Protein AF-0000000076673660 (afdb_homodimer)

Organism: Ananas comosus (NCBI:txid4615)

Nearest PDB structures (foldseek):
  7uli-assembly1_AAA  TM=9.929E-01  e=5.175E-56  Arabidopsis thaliana
  8ecg-assembly1_A  TM=9.946E-01  e=2.760E-53  Arabidopsis thaliana
  6hr7-assembly1_A  TM=9.544E-01  e=1.630E-40  Methanothermococcus thermolithotrophicus DSM 2095
  7n7s-assembly1_B  TM=7.673E-01  e=7.015E-17  Elizabethkingia anophelis NUHP1
  7n7s-assembly2_C  TM=7.618E-01  e=5.994E-16  Elizabethkingia anophelis NUHP1

Secondary structure (DSSP, 8-state):
--HHHHHHHHHHHTTSS-GGGHHHHHS-HHHHHHHHHHHHHHHH----TT---SS--GGGTTTTT-SSEEEEEEEEEEEEEEEEETTEEEEEEEE--STTHHHHHHHHHHHHHHTT-EEEEEEEEEEEE--EEE-SSHHHHHHHHHHHH-HHHHHHHHHHHHTT-SS-EEEEEEEEEETTEEEEEEEEE-TTB--HHHHHHHHHHHHHHHHHH-TT-EEEES--SSS-TTS-BHHHHHH-SEEEEEEEEEEPHHHHHHTS-S-HHHHHHHIIIIIIIIHHHHTBSSEESSSHHHHHHHHHHHTT--GGGHHHHT-EEEEEEEETTTTEEEEEEEEEEE---SBSTGGGSHHHHHHHHHTT--S--SSSTTHHHHHHHHHHHHHHHHHHHHHHHHHHHHHHHHHHHHHHHHHHHHHHHH-/--HHHHHHHHHHHTTSS-GGGHHHHHS-HHHHHHHHHHHHHHHH----TT---SS--GGGTTTTT-SSEEEEEEEEEEEEEEEEETTEEEEEEEE-SSTTHHHHHHHHHHHHHHTT-EEEEEEEEEEEE--EEE-SSHHHHHHHHHHHH-HHHHHHHHHHHHTT-SS-EEEEEEEEEETTEEEEEEEEE-TTB--HHHHHHHHHHHHHHHHHH-TT-EEEES--SSS-TTS-BHHHHHH-SEEEEEEEEEEPHHHHHHTS-S-HHHHHHHIIIIIIIIHHHHTBSSEESSSHHHHHHHHHHHTT--GGGHHHHT-EEEEEEEETTTTEEEEEEEEEEE---SBSTGGGSHHHHHHHHHTT--S--SSSTTHHHHHHHHHHHHHHHHHHHHHHHHHHHHHHHHHHHHHHHHHHHHHHHH-

Radius of gyration: 27.16 Å; Cα contacts (8 Å, |Δi|>4): 2046; chains: 2; bounding box: 66×81×78 Å

InterPro domains:
  IPR002202 Hydroxymethylglutaryl-CoA reductase, class I/II [PF00368] (34-409)
  IPR002202 Hydroxymethylglutaryl-CoA reductase, class I/II [PR00071] (65-86)
  IPR002202 Hydroxymethylglutaryl-CoA reductase, class I/II [PR00071] (92-112)
  IPR002202 Hydroxymethylglutaryl-CoA reductase, class I/II [PR00071] (183-201)
  IPR002202 Hydroxymethylglutaryl-CoA reductase, class I/II [PR00071] (223-248)
  IPR002202 Hydroxymethylglutaryl-CoA reductase, class I/II [PR00071] (274-300)
  IPR002202 Hydroxymethylglutaryl-CoA reductase, class I/II [PR00071] (328-349)
  IPR002202 Hydroxymethylglutaryl-CoA reductase, class I/II [PS50065] (5-409)
  IPR002202 Hydroxymethylglutaryl-CoA reductase, class I/II [PTHR10572] (3-412)
  IPR004554 Hydroxymethylglutaryl-CoA reductase, eukaryotic/archaeal type [TIGR00533] (5-409)
  IPR004554 Hydroxymethylglutaryl-CoA reductase, eukaryotic/archaeal type [cd00643] (6-409)
  IPR009023 Hydroxymethylglutaryl-CoA reductase, class I/II, NAD/NADP-binding domain superfamily [G3DSA:3.30.70.420] (126-242)
  IPR009023 Hydroxymethylglutaryl-CoA reductase, class I/II, NAD/NADP-binding domain superfamily [SSF55035] (126-242)
  IPR009029 Hydroxymethylglutaryl-CoA reductase, class I/II, substrate-binding domain superfamily [SSF56542] (4-398)
  IPR023074 Hydroxymethylglutaryl-CoA reductase, class I/II, catalytic domain superfamily [G3DSA:3.90.770.10] (76-396)
  IPR023076 Hydroxymethylglutaryl-CoA reductase, class I/II, conserved site [PS00066] (185-199)
  IPR023076 Hydroxymethylglutaryl-CoA reductase, class I/II, conserved site [PS00318] (340-347)
  IPR023076 Hydroxymethylglutaryl-CoA reductase, class I/II, conserved site [PS01192] (394-407)
  IPR023282 Hydroxymethylglutaryl-CoA reductase, N-terminal [G3DSA:1.10.3270.10] (2-75)

Sequence (838 aa):
MPEEDEEIVASVVAGKTPSYALEARLGDCFRAAGIRREAVRRVTGRRLEGLPLEGFDYASILGQCCELPVGYVQLPVGVAGPLVLDGRDHYIPMATTEGCLVASTNRGCKAIAESGGAASAVLRDGMTRAPALRLPSAARAAQLKAFVEDPANFDTLAVVFNRSSRFARLQGIQCAMAGRNLYMRLNCSTGDAMGMNMVSKGVQNVLDYLETDFPDIDAISISGNFCSDKKPAAINWIEGRGKSVVCEAIIKEEVVKKVLKTTVPALVELNTIKNLAGSAVAGSLGGFNAHASNIVSAIFIATGQDPAQNVESSHCITMVEAVNERKDLHISVTMPSIEVGTVGGGTQLASQSACLDLLGVKGANMESPGANARLLATIVAGGVLAGELSLLSALAAGQLVKSHMKYNRSSKDITKAVAMPEEDEEIVASVVAGKTPSYALEARLGDCFRAAGIRREAVRRVTGRRLEGLPLEGFDYASILGQCCELPVGYVQLPVGVAGPLVLDGRDHYIPMATTEGCLVASTNRGCKAIAESGGAASAVLRDGMTRAPALRLPSAARAAQLKAFVEDPANFDTLAVVFNRSSRFARLQGIQCAMAGRNLYMRLNCSTGDAMGMNMVSKGVQNVLDYLETDFPDIDAISISGNFCSDKKPAAINWIEGRGKSVVCEAIIKEEVVKKVLKTTVPALVELNTIKNLAGSAVAGSLGGFNAHASNIVSAIFIATGQDPAQNVESSHCITMVEAVNERKDLHISVTMPSIEVGTVGGGTQLASQSACLDLLGVKGANMESPGANARLLATIVAGGVLAGELSLLSALAAGQLVKSHMKYNRSSKDITKAVA

Structure (mmCIF, N/CA/C/O backbone):
data_AF-0000000076673660-model_v1
#
loop_
_entity.id
_entity.type
_entity.pdbx_description
1 polymer '3-hydroxy-3-methylglutaryl coenzyme A reductase'
#
loop_
_atom_site.group_PDB
_atom_site.id
_atom_site.type_symbol
_atom_site.label_atom_id
_atom_site.label_alt_id
_atom_site.label_comp_id
_atom_site.label_asym_id
_atom_site.label_entity_id
_atom_site.label_seq_id
_atom_site.pdbx_PDB_ins_code
_atom_site.Cartn_x
_atom_site.Cartn_y
_atom_site.Cartn_z
_atom_site.occupancy
_atom_site.B_iso_or_equiv
_atom_site.auth_seq_id
_atom_site.auth_comp_id
_atom_site.auth_asym_id
_atom_site.auth_atom_id
_atom_site.pdbx_PDB_model_num
ATOM 1 N N . MET A 1 1 ? -34.438 -19.062 1.461 1 81.81 1 MET A N 1
ATOM 2 C CA . MET A 1 1 ? -33.719 -19.484 0.263 1 81.81 1 MET A CA 1
ATOM 3 C C . MET A 1 1 ? -34.469 -20.594 -0.466 1 81.81 1 MET A C 1
ATOM 5 O O . MET A 1 1 ? -35 -21.484 0.167 1 81.81 1 MET A O 1
ATOM 9 N N . PRO A 1 2 ? -34.562 -20.469 -1.781 1 89 2 PRO A N 1
ATOM 10 C CA . PRO A 1 2 ? -35.219 -21.531 -2.545 1 89 2 PRO A CA 1
ATOM 11 C C . PRO A 1 2 ? -34.625 -22.906 -2.291 1 89 2 PRO A C 1
ATOM 13 O O . PRO A 1 2 ? -33.406 -23.031 -2.029 1 89 2 PRO A O 1
ATOM 16 N N . GLU A 1 3 ? -35.469 -23.922 -2.361 1 90.25 3 GLU A N 1
ATOM 17 C CA . GLU A 1 3 ? -35.062 -25.297 -2.08 1 90.25 3 GLU A CA 1
ATOM 18 C C . GLU A 1 3 ? -33.875 -25.734 -2.975 1 90.25 3 GLU A C 1
ATOM 20 O O . GLU A 1 3 ? -32.969 -26.422 -2.527 1 90.25 3 GLU A O 1
ATOM 25 N N . GLU A 1 4 ? -33.938 -25.375 -4.148 1 91.75 4 GLU A N 1
ATOM 26 C CA . GLU A 1 4 ? -32.875 -25.719 -5.078 1 91.75 4 GLU A CA 1
ATOM 27 C C . GLU A 1 4 ? -31.547 -25.125 -4.617 1 91.75 4 GLU A C 1
ATOM 29 O O . GLU A 1 4 ? -30.5 -25.797 -4.711 1 91.75 4 GLU A O 1
ATOM 34 N N . ASP A 1 5 ? -31.562 -23.922 -4.172 1 95.19 5 ASP A N 1
ATOM 35 C CA . ASP A 1 5 ? -30.344 -23.266 -3.688 1 95.19 5 ASP A CA 1
ATOM 36 C C . ASP A 1 5 ? -29.844 -23.922 -2.414 1 95.19 5 ASP A C 1
ATOM 38 O O . ASP A 1 5 ? -28.625 -24.047 -2.209 1 95.19 5 ASP A O 1
ATOM 42 N N . GLU A 1 6 ? -30.766 -24.391 -1.594 1 95.94 6 GLU A N 1
ATOM 43 C CA . GLU A 1 6 ? -30.391 -25.109 -0.375 1 95.94 6 GLU A CA 1
ATOM 44 C C . GLU A 1 6 ? -29.609 -26.375 -0.692 1 95.94 6 GLU A C 1
ATOM 46 O O . GLU A 1 6 ? -28.656 -26.719 0.017 1 95.94 6 GLU A O 1
ATOM 51 N N . GLU A 1 7 ? -30.016 -27.031 -1.698 1 96 7 GLU A N 1
ATOM 52 C CA . GLU A 1 7 ? -29.328 -28.25 -2.111 1 96 7 GLU A CA 1
ATOM 53 C C . GLU A 1 7 ? -27.922 -27.938 -2.629 1 96 7 GLU A C 1
ATOM 55 O O . GLU A 1 7 ? -26.984 -28.688 -2.361 1 96 7 GLU A O 1
ATOM 60 N N . ILE A 1 8 ? -27.875 -26.922 -3.391 1 96.44 8 ILE A N 1
ATOM 61 C CA . ILE A 1 8 ? -26.562 -26.547 -3.932 1 96.44 8 ILE A CA 1
ATOM 62 C C . ILE A 1 8 ? -25.641 -26.141 -2.795 1 96.44 8 ILE A C 1
ATOM 64 O O . ILE A 1 8 ? -24.453 -26.5 -2.783 1 96.44 8 ILE A O 1
ATOM 68 N N . VAL A 1 9 ? -26.141 -25.344 -1.836 1 97.25 9 VAL A N 1
ATOM 69 C CA . VAL A 1 9 ? -25.359 -24.938 -0.672 1 97.25 9 VAL A CA 1
ATOM 70 C C . VAL A 1 9 ? -24.859 -26.172 0.061 1 97.25 9 VAL A C 1
ATOM 72 O O . VAL A 1 9 ? -23.672 -26.25 0.414 1 97.25 9 VAL A O 1
ATOM 75 N N . ALA A 1 10 ? -25.719 -27.125 0.267 1 96.5 10 ALA A N 1
ATOM 76 C CA . ALA A 1 10 ? -25.344 -28.359 0.957 1 96.5 10 ALA A CA 1
ATOM 77 C C . ALA A 1 10 ? -24.25 -29.109 0.193 1 96.5 10 ALA A C 1
ATOM 79 O O . ALA A 1 10 ? -23.359 -29.688 0.798 1 96.5 10 ALA A O 1
ATOM 80 N N . SER A 1 11 ? -24.391 -29.109 -1.084 1 96.25 11 SER A N 1
ATOM 81 C CA . SER A 1 11 ? -23.406 -29.781 -1.938 1 96.25 11 SER A CA 1
ATOM 82 C C . SER A 1 11 ? -22.047 -29.094 -1.838 1 96.25 11 SER A C 1
ATOM 84 O O . SER A 1 11 ? -21.016 -29.766 -1.822 1 96.25 11 SER A O 1
ATOM 86 N N . VAL A 1 12 ? -22.047 -27.766 -1.806 1 95.38 12 VAL A N 1
ATOM 87 C CA . VAL A 1 12 ? -20.797 -27 -1.674 1 95.38 12 VAL A CA 1
ATOM 88 C C . VAL A 1 12 ? -20.172 -27.266 -0.309 1 95.38 12 VAL A C 1
ATOM 90 O O . VAL A 1 12 ? -18.969 -27.5 -0.212 1 95.38 12 VAL A O 1
ATOM 93 N N . VAL A 1 13 ? -20.984 -27.266 0.709 1 95.75 13 VAL A N 1
ATOM 94 C CA . VAL A 1 13 ? -20.516 -27.484 2.076 1 95.75 13 VAL A CA 1
ATOM 95 C C . VAL A 1 13 ? -19.922 -28.891 2.201 1 95.75 13 VAL A C 1
ATOM 97 O O . VAL A 1 13 ? -18.922 -29.094 2.896 1 95.75 13 VAL A O 1
ATOM 100 N N . ALA A 1 14 ? -20.5 -29.844 1.458 1 94.62 14 ALA A N 1
ATOM 101 C CA . ALA A 1 14 ? -20.078 -31.25 1.516 1 94.62 14 ALA A CA 1
ATOM 102 C C . ALA A 1 14 ? -18.859 -31.484 0.631 1 94.62 14 ALA A C 1
ATOM 104 O O . ALA A 1 14 ? -18.266 -32.562 0.646 1 94.62 14 ALA A O 1
ATOM 105 N N . GLY A 1 15 ? -18.469 -30.516 -0.179 1 91.19 15 GLY A N 1
ATOM 106 C CA . GLY A 1 15 ? -17.297 -30.641 -1.041 1 91.19 15 GLY A CA 1
ATOM 107 C C . GLY A 1 15 ? -17.609 -31.312 -2.361 1 91.19 15 GLY A C 1
ATOM 108 O O . GLY A 1 15 ? -16.703 -31.641 -3.129 1 91.19 15 GLY A O 1
ATOM 109 N N . LYS A 1 16 ? -18.844 -31.5 -2.65 1 93.31 16 LYS A N 1
ATOM 110 C CA . LYS A 1 16 ? -19.25 -32.188 -3.879 1 93.31 16 LYS A CA 1
ATOM 111 C C . LYS A 1 16 ? -19.25 -31.219 -5.062 1 93.31 16 LYS A C 1
ATOM 113 O O . LYS A 1 16 ? -19.016 -31.625 -6.203 1 93.31 16 LYS A O 1
ATOM 118 N N . THR A 1 17 ? -19.594 -30 -4.797 1 92.69 17 THR A N 1
ATOM 119 C CA . THR A 1 17 ? -19.562 -28.922 -5.793 1 92.69 17 THR A CA 1
ATOM 120 C C . THR A 1 17 ? -18.516 -27.875 -5.418 1 92.69 17 THR A C 1
ATOM 122 O O . THR A 1 17 ? -18.625 -27.234 -4.375 1 92.69 17 THR A O 1
ATOM 125 N N . PRO A 1 18 ? -17.578 -27.812 -6.332 1 91.12 18 PRO A N 1
ATOM 126 C CA . PRO A 1 18 ? -16.609 -26.75 -6.031 1 91.12 18 PRO A CA 1
ATOM 127 C C . PRO A 1 18 ? -17.219 -25.359 -6.129 1 91.12 18 PRO A C 1
ATOM 129 O O . PRO A 1 18 ? -17.938 -25.047 -7.078 1 91.12 18 PRO A O 1
ATOM 132 N N . SER A 1 19 ? -16.922 -24.484 -5.195 1 91.88 19 SER A N 1
ATOM 133 C CA . SER A 1 19 ? -17.469 -23.125 -5.129 1 91.88 19 SER A CA 1
ATOM 134 C C . SER A 1 19 ? -17.109 -22.344 -6.387 1 91.88 19 SER A C 1
ATOM 136 O O . SER A 1 19 ? -17.906 -21.516 -6.848 1 91.88 19 SER A O 1
ATOM 138 N N . TYR A 1 20 ? -15.922 -22.547 -6.977 1 88.31 20 TYR A N 1
ATOM 139 C CA . TYR A 1 20 ? -15.445 -21.75 -8.109 1 88.31 20 TYR A CA 1
ATOM 140 C C . TYR A 1 20 ? -16.234 -22.078 -9.367 1 88.31 20 TYR A C 1
ATOM 142 O O . TYR A 1 20 ? -16.172 -21.328 -10.352 1 88.31 20 TYR A O 1
ATOM 150 N N . ALA A 1 21 ? -16.969 -23.141 -9.375 1 91.31 21 ALA A N 1
ATOM 151 C CA . ALA A 1 21 ? -17.719 -23.578 -10.555 1 91.31 21 ALA A CA 1
ATOM 152 C C . ALA A 1 21 ? -19.125 -23 -10.555 1 91.31 21 ALA A C 1
ATOM 154 O O . ALA A 1 21 ? -19.844 -23.125 -11.547 1 91.31 21 ALA A O 1
ATOM 155 N N . LEU A 1 22 ? -19.5 -22.328 -9.5 1 94.94 22 LEU A N 1
ATOM 156 C CA . LEU A 1 22 ? -20.891 -21.938 -9.297 1 94.94 22 LEU A CA 1
ATOM 157 C C . LEU A 1 22 ? -21.344 -20.984 -10.383 1 94.94 22 LEU A C 1
ATOM 159 O O . LEU A 1 22 ? -22.484 -21.078 -10.867 1 94.94 22 LEU A O 1
ATOM 163 N N . GLU A 1 23 ? -20.531 -20.016 -10.797 1 94.25 23 GLU A N 1
ATOM 164 C CA . GLU A 1 23 ? -20.938 -19.047 -11.828 1 94.25 23 GLU A CA 1
ATOM 165 C C . GLU A 1 23 ? -21.25 -19.75 -13.148 1 94.25 23 GLU A C 1
ATOM 167 O O . GLU A 1 23 ? -22.25 -19.438 -13.789 1 94.25 23 GLU A O 1
ATOM 172 N N . ALA A 1 24 ? -20.359 -20.641 -13.492 1 91.75 24 ALA A N 1
ATOM 173 C CA . ALA A 1 24 ? -20.547 -21.375 -14.742 1 91.75 24 ALA A CA 1
ATOM 174 C C . ALA A 1 24 ? -21.766 -22.2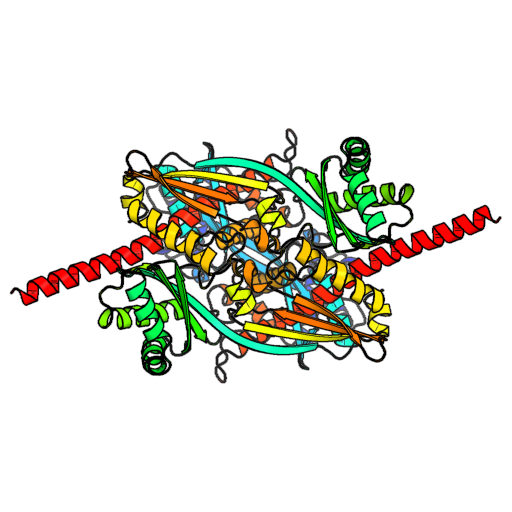97 -14.664 1 91.75 24 ALA A C 1
ATOM 176 O O . ALA A 1 24 ? -22.531 -22.422 -15.625 1 91.75 24 ALA A O 1
ATOM 177 N N . ARG A 1 25 ? -21.984 -22.953 -13.586 1 93 25 ARG A N 1
ATOM 178 C CA . ARG A 1 25 ? -23.047 -23.938 -13.406 1 93 25 ARG A CA 1
ATOM 179 C C . ARG A 1 25 ? -24.406 -23.25 -13.344 1 93 25 ARG A C 1
ATOM 181 O O . ARG A 1 25 ? -25.391 -23.781 -13.867 1 93 25 ARG A O 1
ATOM 188 N N . LEU A 1 26 ? -24.438 -22.109 -12.695 1 95.38 26 LEU A N 1
ATOM 189 C CA . LEU A 1 26 ? -25.719 -21.469 -12.445 1 95.38 26 LEU A CA 1
ATOM 190 C C . LEU A 1 26 ? -26.047 -20.438 -13.531 1 95.38 26 LEU A C 1
ATOM 192 O O . LEU A 1 26 ? -27.203 -20.109 -13.758 1 95.38 26 LEU A O 1
ATOM 196 N N . GLY A 1 27 ? -24.984 -19.922 -14.203 1 94.31 27 GLY A N 1
ATOM 197 C CA . GLY A 1 27 ? -25.172 -18.875 -15.203 1 94.31 27 GLY A CA 1
ATOM 198 C C . GLY A 1 27 ? -25.656 -17.562 -14.609 1 94.31 27 GLY A C 1
ATOM 199 O O . GLY A 1 27 ? -26.219 -16.719 -15.32 1 94.31 27 GLY A O 1
ATOM 200 N N . ASP A 1 28 ? -25.656 -17.438 -13.32 1 96.38 28 ASP A N 1
ATOM 201 C CA . ASP A 1 28 ? -26.062 -16.266 -12.562 1 96.38 28 ASP A CA 1
ATOM 202 C C . ASP A 1 28 ? -25.062 -15.945 -11.453 1 96.38 28 ASP A C 1
ATOM 204 O O . ASP A 1 28 ? -25.094 -16.547 -10.383 1 96.38 28 ASP A O 1
ATOM 208 N N . CYS A 1 29 ? -24.297 -14.898 -11.727 1 96.5 29 CYS A N 1
ATOM 209 C CA . CYS A 1 29 ? -23.188 -14.578 -10.844 1 96.5 29 CYS A CA 1
ATOM 210 C C . CYS A 1 29 ? -23.688 -14.102 -9.484 1 96.5 29 CYS A C 1
ATOM 212 O O . CYS A 1 29 ? -23.047 -14.352 -8.461 1 96.5 29 CYS A O 1
ATOM 214 N N . PHE A 1 30 ? -24.812 -13.375 -9.414 1 97.62 30 PHE A N 1
ATOM 215 C CA . PHE A 1 30 ? -25.406 -12.945 -8.156 1 97.62 30 PHE A CA 1
ATOM 216 C C . PHE A 1 30 ? -25.844 -14.141 -7.32 1 97.62 30 PHE A C 1
ATOM 218 O O . PHE A 1 30 ? -25.578 -14.211 -6.121 1 97.62 30 PHE A O 1
ATOM 225 N N . ARG A 1 31 ? -26.547 -15.039 -7.969 1 97.19 31 ARG A N 1
ATOM 226 C CA . ARG A 1 31 ? -26.984 -16.266 -7.309 1 97.19 31 ARG A CA 1
ATOM 227 C C . ARG A 1 31 ? -25.797 -17.078 -6.809 1 97.19 31 ARG A C 1
ATOM 229 O O . ARG A 1 31 ? -25.844 -17.625 -5.703 1 97.19 31 ARG A O 1
ATOM 236 N N . ALA A 1 32 ? -24.766 -17.156 -7.617 1 97.44 32 ALA A N 1
ATOM 237 C CA . ALA A 1 32 ? -23.547 -17.891 -7.234 1 97.44 32 ALA A CA 1
ATOM 238 C C . ALA A 1 32 ? -22.938 -17.297 -5.969 1 97.44 32 ALA A C 1
ATOM 240 O O . ALA A 1 32 ? -22.562 -18.031 -5.055 1 97.44 32 ALA A O 1
ATOM 241 N N . ALA A 1 33 ? -22.844 -15.977 -5.926 1 97.56 33 ALA A N 1
ATOM 242 C CA . ALA A 1 33 ? -22.281 -15.297 -4.766 1 97.56 33 ALA A CA 1
ATOM 243 C C . ALA A 1 33 ? -23.125 -15.555 -3.516 1 97.56 33 ALA A C 1
ATOM 245 O O . ALA A 1 33 ? -22.578 -15.742 -2.424 1 97.56 33 ALA A O 1
ATOM 246 N N . GLY A 1 34 ? -24.406 -15.516 -3.686 1 97.5 34 GLY A N 1
ATOM 247 C CA . GLY A 1 34 ? -25.297 -15.781 -2.574 1 97.5 34 GLY A CA 1
ATOM 248 C C . GLY A 1 34 ? -25.156 -17.188 -2.016 1 97.5 34 GLY A C 1
ATOM 249 O O . GLY A 1 34 ? -25.141 -17.375 -0.798 1 97.5 34 GLY A O 1
ATOM 250 N N . ILE A 1 35 ? -25.094 -18.156 -2.857 1 97.56 35 ILE A N 1
ATOM 251 C CA . ILE A 1 35 ? -24.953 -19.547 -2.459 1 97.56 35 ILE A CA 1
ATOM 252 C C . ILE A 1 35 ? -23.609 -19.75 -1.754 1 97.56 35 ILE A C 1
ATOM 254 O O . ILE A 1 35 ? -23.547 -20.406 -0.711 1 97.56 35 ILE A O 1
ATOM 258 N N . ARG A 1 36 ? -22.594 -19.188 -2.371 1 97.19 36 ARG A N 1
ATOM 259 C CA . ARG A 1 36 ? -21.266 -19.281 -1.767 1 97.19 36 ARG A CA 1
ATOM 260 C C . ARG A 1 36 ? -21.266 -18.656 -0.372 1 97.19 36 ARG A C 1
ATOM 262 O O . ARG A 1 36 ? -20.688 -19.234 0.56 1 97.19 36 ARG A O 1
ATOM 269 N N . ARG A 1 37 ? -21.844 -17.5 -0.249 1 97.31 37 ARG A N 1
ATOM 270 C CA . ARG A 1 37 ? -21.953 -16.812 1.034 1 97.31 37 ARG A CA 1
ATOM 271 C C . ARG A 1 37 ? -22.641 -17.688 2.07 1 97.31 37 ARG A C 1
ATOM 273 O O . ARG A 1 37 ? -22.203 -17.781 3.213 1 97.31 37 ARG A O 1
ATOM 280 N N . GLU A 1 38 ? -23.734 -18.281 1.686 1 97 38 GLU A N 1
ATOM 281 C CA . GLU A 1 38 ? -24.469 -19.156 2.592 1 97 38 GLU A CA 1
ATOM 282 C C . GLU A 1 38 ? -23.625 -20.375 2.992 1 97 38 GLU A C 1
ATOM 284 O O . GLU A 1 38 ? -23.688 -20.812 4.137 1 97 38 GLU A O 1
ATOM 289 N N . ALA A 1 39 ? -22.891 -20.906 2.064 1 96.88 39 ALA A N 1
ATOM 290 C CA . ALA A 1 39 ? -22.016 -22.031 2.379 1 96.88 39 ALA A CA 1
ATOM 291 C C . ALA A 1 39 ? -20.984 -21.625 3.428 1 96.88 39 ALA A C 1
ATOM 293 O O . ALA A 1 39 ? -20.719 -22.375 4.375 1 96.88 39 ALA A O 1
ATOM 294 N N . VAL A 1 40 ? -20.375 -20.453 3.256 1 96.5 40 VAL A N 1
ATOM 295 C CA . VAL A 1 40 ? -19.391 -19.953 4.203 1 96.5 40 VAL A CA 1
ATOM 296 C C . VAL A 1 40 ? -20.031 -19.781 5.578 1 96.5 40 VAL A C 1
ATOM 298 O O . VAL A 1 40 ? -19.438 -20.125 6.598 1 96.5 40 VAL A O 1
ATOM 301 N N . ARG A 1 41 ? -21.219 -19.219 5.586 1 96.19 41 ARG A N 1
ATOM 302 C CA . ARG A 1 41 ? -21.953 -19.031 6.836 1 96.19 41 ARG A CA 1
ATOM 303 C C . ARG A 1 41 ? -22.156 -20.359 7.562 1 96.19 41 ARG A C 1
ATOM 305 O O . ARG A 1 41 ? -21.938 -20.453 8.773 1 96.19 41 ARG A O 1
ATOM 312 N N . ARG A 1 42 ? -22.531 -21.344 6.859 1 95.94 42 ARG A N 1
ATOM 313 C CA . ARG A 1 42 ? -22.828 -22.641 7.465 1 95.94 42 ARG A CA 1
ATOM 314 C C . ARG A 1 42 ? -21.562 -23.312 7.98 1 95.94 42 ARG A C 1
ATOM 316 O O . ARG A 1 42 ? -21.562 -23.922 9.055 1 95.94 42 ARG A O 1
ATOM 323 N N . VAL A 1 43 ? -20.562 -23.203 7.25 1 95.12 43 VAL A N 1
ATOM 324 C CA . VAL A 1 43 ? -19.312 -23.859 7.617 1 95.12 43 VAL A CA 1
ATOM 325 C C . VAL A 1 43 ? -18.688 -23.156 8.82 1 95.12 43 VAL A C 1
ATOM 327 O O . VAL A 1 43 ? -18.125 -23.812 9.711 1 95.12 43 VAL A O 1
ATOM 330 N N . THR A 1 44 ? -18.781 -21.844 8.898 1 95.12 44 THR A N 1
ATOM 331 C CA . THR A 1 44 ? -18.062 -21.078 9.914 1 95.12 44 THR A CA 1
ATOM 332 C C . THR A 1 44 ? -18.984 -20.75 11.094 1 95.12 44 THR A C 1
ATOM 334 O O . THR A 1 44 ? -18.516 -20.438 12.188 1 95.12 44 THR A O 1
ATOM 337 N N . GLY A 1 45 ? -20.266 -20.703 10.844 1 94.75 45 GLY A N 1
ATOM 338 C CA . GLY A 1 45 ? -21.234 -20.297 11.852 1 94.75 45 GLY A CA 1
ATOM 339 C C . GLY A 1 45 ? -21.328 -18.781 11.992 1 94.75 45 GLY A C 1
ATOM 340 O O . GLY A 1 45 ? -22 -18.281 12.906 1 94.75 45 GLY A O 1
ATOM 341 N N . ARG A 1 46 ? -20.719 -18.047 11.094 1 93.44 46 ARG A N 1
ATOM 342 C CA . ARG A 1 46 ? -20.719 -16.594 11.148 1 93.44 46 ARG A CA 1
ATOM 343 C C . ARG A 1 46 ? -21.703 -16 10.141 1 93.44 46 ARG A C 1
ATOM 345 O O . ARG A 1 46 ? -21.844 -16.5 9.023 1 93.44 46 ARG A O 1
ATOM 352 N N . ARG A 1 47 ? -22.406 -14.961 10.422 1 88.94 47 ARG A N 1
ATOM 353 C CA . ARG A 1 47 ? -23.547 -14.492 9.641 1 88.94 47 ARG A CA 1
ATOM 354 C C . ARG A 1 47 ? -23.109 -13.484 8.578 1 88.94 47 ARG A C 1
ATOM 356 O O . ARG A 1 47 ? -23.859 -13.195 7.645 1 88.94 47 ARG A O 1
ATOM 363 N N . LEU A 1 48 ? -21.906 -12.938 8.609 1 92.94 48 LEU A N 1
ATOM 364 C CA . LEU A 1 48 ? -21.422 -11.914 7.688 1 92.94 48 LEU A CA 1
ATOM 365 C C . LEU A 1 48 ? -22.375 -10.727 7.637 1 92.94 48 LEU A C 1
ATOM 367 O O . LEU A 1 48 ? -22.562 -10.117 6.582 1 92.94 48 LEU A O 1
ATOM 371 N N . GLU A 1 49 ? -23.047 -10.469 8.75 1 92.69 49 GLU A N 1
ATOM 372 C CA . GLU A 1 49 ? -23.969 -9.328 8.828 1 92.69 49 GLU A CA 1
ATOM 373 C C . GLU A 1 49 ? -23.219 -8.016 8.609 1 92.69 49 GLU A C 1
ATOM 375 O O . GLU A 1 49 ? -22.188 -7.773 9.227 1 92.69 49 GLU A O 1
ATOM 380 N N . GLY A 1 50 ? -23.703 -7.207 7.73 1 95.81 50 GLY A N 1
ATOM 381 C CA . GLY A 1 50 ? -23.078 -5.93 7.441 1 95.81 50 GLY A CA 1
ATOM 382 C C . GLY A 1 50 ? -22.359 -5.906 6.109 1 95.81 50 GLY A C 1
ATOM 383 O O . GLY A 1 50 ? -22.078 -4.836 5.562 1 95.81 50 GLY A O 1
ATOM 384 N N . LEU A 1 51 ? -22 -7.098 5.645 1 97.62 51 LEU A N 1
ATOM 385 C CA . LEU A 1 51 ? -21.406 -7.191 4.316 1 97.62 51 LEU A CA 1
ATOM 386 C C . LEU A 1 51 ? -22.484 -7.254 3.242 1 97.62 51 LEU A C 1
ATOM 388 O O . LEU A 1 51 ? -23.156 -8.281 3.09 1 97.62 51 LEU A O 1
ATOM 392 N N . PRO A 1 52 ? -22.641 -6.281 2.457 1 97.75 52 PRO A N 1
ATOM 393 C CA . PRO A 1 52 ? -23.719 -6.289 1.478 1 97.75 52 PRO A CA 1
ATOM 394 C C . PRO A 1 52 ? -23.5 -7.281 0.343 1 97.75 52 PRO A C 1
ATOM 396 O O . PRO A 1 52 ? -22.344 -7.516 -0.053 1 97.75 52 PRO A O 1
ATOM 399 N N . LEU A 1 53 ? -24.562 -7.824 -0.15 1 97.19 53 LEU A N 1
ATOM 400 C CA . LEU A 1 53 ? -24.562 -8.711 -1.306 1 97.19 53 LEU A CA 1
ATOM 401 C C . LEU A 1 53 ? -25.266 -8.07 -2.496 1 97.19 53 LEU A C 1
ATOM 403 O O . LEU A 1 53 ? -24.766 -8.133 -3.623 1 97.19 53 LEU A O 1
ATOM 407 N N . GLU A 1 54 ? -26.406 -7.418 -2.275 1 96.31 54 GLU A N 1
ATOM 408 C CA . GLU A 1 54 ? -27.188 -6.777 -3.324 1 96.31 54 GLU A CA 1
ATOM 409 C C . GLU A 1 54 ? -26.578 -5.438 -3.727 1 96.31 54 GLU A C 1
ATOM 411 O O . GLU A 1 54 ? -25.875 -4.809 -2.939 1 96.31 54 GLU A O 1
ATOM 416 N N . GLY A 1 55 ? -26.828 -5.051 -4.949 1 94.75 55 GLY A N 1
ATOM 417 C CA . GLY A 1 55 ? -26.406 -3.729 -5.387 1 94.75 55 GLY A CA 1
ATOM 418 C C . GLY A 1 55 ? -25.031 -3.725 -6.031 1 94.75 55 GLY A C 1
ATOM 419 O O . GLY A 1 55 ? -24.406 -2.668 -6.176 1 94.75 55 GLY A O 1
ATOM 420 N N . PHE A 1 56 ? -24.594 -4.848 -6.352 1 95.75 56 PHE A N 1
ATOM 421 C CA . PHE A 1 56 ? -23.312 -4.992 -7.012 1 95.75 56 PHE A CA 1
ATOM 422 C C . PHE A 1 56 ? -23.422 -5.883 -8.242 1 95.75 56 PHE A C 1
ATOM 424 O O . PHE A 1 56 ? -24.156 -6.871 -8.234 1 95.75 56 PHE A O 1
ATOM 431 N N . ASP A 1 57 ? -22.719 -5.516 -9.328 1 95.62 57 ASP A N 1
ATOM 432 C CA . ASP A 1 57 ? -22.719 -6.285 -10.57 1 95.62 57 ASP A CA 1
ATOM 433 C C . ASP A 1 57 ? -21.641 -7.363 -10.562 1 95.62 57 ASP A C 1
ATOM 435 O O . ASP A 1 57 ? -20.562 -7.172 -11.109 1 95.62 57 ASP A O 1
ATOM 439 N N . TYR A 1 58 ? -21.984 -8.516 -10.102 1 96.38 58 TYR A N 1
ATOM 440 C CA . TYR A 1 58 ? -21.016 -9.602 -9.953 1 96.38 58 TYR A CA 1
ATOM 441 C C . TYR A 1 58 ? -20.562 -10.109 -11.32 1 96.38 58 TYR A C 1
ATOM 443 O O . TYR A 1 58 ? -19.484 -10.703 -11.438 1 96.38 58 TYR A O 1
ATOM 451 N N . ALA A 1 59 ? -21.281 -9.922 -12.352 1 94.75 59 ALA A N 1
ATOM 452 C CA . ALA A 1 59 ? -20.891 -10.344 -13.695 1 94.75 59 ALA A CA 1
ATOM 453 C C . ALA A 1 59 ? -19.688 -9.555 -14.188 1 94.75 59 ALA A C 1
ATOM 455 O O . ALA A 1 59 ? -18.844 -10.078 -14.922 1 94.75 59 ALA A O 1
ATOM 456 N N . SER A 1 60 ? -19.562 -8.328 -13.711 1 93.12 60 SER A N 1
ATOM 457 C CA . SER A 1 60 ? -18.5 -7.445 -14.172 1 93.12 60 SER A CA 1
ATOM 458 C C . SER A 1 60 ? -17.141 -7.883 -13.641 1 93.12 60 SER A C 1
ATOM 460 O O . SER A 1 60 ? -16.109 -7.48 -14.164 1 93.12 60 SER A O 1
ATOM 462 N N . ILE A 1 61 ? -17.156 -8.711 -12.602 1 92.94 61 ILE A N 1
ATOM 463 C CA . ILE A 1 61 ? -15.867 -9.047 -11.984 1 92.94 61 ILE A CA 1
ATOM 464 C C . ILE A 1 61 ? -15.469 -10.469 -12.367 1 92.94 61 ILE A C 1
ATOM 466 O O . ILE A 1 61 ? -14.328 -10.875 -12.141 1 92.94 61 ILE A O 1
ATOM 470 N N . LEU A 1 62 ? -16.312 -11.227 -12.938 1 88.88 62 LEU A N 1
ATOM 471 C CA . LEU A 1 62 ? -16.016 -12.602 -13.32 1 88.88 62 LEU A CA 1
ATOM 472 C C . LEU A 1 62 ? -14.859 -12.648 -14.312 1 88.88 62 LEU A C 1
ATOM 474 O O . LEU A 1 62 ? -14.922 -12.023 -15.375 1 88.88 62 LEU A O 1
ATOM 478 N N . GLY A 1 63 ? -13.797 -13.312 -13.93 1 83.88 63 GLY A N 1
ATOM 479 C CA . GLY A 1 63 ? -12.656 -13.469 -14.812 1 83.88 63 GLY A CA 1
ATOM 480 C C . GLY A 1 63 ? -11.805 -12.219 -14.922 1 83.88 63 GLY A C 1
ATOM 481 O O . GLY A 1 63 ? -10.852 -12.172 -15.703 1 83.88 63 GLY A O 1
ATOM 482 N N . GLN A 1 64 ? -12.102 -11.211 -14.102 1 83.88 64 GLN A N 1
ATOM 483 C CA . GLN A 1 64 ? -11.414 -9.938 -14.273 1 83.88 64 GLN A CA 1
ATOM 484 C C . GLN A 1 64 ? -10.812 -9.445 -12.961 1 83.88 64 GLN A C 1
ATOM 486 O O . GLN A 1 64 ? -9.656 -9.008 -12.922 1 83.88 64 GLN A O 1
ATOM 491 N N . CYS A 1 65 ? -11.531 -9.5 -11.852 1 86.94 65 CYS A N 1
ATOM 492 C CA . CYS A 1 65 ? -11.109 -8.711 -10.688 1 86.94 65 CYS A CA 1
ATOM 493 C C . CYS A 1 65 ? -11.07 -9.578 -9.438 1 86.94 65 CYS A C 1
ATOM 495 O O . CYS A 1 65 ? -10.219 -9.383 -8.57 1 86.94 65 CYS A O 1
ATOM 497 N N . CYS A 1 66 ? -12.055 -10.461 -9.25 1 91.25 66 CYS A N 1
ATOM 498 C CA . CYS A 1 66 ? -12.195 -11.148 -7.973 1 91.25 66 CYS A CA 1
ATOM 499 C C . CYS A 1 66 ? -12.898 -12.484 -8.141 1 91.25 66 CYS A C 1
ATOM 501 O O . CYS A 1 66 ? -14.047 -12.539 -8.602 1 91.25 66 CYS A O 1
ATOM 503 N N . GLU A 1 67 ? -12.25 -13.43 -7.66 1 91.19 67 GLU A N 1
ATOM 504 C CA . GLU A 1 67 ? -12.852 -14.766 -7.668 1 91.19 67 GLU A CA 1
ATOM 505 C C . GLU A 1 67 ? -13.523 -15.07 -6.332 1 91.19 67 GLU A C 1
ATOM 507 O O . GLU A 1 67 ? -13.242 -14.422 -5.324 1 91.19 67 GLU A O 1
ATOM 512 N N . LEU A 1 68 ? -14.508 -15.984 -6.348 1 95.12 68 LEU A N 1
ATOM 513 C CA . LEU A 1 68 ? -15.156 -16.516 -5.152 1 95.12 68 LEU A CA 1
ATOM 514 C C . LEU A 1 68 ? -15.789 -15.391 -4.34 1 95.12 68 LEU A C 1
ATOM 516 O O . LEU A 1 68 ? -15.578 -15.305 -3.127 1 95.12 68 LEU A O 1
ATOM 520 N N . PRO A 1 69 ? -16.484 -14.5 -5.008 1 97 69 PRO A N 1
ATOM 521 C CA . PRO A 1 69 ? -17.062 -13.375 -4.277 1 97 69 PRO A CA 1
ATOM 522 C C . PRO A 1 69 ? -18.188 -13.805 -3.338 1 97 69 PRO A C 1
ATOM 524 O O . PRO A 1 69 ? -18.969 -14.703 -3.668 1 97 69 PRO A O 1
ATOM 527 N N . VAL A 1 70 ? -18.297 -13.133 -2.193 1 98 70 VAL A N 1
ATOM 528 C CA . VAL A 1 70 ? -19.375 -13.367 -1.23 1 98 70 VAL A CA 1
ATOM 529 C C . VAL A 1 70 ? -20.062 -12.055 -0.886 1 98 70 VAL A C 1
ATOM 531 O O . VAL A 1 70 ? -20.953 -12.016 -0.03 1 98 70 VAL A O 1
ATOM 534 N N . GLY A 1 71 ? -19.656 -11.016 -1.462 1 98.12 71 GLY A N 1
ATOM 535 C CA . GLY A 1 71 ? -20.156 -9.664 -1.229 1 98.12 71 GLY A CA 1
ATOM 536 C C . GLY A 1 71 ? -19.156 -8.594 -1.614 1 98.12 71 GLY A C 1
ATOM 537 O O . GLY A 1 71 ? -18.312 -8.805 -2.492 1 98.12 71 GLY A O 1
ATOM 538 N N . TYR A 1 72 ? -19.344 -7.426 -1.053 1 98.25 72 TYR A N 1
ATOM 539 C CA . TYR A 1 72 ? -18.422 -6.324 -1.31 1 98.25 72 TYR A CA 1
ATOM 540 C C . TYR A 1 72 ? -18.312 -5.41 -0.095 1 98.25 72 TYR A C 1
ATOM 542 O O . TYR A 1 72 ? -19.203 -5.371 0.746 1 98.25 72 TYR A O 1
ATOM 550 N N . VAL A 1 73 ? -17.172 -4.746 0.057 1 98.31 73 VAL A N 1
ATOM 551 C CA . VAL A 1 73 ? -17.016 -3.754 1.116 1 98.31 73 VAL A CA 1
ATOM 552 C C . VAL A 1 73 ? -17.234 -2.354 0.546 1 98.31 73 VAL A C 1
ATOM 554 O O . VAL A 1 73 ? -17.031 -2.121 -0.645 1 98.31 73 VAL A O 1
ATOM 557 N N . GLN A 1 74 ? -17.656 -1.489 1.425 1 97.69 74 GLN A N 1
ATOM 558 C CA . GLN A 1 74 ? -17.891 -0.088 1.087 1 97.69 74 GLN A CA 1
ATOM 559 C C . GLN A 1 74 ? -16.812 0.806 1.7 1 97.69 74 GLN A C 1
ATOM 561 O O . GLN A 1 74 ? -16.547 0.722 2.898 1 97.69 74 GLN A O 1
ATOM 566 N N . LEU A 1 75 ? -16.203 1.605 0.887 1 98.06 75 LEU A N 1
ATOM 567 C CA . LEU A 1 75 ? -15.242 2.6 1.358 1 98.06 75 LEU A CA 1
ATOM 568 C C . LEU A 1 75 ? -15.711 4.012 1.017 1 98.06 75 LEU A C 1
ATOM 570 O O . LEU A 1 75 ? -15.938 4.328 -0.153 1 98.06 75 LEU A O 1
ATOM 574 N N . PRO A 1 76 ? -15.867 4.852 2.023 1 97.69 76 PRO A N 1
ATOM 575 C CA . PRO A 1 76 ? -16.281 6.227 1.729 1 97.69 76 PRO A CA 1
ATOM 576 C C . PRO A 1 76 ? -15.289 6.973 0.851 1 97.69 76 PRO A C 1
ATOM 578 O O . PRO A 1 76 ? -14.078 6.758 0.969 1 97.69 76 PRO A O 1
ATOM 581 N N . VAL A 1 77 ? -15.836 7.812 -0.022 1 98.38 77 VAL A N 1
ATOM 582 C CA . VAL A 1 77 ? -15.023 8.633 -0.915 1 98.38 77 VAL A CA 1
ATOM 583 C C . VAL A 1 77 ? -15.258 10.109 -0.613 1 98.38 77 VAL A C 1
ATOM 585 O O . VAL A 1 77 ? -16.391 10.594 -0.671 1 98.38 77 VAL A O 1
ATOM 588 N N . GLY A 1 78 ? -14.211 10.758 -0.191 1 97.62 78 GLY A N 1
ATOM 589 C CA . GLY A 1 78 ? -14.203 12.211 -0.151 1 97.62 78 GLY A CA 1
ATOM 590 C C . GLY A 1 78 ? -13.516 12.844 -1.346 1 97.62 78 GLY A C 1
ATOM 591 O O . GLY A 1 78 ? -12.836 12.156 -2.113 1 97.62 78 GLY A O 1
ATOM 592 N N . VAL A 1 79 ? -13.75 14.109 -1.511 1 97.81 79 VAL A N 1
ATOM 593 C CA . VAL A 1 79 ? -13.117 14.812 -2.619 1 97.81 79 VAL A CA 1
ATOM 594 C C . VAL A 1 79 ? -12.305 15.992 -2.086 1 97.81 79 VAL A C 1
ATOM 596 O O . VAL A 1 79 ? -12.82 16.812 -1.327 1 97.81 79 VAL A O 1
ATOM 599 N N . ALA A 1 80 ? -11.055 16.062 -2.438 1 97.56 80 ALA A N 1
ATOM 600 C CA . ALA A 1 80 ? -10.188 17.203 -2.146 1 97.56 80 ALA A CA 1
ATOM 601 C C . ALA A 1 80 ? -9.992 18.078 -3.387 1 97.56 80 ALA A C 1
ATOM 603 O O . ALA A 1 80 ? -9.859 17.562 -4.5 1 97.56 80 ALA A O 1
ATOM 604 N N . GLY A 1 81 ? -9.852 19.391 -3.186 1 96.44 81 GLY A N 1
ATOM 605 C CA . GLY A 1 81 ? -9.594 20.25 -4.32 1 96.44 81 GLY A CA 1
ATOM 606 C C . GLY A 1 81 ? -10.336 21.578 -4.246 1 96.44 81 GLY A C 1
ATOM 607 O O . GLY A 1 81 ? -11.031 21.844 -3.268 1 96.44 81 GLY A O 1
ATOM 608 N N . PRO A 1 82 ? -10.211 22.453 -5.25 1 97.12 82 PRO A N 1
ATOM 609 C CA . PRO A 1 82 ? -9.492 22.094 -6.473 1 97.12 82 PRO A CA 1
ATOM 610 C C . PRO A 1 82 ? -7.973 22.141 -6.297 1 97.12 82 PRO A C 1
ATOM 612 O O . PRO A 1 82 ? -7.449 23.047 -5.645 1 97.12 82 PRO A O 1
ATOM 615 N N . LEU A 1 83 ? -7.305 21.141 -6.844 1 98.69 83 LEU A N 1
ATOM 616 C CA . LEU A 1 83 ? -5.871 21.203 -7.102 1 98.69 83 LEU A CA 1
ATOM 617 C C . LEU A 1 83 ? -5.582 21.891 -8.43 1 98.69 83 LEU A C 1
ATOM 619 O O . LEU A 1 83 ? -5.91 21.359 -9.492 1 98.69 83 LEU A O 1
ATOM 623 N N . VAL A 1 84 ? -5.066 23.062 -8.367 1 98.81 84 VAL A N 1
ATOM 624 C CA . VAL A 1 84 ? -4.633 23.734 -9.586 1 98.81 84 VAL A CA 1
ATOM 625 C C . VAL A 1 84 ? -3.291 23.172 -10.047 1 98.81 84 VAL A C 1
ATOM 627 O O . VAL A 1 84 ? -2.252 23.453 -9.438 1 98.81 84 VAL A O 1
ATOM 630 N N . LEU A 1 85 ? -3.33 22.344 -11.102 1 98.81 85 LEU A N 1
ATOM 631 C CA . LEU A 1 85 ? -2.158 21.641 -11.609 1 98.81 85 LEU A CA 1
ATOM 632 C C . LEU A 1 85 ? -1.988 21.875 -13.109 1 98.81 85 LEU A C 1
ATOM 634 O O . LEU A 1 85 ? -2.893 21.594 -13.898 1 98.81 85 LEU A O 1
ATOM 638 N N . ASP A 1 86 ? -0.864 22.469 -13.461 1 98.62 86 ASP A N 1
ATOM 639 C CA . ASP A 1 86 ? -0.567 22.781 -14.859 1 98.62 86 ASP A CA 1
ATOM 640 C C . ASP A 1 86 ? -1.692 23.594 -15.492 1 98.62 86 ASP A C 1
ATOM 642 O O . ASP A 1 86 ? -2.096 23.328 -16.625 1 98.62 86 ASP A O 1
ATOM 646 N N . GLY A 1 87 ? -2.262 24.469 -14.719 1 98.12 87 GLY A N 1
ATOM 647 C CA . GLY A 1 87 ? -3.25 25.406 -15.211 1 98.12 87 GLY A CA 1
ATOM 648 C C . GLY A 1 87 ? -4.656 24.844 -15.242 1 98.12 87 GLY A C 1
ATOM 649 O O . GLY A 1 87 ? -5.594 25.516 -15.688 1 98.12 87 GLY A O 1
ATOM 650 N N . ARG A 1 88 ? -4.836 23.672 -14.734 1 97.88 88 ARG A N 1
ATOM 651 C CA . ARG A 1 88 ? -6.148 23.047 -14.727 1 97.88 88 ARG A CA 1
ATOM 652 C C . ARG A 1 88 ? -6.586 22.688 -13.305 1 97.88 88 ARG A C 1
ATOM 654 O O . ARG A 1 88 ? -5.75 22.359 -12.461 1 97.88 88 ARG A O 1
ATOM 661 N N . ASP A 1 89 ? -7.918 22.719 -13.102 1 98.06 89 ASP A N 1
ATOM 662 C CA . ASP A 1 89 ? -8.484 22.359 -11.805 1 98.06 89 ASP A CA 1
ATOM 663 C C . ASP A 1 89 ? -8.844 20.875 -11.75 1 98.06 89 ASP A C 1
ATOM 665 O O . ASP A 1 89 ? -9.516 20.359 -12.656 1 98.06 89 ASP A O 1
ATOM 669 N N . HIS A 1 90 ? -8.367 20.234 -10.75 1 98.38 90 HIS A N 1
ATOM 670 C CA . HIS A 1 90 ? -8.719 18.828 -10.539 1 98.38 90 HIS A CA 1
ATOM 671 C C . HIS A 1 90 ? -9.312 18.609 -9.156 1 98.38 90 HIS A C 1
ATOM 673 O O . HIS A 1 90 ? -8.766 19.078 -8.156 1 98.38 90 HIS A O 1
ATOM 679 N N . TYR A 1 91 ? -10.469 18 -9.078 1 98.31 91 TYR A N 1
ATOM 680 C CA . TYR A 1 91 ? -11.047 17.516 -7.828 1 98.31 91 TYR A CA 1
ATOM 681 C C . TYR A 1 91 ? -10.727 16.047 -7.605 1 98.31 91 TYR A C 1
ATOM 683 O O . TYR A 1 91 ? -11.172 15.18 -8.367 1 98.31 91 TYR A O 1
ATOM 691 N N . ILE A 1 92 ? -10 15.758 -6.578 1 98.69 92 ILE A N 1
ATOM 692 C CA . ILE A 1 92 ? -9.352 14.461 -6.41 1 98.69 92 ILE A CA 1
ATOM 693 C C . ILE A 1 92 ? -10.227 13.562 -5.539 1 98.69 92 ILE A C 1
ATOM 695 O O . ILE A 1 92 ? -10.398 13.82 -4.348 1 98.69 92 ILE A O 1
ATOM 699 N N . PRO A 1 93 ? -10.766 12.484 -6.07 1 98.69 93 PRO A N 1
ATOM 700 C CA . PRO A 1 93 ? -11.453 11.5 -5.227 1 98.69 93 PRO A CA 1
ATOM 701 C C . PRO A 1 93 ? -10.492 10.672 -4.383 1 98.69 93 PRO A C 1
ATOM 703 O O . PRO A 1 93 ? -9.461 10.219 -4.879 1 98.69 93 PRO A O 1
ATOM 706 N N . MET A 1 94 ? -10.797 10.492 -3.141 1 98.62 94 MET A N 1
ATOM 707 C CA . MET A 1 94 ? -9.977 9.742 -2.189 1 98.62 94 MET A CA 1
ATOM 708 C C . MET A 1 94 ? -10.836 8.773 -1.38 1 98.62 94 MET A C 1
ATOM 710 O O . MET A 1 94 ? -11.711 9.195 -0.629 1 98.62 94 MET A O 1
ATOM 714 N N . ALA A 1 95 ? -10.609 7.473 -1.569 1 98.5 95 ALA A N 1
ATOM 715 C CA . ALA A 1 95 ? -11.266 6.453 -0.749 1 98.5 95 ALA A CA 1
ATOM 716 C C . ALA A 1 95 ? -10.406 6.102 0.468 1 98.5 95 ALA A C 1
ATOM 718 O O . ALA A 1 95 ? -9.266 5.66 0.327 1 98.5 95 ALA A O 1
ATOM 719 N N . THR A 1 96 ? -10.938 6.301 1.641 1 95 96 THR A N 1
ATOM 720 C CA . THR A 1 96 ? -10.117 6.125 2.834 1 95 96 THR A CA 1
ATOM 721 C C . THR A 1 96 ? -10.992 5.898 4.062 1 95 96 THR A C 1
ATOM 723 O O . THR A 1 96 ? -12.172 6.234 4.059 1 95 96 THR A O 1
ATOM 726 N N . THR A 1 97 ? -10.367 5.246 5.031 1 91.44 97 THR A N 1
ATOM 727 C CA . THR A 1 97 ? -10.984 5.121 6.348 1 91.44 97 THR A CA 1
ATOM 728 C C . THR A 1 97 ? -10.164 5.859 7.402 1 91.44 97 THR A C 1
ATOM 730 O O . THR A 1 97 ? -10.352 5.641 8.602 1 91.44 97 THR A O 1
ATOM 733 N N . GLU A 1 98 ? -9.219 6.625 6.914 1 85.81 98 GLU A N 1
ATOM 734 C CA . GLU A 1 98 ? -8.398 7.438 7.809 1 85.81 98 GLU A CA 1
ATOM 735 C C . GLU A 1 98 ? -9.016 8.812 8.031 1 85.81 98 GLU A C 1
ATOM 737 O O . GLU A 1 98 ? -9.359 9.508 7.07 1 85.81 98 GLU A O 1
ATOM 742 N N . GLY A 1 99 ? -9.078 9.133 9.18 1 85.25 99 GLY A N 1
ATOM 743 C CA . GLY A 1 99 ? -9.617 10.445 9.5 1 85.25 99 GLY A CA 1
ATOM 744 C C . GLY A 1 99 ? -8.664 11.578 9.141 1 85.25 99 GLY A C 1
ATOM 745 O O . GLY A 1 99 ? -7.445 11.414 9.203 1 85.25 99 GLY A O 1
ATOM 746 N N . CYS A 1 100 ? -9.188 12.648 8.672 1 89.44 100 CYS A N 1
ATOM 747 C CA . CYS A 1 100 ? -8.539 13.938 8.445 1 89.44 100 CYS A CA 1
ATOM 748 C C . CYS A 1 100 ? -7.711 13.914 7.168 1 89.44 100 CYS A C 1
ATOM 750 O O . CYS A 1 100 ? -7.141 14.938 6.781 1 89.44 100 CYS A O 1
ATOM 752 N N . LEU A 1 101 ? -7.652 12.836 6.488 1 94.69 101 LEU A N 1
ATOM 753 C CA . LEU A 1 101 ? -6.801 12.742 5.305 1 94.69 101 LEU A CA 1
ATOM 754 C C . LEU A 1 101 ? -7.328 13.633 4.188 1 94.69 101 LEU A C 1
ATOM 756 O O . LEU A 1 101 ? -6.566 14.398 3.586 1 94.69 101 LEU A O 1
ATOM 760 N N . VAL A 1 102 ? -8.641 13.555 3.887 1 96.25 102 VAL A N 1
ATOM 761 C CA . VAL A 1 102 ? -9.234 14.32 2.795 1 96.25 102 VAL A CA 1
ATOM 762 C C . VAL A 1 102 ? -9.18 15.812 3.113 1 96.25 102 VAL A C 1
ATOM 764 O O . VAL A 1 102 ? -8.781 16.625 2.268 1 96.25 102 VAL A O 1
ATOM 767 N N . ALA A 1 103 ? -9.555 16.125 4.344 1 94.38 103 ALA A N 1
ATOM 768 C CA . ALA A 1 103 ? -9.531 17.531 4.777 1 94.38 103 ALA A CA 1
ATOM 769 C C . ALA A 1 103 ? -8.117 18.094 4.723 1 94.38 103 ALA A C 1
ATOM 771 O O . ALA A 1 103 ? -7.914 19.25 4.336 1 94.38 103 ALA A O 1
ATOM 772 N N . SER A 1 104 ? -7.16 17.312 5.18 1 95.75 104 SER A N 1
ATOM 773 C CA . SER A 1 104 ? -5.762 17.734 5.145 1 95.75 104 SER A CA 1
ATOM 774 C C . SER A 1 104 ? -5.293 17.984 3.711 1 95.75 104 SER A C 1
ATOM 776 O O . SER A 1 104 ? -4.664 19 3.424 1 95.75 104 SER A O 1
ATOM 778 N N . THR A 1 105 ? -5.582 17.062 2.816 1 97.75 105 THR A N 1
ATOM 779 C CA . THR A 1 105 ? -5.211 17.219 1.414 1 97.75 105 THR A CA 1
ATOM 780 C C . THR A 1 105 ? -5.902 18.438 0.805 1 97.75 105 THR A C 1
ATOM 782 O O . THR A 1 105 ? -5.305 19.156 0.006 1 97.75 105 THR A O 1
ATOM 785 N N . ASN A 1 106 ? -7.133 18.656 1.217 1 96.94 106 ASN A N 1
ATOM 786 C CA . ASN A 1 106 ? -7.898 19.812 0.753 1 96.94 106 ASN A CA 1
ATOM 787 C C . ASN A 1 106 ? -7.238 21.125 1.157 1 96.94 106 ASN A C 1
ATOM 789 O O . ASN A 1 106 ? -7.199 22.078 0.373 1 96.94 106 ASN A O 1
ATOM 793 N N . ARG A 1 107 ? -6.789 21.188 2.365 1 96.69 107 ARG A N 1
ATOM 794 C CA . ARG A 1 107 ? -6.07 22.375 2.832 1 96.69 107 ARG A CA 1
ATOM 795 C C . ARG A 1 107 ? -4.816 22.625 1.994 1 96.69 107 ARG A C 1
ATOM 797 O O . ARG A 1 107 ? -4.504 23.766 1.661 1 96.69 107 ARG A O 1
ATOM 804 N N . GLY A 1 108 ? -4.105 21.547 1.695 1 98.62 108 GLY A N 1
ATOM 805 C CA . GLY A 1 108 ? -2.959 21.672 0.808 1 98.62 108 GLY A CA 1
ATOM 806 C C . GLY A 1 108 ? -3.324 22.172 -0.572 1 98.62 108 GLY A C 1
ATOM 807 O O . GLY A 1 108 ? -2.625 23.031 -1.13 1 98.62 108 GLY A O 1
ATOM 808 N N . CYS A 1 109 ? -4.402 21.672 -1.111 1 98.56 109 CYS A N 1
ATOM 809 C CA . CYS A 1 109 ? -4.883 22.141 -2.408 1 98.56 109 CYS A CA 1
ATOM 810 C C . CYS A 1 109 ? -5.188 23.625 -2.373 1 98.56 109 CYS A C 1
ATOM 812 O O . CYS A 1 109 ? -4.84 24.359 -3.305 1 98.56 109 CYS A O 1
ATOM 814 N N . LYS A 1 110 ? -5.848 24.047 -1.328 1 97.81 110 LYS A N 1
ATOM 815 C CA . LYS A 1 110 ? -6.188 25.453 -1.178 1 97.81 110 LYS A CA 1
ATOM 816 C C . LYS A 1 110 ? -4.934 26.328 -1.173 1 97.81 110 LYS A C 1
ATOM 818 O O . LYS A 1 110 ? -4.879 27.344 -1.857 1 97.81 110 LYS A O 1
ATOM 823 N N . ALA A 1 111 ? -3.945 25.922 -0.401 1 98.81 111 ALA A N 1
ATOM 824 C CA . ALA A 1 111 ? -2.697 26.672 -0.323 1 98.81 111 ALA A CA 1
ATOM 825 C C . ALA A 1 111 ? -2.029 26.781 -1.69 1 98.81 111 ALA A C 1
ATOM 827 O O . ALA A 1 111 ? -1.532 27.844 -2.07 1 98.81 111 ALA A O 1
ATOM 828 N N . ILE A 1 112 ? -2.014 25.703 -2.422 1 98.94 112 ILE A N 1
ATOM 829 C CA . ILE A 1 112 ? -1.405 25.656 -3.748 1 98.94 112 ILE A CA 1
ATOM 830 C C . ILE A 1 112 ? -2.176 26.578 -4.703 1 98.94 112 ILE A C 1
ATOM 832 O O . ILE A 1 112 ? -1.579 27.375 -5.426 1 98.94 112 ILE A O 1
ATOM 836 N N . ALA A 1 113 ? -3.479 26.484 -4.66 1 98.62 113 ALA A N 1
ATOM 837 C CA . ALA A 1 113 ? -4.324 27.266 -5.551 1 98.62 113 ALA A CA 1
ATOM 838 C C . ALA A 1 113 ? -4.164 28.766 -5.281 1 98.62 113 ALA A C 1
ATOM 840 O O . ALA A 1 113 ? -4.031 29.562 -6.211 1 98.62 113 ALA A O 1
ATOM 841 N N . GLU A 1 114 ? -4.172 29.156 -4.02 1 98.5 114 GLU A N 1
ATOM 842 C CA . GLU A 1 114 ? -4.066 30.562 -3.627 1 98.5 114 GLU A CA 1
ATOM 843 C C . GLU A 1 114 ? -2.674 31.109 -3.912 1 98.5 114 GLU A C 1
ATOM 845 O O . GLU A 1 114 ? -2.457 32.312 -3.855 1 98.5 114 GLU A O 1
ATOM 850 N N . SER A 1 115 ? -1.746 30.266 -4.266 1 98.81 115 SER A N 1
ATOM 851 C CA . SER A 1 115 ? -0.375 30.688 -4.527 1 98.81 115 SER A CA 1
ATOM 852 C C . SER A 1 115 ? -0.041 30.594 -6.012 1 98.81 115 SER A C 1
ATOM 854 O O . SER A 1 115 ? 1.118 30.75 -6.402 1 98.81 115 SER A O 1
ATOM 856 N N . GLY A 1 116 ? -1.009 30.266 -6.836 1 98.25 116 GLY A N 1
ATOM 857 C CA . GLY A 1 116 ? -0.792 30.312 -8.273 1 98.25 116 GLY A CA 1
ATOM 858 C C . GLY A 1 116 ? -0.774 28.938 -8.922 1 98.25 116 GLY A C 1
ATOM 859 O O . GLY A 1 116 ? -0.651 28.828 -10.141 1 98.25 116 GLY A O 1
ATOM 860 N N . GLY A 1 117 ? -0.874 27.875 -8.141 1 98.81 117 GLY A N 1
ATOM 861 C CA . GLY A 1 117 ? -0.972 26.547 -8.695 1 98.81 117 GLY A CA 1
ATOM 862 C C . GLY A 1 117 ? 0.344 25.781 -8.68 1 98.81 117 GLY A C 1
ATOM 863 O O . GLY A 1 117 ? 1.377 26.344 -8.297 1 98.81 117 GLY A O 1
ATOM 864 N N . ALA A 1 118 ? 0.297 24.547 -9.008 1 98.88 118 ALA A N 1
ATOM 865 C CA . ALA A 1 118 ? 1.454 23.656 -9.102 1 98.88 118 ALA A CA 1
ATOM 866 C C . ALA A 1 118 ? 1.765 23.312 -10.555 1 98.88 118 ALA A C 1
ATOM 868 O O . ALA A 1 118 ? 0.913 23.469 -11.43 1 98.88 118 ALA A O 1
ATOM 869 N N . ALA A 1 119 ? 2.99 22.891 -10.742 1 98.88 119 ALA A N 1
ATOM 870 C CA . ALA A 1 119 ? 3.451 22.406 -12.047 1 98.88 119 ALA A CA 1
ATOM 871 C C . ALA A 1 119 ? 4.016 21 -11.938 1 98.88 119 ALA A C 1
ATOM 873 O O . ALA A 1 119 ? 4.621 20.641 -10.93 1 98.88 119 ALA A O 1
ATOM 874 N N . SER A 1 120 ? 3.783 20.219 -12.992 1 98.75 120 SER A N 1
ATOM 875 C CA . SER A 1 120 ? 4.273 18.844 -12.969 1 98.75 120 SER A CA 1
ATOM 876 C C . SER A 1 120 ? 4.961 18.469 -14.281 1 98.75 120 SER A C 1
ATOM 878 O O . SER A 1 120 ? 4.801 19.172 -15.289 1 98.75 120 SER A O 1
ATOM 880 N N . ALA A 1 121 ? 5.793 17.453 -14.242 1 98.81 121 ALA A N 1
ATOM 881 C CA . ALA A 1 121 ? 6.43 16.875 -15.422 1 98.81 121 ALA A CA 1
ATOM 882 C C . ALA A 1 121 ? 6.586 15.367 -15.281 1 98.81 121 ALA A C 1
ATOM 884 O O . ALA A 1 121 ? 6.922 14.867 -14.203 1 98.81 121 ALA A O 1
ATOM 885 N N . VAL A 1 122 ? 6.242 14.695 -16.328 1 98.5 122 VAL A N 1
ATOM 886 C CA . VAL A 1 122 ? 6.543 13.266 -16.406 1 98.5 122 VAL A CA 1
ATOM 887 C C . VAL A 1 122 ? 7.973 13.07 -16.906 1 98.5 122 VAL A C 1
ATOM 889 O O . VAL A 1 122 ? 8.32 13.508 -18 1 98.5 122 VAL A O 1
ATOM 892 N N . LEU A 1 123 ? 8.773 12.398 -16.125 1 98.25 123 LEU A N 1
ATOM 893 C CA . LEU A 1 123 ? 10.188 12.25 -16.422 1 98.25 123 LEU A CA 1
ATOM 894 C C . LEU A 1 123 ? 10.453 10.945 -17.156 1 98.25 123 LEU A C 1
ATOM 896 O O . LEU A 1 123 ? 11.414 10.852 -17.938 1 98.25 123 LEU A O 1
ATOM 900 N N . ARG A 1 124 ? 9.703 9.93 -16.844 1 97.56 124 ARG A N 1
ATOM 901 C CA . ARG A 1 124 ? 9.812 8.609 -17.453 1 97.56 124 ARG A CA 1
ATOM 902 C C . ARG A 1 124 ? 8.461 7.914 -17.516 1 97.56 124 ARG A C 1
ATOM 904 O O . ARG A 1 124 ? 7.59 8.172 -16.672 1 97.56 124 ARG A O 1
ATOM 911 N N . ASP A 1 125 ? 8.25 7.129 -18.469 1 97.44 125 ASP A N 1
ATOM 912 C CA . ASP A 1 125 ? 7.055 6.312 -18.672 1 97.44 125 ASP A CA 1
ATOM 913 C C . ASP A 1 125 ? 7.418 4.918 -19.172 1 97.44 125 ASP A C 1
ATOM 915 O O . ASP A 1 125 ? 7.602 4.723 -20.375 1 97.44 125 ASP A O 1
ATOM 919 N N . GLY A 1 126 ? 7.555 4.004 -18.297 1 97.19 126 GLY A N 1
ATOM 920 C CA . GLY A 1 126 ? 7.941 2.646 -18.641 1 97.19 126 GLY A CA 1
ATOM 921 C C . GLY A 1 126 ? 7.633 1.634 -17.562 1 97.19 126 GLY A C 1
ATOM 922 O O . GLY A 1 126 ? 7.906 1.876 -16.391 1 97.19 126 GLY A O 1
ATOM 923 N N . MET A 1 127 ? 7 0.619 -17.922 1 97.38 127 MET A N 1
ATOM 924 C CA . MET A 1 127 ? 6.762 -0.521 -17.031 1 97.38 127 MET A CA 1
ATOM 925 C C . MET A 1 127 ? 7.781 -1.628 -17.297 1 97.38 127 MET A C 1
ATOM 927 O O . MET A 1 127 ? 8.312 -1.745 -18.391 1 97.38 127 MET A O 1
ATOM 931 N N . THR A 1 128 ? 8.07 -2.416 -16.25 1 97.75 128 THR A N 1
ATOM 932 C CA . THR A 1 128 ? 9.18 -3.354 -16.422 1 97.75 128 THR A CA 1
ATOM 933 C C . THR A 1 128 ? 8.758 -4.762 -16.016 1 97.75 128 THR A C 1
ATOM 935 O O . THR A 1 128 ? 7.844 -4.934 -15.211 1 97.75 128 THR A O 1
ATOM 938 N N . ARG A 1 129 ? 9.266 -5.684 -16.547 1 97.44 129 ARG A N 1
ATOM 939 C CA . ARG A 1 129 ? 9.297 -7.098 -16.203 1 97.44 129 ARG A CA 1
ATOM 940 C C . ARG A 1 129 ? 10.695 -7.672 -16.359 1 97.44 129 ARG A C 1
ATOM 942 O O . ARG A 1 129 ? 11.422 -7.312 -17.281 1 97.44 129 ARG A O 1
ATOM 949 N N . ALA A 1 130 ? 11.148 -8.516 -15.445 1 98.12 130 ALA A N 1
ATOM 950 C CA . ALA A 1 130 ? 12.516 -9.047 -15.469 1 98.12 130 ALA A CA 1
ATOM 951 C C . ALA A 1 130 ? 12.523 -10.555 -15.25 1 98.12 130 ALA A C 1
ATOM 953 O O . ALA A 1 130 ? 12.523 -11.023 -14.109 1 98.12 130 ALA A O 1
ATOM 954 N N . PRO A 1 131 ? 12.555 -11.305 -16.297 1 97.19 131 PRO A N 1
ATOM 955 C CA . PRO A 1 131 ? 12.711 -12.75 -16.125 1 97.19 131 PRO A CA 1
ATOM 956 C C . PRO A 1 131 ? 14.07 -13.133 -15.555 1 97.19 131 PRO A C 1
ATOM 958 O O . PRO A 1 131 ? 15.023 -12.359 -15.648 1 97.19 131 PRO A O 1
ATOM 961 N N . ALA A 1 132 ? 14.102 -14.273 -14.922 1 97.81 132 ALA A N 1
ATOM 962 C CA . ALA A 1 132 ? 15.336 -14.867 -14.422 1 97.81 132 ALA A CA 1
ATOM 963 C C . ALA A 1 132 ? 15.742 -16.078 -15.266 1 97.81 132 ALA A C 1
ATOM 965 O O . ALA A 1 132 ? 14.977 -17.031 -15.414 1 97.81 132 ALA A O 1
ATOM 966 N N . LEU A 1 133 ? 16.984 -15.984 -15.781 1 97.25 133 LEU A N 1
ATOM 967 C CA . LEU A 1 133 ? 17.5 -17.031 -16.656 1 97.25 133 LEU A CA 1
ATOM 968 C C . LEU A 1 133 ? 18.75 -17.656 -16.062 1 97.25 133 LEU A C 1
ATOM 970 O O . LEU A 1 133 ? 19.578 -16.969 -15.453 1 97.25 133 LEU A O 1
ATOM 974 N N . ARG A 1 134 ? 18.812 -18.922 -16.219 1 96.94 134 ARG A N 1
ATOM 975 C CA . ARG A 1 134 ? 20.016 -19.641 -15.82 1 96.94 134 ARG A CA 1
ATOM 976 C C . ARG A 1 134 ? 20.766 -20.172 -17.047 1 96.94 134 ARG A C 1
ATOM 978 O O . ARG A 1 134 ? 20.141 -20.656 -18 1 96.94 134 ARG A O 1
ATOM 985 N N . LEU A 1 135 ? 22.031 -20.031 -17.062 1 97.12 135 LEU A N 1
ATOM 986 C CA . LEU A 1 135 ? 22.906 -20.547 -18.109 1 97.12 135 LEU A CA 1
ATOM 987 C C . LEU A 1 135 ? 23.906 -21.547 -17.547 1 97.12 135 LEU A C 1
ATOM 989 O O . LEU A 1 135 ? 24.031 -21.672 -16.312 1 97.12 135 LEU A O 1
ATOM 993 N N . PRO A 1 136 ? 24.547 -22.25 -18.359 1 97.44 136 PRO A N 1
ATOM 994 C CA . PRO A 1 136 ? 25.453 -23.297 -17.875 1 97.44 136 PRO A CA 1
ATOM 995 C C . PRO A 1 136 ? 26.625 -22.734 -17.078 1 97.44 136 PRO A C 1
ATOM 997 O O . PRO A 1 136 ? 27.172 -23.422 -16.219 1 97.44 136 PRO A O 1
ATOM 1000 N N . SER A 1 137 ? 27.031 -21.469 -17.359 1 97.88 137 SER A N 1
ATOM 1001 C CA . SER A 1 137 ? 28.141 -20.828 -16.656 1 97.88 137 SER A CA 1
ATOM 1002 C C . SER A 1 137 ? 27.938 -19.312 -16.578 1 97.88 137 SER A C 1
ATOM 1004 O O . SER A 1 137 ? 27.125 -18.75 -17.312 1 97.88 137 SER A O 1
ATOM 1006 N N . ALA A 1 138 ? 28.719 -18.703 -15.633 1 98.12 138 ALA A N 1
ATOM 1007 C CA . ALA A 1 138 ? 28.688 -17.25 -15.516 1 98.12 138 ALA A CA 1
ATOM 1008 C C . ALA A 1 138 ? 29.172 -16.594 -16.797 1 98.12 138 ALA A C 1
ATOM 1010 O O . ALA A 1 138 ? 28.672 -15.531 -17.188 1 98.12 138 ALA A O 1
ATOM 1011 N N . ALA A 1 139 ? 30.109 -17.203 -17.438 1 97.94 139 ALA A N 1
ATOM 1012 C CA . ALA A 1 139 ? 30.641 -16.672 -18.703 1 97.94 139 ALA A CA 1
ATOM 1013 C C . ALA A 1 139 ? 29.562 -16.672 -19.781 1 97.94 139 ALA A C 1
ATOM 1015 O O . ALA A 1 139 ? 29.469 -15.727 -20.562 1 97.94 139 ALA A O 1
ATOM 1016 N N . ARG A 1 140 ? 28.828 -17.703 -19.859 1 97.62 140 ARG A N 1
ATOM 1017 C CA . ARG A 1 140 ? 27.75 -17.797 -20.844 1 97.62 140 ARG A CA 1
ATOM 1018 C C . ARG A 1 140 ? 26.656 -16.781 -20.562 1 97.62 140 ARG A C 1
ATOM 1020 O O . ARG A 1 140 ? 26.062 -16.219 -21.5 1 97.62 140 ARG A O 1
ATOM 1027 N N . ALA A 1 141 ? 26.344 -16.656 -19.297 1 98.19 141 ALA A N 1
ATOM 1028 C CA . ALA A 1 141 ? 25.375 -15.625 -18.906 1 98.19 141 ALA A CA 1
ATOM 1029 C C . ALA A 1 141 ? 25.859 -14.234 -19.312 1 98.19 141 ALA A C 1
ATOM 1031 O O . ALA A 1 141 ? 25.062 -13.422 -19.781 1 98.19 141 ALA A O 1
ATOM 1032 N N . ALA A 1 142 ? 27.141 -13.969 -19.172 1 98.31 142 ALA A N 1
ATOM 1033 C CA . ALA A 1 142 ? 27.734 -12.688 -19.562 1 98.31 142 ALA A CA 1
ATOM 1034 C C . ALA A 1 142 ? 27.641 -12.469 -21.062 1 98.31 142 ALA A C 1
ATOM 1036 O O . ALA A 1 142 ? 27.469 -11.336 -21.531 1 98.31 142 ALA A O 1
ATOM 1037 N N . GLN A 1 143 ? 27.766 -13.523 -21.797 1 97.88 143 GLN A N 1
ATOM 1038 C CA . GLN A 1 143 ? 27.625 -13.422 -23.25 1 97.88 143 GLN A CA 1
ATOM 1039 C C . GLN A 1 143 ? 26.203 -13.016 -23.641 1 97.88 143 GLN A C 1
ATOM 1041 O O . GLN A 1 143 ? 26.016 -12.188 -24.531 1 97.88 143 GLN A O 1
ATOM 1046 N N . LEU A 1 144 ? 25.281 -13.664 -23.016 1 98.25 144 LEU A N 1
ATOM 1047 C CA . LEU A 1 144 ? 23.891 -13.297 -23.281 1 98.25 144 LEU A CA 1
ATOM 1048 C C . LEU A 1 144 ? 23.641 -11.844 -22.906 1 98.25 144 LEU A C 1
ATOM 1050 O O . LEU A 1 144 ? 22.953 -11.109 -23.625 1 98.25 144 LEU A O 1
ATOM 1054 N N . LYS A 1 145 ? 24.125 -11.406 -21.766 1 98.56 145 LYS A N 1
ATOM 1055 C CA . LYS A 1 145 ? 24.016 -10.016 -21.328 1 98.56 145 LYS A CA 1
ATOM 1056 C C . LYS A 1 145 ? 24.562 -9.062 -22.391 1 98.56 145 LYS A C 1
ATOM 1058 O O . LYS A 1 145 ? 23.922 -8.078 -22.75 1 98.56 145 LYS A O 1
ATOM 1063 N N . ALA A 1 146 ? 25.734 -9.344 -22.844 1 98 146 ALA A N 1
ATOM 1064 C CA . ALA A 1 146 ? 26.375 -8.516 -23.859 1 98 146 ALA A CA 1
ATOM 1065 C C . ALA A 1 146 ? 25.516 -8.453 -25.125 1 98 146 ALA A C 1
ATOM 1067 O O . ALA A 1 146 ? 25.406 -7.402 -25.766 1 98 146 ALA A O 1
ATOM 1068 N N . PHE A 1 147 ? 24.984 -9.602 -25.484 1 97.75 147 PHE A N 1
ATOM 1069 C CA . PHE A 1 147 ? 24.172 -9.68 -26.688 1 97.75 147 PHE A CA 1
ATOM 1070 C C . PHE A 1 147 ? 22.938 -8.797 -26.562 1 97.75 147 PHE A C 1
ATOM 1072 O O . PHE A 1 147 ? 22.641 -7.996 -27.453 1 97.75 147 PHE A O 1
ATOM 1079 N N . VAL A 1 148 ? 22.219 -8.875 -25.391 1 98.06 148 VAL A N 1
ATOM 1080 C CA . VAL A 1 148 ? 20.922 -8.234 -25.266 1 98.06 148 VAL A CA 1
ATOM 1081 C C . VAL A 1 148 ? 21.094 -6.738 -25.016 1 98.06 148 VAL A C 1
ATOM 1083 O O . VAL A 1 148 ? 20.219 -5.934 -25.328 1 98.06 148 VAL A O 1
ATOM 1086 N N . GLU A 1 149 ? 22.219 -6.336 -24.422 1 97.94 149 GLU A N 1
ATOM 1087 C CA . GLU A 1 149 ? 22.453 -4.93 -24.125 1 97.94 149 GLU A CA 1
ATOM 1088 C C . GLU A 1 149 ? 23.188 -4.238 -25.281 1 97.94 149 GLU A C 1
ATOM 1090 O O . GLU A 1 149 ? 23.422 -3.029 -25.234 1 97.94 149 GLU A O 1
ATOM 1095 N N . ASP A 1 150 ? 23.547 -5 -26.297 1 97.12 150 ASP A N 1
ATOM 1096 C CA . ASP A 1 150 ? 24.172 -4.43 -27.484 1 97.12 150 ASP A CA 1
ATOM 1097 C C . ASP A 1 150 ? 23.172 -3.623 -28.312 1 97.12 150 ASP A C 1
ATOM 1099 O O . ASP A 1 150 ? 22.188 -4.172 -28.812 1 97.12 150 ASP A O 1
ATOM 1103 N N . PRO A 1 151 ? 23.484 -2.385 -28.562 1 96.62 151 PRO A N 1
ATOM 1104 C CA . PRO A 1 151 ? 22.578 -1.551 -29.344 1 96.62 151 PRO A CA 1
ATOM 1105 C C . PRO A 1 151 ? 22.312 -2.117 -30.75 1 96.62 151 PRO A C 1
ATOM 1107 O O . PRO A 1 151 ? 21.234 -1.901 -31.312 1 96.62 151 PRO A O 1
ATOM 1110 N N . ALA A 1 152 ? 23.156 -2.879 -31.25 1 97.31 152 ALA A N 1
ATOM 1111 C CA . ALA A 1 152 ? 23.016 -3.441 -32.594 1 97.31 152 ALA A CA 1
ATOM 1112 C C . ALA A 1 152 ? 21.906 -4.477 -32.625 1 97.31 152 ALA A C 1
ATOM 1114 O O . ALA A 1 152 ? 21.328 -4.727 -33.688 1 97.31 152 ALA A O 1
ATOM 1115 N N . ASN A 1 153 ? 21.672 -5.074 -31.5 1 97.25 153 ASN A N 1
ATOM 1116 C CA . ASN A 1 153 ? 20.672 -6.133 -31.453 1 97.25 153 ASN A CA 1
ATOM 1117 C C . ASN A 1 153 ? 19.312 -5.605 -30.984 1 97.25 153 ASN A C 1
ATOM 1119 O O . ASN A 1 153 ? 18.312 -6.328 -31.031 1 97.25 153 ASN A O 1
ATOM 1123 N N . PHE A 1 154 ? 19.188 -4.371 -30.609 1 97.31 154 PHE A N 1
ATOM 1124 C CA . PHE A 1 154 ? 18.016 -3.832 -29.953 1 97.31 154 PHE A CA 1
ATOM 1125 C C . PHE A 1 154 ? 16.812 -3.836 -30.906 1 97.31 154 PHE A C 1
ATOM 1127 O O . PHE A 1 154 ? 15.703 -4.18 -30.5 1 97.31 154 PHE A O 1
ATOM 1134 N N . ASP A 1 155 ? 17.047 -3.465 -32.125 1 96.94 155 ASP A N 1
ATOM 1135 C CA . ASP A 1 155 ? 15.938 -3.348 -33.062 1 96.94 155 ASP A CA 1
ATOM 1136 C C . ASP A 1 155 ? 15.242 -4.691 -33.25 1 96.94 155 ASP A C 1
ATOM 1138 O O . ASP A 1 155 ? 14.016 -4.758 -33.312 1 96.94 155 ASP A O 1
ATOM 1142 N N . THR A 1 156 ? 16.016 -5.645 -33.375 1 97.19 156 THR A N 1
ATOM 1143 C CA . THR A 1 156 ? 15.461 -6.977 -33.562 1 97.19 156 THR A CA 1
ATOM 1144 C C . THR A 1 156 ? 14.648 -7.387 -32.312 1 97.19 156 THR A C 1
ATOM 1146 O O . THR A 1 156 ? 13.539 -7.898 -32.438 1 97.19 156 THR A O 1
ATOM 1149 N N . LEU A 1 157 ? 15.25 -7.219 -31.172 1 97.69 157 LEU A N 1
ATOM 1150 C CA . LEU A 1 157 ? 14.562 -7.562 -29.938 1 97.69 157 LEU A CA 1
ATOM 1151 C C . LEU A 1 157 ? 13.281 -6.75 -29.781 1 97.69 157 LEU A C 1
ATOM 1153 O O . LEU A 1 157 ? 12.273 -7.266 -29.297 1 97.69 157 LEU A O 1
ATOM 1157 N N . ALA A 1 158 ? 13.273 -5.504 -30.156 1 97.75 158 ALA A N 1
ATOM 1158 C CA . ALA A 1 158 ? 12.109 -4.625 -30.078 1 97.75 158 ALA A CA 1
ATOM 1159 C C . ALA A 1 158 ? 10.992 -5.109 -31 1 97.75 158 ALA A C 1
ATOM 1161 O O . ALA A 1 158 ? 9.82 -5.082 -30.609 1 97.75 158 ALA A O 1
ATOM 1162 N N . VAL A 1 159 ? 11.344 -5.52 -32.156 1 97.31 159 VAL A N 1
ATOM 1163 C CA . VAL A 1 159 ? 10.359 -6.027 -33.125 1 97.31 159 VAL A CA 1
ATOM 1164 C C . VAL A 1 159 ? 9.68 -7.266 -32.531 1 97.31 159 VAL A C 1
ATOM 1166 O O . VAL A 1 159 ? 8.453 -7.402 -32.625 1 97.31 159 VAL A O 1
ATOM 1169 N N . VAL A 1 160 ? 10.492 -8.117 -31.984 1 96.88 160 VAL A N 1
ATOM 1170 C CA . VAL A 1 160 ? 9.992 -9.367 -31.406 1 96.88 160 VAL A CA 1
ATOM 1171 C C . VAL A 1 160 ? 9.047 -9.055 -30.25 1 96.88 160 VAL A C 1
ATOM 1173 O O . VAL A 1 160 ? 7.953 -9.609 -30.156 1 96.88 160 VAL A O 1
ATOM 1176 N N . PHE A 1 161 ? 9.445 -8.18 -29.406 1 96.88 161 PHE A N 1
ATOM 1177 C CA . PHE A 1 161 ? 8.641 -7.789 -28.25 1 96.88 161 PHE A CA 1
ATOM 1178 C C . PHE A 1 161 ? 7.324 -7.168 -28.703 1 96.88 161 PHE A C 1
ATOM 1180 O O . PHE A 1 161 ? 6.262 -7.504 -28.172 1 96.88 161 PHE A O 1
ATOM 1187 N N . ASN A 1 162 ? 7.367 -6.328 -29.656 1 95.62 162 ASN A N 1
ATOM 1188 C CA . ASN A 1 162 ? 6.266 -5.453 -30.047 1 95.62 162 ASN A CA 1
ATOM 1189 C C . ASN A 1 162 ? 5.164 -6.227 -30.766 1 95.62 162 ASN A C 1
ATOM 1191 O O . ASN A 1 162 ? 4.055 -5.715 -30.938 1 95.62 162 ASN A O 1
ATOM 1195 N N . ARG A 1 163 ? 5.363 -7.461 -31.047 1 92.5 163 ARG A N 1
ATOM 1196 C CA . ARG A 1 163 ? 4.383 -8.297 -31.734 1 92.5 163 ARG A CA 1
ATOM 1197 C C . ARG A 1 163 ? 3.197 -8.602 -30.828 1 92.5 163 ARG A C 1
ATOM 1199 O O . ARG A 1 163 ? 2.107 -8.93 -31.312 1 92.5 163 ARG A O 1
ATOM 1206 N N . SER A 1 164 ? 3.398 -8.461 -29.625 1 86.25 164 SER A N 1
ATOM 1207 C CA . SER A 1 164 ? 2.42 -8.93 -28.641 1 86.25 164 SER A CA 1
ATOM 1208 C C . SER A 1 164 ? 1.273 -7.934 -28.5 1 86.25 164 SER A C 1
ATOM 1210 O O . SER A 1 164 ? 0.178 -8.305 -28.062 1 86.25 164 SER A O 1
ATOM 1212 N N . SER A 1 165 ? 1.512 -6.645 -28.828 1 87.06 165 SER A N 1
ATOM 1213 C CA . SER A 1 165 ? 0.527 -5.598 -28.562 1 87.06 165 SER A CA 1
ATOM 1214 C C . SER A 1 165 ? 0.749 -4.391 -29.469 1 87.06 165 SER A C 1
ATOM 1216 O O . SER A 1 165 ? 1.885 -4.086 -29.844 1 87.06 165 SER A O 1
ATOM 1218 N N . ARG A 1 166 ? -0.332 -3.725 -29.75 1 87.12 166 ARG A N 1
ATOM 1219 C CA . ARG A 1 166 ? -0.213 -2.488 -30.516 1 87.12 166 ARG A CA 1
ATOM 1220 C C . ARG A 1 166 ? 0.188 -1.323 -29.609 1 87.12 166 ARG A C 1
ATOM 1222 O O . ARG A 1 166 ? 0.613 -0.274 -30.094 1 87.12 166 ARG A O 1
ATOM 1229 N N . PHE A 1 167 ? 0.139 -1.516 -28.312 1 88.12 167 PHE A N 1
ATOM 1230 C CA . PHE A 1 167 ? 0.388 -0.411 -27.391 1 88.12 167 PHE A CA 1
ATOM 1231 C C . PHE A 1 167 ? 1.741 -0.569 -26.719 1 88.12 167 PHE A C 1
ATOM 1233 O O . PHE A 1 167 ? 2.408 0.422 -26.406 1 88.12 167 PHE A O 1
ATOM 1240 N N . ALA A 1 168 ? 2.141 -1.827 -26.484 1 91.56 168 ALA A N 1
ATOM 1241 C CA . ALA A 1 168 ? 3.4 -2.059 -25.781 1 91.56 168 ALA A CA 1
ATOM 1242 C C . ALA A 1 168 ? 4.594 -1.879 -26.719 1 91.56 168 ALA A C 1
ATOM 1244 O O . ALA A 1 168 ? 4.602 -2.408 -27.828 1 91.56 168 ALA A O 1
ATOM 1245 N N . ARG A 1 169 ? 5.555 -1.087 -26.312 1 95.38 169 ARG A N 1
ATOM 1246 C CA . ARG A 1 169 ? 6.781 -0.858 -27.062 1 95.38 169 ARG A CA 1
ATOM 1247 C C . ARG A 1 169 ? 8.008 -1.011 -26.172 1 95.38 169 ARG A C 1
ATOM 1249 O O . ARG A 1 169 ? 8.125 -0.347 -25.141 1 95.38 169 ARG A O 1
ATOM 1256 N N . LEU A 1 170 ? 8.906 -1.85 -26.594 1 97.81 170 LEU A N 1
ATOM 1257 C CA . LEU A 1 170 ? 10.156 -2.029 -25.859 1 97.81 170 LEU A CA 1
ATOM 1258 C C . LEU A 1 170 ? 11.016 -0.772 -25.922 1 97.81 170 LEU A C 1
ATOM 1260 O O . LEU A 1 170 ? 11.211 -0.21 -27 1 97.81 170 LEU A O 1
ATOM 1264 N N . GLN A 1 171 ? 11.523 -0.344 -24.766 1 97.38 171 GLN A N 1
ATOM 1265 C CA . GLN A 1 171 ? 12.312 0.883 -24.719 1 97.38 171 GLN A CA 1
ATOM 1266 C C . GLN A 1 171 ? 13.766 0.591 -24.359 1 97.38 171 GLN A C 1
ATOM 1268 O O . GLN A 1 171 ? 14.664 1.377 -24.672 1 97.38 171 GLN A O 1
ATOM 1273 N N . GLY A 1 172 ? 13.977 -0.544 -23.656 1 97.5 172 GLY A N 1
ATOM 1274 C CA . GLY A 1 172 ? 15.336 -0.886 -23.25 1 97.5 172 GLY A CA 1
ATOM 1275 C C . GLY A 1 172 ? 15.414 -2.172 -22.438 1 97.5 172 GLY A C 1
ATOM 1276 O O . GLY A 1 172 ? 14.391 -2.689 -21.984 1 97.5 172 GLY A O 1
ATOM 1277 N N . ILE A 1 173 ? 16.625 -2.67 -22.406 1 98.19 173 ILE A N 1
ATOM 1278 C CA . ILE A 1 173 ? 16.906 -3.869 -21.625 1 98.19 173 ILE A CA 1
ATOM 1279 C C . ILE A 1 173 ? 18.125 -3.635 -20.75 1 98.19 173 ILE A C 1
ATOM 1281 O O . ILE A 1 173 ? 19.156 -3.156 -21.234 1 98.19 173 ILE A O 1
ATOM 1285 N N . GLN A 1 174 ? 17.969 -3.85 -19.516 1 97.69 174 GLN A N 1
ATOM 1286 C CA . GLN A 1 174 ? 19.047 -3.77 -18.531 1 97.69 174 GLN A CA 1
ATOM 1287 C C . GLN A 1 174 ? 19.203 -5.086 -17.766 1 97.69 174 GLN A C 1
ATOM 1289 O O . GLN A 1 174 ? 18.219 -5.656 -17.312 1 97.69 174 GLN A O 1
ATOM 1294 N N . CYS A 1 175 ? 20.438 -5.555 -17.672 1 98.25 175 CYS A N 1
ATOM 1295 C CA . CYS A 1 175 ? 20.641 -6.859 -17.062 1 98.25 175 CYS A CA 1
ATOM 1296 C C . CYS A 1 175 ? 21.484 -6.738 -15.797 1 98.25 175 CYS A C 1
ATOM 1298 O O . CYS A 1 175 ? 22.25 -5.781 -15.648 1 98.25 175 CYS A O 1
ATOM 1300 N N . ALA A 1 176 ? 21.281 -7.633 -14.922 1 98.38 176 ALA A N 1
ATOM 1301 C CA . ALA A 1 176 ? 22.141 -7.906 -13.773 1 98.38 176 ALA A CA 1
ATOM 1302 C C . ALA A 1 176 ? 22.406 -9.398 -13.641 1 98.38 176 ALA A C 1
ATOM 1304 O O . ALA A 1 176 ? 21.672 -10.227 -14.188 1 98.38 176 ALA A O 1
ATOM 1305 N N . MET A 1 177 ? 23.5 -9.719 -12.945 1 98.06 177 MET A N 1
ATOM 1306 C CA . MET A 1 177 ? 23.844 -11.125 -12.781 1 98.06 177 MET A CA 1
ATOM 1307 C C . MET A 1 177 ? 24.094 -11.461 -11.312 1 98.06 177 MET A C 1
ATOM 1309 O O . MET A 1 177 ? 24.516 -10.594 -10.539 1 98.06 177 MET A O 1
ATOM 1313 N N . ALA A 1 178 ? 23.781 -12.586 -10.953 1 98.56 178 ALA A N 1
ATOM 1314 C CA . ALA A 1 178 ? 24.234 -13.266 -9.742 1 98.56 178 ALA A CA 1
ATOM 1315 C C . ALA A 1 178 ? 24.766 -14.664 -10.062 1 98.56 178 ALA A C 1
ATOM 1317 O O . ALA A 1 178 ? 24 -15.625 -10.141 1 98.56 178 ALA A O 1
ATOM 1318 N N . GLY A 1 179 ? 26.078 -14.773 -10.188 1 97.94 179 GLY A N 1
ATOM 1319 C CA . GLY A 1 179 ? 26.672 -15.992 -10.711 1 97.94 179 GLY A CA 1
ATOM 1320 C C . GLY A 1 179 ? 26.281 -16.281 -12.148 1 97.94 179 GLY A C 1
ATOM 1321 O O . GLY A 1 179 ? 26.469 -15.422 -13.023 1 97.94 179 GLY A O 1
ATOM 1322 N N . ARG A 1 180 ? 25.672 -17.547 -12.383 1 98.19 180 ARG A N 1
ATOM 1323 C CA . ARG A 1 180 ? 25.328 -17.922 -13.742 1 98.19 180 ARG A CA 1
ATOM 1324 C C . ARG A 1 180 ? 23.875 -17.578 -14.055 1 98.19 180 ARG A C 1
ATOM 1326 O O . ARG A 1 180 ? 23.328 -18.016 -15.07 1 98.19 180 ARG A O 1
ATOM 1333 N N . ASN A 1 181 ? 23.234 -16.844 -13.086 1 98.5 181 ASN A N 1
ATOM 1334 C CA . ASN A 1 181 ? 21.859 -16.391 -13.281 1 98.5 181 ASN A CA 1
ATOM 1335 C C . ASN A 1 181 ? 21.797 -14.977 -13.836 1 98.5 181 ASN A C 1
ATOM 1337 O O . ASN A 1 181 ? 22.484 -14.086 -13.328 1 98.5 181 ASN A O 1
ATOM 1341 N N . LEU A 1 182 ? 21.047 -14.805 -14.914 1 98.62 182 LEU A N 1
ATOM 1342 C CA . LEU A 1 182 ? 20.875 -13.508 -15.547 1 98.62 182 LEU A CA 1
ATOM 1343 C C . LEU A 1 182 ? 19.469 -12.961 -15.305 1 98.62 182 LEU A C 1
ATOM 1345 O O . LEU A 1 182 ? 18.484 -13.656 -15.547 1 98.62 182 LEU A O 1
ATOM 1349 N N . TYR A 1 183 ? 19.422 -11.812 -14.758 1 98.69 183 TYR A N 1
ATOM 1350 C CA . TYR A 1 183 ? 18.172 -11.078 -14.594 1 98.69 183 TYR A CA 1
ATOM 1351 C C . TYR A 1 183 ? 18.031 -9.992 -15.656 1 98.69 183 TYR A C 1
ATOM 1353 O O . TYR A 1 183 ? 18.797 -9.023 -15.656 1 98.69 183 TYR A O 1
ATOM 1361 N N . MET A 1 184 ? 17.094 -10.133 -16.547 1 98.38 184 MET A N 1
ATOM 1362 C CA . MET A 1 184 ? 16.922 -9.258 -17.703 1 98.38 184 MET A CA 1
ATOM 1363 C C . MET A 1 184 ? 15.695 -8.367 -17.547 1 98.38 184 MET A C 1
ATOM 1365 O O . MET A 1 184 ? 14.578 -8.805 -17.812 1 98.38 184 MET A O 1
ATOM 1369 N N . ARG A 1 185 ? 15.906 -7.141 -17.188 1 98.44 185 ARG A N 1
ATOM 1370 C CA . ARG A 1 185 ? 14.844 -6.168 -16.953 1 98.44 185 ARG A CA 1
ATOM 1371 C C . ARG A 1 185 ? 14.477 -5.422 -18.234 1 98.44 185 ARG A C 1
ATOM 1373 O O . ARG A 1 185 ? 15.273 -4.629 -18.734 1 98.44 185 ARG A O 1
ATOM 1380 N N . LEU A 1 186 ? 13.312 -5.746 -18.766 1 98.12 186 LEU A N 1
ATOM 1381 C CA . LEU A 1 186 ? 12.812 -5.086 -19.969 1 98.12 186 LEU A CA 1
ATOM 1382 C C . LEU A 1 186 ? 11.883 -3.934 -19.609 1 98.12 186 LEU A C 1
ATOM 1384 O O . LEU A 1 186 ? 10.93 -4.113 -18.844 1 98.12 186 LEU A O 1
ATOM 1388 N N . ASN A 1 187 ? 12.18 -2.801 -20.125 1 97.75 187 ASN A N 1
ATOM 1389 C CA . ASN A 1 187 ? 11.391 -1.591 -19.953 1 97.75 187 ASN A CA 1
ATOM 1390 C C . ASN A 1 187 ? 10.555 -1.273 -21.188 1 97.75 187 ASN A C 1
ATOM 1392 O O . ASN A 1 187 ? 11.078 -1.259 -22.297 1 97.75 187 ASN A O 1
ATOM 1396 N N . CYS A 1 188 ? 9.234 -0.994 -21 1 96.88 188 CYS A N 1
ATOM 1397 C CA . CYS A 1 188 ? 8.391 -0.785 -22.172 1 96.88 188 CYS A CA 1
ATOM 1398 C C . CYS A 1 188 ? 7.258 0.188 -21.859 1 96.88 188 CYS A C 1
ATOM 1400 O O . CYS A 1 188 ? 6.844 0.314 -20.703 1 96.88 188 CYS A O 1
ATOM 1402 N N . SER A 1 189 ? 6.785 0.857 -22.844 1 95.88 189 SER A N 1
ATOM 1403 C CA . SER A 1 189 ? 5.562 1.643 -22.719 1 95.88 189 SER A CA 1
ATOM 1404 C C . SER A 1 189 ? 4.324 0.752 -22.781 1 95.88 189 SER A C 1
ATOM 1406 O O . SER A 1 189 ? 4.344 -0.303 -23.422 1 95.88 189 SER A O 1
ATOM 1408 N N . THR A 1 190 ? 3.252 1.197 -22.141 1 95.94 190 THR A N 1
ATOM 1409 C CA . THR A 1 190 ? 2.084 0.327 -22.047 1 95.94 190 THR A CA 1
ATOM 1410 C C . THR A 1 190 ? 0.805 1.104 -22.344 1 95.94 190 THR A C 1
ATOM 1412 O O . THR A 1 190 ? -0.292 0.66 -22 1 95.94 190 THR A O 1
ATOM 1415 N N . GLY A 1 191 ? 0.908 2.33 -22.953 1 95.75 191 GLY A N 1
ATOM 1416 C CA . GLY A 1 191 ? -0.271 3.135 -23.234 1 95.75 191 GLY A CA 1
ATOM 1417 C C . GLY A 1 191 ? -1.004 3.572 -21.969 1 95.75 191 GLY A C 1
ATOM 1418 O O . GLY A 1 191 ? -0.384 4.055 -21.016 1 95.75 191 GLY A O 1
ATOM 1419 N N . ASP A 1 192 ? -2.385 3.408 -21.984 1 97.69 192 ASP A N 1
ATOM 1420 C CA . ASP A 1 192 ? -3.191 3.896 -20.875 1 97.69 192 ASP A CA 1
ATOM 1421 C C . ASP A 1 192 ? -3.461 2.783 -19.859 1 97.69 192 ASP A C 1
ATOM 1423 O O . ASP A 1 192 ? -4.191 2.984 -18.891 1 97.69 192 ASP A O 1
ATOM 1427 N N . ALA A 1 193 ? -2.885 1.57 -20.062 1 95.38 193 ALA A N 1
ATOM 1428 C CA . ALA A 1 193 ? -2.934 0.488 -19.094 1 95.38 193 ALA A CA 1
ATOM 1429 C C . ALA A 1 193 ? -1.723 0.532 -18.156 1 95.38 193 ALA A C 1
ATOM 1431 O O . ALA A 1 193 ? -0.687 1.105 -18.516 1 95.38 193 ALA A O 1
ATOM 1432 N N . MET A 1 194 ? -1.942 -0 -16.953 1 94.5 194 MET A N 1
ATOM 1433 C CA . MET A 1 194 ? -0.74 -0.268 -16.156 1 94.5 194 MET A CA 1
ATOM 1434 C C . MET A 1 194 ? 0.193 -1.218 -16.906 1 94.5 194 MET A C 1
ATOM 1436 O O . MET A 1 194 ? 1.399 -0.977 -16.984 1 94.5 194 MET A O 1
ATOM 1440 N N . GLY A 1 195 ? -0.379 -2.361 -17.391 1 89.19 195 GLY A N 1
ATOM 1441 C CA . GLY A 1 195 ? 0.163 -3.045 -18.562 1 89.19 195 GLY A CA 1
ATOM 1442 C C . GLY A 1 195 ? 0.975 -4.273 -18.203 1 89.19 195 GLY A C 1
ATOM 1443 O O . GLY A 1 195 ? 1.779 -4.75 -19.016 1 89.19 195 GLY A O 1
ATOM 1444 N N . MET A 1 196 ? 0.862 -4.879 -17.016 1 89.5 196 MET A N 1
ATOM 1445 C CA . MET A 1 196 ? 1.721 -5.98 -16.594 1 89.5 196 MET A CA 1
ATOM 1446 C C . MET A 1 196 ? 1.478 -7.215 -17.453 1 89.5 196 MET A C 1
ATOM 1448 O O . MET A 1 196 ? 2.414 -7.949 -17.781 1 89.5 196 MET A O 1
ATOM 1452 N N . ASN A 1 197 ? 0.236 -7.465 -17.859 1 85.62 197 ASN A N 1
ATOM 1453 C CA . ASN A 1 197 ? -0.041 -8.594 -18.75 1 85.62 197 ASN A CA 1
ATOM 1454 C C . ASN A 1 197 ? 0.581 -8.398 -20.125 1 85.62 197 ASN A C 1
ATOM 1456 O O . ASN A 1 197 ? 1.153 -9.328 -20.688 1 85.62 197 ASN A O 1
ATOM 1460 N N . MET A 1 198 ? 0.437 -7.25 -20.609 1 88.25 198 MET A N 1
ATOM 1461 C CA . MET A 1 198 ? 1.001 -6.891 -21.922 1 88.25 198 MET A CA 1
ATOM 1462 C C . MET A 1 198 ? 2.518 -7.043 -21.906 1 88.25 198 MET A C 1
ATOM 1464 O O . MET A 1 198 ? 3.094 -7.602 -22.844 1 88.25 198 MET A O 1
ATOM 1468 N N . VAL A 1 199 ? 3.158 -6.559 -20.891 1 93.44 199 VAL A N 1
ATOM 1469 C CA . VAL A 1 199 ? 4.613 -6.598 -20.797 1 93.44 199 VAL A CA 1
ATOM 1470 C C . VAL A 1 199 ? 5.082 -8.047 -20.672 1 93.44 199 VAL A C 1
ATOM 1472 O O . VAL A 1 199 ? 6.062 -8.438 -21.312 1 93.44 199 VAL A O 1
ATOM 1475 N N . SER A 1 200 ? 4.371 -8.836 -19.875 1 93.44 200 SER A N 1
ATOM 1476 C CA . SER A 1 200 ? 4.738 -10.234 -19.688 1 93.44 200 SER A CA 1
ATOM 1477 C C . SER A 1 200 ? 4.668 -11 -21 1 93.44 200 SER A C 1
ATOM 1479 O O . SER A 1 200 ? 5.535 -11.828 -21.297 1 93.44 200 SER A O 1
ATOM 1481 N N . LYS A 1 201 ? 3.678 -10.742 -21.797 1 92.56 201 LYS A N 1
ATOM 1482 C CA . LYS A 1 201 ? 3.541 -11.391 -23.094 1 92.56 201 LYS A CA 1
ATOM 1483 C C . LYS A 1 201 ? 4.691 -11.016 -24.016 1 92.56 201 LYS A C 1
ATOM 1485 O O . LYS A 1 201 ? 5.234 -11.867 -24.734 1 92.56 201 LYS A O 1
ATOM 1490 N N . GLY A 1 202 ? 5.02 -9.766 -24.047 1 94.94 202 GLY A N 1
ATOM 1491 C CA . GLY A 1 202 ? 6.156 -9.32 -24.828 1 94.94 202 GLY A CA 1
ATOM 1492 C C . GLY A 1 202 ? 7.469 -9.945 -24.391 1 94.94 202 GLY A C 1
ATOM 1493 O O . GLY A 1 202 ? 8.289 -10.32 -25.234 1 94.94 202 GLY A O 1
ATOM 1494 N N . VAL A 1 203 ? 7.652 -10.031 -23.125 1 95.88 203 VAL A N 1
ATOM 1495 C CA . VAL A 1 203 ? 8.867 -10.625 -22.562 1 95.88 203 VAL A CA 1
ATOM 1496 C C . VAL A 1 203 ? 8.945 -12.102 -22.969 1 95.88 203 VAL A C 1
ATOM 1498 O O . VAL A 1 203 ? 10.023 -12.594 -23.312 1 95.88 203 VAL A O 1
ATOM 1501 N N . GLN A 1 204 ? 7.812 -12.758 -22.938 1 94 204 GLN A N 1
ATOM 1502 C CA . GLN A 1 204 ? 7.789 -14.156 -23.359 1 94 204 GLN A CA 1
ATOM 1503 C C . GLN A 1 204 ? 8.211 -14.297 -24.828 1 94 204 GLN A C 1
ATOM 1505 O O . GLN A 1 204 ? 8.938 -15.227 -25.172 1 94 204 GLN A O 1
ATOM 1510 N N . ASN A 1 205 ? 7.785 -13.406 -25.688 1 94.94 205 ASN A N 1
ATOM 1511 C CA . ASN A 1 205 ? 8.219 -13.414 -27.094 1 94.94 205 ASN A CA 1
ATOM 1512 C C . ASN A 1 205 ? 9.734 -13.273 -27.203 1 94.94 205 ASN A C 1
ATOM 1514 O O . ASN A 1 205 ? 10.359 -13.969 -28 1 94.94 205 ASN A O 1
ATOM 1518 N N . VAL A 1 206 ? 10.289 -12.398 -26.469 1 96.81 206 VAL A N 1
ATOM 1519 C CA . VAL A 1 206 ? 11.727 -12.164 -26.5 1 96.81 206 VAL A CA 1
ATOM 1520 C C . VAL A 1 206 ? 12.461 -13.406 -26.016 1 96.81 206 VAL A C 1
ATOM 1522 O O . VAL A 1 206 ? 13.477 -13.805 -26.594 1 96.81 206 VAL A O 1
ATOM 1525 N N . LEU A 1 207 ? 11.969 -14.039 -24.953 1 95.5 207 LEU A N 1
ATOM 1526 C CA . LEU A 1 207 ? 12.586 -15.25 -24.438 1 95.5 207 LEU A CA 1
ATOM 1527 C C . LEU A 1 207 ? 12.57 -16.359 -25.484 1 95.5 207 LEU A C 1
ATOM 1529 O O . LEU A 1 207 ? 13.578 -17.047 -25.672 1 95.5 207 LEU A O 1
ATOM 1533 N N . ASP A 1 208 ? 11.469 -16.453 -26.172 1 93.88 208 ASP A N 1
ATOM 1534 C CA . ASP A 1 208 ? 11.344 -17.469 -27.219 1 93.88 208 ASP A CA 1
ATOM 1535 C C . ASP A 1 208 ? 12.352 -17.219 -28.344 1 93.88 208 ASP A C 1
ATOM 1537 O O . ASP A 1 208 ? 12.969 -18.156 -28.844 1 93.88 208 ASP A O 1
ATOM 1541 N N . TYR A 1 209 ? 12.5 -16.031 -28.734 1 95.88 209 TYR A N 1
ATOM 1542 C CA . TYR A 1 209 ? 13.453 -15.664 -29.766 1 95.88 209 TYR A CA 1
ATOM 1543 C C . TYR A 1 209 ? 14.883 -15.961 -29.328 1 95.88 209 TYR A C 1
ATOM 1545 O O . TYR A 1 209 ? 15.664 -16.531 -30.078 1 95.88 209 TYR A O 1
ATOM 1553 N N . LEU A 1 210 ? 15.227 -15.555 -28.078 1 96.75 210 LEU A N 1
ATOM 1554 C CA . LEU A 1 210 ? 16.594 -15.711 -27.562 1 96.75 210 LEU A CA 1
ATOM 1555 C C . LEU A 1 210 ? 16.953 -17.188 -27.469 1 96.75 210 LEU A C 1
ATOM 1557 O O . LEU A 1 210 ? 18.125 -17.547 -27.625 1 96.75 210 LEU A O 1
ATOM 1561 N N . GLU A 1 211 ? 16 -18 -27.172 1 93.19 211 GLU A N 1
ATOM 1562 C CA . GLU A 1 211 ? 16.266 -19.422 -27.016 1 93.19 211 GLU A CA 1
ATOM 1563 C C . GLU A 1 211 ? 16.688 -20.062 -28.344 1 93.19 211 GLU A C 1
ATOM 1565 O O . GLU A 1 211 ? 17.328 -21.109 -28.359 1 93.19 211 GLU A O 1
ATOM 1570 N N . THR A 1 212 ? 16.359 -19.438 -29.453 1 92.38 212 THR A N 1
ATOM 1571 C CA . THR A 1 212 ? 16.812 -19.922 -30.75 1 92.38 212 THR A CA 1
ATOM 1572 C C . THR A 1 212 ? 18.328 -19.734 -30.891 1 92.38 212 THR A C 1
ATOM 1574 O O . THR A 1 212 ? 19.016 -20.641 -31.359 1 92.38 212 THR A O 1
ATOM 1577 N N . ASP A 1 213 ? 18.797 -18.625 -30.5 1 91.12 213 ASP A N 1
ATOM 1578 C CA . ASP A 1 213 ? 20.219 -18.312 -30.609 1 91.12 213 ASP A CA 1
ATOM 1579 C C . ASP A 1 213 ? 21 -18.781 -29.391 1 91.12 213 ASP A C 1
ATOM 1581 O O . ASP A 1 213 ? 22.203 -19.031 -29.469 1 91.12 213 ASP A O 1
ATOM 1585 N N . PHE A 1 214 ? 20.312 -18.875 -28.281 1 94.44 214 PHE A N 1
ATOM 1586 C CA . PHE A 1 214 ? 20.891 -19.344 -27.031 1 94.44 214 PHE A CA 1
ATOM 1587 C C . PHE A 1 214 ? 20.109 -20.531 -26.484 1 94.44 214 PHE A C 1
ATOM 1589 O O . PHE A 1 214 ? 19.391 -20.406 -25.484 1 94.44 214 PHE A O 1
ATOM 1596 N N . PRO A 1 215 ? 20.297 -21.672 -27.094 1 93.44 215 PRO A N 1
ATOM 1597 C CA . PRO A 1 215 ? 19.484 -22.844 -26.719 1 93.44 215 PRO A CA 1
ATOM 1598 C C . PRO A 1 215 ? 19.797 -23.344 -25.312 1 93.44 215 PRO A C 1
ATOM 1600 O O . PRO A 1 215 ? 19.031 -24.156 -24.766 1 93.44 215 PRO A O 1
ATOM 1603 N N . ASP A 1 216 ? 20.859 -22.875 -24.734 1 94.75 216 ASP A N 1
ATOM 1604 C CA . ASP A 1 216 ? 21.266 -23.344 -23.422 1 94.75 216 ASP A CA 1
ATOM 1605 C C . ASP A 1 216 ? 20.609 -22.516 -22.312 1 94.75 216 ASP A C 1
ATOM 1607 O O . ASP A 1 216 ? 20.875 -22.734 -21.125 1 94.75 216 ASP A O 1
ATOM 1611 N N . ILE A 1 217 ? 19.719 -21.625 -22.688 1 95.12 217 ILE A N 1
ATOM 1612 C CA . ILE A 1 217 ? 18.953 -20.859 -21.703 1 95.12 217 ILE A CA 1
ATOM 1613 C C . ILE A 1 217 ? 17.969 -21.766 -20.969 1 95.12 217 ILE A C 1
ATOM 1615 O O . ILE A 1 217 ? 17.25 -22.547 -21.594 1 95.12 217 ILE A O 1
ATOM 1619 N N . ASP A 1 218 ? 18.047 -21.719 -19.688 1 94.5 218 ASP A N 1
ATOM 1620 C CA . ASP A 1 218 ? 16.984 -22.25 -18.828 1 94.5 218 ASP A CA 1
ATOM 1621 C C . ASP A 1 218 ? 16.172 -21.109 -18.188 1 94.5 218 ASP A C 1
ATOM 1623 O O . ASP A 1 218 ? 16.609 -20.5 -17.219 1 94.5 218 ASP A O 1
ATOM 1627 N N . ALA A 1 219 ? 14.992 -20.844 -18.734 1 94.06 219 ALA A N 1
ATOM 1628 C CA . ALA A 1 219 ? 14.148 -19.781 -18.188 1 94.06 219 ALA A CA 1
ATOM 1629 C C . ALA A 1 219 ? 13.5 -20.219 -16.875 1 94.06 219 ALA A C 1
ATOM 1631 O O . ALA A 1 219 ? 12.523 -20.984 -16.875 1 94.06 219 ALA A O 1
ATOM 1632 N N . ILE A 1 220 ? 13.961 -19.703 -15.812 1 94.44 220 ILE A N 1
ATOM 1633 C CA . ILE A 1 220 ? 13.547 -20.141 -14.477 1 94.44 220 ILE A CA 1
ATOM 1634 C C . ILE A 1 220 ? 12.188 -19.547 -14.141 1 94.44 220 ILE A C 1
ATOM 1636 O O . ILE A 1 220 ? 11.336 -20.203 -13.547 1 94.44 220 ILE A O 1
ATOM 1640 N N . SER A 1 221 ? 12.023 -18.266 -14.453 1 95.5 221 SER A N 1
ATOM 1641 C CA . SER A 1 221 ? 10.766 -17.578 -14.164 1 95.5 221 SER A CA 1
ATOM 1642 C C . SER A 1 221 ? 10.617 -16.328 -15.016 1 95.5 221 SER A C 1
ATOM 1644 O O . SER A 1 221 ? 11.602 -15.633 -15.289 1 95.5 221 SER A O 1
ATOM 1646 N N . ILE A 1 222 ? 9.398 -16 -15.359 1 94.19 222 ILE A N 1
ATOM 1647 C CA . ILE A 1 222 ? 9.086 -14.812 -16.141 1 94.19 222 ILE A CA 1
ATOM 1648 C C . ILE A 1 222 ? 9.281 -13.57 -15.281 1 94.19 222 ILE A C 1
ATOM 1650 O O . ILE A 1 222 ? 9.383 -12.453 -15.805 1 94.19 222 ILE A O 1
ATOM 1654 N N . SER A 1 223 ? 9.328 -13.734 -13.992 1 94.69 223 SER A N 1
ATOM 1655 C CA . SER A 1 223 ? 9.562 -12.672 -13.023 1 94.69 223 SER A CA 1
ATOM 1656 C C . SER A 1 223 ? 10.633 -13.07 -12.008 1 94.69 223 SER A C 1
ATOM 1658 O O . SER A 1 223 ? 10.438 -14.008 -11.227 1 94.69 223 SER A O 1
ATOM 1660 N N . GLY A 1 224 ? 11.75 -12.383 -12.016 1 97.12 224 GLY A N 1
ATOM 1661 C CA . GLY A 1 224 ? 12.883 -12.766 -11.18 1 97.12 224 GLY A CA 1
ATOM 1662 C C . GLY A 1 224 ? 13.172 -11.766 -10.07 1 97.12 224 GLY A C 1
ATOM 1663 O O . GLY A 1 224 ? 14.25 -11.781 -9.484 1 97.12 224 GLY A O 1
ATOM 1664 N N . ASN A 1 225 ? 12.219 -10.781 -9.781 1 98.12 225 ASN A N 1
ATOM 1665 C CA . ASN A 1 225 ? 12.227 -9.781 -8.711 1 98.12 225 ASN A CA 1
ATOM 1666 C C . ASN A 1 225 ? 13.164 -8.625 -9.039 1 98.12 225 ASN A C 1
ATOM 1668 O O . ASN A 1 225 ? 13.258 -7.656 -8.281 1 98.12 225 ASN A O 1
ATOM 1672 N N . PHE A 1 226 ? 13.766 -8.68 -10.203 1 98.19 226 PHE A N 1
ATOM 1673 C CA . PHE A 1 226 ? 14.633 -7.57 -10.555 1 98.19 226 PHE A CA 1
ATOM 1674 C C . PHE A 1 226 ? 13.828 -6.402 -11.109 1 98.19 226 PHE A C 1
ATOM 1676 O O . PHE A 1 226 ? 14.312 -5.27 -11.148 1 98.19 226 PHE A O 1
ATOM 1683 N N . CYS A 1 227 ? 12.656 -6.66 -11.57 1 94.62 227 CYS A N 1
ATOM 1684 C CA . CYS A 1 227 ? 11.758 -5.547 -11.859 1 94.62 227 CYS A CA 1
ATOM 1685 C C . CYS A 1 227 ? 11.07 -5.055 -10.586 1 94.62 227 CYS A C 1
ATOM 1687 O O . CYS A 1 227 ? 10.523 -3.953 -10.562 1 94.62 227 CYS A O 1
ATOM 1689 N N . SER A 1 228 ? 11.062 -5.855 -9.531 1 94.5 228 SER A N 1
ATOM 1690 C CA . SER A 1 228 ? 10.602 -5.559 -8.18 1 94.5 228 SER A CA 1
ATOM 1691 C C . SER A 1 228 ? 9.141 -5.129 -8.18 1 94.5 228 SER A C 1
ATOM 1693 O O . SER A 1 228 ? 8.797 -4.074 -7.637 1 94.5 228 SER A O 1
ATOM 1695 N N . ASP A 1 229 ? 8.32 -6 -8.703 1 93.62 229 ASP A N 1
ATOM 1696 C CA . ASP A 1 229 ? 6.875 -5.789 -8.688 1 93.62 229 ASP A CA 1
ATOM 1697 C C . ASP A 1 229 ? 6.32 -5.91 -7.266 1 93.62 229 ASP A C 1
ATOM 1699 O O . ASP A 1 229 ? 6.406 -6.977 -6.648 1 93.62 229 ASP A O 1
ATOM 1703 N N . LYS A 1 230 ? 5.777 -4.812 -6.723 1 96.25 230 LYS A N 1
ATOM 1704 C CA . LYS A 1 230 ? 5.09 -4.777 -5.434 1 96.25 230 LYS A CA 1
ATOM 1705 C C . LYS A 1 230 ? 6.059 -5.051 -4.289 1 96.25 230 LYS A C 1
ATOM 1707 O O . LYS A 1 230 ? 5.734 -5.793 -3.357 1 96.25 230 LYS A O 1
ATOM 1712 N N . LYS A 1 231 ? 7.293 -4.539 -4.32 1 96.38 231 LYS A N 1
ATOM 1713 C CA . LYS A 1 231 ? 8.352 -4.562 -3.314 1 96.38 231 LYS A CA 1
ATOM 1714 C C . LYS A 1 231 ? 9.18 -3.283 -3.359 1 96.38 231 LYS A C 1
ATOM 1716 O O . LYS A 1 231 ? 9.477 -2.77 -4.438 1 96.38 231 LYS A O 1
ATOM 1721 N N . PRO A 1 232 ? 9.516 -2.777 -2.16 1 97.31 232 PRO A N 1
ATOM 1722 C CA . PRO A 1 232 ? 10.469 -1.662 -2.219 1 97.31 232 PRO A CA 1
ATOM 1723 C C . PRO A 1 232 ? 11.852 -2.09 -2.693 1 97.31 232 PRO A C 1
ATOM 1725 O O . PRO A 1 232 ? 12.398 -3.076 -2.197 1 97.31 232 PRO A O 1
ATOM 1728 N N . ALA A 1 233 ? 12.398 -1.418 -3.648 1 98.25 233 ALA A N 1
ATOM 1729 C CA . ALA A 1 233 ? 13.711 -1.775 -4.168 1 98.25 233 ALA A CA 1
ATOM 1730 C C . ALA A 1 233 ? 14.445 -0.546 -4.695 1 98.25 233 ALA A C 1
ATOM 1732 O O . ALA A 1 233 ? 13.828 0.38 -5.223 1 98.25 233 ALA A O 1
ATOM 1733 N N . ALA A 1 234 ? 15.766 -0.592 -4.59 1 98.19 234 ALA A N 1
ATOM 1734 C CA . ALA A 1 234 ? 16.625 0.495 -5.047 1 98.19 234 ALA A CA 1
ATOM 1735 C C . ALA A 1 234 ? 16.531 0.672 -6.562 1 98.19 234 ALA A C 1
ATOM 1737 O O . ALA A 1 234 ? 16.578 1.797 -7.066 1 98.19 234 ALA A O 1
ATOM 1738 N N . ILE A 1 235 ? 16.375 -0.394 -7.289 1 98 235 ILE A N 1
ATOM 1739 C CA . ILE A 1 235 ? 16.359 -0.321 -8.75 1 98 235 ILE A CA 1
ATOM 1740 C C . ILE A 1 235 ? 15.195 0.559 -9.203 1 98 235 ILE A C 1
ATOM 1742 O O . ILE A 1 235 ? 15.352 1.378 -10.117 1 98 235 ILE A O 1
ATOM 1746 N N . ASN A 1 236 ? 14.023 0.435 -8.578 1 98 236 ASN A N 1
ATOM 1747 C CA . ASN A 1 236 ? 12.875 1.242 -8.969 1 98 236 ASN A CA 1
ATOM 1748 C C . ASN A 1 236 ? 12.969 2.66 -8.414 1 98 236 ASN A C 1
ATOM 1750 O O . ASN A 1 236 ? 12.461 3.605 -9.016 1 98 236 ASN A O 1
ATOM 1754 N N . TRP A 1 237 ? 13.648 2.834 -7.254 1 97.81 237 TRP 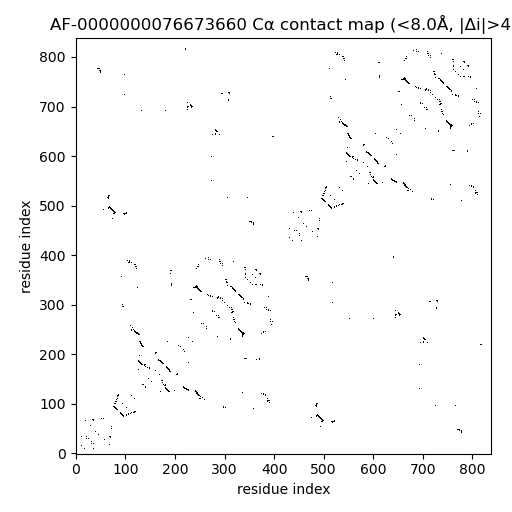A N 1
ATOM 1755 C CA . TRP A 1 237 ? 13.914 4.152 -6.688 1 97.81 237 TRP A CA 1
ATOM 1756 C C . TRP A 1 237 ? 14.812 4.973 -7.609 1 97.81 237 TRP A C 1
ATOM 1758 O O . TRP A 1 237 ? 14.641 6.184 -7.742 1 97.81 237 TRP A O 1
ATOM 1768 N N . ILE A 1 238 ? 15.695 4.285 -8.297 1 97.44 238 ILE A N 1
ATOM 1769 C CA . ILE A 1 238 ? 16.703 4.957 -9.102 1 97.44 238 ILE A CA 1
ATOM 1770 C C . ILE A 1 238 ? 16.25 5.027 -10.555 1 97.44 238 ILE A C 1
ATOM 1772 O O . ILE A 1 238 ? 16.281 6.094 -11.172 1 97.44 238 ILE A O 1
ATOM 1776 N N . GLU A 1 239 ? 15.734 3.852 -11.086 1 97.12 239 GLU A N 1
ATOM 1777 C CA . GLU A 1 239 ? 15.469 3.756 -12.516 1 97.12 239 GLU 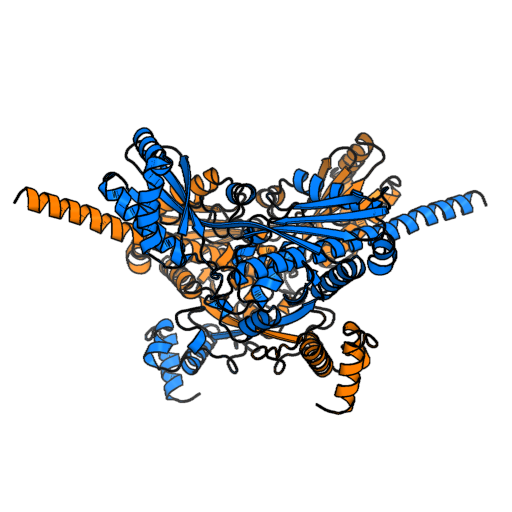A CA 1
ATOM 1778 C C . GLU A 1 239 ? 14 4.043 -12.82 1 97.12 239 GLU A C 1
ATOM 1780 O O . GLU A 1 239 ? 13.641 4.305 -13.969 1 97.12 239 GLU A O 1
ATOM 1785 N N . GLY A 1 240 ? 13.203 4.016 -11.805 1 97.44 240 GLY A N 1
ATOM 1786 C CA . GLY A 1 240 ? 11.773 4.219 -12.016 1 97.44 240 GLY A CA 1
ATOM 1787 C C . GLY A 1 240 ? 11.062 2.979 -12.516 1 97.44 240 GLY A C 1
ATOM 1788 O O . GLY A 1 240 ? 11.703 2.023 -12.961 1 97.44 240 GLY A O 1
ATOM 1789 N N . ARG A 1 241 ? 9.773 2.914 -12.422 1 98.25 241 ARG A N 1
ATOM 1790 C CA . ARG A 1 241 ? 8.836 1.913 -12.922 1 98.25 241 ARG A CA 1
ATOM 1791 C C . ARG A 1 241 ? 7.422 2.475 -12.992 1 98.25 241 ARG A C 1
ATOM 1793 O O . ARG A 1 241 ? 6.906 2.99 -12 1 98.25 241 ARG A O 1
ATOM 1800 N N . GLY A 1 242 ? 6.793 2.373 -14.055 1 97.88 242 GLY A N 1
ATOM 1801 C CA . GLY A 1 242 ? 5.586 3.15 -14.305 1 97.88 242 GLY A CA 1
ATOM 1802 C C . GLY A 1 242 ? 5.875 4.594 -14.672 1 97.88 242 GLY A C 1
ATOM 1803 O O . GLY A 1 242 ? 6.73 4.867 -15.516 1 97.88 242 GLY A O 1
ATOM 1804 N N . LYS A 1 243 ? 5.117 5.535 -14.148 1 98.75 243 LYS A N 1
ATOM 1805 C CA . LYS A 1 243 ? 5.34 6.949 -14.43 1 98.75 243 LYS A CA 1
ATOM 1806 C C . LYS A 1 243 ? 6.223 7.594 -13.367 1 98.75 243 LYS A C 1
ATOM 1808 O O . LYS A 1 243 ? 5.957 7.461 -12.164 1 98.75 243 LYS A O 1
ATOM 1813 N N . SER A 1 244 ? 7.316 8.164 -13.766 1 98.75 244 SER A N 1
ATOM 1814 C CA . SER A 1 244 ? 8.109 9.023 -12.891 1 98.75 244 SER A CA 1
ATOM 1815 C C . SER A 1 244 ? 7.68 10.484 -13.008 1 98.75 244 SER A C 1
ATOM 1817 O O . SER A 1 244 ? 7.641 11.039 -14.109 1 98.75 244 SER A O 1
ATOM 1819 N N . VAL A 1 245 ? 7.34 11.047 -11.867 1 98.88 245 VAL A N 1
ATOM 1820 C CA . VAL A 1 245 ? 6.742 12.375 -11.93 1 98.88 245 VAL A CA 1
ATOM 1821 C C . VAL A 1 245 ? 7.406 13.289 -10.898 1 98.88 245 VAL A C 1
ATOM 1823 O O . VAL A 1 245 ? 7.754 12.852 -9.805 1 98.88 245 VAL A O 1
ATOM 1826 N N . VAL A 1 246 ? 7.664 14.477 -11.289 1 98.88 246 VAL A N 1
ATOM 1827 C CA . VAL A 1 246 ? 7.988 15.539 -10.344 1 98.88 246 VAL A CA 1
ATOM 1828 C C . VAL A 1 246 ? 6.883 16.594 -10.352 1 98.88 246 VAL A C 1
ATOM 1830 O O . VAL A 1 246 ? 6.316 16.906 -11.398 1 98.88 246 VAL A O 1
ATOM 1833 N N . CYS A 1 247 ? 6.477 17.047 -9.234 1 98.81 247 CYS A N 1
ATOM 1834 C CA . CYS A 1 247 ? 5.504 18.109 -9.039 1 98.81 247 CYS A CA 1
ATOM 1835 C C . CYS A 1 247 ? 6.031 19.172 -8.078 1 98.81 247 CYS A C 1
ATOM 1837 O O . CYS A 1 247 ? 6.664 18.844 -7.074 1 98.81 247 CYS A O 1
ATOM 1839 N N . GLU A 1 248 ? 5.785 20.484 -8.375 1 98.88 248 GLU A N 1
ATOM 1840 C CA . GLU A 1 248 ? 6.305 21.547 -7.52 1 98.88 248 GLU A CA 1
ATOM 1841 C C . GLU A 1 248 ? 5.324 22.719 -7.434 1 98.88 248 GLU A C 1
ATOM 1843 O O . GLU A 1 248 ? 4.422 22.844 -8.266 1 98.88 248 GLU A O 1
ATOM 1848 N N . ALA A 1 249 ? 5.484 23.531 -6.465 1 98.94 249 ALA A N 1
ATOM 1849 C CA . ALA A 1 249 ? 4.727 24.766 -6.281 1 98.94 249 ALA A CA 1
ATOM 1850 C C . ALA A 1 249 ? 5.523 25.781 -5.465 1 98.94 249 ALA A C 1
ATOM 1852 O O . ALA A 1 249 ? 6.426 25.406 -4.707 1 98.94 249 ALA A O 1
ATOM 1853 N N . ILE A 1 250 ? 5.301 27.016 -5.676 1 98.94 250 ILE A N 1
ATOM 1854 C CA . ILE A 1 250 ? 5.738 28.094 -4.805 1 98.94 250 ILE A CA 1
ATOM 1855 C C . ILE A 1 250 ? 4.562 28.594 -3.969 1 98.94 250 ILE A C 1
ATOM 1857 O O . ILE A 1 250 ? 3.535 29 -4.516 1 98.94 250 ILE A O 1
ATOM 1861 N N . ILE A 1 251 ? 4.684 28.531 -2.723 1 98.94 251 ILE A N 1
ATOM 1862 C CA . ILE A 1 251 ? 3.633 28.984 -1.812 1 98.94 251 ILE A CA 1
ATOM 1863 C C . ILE A 1 251 ? 4.004 30.328 -1.217 1 98.94 251 ILE A C 1
ATOM 1865 O O . ILE A 1 251 ? 5.059 30.484 -0.596 1 98.94 251 ILE A O 1
ATOM 1869 N N . LYS A 1 252 ? 3.164 31.297 -1.314 1 98.81 252 LYS A N 1
ATOM 1870 C CA . LYS A 1 252 ? 3.418 32.656 -0.833 1 98.81 252 LYS A CA 1
ATOM 1871 C C . LYS A 1 252 ? 3.48 32.688 0.691 1 98.81 252 LYS A C 1
ATOM 1873 O O . LYS A 1 252 ? 2.729 31.984 1.366 1 98.81 252 LYS A O 1
ATOM 1878 N N . GLU A 1 253 ? 4.254 33.562 1.183 1 98.56 253 GLU A N 1
ATOM 1879 C CA . GLU A 1 253 ? 4.426 33.75 2.623 1 98.56 253 GLU A CA 1
ATOM 1880 C C . GLU A 1 253 ? 3.082 33.969 3.312 1 98.56 253 GLU A C 1
ATOM 1882 O O . GLU A 1 253 ? 2.826 33.406 4.383 1 98.56 253 GLU A O 1
ATOM 1887 N N . GLU A 1 254 ? 2.244 34.812 2.75 1 98.5 254 GLU A N 1
ATOM 1888 C CA . GLU A 1 254 ? 0.949 35.125 3.342 1 98.5 254 GLU A CA 1
ATOM 1889 C C . GLU A 1 254 ? 0.068 33.906 3.459 1 98.5 254 GLU A C 1
ATOM 1891 O O . GLU A 1 254 ? -0.681 33.75 4.426 1 98.5 254 GLU A O 1
ATOM 1896 N N . VAL A 1 255 ? 0.17 33.031 2.465 1 98.69 255 VAL A N 1
ATOM 1897 C CA . VAL A 1 255 ? -0.62 31.812 2.461 1 98.69 255 VAL A CA 1
ATOM 1898 C C . VAL A 1 255 ? -0.078 30.844 3.508 1 98.69 255 VAL A C 1
ATOM 1900 O O . VAL A 1 255 ? -0.847 30.156 4.195 1 98.69 255 VAL A O 1
ATOM 1903 N N . VAL A 1 256 ? 1.258 30.703 3.654 1 98.62 256 VAL A N 1
ATOM 1904 C CA . VAL A 1 256 ? 1.871 29.875 4.68 1 98.62 256 VAL A CA 1
ATOM 1905 C C . VAL A 1 256 ? 1.368 30.297 6.059 1 98.62 256 VAL A C 1
ATOM 1907 O O . VAL A 1 256 ? 1.037 29.453 6.891 1 98.62 256 VAL A O 1
ATOM 1910 N N . LYS A 1 257 ? 1.229 31.578 6.281 1 97.44 257 LYS A N 1
ATOM 1911 C CA . LYS A 1 257 ? 0.818 32.125 7.578 1 97.44 257 LYS A CA 1
ATOM 1912 C C . LYS A 1 257 ? -0.689 31.984 7.773 1 97.44 257 LYS A C 1
ATOM 1914 O O . LYS A 1 257 ? -1.146 31.5 8.812 1 97.44 257 LYS A O 1
ATOM 1919 N N . LYS A 1 258 ? -1.48 32.344 6.793 1 96.81 258 LYS A N 1
ATOM 1920 C CA . LYS A 1 258 ? -2.924 32.5 6.949 1 96.81 258 LYS A CA 1
ATOM 1921 C C . LYS A 1 258 ? -3.635 31.156 6.793 1 96.81 258 LYS A C 1
ATOM 1923 O O . LYS A 1 258 ? -4.594 30.859 7.516 1 96.81 258 LYS A O 1
ATOM 1928 N N . VAL A 1 259 ? -3.164 30.344 5.832 1 96.62 259 VAL A N 1
ATOM 1929 C CA . VAL A 1 259 ? -3.842 29.094 5.508 1 96.62 259 VAL A CA 1
ATOM 1930 C C . VAL A 1 259 ? -3.182 27.938 6.262 1 96.62 259 VAL A C 1
ATOM 1932 O O . VAL A 1 259 ? -3.867 27.125 6.879 1 96.62 259 VAL A O 1
ATOM 1935 N N . LEU A 1 260 ? -1.886 27.906 6.27 1 97.5 260 LEU A N 1
ATOM 1936 C CA . LEU A 1 260 ? -1.17 26.766 6.816 1 97.5 260 LEU A CA 1
ATOM 1937 C C . LEU A 1 260 ? -0.786 27 8.273 1 97.5 260 LEU A C 1
ATOM 1939 O O . LEU A 1 260 ? -0.384 26.062 8.977 1 97.5 260 LEU A O 1
ATOM 1943 N N . LYS A 1 261 ? -0.885 28.25 8.758 1 95.94 261 LYS A N 1
ATOM 1944 C CA . LYS A 1 261 ? -0.747 28.641 10.156 1 95.94 261 LYS A CA 1
ATOM 1945 C C . LYS A 1 261 ? 0.646 28.297 10.688 1 95.94 261 LYS A C 1
ATOM 1947 O O . LYS A 1 261 ? 0.786 27.781 11.797 1 95.94 261 LYS A O 1
ATOM 1952 N N . THR A 1 262 ? 1.674 28.547 9.883 1 97.12 262 THR A N 1
ATOM 1953 C CA . THR A 1 262 ? 3.07 28.344 10.25 1 97.12 262 THR A CA 1
ATOM 1954 C C . THR A 1 262 ? 3.977 29.312 9.484 1 97.12 262 THR A C 1
ATOM 1956 O O . THR A 1 262 ? 3.527 30.359 9.016 1 97.12 262 THR A O 1
ATOM 1959 N N . THR A 1 263 ? 5.309 29.078 9.5 1 97.31 263 THR A N 1
ATOM 1960 C CA . THR A 1 263 ? 6.258 29.953 8.828 1 97.31 263 THR A CA 1
ATOM 1961 C C . THR A 1 263 ? 7.137 29.172 7.859 1 97.31 263 THR A C 1
ATOM 1963 O O . THR A 1 263 ? 7.297 27.953 8.008 1 97.31 263 THR A O 1
ATOM 1966 N N . VAL A 1 264 ? 7.684 29.891 6.934 1 98.12 264 VAL A N 1
ATOM 1967 C CA . VAL A 1 264 ? 8.539 29.281 5.914 1 98.12 264 VAL A CA 1
ATOM 1968 C C . VAL A 1 264 ? 9.766 28.656 6.574 1 98.12 264 VAL A C 1
ATOM 1970 O O . VAL A 1 264 ? 10.094 27.5 6.312 1 98.12 264 VAL A O 1
ATOM 1973 N N . PRO A 1 265 ? 10.484 29.375 7.52 1 97.44 265 PRO A N 1
ATOM 1974 C CA . PRO A 1 265 ? 11.656 28.766 8.141 1 97.44 265 PRO A CA 1
ATOM 1975 C C . PRO A 1 265 ? 11.312 27.484 8.914 1 97.44 265 PRO A C 1
ATOM 1977 O O . PRO A 1 265 ? 12.086 26.516 8.891 1 97.44 265 PRO A O 1
ATOM 1980 N N . ALA A 1 266 ? 10.195 27.453 9.539 1 96.88 266 ALA A N 1
ATOM 1981 C CA . ALA A 1 266 ? 9.797 26.281 10.312 1 96.88 266 ALA A CA 1
ATOM 1982 C C . ALA A 1 266 ? 9.594 25.062 9.406 1 96.88 266 ALA A C 1
ATOM 1984 O O . ALA A 1 266 ? 9.969 23.953 9.758 1 96.88 266 ALA A O 1
ATOM 1985 N N . LEU A 1 267 ? 9.031 25.266 8.242 1 98.31 267 LEU A N 1
ATOM 1986 C CA . LEU A 1 267 ? 8.773 24.188 7.305 1 98.31 267 LEU A CA 1
ATOM 1987 C C . LEU A 1 267 ? 10.07 23.656 6.711 1 98.31 267 LEU A C 1
ATOM 1989 O O . LEU A 1 267 ? 10.234 22.438 6.539 1 98.31 267 LEU A O 1
ATOM 1993 N N . VAL A 1 268 ? 10.953 24.562 6.379 1 98.38 268 VAL A N 1
ATOM 1994 C CA . VAL A 1 268 ? 12.242 24.172 5.816 1 98.38 268 VAL A CA 1
ATOM 1995 C C . VAL A 1 268 ? 13.008 23.328 6.828 1 98.38 268 VAL A C 1
ATOM 1997 O O . VAL A 1 268 ? 13.555 22.281 6.477 1 98.38 268 VAL A O 1
ATOM 2000 N N . GLU A 1 269 ? 13.023 23.797 8.031 1 97.25 269 GLU A N 1
ATOM 2001 C CA . GLU A 1 269 ? 13.727 23.078 9.094 1 97.25 269 GLU A CA 1
ATOM 2002 C C . GLU A 1 269 ? 13.094 21.719 9.344 1 97.25 269 GLU A C 1
ATOM 2004 O O . GLU A 1 269 ? 13.805 20.703 9.445 1 97.25 269 GLU A O 1
ATOM 2009 N N . LEU A 1 270 ? 11.82 21.688 9.438 1 98 270 LEU A N 1
ATOM 2010 C CA . LEU A 1 270 ? 11.117 20.453 9.719 1 98 270 LEU A CA 1
ATOM 2011 C C . LEU A 1 270 ? 11.383 19.422 8.625 1 98 270 LEU A C 1
ATOM 2013 O O . LEU A 1 270 ? 11.656 18.25 8.922 1 98 270 LEU A O 1
ATOM 2017 N N . ASN A 1 271 ? 11.289 19.797 7.391 1 98.56 271 ASN A N 1
ATOM 2018 C CA . ASN A 1 271 ? 11.539 18.875 6.289 1 98.56 271 ASN A CA 1
ATOM 2019 C C . ASN A 1 271 ? 12.945 18.281 6.359 1 98.56 271 ASN A C 1
ATOM 2021 O O . ASN A 1 271 ? 13.133 17.094 6.121 1 98.56 271 ASN A O 1
ATOM 2025 N N . THR A 1 272 ? 13.906 19.156 6.648 1 98.5 272 THR A N 1
ATOM 2026 C CA . THR A 1 272 ? 15.289 18.703 6.734 1 98.5 272 THR A CA 1
ATOM 2027 C C . THR A 1 272 ? 15.461 17.672 7.852 1 98.5 272 THR A C 1
ATOM 2029 O O . THR A 1 272 ? 16.047 16.609 7.637 1 98.5 272 THR A O 1
ATOM 2032 N N . ILE A 1 273 ? 14.938 18.016 8.992 1 98.12 273 ILE A N 1
ATOM 2033 C CA . ILE A 1 273 ? 15.188 17.234 10.188 1 98.12 273 ILE A CA 1
ATOM 2034 C C . ILE A 1 273 ? 14.359 15.945 10.141 1 98.12 273 ILE A C 1
ATOM 2036 O O . ILE A 1 273 ? 14.844 14.875 10.5 1 98.12 273 ILE A O 1
ATOM 2040 N N . LYS A 1 274 ? 13.148 16.031 9.664 1 98.12 274 LYS A N 1
ATOM 2041 C CA . LYS A 1 274 ? 12.227 14.891 9.664 1 98.12 274 LYS A CA 1
ATOM 2042 C C . LYS A 1 274 ? 12.359 14.078 8.375 1 98.12 274 LYS A C 1
ATOM 2044 O O . LYS A 1 274 ? 12.797 12.93 8.398 1 98.12 274 LYS A O 1
ATOM 2049 N N . ASN A 1 275 ? 11.992 14.648 7.203 1 98.62 275 ASN A N 1
ATOM 2050 C CA . ASN A 1 275 ? 11.852 13.898 5.961 1 98.62 275 ASN A CA 1
ATOM 2051 C C . ASN A 1 275 ? 13.203 13.43 5.434 1 98.62 275 ASN A C 1
ATOM 2053 O O . ASN A 1 275 ? 13.32 12.312 4.926 1 98.62 275 ASN A O 1
ATOM 2057 N N . LEU A 1 276 ? 14.242 14.344 5.535 1 98.5 276 LEU A N 1
ATOM 2058 C CA . LEU A 1 276 ? 15.531 13.977 4.957 1 98.5 276 LEU A CA 1
ATOM 2059 C C . LEU A 1 276 ? 16.391 13.242 5.977 1 98.5 276 LEU A C 1
ATOM 2061 O O . LEU A 1 276 ? 16.625 12.047 5.848 1 98.5 276 LEU A O 1
ATOM 2065 N N . ALA A 1 277 ? 16.781 13.906 7.125 1 98.56 277 ALA A N 1
ATOM 2066 C CA . ALA A 1 277 ? 17.703 13.305 8.094 1 98.56 277 ALA A CA 1
ATOM 2067 C C . ALA A 1 277 ? 17.031 12.164 8.844 1 98.56 277 ALA A C 1
ATOM 2069 O O . ALA A 1 277 ? 17.656 11.133 9.117 1 98.56 277 ALA A O 1
ATOM 2070 N N . GLY A 1 278 ? 15.773 12.391 9.25 1 98.56 278 GLY A N 1
ATOM 2071 C CA . GLY A 1 278 ? 15.07 11.336 9.953 1 98.56 278 GLY A CA 1
ATOM 2072 C C . GLY A 1 278 ? 14.961 10.055 9.141 1 98.56 278 GLY A C 1
ATOM 2073 O O . GLY A 1 278 ? 15.141 8.961 9.68 1 98.56 278 GLY A O 1
ATOM 2074 N N . SER A 1 279 ? 14.664 10.148 7.859 1 98.62 279 SER A N 1
ATOM 2075 C CA . SER A 1 279 ? 14.586 8.992 6.969 1 98.62 279 SER A CA 1
ATOM 2076 C C . SER A 1 279 ? 15.953 8.352 6.777 1 98.62 279 SER A C 1
ATOM 2078 O O . SER A 1 279 ? 16.062 7.121 6.695 1 98.62 279 SER A O 1
ATOM 2080 N N . ALA A 1 280 ? 16.953 9.219 6.676 1 98.19 280 ALA A N 1
ATOM 2081 C CA . ALA A 1 280 ? 18.312 8.695 6.531 1 98.19 280 ALA A CA 1
ATOM 2082 C C . ALA A 1 280 ? 18.719 7.855 7.738 1 98.19 280 ALA A C 1
ATOM 2084 O O . ALA A 1 280 ? 19.25 6.754 7.59 1 98.19 280 ALA A O 1
ATOM 2085 N N . VAL A 1 281 ? 18.422 8.383 8.891 1 98 281 VAL A N 1
ATOM 2086 C CA . VAL A 1 281 ? 18.797 7.711 10.133 1 98 281 VAL A CA 1
ATOM 2087 C C . VAL A 1 281 ? 18 6.422 10.289 1 98 281 VAL A C 1
ATOM 2089 O O . VAL A 1 281 ? 18.5 5.43 10.828 1 98 281 VAL A O 1
ATOM 2092 N N . ALA A 1 282 ? 16.828 6.363 9.727 1 98.44 282 ALA A N 1
ATOM 2093 C CA . ALA A 1 282 ? 15.969 5.188 9.805 1 98.44 282 ALA A CA 1
ATOM 2094 C C . ALA A 1 282 ? 16.375 4.148 8.758 1 98.44 282 ALA A C 1
ATOM 2096 O O . ALA A 1 282 ? 15.938 2.994 8.828 1 98.44 282 ALA A O 1
ATOM 2097 N N . GLY A 1 283 ? 17.266 4.488 7.844 1 98.31 283 GLY A N 1
ATOM 2098 C CA . GLY A 1 283 ? 17.594 3.607 6.734 1 98.31 283 GLY A CA 1
ATOM 2099 C C . GLY A 1 283 ? 16.438 3.414 5.77 1 98.31 283 GLY A C 1
ATOM 2100 O O . GLY A 1 283 ? 16.141 2.285 5.375 1 98.31 283 GLY A O 1
ATOM 2101 N N . SER A 1 284 ? 15.789 4.516 5.387 1 97.94 284 SER A N 1
ATOM 2102 C CA . SER A 1 284 ? 14.641 4.445 4.492 1 97.94 284 SER A CA 1
ATOM 2103 C C . SER A 1 284 ? 15.078 4.281 3.039 1 97.94 284 SER A C 1
ATOM 2105 O O . SER A 1 284 ? 16.156 4.734 2.658 1 97.94 284 SER A O 1
ATOM 2107 N N . LEU A 1 285 ? 14.305 3.58 2.279 1 97.5 285 LEU A N 1
ATOM 2108 C CA . LEU A 1 285 ? 14.43 3.469 0.831 1 97.5 285 LEU A CA 1
ATOM 2109 C C . LEU A 1 285 ? 13.211 4.066 0.132 1 97.5 285 LEU A C 1
ATOM 2111 O O . LEU A 1 285 ? 12.18 3.402 0.003 1 97.5 285 LEU A O 1
ATOM 2115 N N . GLY A 1 286 ? 13.398 5.301 -0.338 1 95.88 286 GLY A N 1
ATOM 2116 C CA . GLY A 1 286 ? 12.328 5.961 -1.071 1 95.88 286 GLY A CA 1
ATOM 2117 C C . GLY A 1 286 ? 11.289 6.605 -0.167 1 95.88 286 GLY A C 1
ATOM 2118 O O . GLY A 1 286 ? 10.227 7.02 -0.631 1 95.88 286 GLY A O 1
ATOM 2119 N N . GLY A 1 287 ? 11.5 6.68 1.084 1 97.69 287 GLY A N 1
ATOM 2120 C CA . GLY A 1 287 ? 10.547 7.223 2.033 1 97.69 287 GLY A CA 1
ATOM 2121 C C . GLY A 1 287 ? 10.984 8.539 2.635 1 97.69 287 GLY A C 1
ATOM 2122 O O . GLY A 1 287 ? 10.945 8.719 3.855 1 97.69 287 GLY A O 1
ATOM 2123 N N . PHE A 1 288 ? 11.492 9.469 1.83 1 98.56 288 PHE A N 1
ATOM 2124 C CA . PHE A 1 288 ? 11.914 10.789 2.285 1 98.56 288 PHE A CA 1
ATOM 2125 C C . PHE A 1 288 ? 10.766 11.789 2.178 1 98.56 288 PHE A C 1
ATOM 2127 O O . PHE A 1 288 ? 10.883 12.805 1.488 1 98.56 288 PHE A O 1
ATOM 2134 N N . ASN A 1 289 ? 9.672 11.453 2.826 1 98.62 289 ASN A N 1
ATOM 2135 C CA . ASN A 1 289 ? 8.398 12.172 2.793 1 98.62 289 ASN A CA 1
ATOM 2136 C C . ASN A 1 289 ? 7.656 12.055 4.125 1 98.62 289 ASN A C 1
ATOM 2138 O O . ASN A 1 289 ? 8.148 11.43 5.062 1 98.62 289 ASN A O 1
ATOM 2142 N N . ALA A 1 290 ? 6.547 12.734 4.238 1 98 290 ALA A N 1
ATOM 2143 C CA . ALA A 1 290 ? 5.766 12.711 5.473 1 98 290 ALA A CA 1
ATOM 2144 C C . ALA A 1 290 ? 4.758 11.57 5.465 1 98 290 ALA A C 1
ATOM 2146 O O . ALA A 1 290 ? 4.668 10.805 6.43 1 98 290 ALA A O 1
ATOM 2147 N N . HIS A 1 291 ? 3.984 11.414 4.379 1 97.69 291 HIS A N 1
ATOM 2148 C CA . HIS A 1 291 ? 2.945 10.391 4.371 1 97.69 291 HIS A CA 1
ATOM 2149 C C . HIS A 1 291 ? 2.402 10.164 2.965 1 97.69 291 HIS A C 1
ATOM 2151 O O . HIS A 1 291 ? 1.188 10.062 2.771 1 97.69 291 HIS A O 1
ATOM 2157 N N . ALA A 1 292 ? 3.236 10.188 1.963 1 98.75 292 ALA A N 1
ATOM 2158 C CA . ALA A 1 292 ? 2.863 9.984 0.566 1 98.75 292 ALA A CA 1
ATOM 2159 C C . ALA A 1 292 ? 1.971 8.75 0.414 1 98.75 292 ALA A C 1
ATOM 2161 O O . ALA A 1 292 ? 1.014 8.766 -0.363 1 98.75 292 ALA A O 1
ATOM 2162 N N . SER A 1 293 ? 2.199 7.723 1.168 1 98.56 293 SER A N 1
ATOM 2163 C CA . SER A 1 293 ? 1.511 6.441 1.067 1 98.56 293 SER A CA 1
ATOM 2164 C C . SER A 1 293 ? 0.012 6.598 1.302 1 98.56 293 SER A C 1
ATOM 2166 O O . SER A 1 293 ? -0.795 5.91 0.67 1 98.56 293 SER A O 1
ATOM 2168 N N . ASN A 1 294 ? -0.365 7.48 2.195 1 98.12 294 ASN A N 1
ATOM 2169 C CA . ASN A 1 294 ? -1.776 7.715 2.482 1 98.12 294 ASN A CA 1
ATOM 2170 C C . ASN A 1 294 ? -2.521 8.227 1.255 1 98.12 294 ASN A C 1
ATOM 2172 O O . ASN A 1 294 ? -3.613 7.75 0.939 1 98.12 294 ASN A O 1
ATOM 2176 N N . ILE A 1 295 ? -1.93 9.219 0.603 1 98.69 295 ILE A N 1
ATOM 2177 C CA . ILE A 1 295 ? -2.57 9.867 -0.538 1 98.69 295 ILE A CA 1
ATOM 2178 C C . ILE A 1 295 ? -2.633 8.891 -1.713 1 98.69 295 ILE A C 1
ATOM 2180 O O . ILE A 1 295 ? -3.68 8.742 -2.35 1 98.69 295 ILE A O 1
ATOM 2184 N N . VAL A 1 296 ? -1.522 8.195 -1.952 1 98.81 296 VAL A N 1
ATOM 2185 C CA . VAL A 1 296 ? -1.458 7.25 -3.061 1 98.81 296 VAL A CA 1
ATOM 2186 C C . VAL A 1 296 ? -2.496 6.148 -2.861 1 98.81 296 VAL A C 1
ATOM 2188 O O . VAL A 1 296 ? -3.266 5.836 -3.773 1 98.81 296 VAL A O 1
ATOM 2191 N N . SER A 1 297 ? -2.57 5.555 -1.656 1 98.56 297 SER A N 1
ATOM 2192 C CA . SER A 1 297 ? -3.52 4.48 -1.382 1 98.56 297 SER A CA 1
ATOM 2193 C C . SER A 1 297 ? -4.957 4.941 -1.594 1 98.56 297 SER A C 1
ATOM 2195 O O . SER A 1 297 ? -5.762 4.23 -2.201 1 98.56 297 SER A O 1
ATOM 2197 N N . ALA A 1 298 ? -5.266 6.148 -1.115 1 98.69 298 ALA A N 1
ATOM 2198 C CA . ALA A 1 298 ? -6.629 6.66 -1.197 1 98.69 298 ALA A CA 1
ATOM 2199 C C . ALA A 1 298 ? -7.051 6.871 -2.648 1 98.69 298 ALA A C 1
ATOM 2201 O O . ALA A 1 298 ? -8.172 6.516 -3.035 1 98.69 298 ALA A O 1
ATOM 2202 N N . ILE A 1 299 ? -6.168 7.453 -3.451 1 98.88 299 ILE A N 1
ATOM 2203 C CA . ILE A 1 299 ? -6.477 7.707 -4.855 1 98.88 299 ILE A CA 1
ATOM 2204 C C . ILE A 1 299 ? -6.527 6.387 -5.621 1 98.88 299 ILE A C 1
ATOM 2206 O O . ILE A 1 299 ? -7.387 6.195 -6.484 1 98.88 299 ILE A O 1
ATOM 2210 N N . PHE A 1 300 ? -5.605 5.441 -5.32 1 98.81 300 PHE A N 1
ATOM 2211 C CA . PHE A 1 300 ? -5.562 4.148 -5.996 1 98.81 300 PHE A CA 1
ATOM 2212 C C . PHE A 1 300 ? -6.867 3.387 -5.789 1 98.81 300 PHE A C 1
ATOM 2214 O O . PHE A 1 300 ? -7.453 2.883 -6.746 1 98.81 300 PHE A O 1
ATOM 2221 N N . ILE A 1 301 ? -7.32 3.336 -4.547 1 98.69 301 ILE A N 1
ATOM 2222 C CA . ILE A 1 301 ? -8.539 2.596 -4.238 1 98.69 301 ILE A CA 1
ATOM 2223 C C . ILE A 1 301 ? -9.734 3.285 -4.891 1 98.69 301 ILE A C 1
ATOM 2225 O O . ILE A 1 301 ? -10.586 2.625 -5.496 1 98.69 301 ILE A O 1
ATOM 2229 N N . ALA A 1 302 ? -9.781 4.598 -4.891 1 98.75 302 ALA A N 1
ATOM 2230 C CA . ALA A 1 302 ? -10.898 5.344 -5.461 1 98.75 302 ALA A CA 1
ATOM 2231 C C . ALA A 1 302 ? -10.984 5.137 -6.973 1 98.75 302 ALA A C 1
ATOM 2233 O O . ALA A 1 302 ? -12.07 5.113 -7.543 1 98.75 302 ALA A O 1
ATOM 2234 N N . THR A 1 303 ? -9.828 4.949 -7.613 1 98.69 303 THR A N 1
ATOM 2235 C CA . THR A 1 303 ? -9.805 4.98 -9.07 1 98.69 303 THR A CA 1
ATOM 2236 C C . THR A 1 303 ? -9.57 3.582 -9.641 1 98.69 303 THR A C 1
ATOM 2238 O O . THR A 1 303 ? -9.305 3.426 -10.828 1 98.69 303 THR A O 1
ATOM 2241 N N . GLY A 1 304 ? -9.578 2.596 -8.789 1 97.81 304 GLY A N 1
ATOM 2242 C CA . GLY A 1 304 ? -9.5 1.216 -9.242 1 97.81 304 GLY A CA 1
ATOM 2243 C C . GLY A 1 304 ? -8.094 0.793 -9.633 1 97.81 304 GLY A C 1
ATOM 2244 O O . GLY A 1 304 ? -7.922 -0.087 -10.477 1 97.81 304 GLY A O 1
ATOM 2245 N N . GLN A 1 305 ? -7.059 1.503 -9.156 1 98.12 305 GLN A N 1
ATOM 2246 C CA . GLN A 1 305 ? -5.684 1.037 -9.32 1 98.12 305 GLN A CA 1
ATOM 2247 C C . GLN A 1 305 ? -5.387 -0.145 -8.406 1 98.12 305 GLN A C 1
ATOM 2249 O O . GLN A 1 305 ? -6.23 -0.541 -7.602 1 98.12 305 GLN A O 1
ATOM 2254 N N . ASP A 1 306 ? -4.266 -0.772 -8.547 1 96.31 306 ASP A N 1
ATOM 2255 C CA . ASP A 1 306 ? -3.809 -1.854 -7.684 1 96.31 306 ASP A CA 1
ATOM 2256 C C . ASP A 1 306 ? -3.182 -1.306 -6.402 1 96.31 306 ASP A C 1
ATOM 2258 O O . ASP A 1 306 ? -2.047 -0.824 -6.414 1 96.31 306 ASP A O 1
ATOM 2262 N N . PRO A 1 307 ? -3.885 -1.39 -5.258 1 97.38 307 PRO A N 1
ATOM 2263 C CA . PRO A 1 307 ? -3.359 -0.79 -4.031 1 97.38 307 PRO A CA 1
ATOM 2264 C C . PRO A 1 307 ? -2.076 -1.463 -3.547 1 97.38 307 PRO A C 1
ATOM 2266 O O . PRO A 1 307 ? -1.315 -0.87 -2.779 1 97.38 307 PRO A O 1
ATOM 2269 N N . ALA A 1 308 ? -1.828 -2.691 -3.977 1 97.88 308 ALA A N 1
ATOM 2270 C CA . ALA A 1 308 ? -0.598 -3.383 -3.598 1 97.88 308 ALA A CA 1
ATOM 2271 C C . ALA A 1 308 ? 0.628 -2.666 -4.156 1 97.88 308 ALA A C 1
ATOM 2273 O O . ALA A 1 308 ? 1.729 -2.795 -3.617 1 97.88 308 ALA A O 1
ATOM 2274 N N . GLN A 1 309 ? 0.48 -1.852 -5.227 1 97.88 309 GLN A N 1
ATOM 2275 C CA . GLN A 1 309 ? 1.574 -1.123 -5.859 1 97.88 309 GLN A CA 1
ATOM 2276 C C . GLN A 1 309 ? 2.002 0.071 -5.012 1 97.88 309 GLN A C 1
ATOM 2278 O O . GLN A 1 309 ? 3.061 0.659 -5.246 1 97.88 309 GLN A O 1
ATOM 2283 N N . ASN A 1 310 ? 1.229 0.394 -3.953 1 97.81 310 ASN A N 1
ATOM 2284 C CA . ASN A 1 310 ? 1.576 1.501 -3.068 1 97.81 310 ASN A CA 1
ATOM 2285 C C . ASN A 1 310 ? 2.998 1.365 -2.531 1 97.81 310 ASN A C 1
ATOM 2287 O O . ASN A 1 310 ? 3.678 2.367 -2.303 1 97.81 310 ASN A O 1
ATOM 2291 N N . VAL A 1 311 ? 3.471 0.127 -2.396 1 97.56 311 VAL A N 1
ATOM 2292 C CA . VAL A 1 311 ? 4.781 -0.151 -1.821 1 97.56 311 VAL A CA 1
ATOM 2293 C C . VAL A 1 311 ? 5.867 0.529 -2.654 1 97.56 311 VAL A C 1
ATOM 2295 O O . VAL A 1 311 ? 6.895 0.954 -2.121 1 97.56 311 VAL A O 1
ATOM 2298 N N . GLU A 1 312 ? 5.609 0.743 -3.957 1 97.5 312 GLU A N 1
ATOM 2299 C CA . GLU A 1 312 ? 6.543 1.413 -4.855 1 97.5 312 GLU A CA 1
ATOM 2300 C C . GLU A 1 312 ? 6.043 2.803 -5.238 1 97.5 312 GLU A C 1
ATOM 2302 O O . GLU A 1 312 ? 6.812 3.766 -5.254 1 97.5 312 GLU A O 1
ATOM 2307 N N . SER A 1 313 ? 4.738 2.881 -5.426 1 98.56 313 SER A N 1
ATOM 2308 C CA . SER A 1 313 ? 4.148 4.094 -5.984 1 98.56 313 SER A CA 1
ATOM 2309 C C . SER A 1 313 ? 4.25 5.258 -5.008 1 98.56 313 SER A C 1
ATOM 2311 O O . SER A 1 313 ? 4.129 6.418 -5.402 1 98.56 313 SER A O 1
ATOM 2313 N N . SER A 1 314 ? 4.488 4.957 -3.738 1 98.56 314 SER A N 1
ATOM 2314 C CA . SER A 1 314 ? 4.57 6.027 -2.748 1 98.56 314 SER A CA 1
ATOM 2315 C C . SER A 1 314 ? 6.02 6.414 -2.475 1 98.56 314 SER A C 1
ATOM 2317 O O . SER A 1 314 ? 6.297 7.219 -1.581 1 98.56 314 SER A O 1
ATOM 2319 N N . HIS A 1 315 ? 7.016 5.762 -3.225 1 98.44 315 HIS A N 1
ATOM 2320 C CA . HIS A 1 315 ? 8.367 6.312 -3.18 1 98.44 315 HIS A CA 1
ATOM 2321 C C . HIS A 1 315 ? 8.367 7.805 -3.502 1 98.44 315 HIS A C 1
ATOM 2323 O O . HIS A 1 315 ? 7.828 8.219 -4.531 1 98.44 315 HIS A O 1
ATOM 2329 N N . CYS A 1 316 ? 8.953 8.531 -2.607 1 98.81 316 CYS A N 1
ATOM 2330 C CA . CYS A 1 316 ? 8.836 9.984 -2.736 1 98.81 316 CYS A CA 1
ATOM 2331 C C . CYS A 1 316 ? 9.938 10.688 -1.953 1 98.81 316 CYS A C 1
ATOM 2333 O O . CYS A 1 316 ? 10.297 10.258 -0.856 1 98.81 316 CYS A O 1
ATOM 2335 N N . ILE A 1 317 ? 10.5 11.656 -2.508 1 98.88 317 ILE A N 1
ATOM 2336 C CA . ILE A 1 317 ? 11.312 12.609 -1.761 1 98.88 317 ILE A CA 1
ATOM 2337 C C . ILE A 1 317 ? 10.703 14 -1.858 1 98.88 317 ILE A C 1
ATOM 2339 O O . ILE A 1 317 ? 10.461 14.508 -2.959 1 98.88 317 ILE A O 1
ATOM 2343 N N . THR A 1 318 ? 10.375 14.57 -0.758 1 98.88 318 THR A N 1
ATOM 2344 C CA . THR A 1 318 ? 9.852 15.922 -0.646 1 98.88 318 THR A CA 1
ATOM 2345 C C . THR A 1 318 ? 10.977 16.906 -0.344 1 98.88 318 THR A C 1
ATOM 2347 O O . THR A 1 318 ? 11.711 16.75 0.636 1 98.88 318 THR A O 1
ATOM 2350 N N . MET A 1 319 ? 11.117 17.906 -1.141 1 98.88 319 MET A N 1
ATOM 2351 C CA . MET A 1 319 ? 12.086 18.984 -0.928 1 98.88 319 MET A CA 1
ATOM 2352 C C . MET A 1 319 ? 11.383 20.297 -0.611 1 98.88 319 MET A C 1
ATOM 2354 O O . MET A 1 319 ? 10.367 20.625 -1.224 1 98.88 319 MET A O 1
ATOM 2358 N N . VAL A 1 320 ? 11.828 20.984 0.362 1 98.81 320 VAL A N 1
ATOM 2359 C CA . VAL A 1 320 ? 11.289 22.266 0.797 1 98.81 320 VAL A CA 1
ATOM 2360 C C . VAL A 1 320 ? 12.414 23.281 0.922 1 98.81 320 VAL A C 1
ATOM 2362 O O . VAL A 1 320 ? 13.406 23.047 1.606 1 98.81 320 VAL A O 1
ATOM 2365 N N . GLU A 1 321 ? 12.25 24.422 0.255 1 98.69 321 GLU A N 1
ATOM 2366 C CA . GLU A 1 321 ? 13.258 25.484 0.248 1 98.69 321 GLU A CA 1
ATOM 2367 C C . GLU A 1 321 ? 12.625 26.859 0.372 1 98.69 321 GLU A C 1
ATOM 2369 O O . GLU A 1 321 ? 11.539 27.109 -0.169 1 98.69 321 GLU A O 1
ATOM 2374 N N . ALA A 1 322 ? 13.328 27.734 1.086 1 98.69 322 ALA A N 1
ATOM 2375 C CA . ALA A 1 322 ? 12.922 29.141 1.083 1 98.69 322 ALA A CA 1
ATOM 2376 C C . ALA A 1 322 ? 13.383 29.844 -0.193 1 98.69 322 ALA A C 1
ATOM 2378 O O . ALA A 1 322 ? 14.531 29.688 -0.612 1 98.69 322 ALA A O 1
ATOM 2379 N N . VAL A 1 323 ? 12.508 30.578 -0.8 1 98.5 323 VAL A N 1
ATOM 2380 C CA . VAL A 1 323 ? 12.852 31.266 -2.037 1 98.5 323 VAL A CA 1
ATOM 2381 C C . VAL A 1 323 ? 12.336 32.688 -1.982 1 98.5 323 VAL A C 1
ATOM 2383 O O . VAL A 1 323 ? 11.703 33.094 -1.003 1 98.5 323 VAL A O 1
ATOM 2386 N N . ASN A 1 324 ? 12.625 33.5 -3.045 1 97.81 324 ASN A N 1
ATOM 2387 C CA . ASN A 1 324 ? 12.2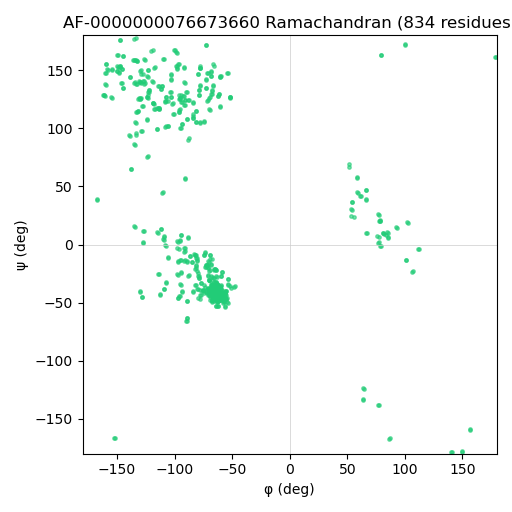11 34.906 -3.121 1 97.81 324 ASN A CA 1
ATOM 2388 C C . ASN A 1 324 ? 12.609 35.656 -1.866 1 97.81 324 ASN A C 1
ATOM 2390 O O . ASN A 1 324 ? 11.75 36.156 -1.136 1 97.81 324 ASN A O 1
ATOM 2394 N N . GLU A 1 325 ? 13.945 35.906 -1.622 1 97.44 325 GLU A N 1
ATOM 2395 C CA . GLU A 1 325 ? 14.531 36.531 -0.448 1 97.44 325 GLU A CA 1
ATOM 2396 C C . GLU A 1 325 ? 14.086 35.844 0.837 1 97.44 325 GLU A C 1
ATOM 2398 O O . GLU A 1 325 ? 13.836 36.5 1.85 1 97.44 325 GLU A O 1
ATOM 2403 N N . ARG A 1 326 ? 13.672 34.5 0.763 1 96 326 ARG A N 1
ATOM 2404 C CA . ARG A 1 326 ? 13.352 33.625 1.87 1 96 326 ARG A CA 1
ATOM 2405 C C . ARG A 1 326 ? 11.961 33.906 2.426 1 96 326 ARG A C 1
ATOM 2407 O O . ARG A 1 326 ? 11.648 33.562 3.566 1 96 326 ARG A O 1
ATOM 2414 N N . LYS A 1 327 ? 11.195 34.5 1.637 1 98 327 LYS A N 1
ATOM 2415 C CA . LYS A 1 327 ? 9.844 34.844 2.08 1 98 327 LYS A CA 1
ATOM 2416 C C . LYS A 1 327 ? 8.852 33.75 1.68 1 98 327 LYS A C 1
ATOM 2418 O O . LYS A 1 327 ? 7.969 33.406 2.461 1 98 327 LYS A O 1
ATOM 2423 N N . ASP A 1 328 ? 9.055 33.25 0.444 1 98.75 328 ASP A N 1
ATOM 2424 C CA . ASP A 1 328 ? 8.133 32.219 -0.061 1 98.75 328 ASP A CA 1
ATOM 2425 C C . ASP A 1 328 ? 8.734 30.812 0.088 1 98.75 328 ASP A C 1
ATOM 2427 O O . ASP A 1 328 ? 9.914 30.672 0.402 1 98.75 328 ASP A O 1
ATOM 2431 N N . LEU A 1 329 ? 7.859 29.812 -0.094 1 98.88 329 LEU A N 1
ATOM 2432 C CA . LEU A 1 329 ? 8.234 28.406 0.074 1 98.88 329 LEU A CA 1
ATOM 2433 C C . LEU A 1 329 ? 8.164 27.672 -1.255 1 98.88 329 LEU A C 1
ATOM 2435 O O . LEU A 1 329 ? 7.109 27.625 -1.894 1 98.88 329 LEU A O 1
ATOM 2439 N N . HIS A 1 330 ? 9.297 27.203 -1.692 1 98.88 330 HIS A N 1
ATOM 2440 C CA . HIS A 1 330 ? 9.281 26.219 -2.775 1 98.88 330 HIS A CA 1
ATOM 2441 C C . HIS A 1 330 ? 9.156 24.797 -2.234 1 98.88 330 HIS A C 1
ATOM 2443 O O . HIS A 1 330 ? 9.922 24.391 -1.35 1 98.88 330 HIS A O 1
ATOM 2449 N N . ILE A 1 331 ? 8.18 24.078 -2.678 1 98.94 331 ILE A N 1
ATOM 2450 C CA . ILE A 1 331 ? 8.008 22.688 -2.289 1 98.94 331 ILE A CA 1
ATOM 2451 C C . ILE A 1 331 ? 7.883 21.812 -3.535 1 98.94 331 ILE A C 1
ATOM 2453 O O . ILE A 1 331 ? 7.262 22.219 -4.523 1 98.94 331 ILE A O 1
ATOM 2457 N N . SER A 1 332 ? 8.5 20.609 -3.496 1 98.94 332 SER A N 1
ATOM 2458 C CA . SER A 1 332 ? 8.398 19.672 -4.605 1 98.94 332 SER A CA 1
ATOM 2459 C C . SER A 1 332 ? 8.375 18.219 -4.105 1 98.94 332 SER A C 1
ATOM 2461 O O . SER A 1 332 ? 8.883 17.938 -3.021 1 98.94 332 SER A O 1
ATOM 2463 N N . VAL A 1 333 ? 7.719 17.375 -4.879 1 98.94 333 VAL A N 1
ATOM 2464 C CA . VAL A 1 333 ? 7.785 15.938 -4.68 1 98.94 333 VAL A CA 1
ATOM 2465 C C . VAL A 1 333 ? 8.289 15.266 -5.953 1 98.94 333 VAL A C 1
ATOM 2467 O O . VAL A 1 333 ? 7.93 15.664 -7.062 1 98.94 333 VAL A O 1
ATOM 2470 N N . THR A 1 334 ? 9.227 14.383 -5.797 1 98.94 334 THR A N 1
ATOM 2471 C CA . THR A 1 334 ? 9.711 13.523 -6.871 1 98.94 334 THR A CA 1
ATOM 2472 C C . THR A 1 334 ? 9.359 12.062 -6.598 1 98.94 334 THR A C 1
ATOM 2474 O O . THR A 1 334 ? 9.766 11.508 -5.578 1 98.94 334 THR A O 1
ATOM 2477 N N . MET A 1 335 ? 8.578 11.523 -7.465 1 98.88 335 MET A N 1
ATOM 2478 C CA . MET A 1 335 ? 8.047 10.172 -7.324 1 98.88 335 MET A CA 1
ATOM 2479 C C . MET A 1 335 ? 8.398 9.32 -8.539 1 98.88 335 MET A C 1
ATOM 2481 O O . MET A 1 335 ? 7.734 9.422 -9.578 1 98.88 335 MET A O 1
ATOM 2485 N N . PRO A 1 336 ? 9.297 8.391 -8.445 1 98.69 336 PRO A N 1
ATOM 2486 C CA . PRO A 1 336 ? 9.859 7.723 -9.625 1 98.69 336 PRO A CA 1
ATOM 2487 C C . PRO A 1 336 ? 9 6.559 -10.109 1 98.69 336 PRO A C 1
ATOM 2489 O O . PRO A 1 336 ? 9.195 6.062 -11.227 1 98.69 336 PRO A O 1
ATOM 2492 N N . SER A 1 337 ? 8.055 6.082 -9.281 1 98.38 337 SER A N 1
ATOM 2493 C CA . SER A 1 337 ? 7.426 4.805 -9.617 1 98.38 337 SER A CA 1
ATOM 2494 C C . SER A 1 337 ? 5.922 4.848 -9.367 1 98.38 337 SER A C 1
ATOM 2496 O O . SER A 1 337 ? 5.391 4.043 -8.602 1 98.38 337 SER A O 1
ATOM 2498 N N . ILE A 1 338 ? 5.18 5.637 -10.062 1 98.75 338 ILE A N 1
ATOM 2499 C CA . ILE A 1 338 ? 3.725 5.656 -9.953 1 98.75 338 ILE A CA 1
ATOM 2500 C C . ILE A 1 338 ? 3.119 4.727 -11.008 1 98.75 338 ILE A C 1
ATOM 2502 O O . ILE A 1 338 ? 3.045 5.078 -12.188 1 98.75 338 ILE A O 1
ATOM 2506 N N . GLU A 1 339 ? 2.668 3.576 -10.609 1 98.19 339 GLU A N 1
ATOM 2507 C CA . GLU A 1 339 ? 2.117 2.57 -11.508 1 98.19 339 GLU A CA 1
ATOM 2508 C C . GLU A 1 339 ? 0.598 2.682 -11.594 1 98.19 339 GLU A C 1
ATOM 2510 O O . GLU A 1 339 ? -0.118 2.18 -10.727 1 98.19 339 GLU A O 1
ATOM 2515 N N . VAL A 1 340 ? 0.117 3.314 -12.656 1 98.38 340 VAL A N 1
ATOM 2516 C CA . VAL A 1 340 ? -1.312 3.574 -12.805 1 98.38 340 VAL A CA 1
ATOM 2517 C C . VAL A 1 340 ? -1.755 3.25 -14.227 1 98.38 340 VAL A C 1
ATOM 2519 O O . VAL A 1 340 ? -0.925 3.141 -15.133 1 98.38 340 VAL A O 1
ATOM 2522 N N . GLY A 1 341 ? -3 3.018 -14.398 1 97.94 341 GLY A N 1
ATOM 2523 C CA . GLY A 1 341 ? -3.686 2.883 -15.68 1 97.94 341 GLY A CA 1
ATOM 2524 C C . GLY A 1 341 ? -5.113 3.389 -15.641 1 97.94 341 GLY A C 1
ATOM 2525 O O . GLY A 1 341 ? -5.758 3.381 -14.594 1 97.94 341 GLY A O 1
ATOM 2526 N N . THR A 1 342 ? -5.605 3.807 -16.781 1 98.38 342 THR A N 1
ATOM 2527 C CA . THR A 1 342 ? -6.984 4.266 -16.875 1 98.38 342 THR A CA 1
ATOM 2528 C C . THR A 1 342 ? -7.84 3.252 -17.641 1 98.38 342 THR A C 1
ATOM 2530 O O . THR A 1 342 ? -9.039 3.461 -17.828 1 98.38 342 THR A O 1
ATOM 2533 N N . VAL A 1 343 ? -7.176 2.205 -18.062 1 95.56 343 VAL A N 1
ATOM 2534 C CA . VAL A 1 343 ? -7.828 1.021 -18.625 1 95.56 343 VAL A CA 1
ATOM 2535 C C . VAL A 1 343 ? -7.352 -0.224 -17.875 1 95.56 343 VAL A C 1
ATOM 2537 O O . VAL A 1 343 ? -6.176 -0.338 -17.531 1 95.56 343 VAL A O 1
ATOM 2540 N N . GLY A 1 344 ? -8.281 -1.149 -17.578 1 90.75 344 GLY A N 1
ATOM 2541 C CA . GLY A 1 344 ? -7.969 -2.369 -16.859 1 90.75 344 GLY A CA 1
ATOM 2542 C C . GLY A 1 344 ? -9.125 -2.883 -16.016 1 90.75 344 GLY A C 1
ATOM 2543 O O . GLY A 1 344 ? -10.188 -2.262 -15.977 1 90.75 344 GLY A O 1
ATOM 2544 N N . GLY A 1 345 ? -8.906 -3.941 -15.32 1 85.94 345 GLY A N 1
ATOM 2545 C CA . GLY A 1 345 ? -9.961 -4.613 -14.586 1 85.94 345 GLY A CA 1
ATOM 2546 C C . GLY A 1 345 ? -10.586 -3.752 -13.5 1 85.94 345 GLY A C 1
ATOM 2547 O O . GLY A 1 345 ? -11.789 -3.518 -13.5 1 85.94 345 GLY A O 1
ATOM 2548 N N . GLY A 1 346 ? -9.773 -3.174 -12.594 1 93.44 346 GLY A N 1
ATOM 2549 C CA . GLY A 1 346 ? -10.289 -2.363 -11.5 1 93.44 346 GLY A CA 1
ATOM 2550 C C . GLY A 1 346 ? -10.867 -1.039 -11.953 1 93.44 346 GLY A C 1
ATOM 2551 O O . GLY A 1 346 ? -11.844 -0.552 -11.383 1 93.44 346 GLY A O 1
ATOM 2552 N N . THR A 1 347 ? -10.344 -0.498 -13.023 1 95.88 347 THR A N 1
ATOM 2553 C CA . THR A 1 347 ? -10.734 0.82 -13.508 1 95.88 347 THR A CA 1
ATOM 2554 C C . THR A 1 347 ? -12.125 0.773 -14.141 1 95.88 347 THR A C 1
ATOM 2556 O O . THR A 1 347 ? -12.781 1.806 -14.289 1 95.88 347 THR A O 1
ATOM 2559 N N . GLN A 1 348 ? -12.57 -0.412 -14.516 1 94.56 348 GLN A N 1
ATOM 2560 C CA . GLN A 1 348 ? -13.836 -0.531 -15.234 1 94.56 348 GLN A CA 1
ATOM 2561 C C . GLN A 1 348 ? -15.008 -0.681 -14.273 1 94.56 348 GLN A C 1
ATOM 2563 O O . GLN A 1 348 ? -16.172 -0.553 -14.672 1 94.56 348 GLN A O 1
ATOM 2568 N N . LEU A 1 349 ? -14.727 -0.984 -13.008 1 96.06 349 LEU A N 1
ATOM 2569 C CA . LEU A 1 349 ? -15.82 -1.071 -12.055 1 96.06 349 LEU A CA 1
ATOM 2570 C C . LEU A 1 349 ? -16.562 0.255 -11.953 1 96.06 349 LEU A C 1
ATOM 2572 O O . LEU A 1 349 ? -15.961 1.323 -12.039 1 96.06 349 LEU A O 1
ATOM 2576 N N . ALA A 1 350 ? -17.797 0.199 -11.758 1 96.62 350 ALA A N 1
ATOM 2577 C CA . ALA A 1 350 ? -18.688 1.353 -11.906 1 96.62 350 ALA A CA 1
ATOM 2578 C C . ALA A 1 350 ? -18.234 2.51 -11.023 1 96.62 350 ALA A C 1
ATOM 2580 O O . ALA A 1 350 ? -18.125 3.648 -11.484 1 96.62 350 ALA A O 1
ATOM 2581 N N . SER A 1 351 ? -18.062 2.254 -9.773 1 97.62 351 SER A N 1
ATOM 2582 C CA . SER A 1 351 ? -17.719 3.328 -8.844 1 97.62 351 SER A CA 1
ATOM 2583 C C . SER A 1 351 ? -16.344 3.9 -9.125 1 97.62 351 SER A C 1
ATOM 2585 O O . SER A 1 351 ? -16.141 5.117 -9.078 1 97.62 351 SER A O 1
ATOM 2587 N N . GLN A 1 352 ? -15.375 3.025 -9.438 1 98 352 GLN A N 1
ATOM 2588 C CA . GLN A 1 352 ? -14.023 3.469 -9.758 1 98 352 GLN A CA 1
ATOM 2589 C C . GLN A 1 352 ? -13.984 4.227 -11.078 1 98 352 GLN A C 1
ATOM 2591 O O . GLN A 1 352 ? -13.273 5.223 -11.219 1 98 352 GLN A O 1
ATOM 2596 N N . SER A 1 353 ? -14.742 3.744 -12 1 97.75 353 SER A N 1
ATOM 2597 C CA . SER A 1 353 ? -14.852 4.418 -13.289 1 97.75 353 SER A CA 1
ATOM 2598 C C . SER A 1 353 ? -15.422 5.824 -13.133 1 97.75 353 SER A C 1
ATOM 2600 O O . SER A 1 353 ? -15 6.75 -13.828 1 97.75 353 SER A O 1
ATOM 2602 N N . ALA A 1 354 ? -16.359 5.996 -12.273 1 98.31 354 ALA A N 1
ATOM 2603 C CA . ALA A 1 354 ? -16.938 7.309 -11.977 1 98.31 354 ALA A CA 1
ATOM 2604 C C . ALA A 1 354 ? -15.875 8.266 -11.453 1 98.31 354 ALA A C 1
ATOM 2606 O O . ALA A 1 354 ? -15.867 9.453 -11.797 1 98.31 354 ALA A O 1
ATOM 2607 N N . CYS A 1 355 ? -15.016 7.758 -10.617 1 98.62 355 CYS A N 1
ATOM 2608 C CA . CYS A 1 355 ? -13.945 8.578 -10.055 1 98.62 355 CYS A CA 1
ATOM 2609 C C . CYS A 1 355 ? -12.938 8.969 -11.125 1 98.62 355 CYS A C 1
ATOM 2611 O O . CYS A 1 355 ? -12.438 10.102 -11.133 1 98.62 355 CYS A O 1
ATOM 2613 N N . LEU A 1 356 ? -12.633 8.047 -12.031 1 98.62 356 LEU A N 1
ATOM 2614 C CA . LEU A 1 356 ? -11.758 8.367 -13.156 1 98.62 356 LEU A CA 1
ATOM 2615 C C . LEU A 1 356 ? -12.391 9.43 -14.047 1 98.62 356 LEU A C 1
ATOM 2617 O O . LEU A 1 356 ? -11.695 10.297 -14.57 1 98.62 356 LEU A O 1
ATOM 2621 N N . ASP A 1 357 ? -13.664 9.328 -14.195 1 98.19 357 ASP A N 1
ATOM 2622 C CA . ASP A 1 357 ? -14.391 10.305 -15 1 98.19 357 ASP A CA 1
ATOM 2623 C C . ASP A 1 357 ? -14.312 11.695 -14.359 1 98.19 357 ASP A C 1
ATOM 2625 O O . ASP A 1 357 ? -14.18 12.703 -15.062 1 98.19 357 ASP A O 1
ATOM 2629 N N . LEU A 1 358 ? -14.477 11.75 -13.086 1 98.12 358 LEU A N 1
ATOM 2630 C CA . LEU A 1 358 ? -14.359 13.008 -12.352 1 98.12 358 LEU A CA 1
ATOM 2631 C C . LEU A 1 358 ? -13.016 13.68 -12.648 1 98.12 358 LEU A C 1
ATOM 2633 O O . LEU A 1 358 ? -12.953 14.906 -12.766 1 98.12 358 LEU A O 1
ATOM 2637 N N . LEU A 1 359 ? -11.984 12.875 -12.836 1 98.25 359 LEU A N 1
ATOM 2638 C CA . LEU A 1 359 ? -10.641 13.383 -13.062 1 98.25 359 LEU A CA 1
ATOM 2639 C C . LEU A 1 359 ? -10.414 13.672 -14.547 1 98.25 359 LEU A C 1
ATOM 2641 O O . LEU A 1 359 ? -9.391 14.242 -14.922 1 98.25 359 LEU A O 1
ATOM 2645 N N . GLY A 1 360 ? -11.344 13.242 -15.383 1 96.81 360 GLY A N 1
ATOM 2646 C CA . GLY A 1 360 ? -11.234 13.477 -16.812 1 96.81 360 GLY A CA 1
ATOM 2647 C C . GLY A 1 360 ? -10.25 12.547 -17.5 1 96.81 360 GLY A C 1
ATOM 2648 O O . GLY A 1 360 ? -9.68 12.891 -18.531 1 96.81 360 GLY A O 1
ATOM 2649 N N . VAL A 1 361 ? -10.031 11.352 -16.906 1 98.06 361 VAL A N 1
ATOM 2650 C CA . VAL A 1 361 ? -8.992 10.5 -17.469 1 98.06 361 VAL A CA 1
ATOM 2651 C C . VAL A 1 361 ? -9.562 9.109 -17.766 1 98.06 361 VAL A C 1
ATOM 2653 O O . VAL A 1 361 ? -8.812 8.172 -18.047 1 98.06 361 VAL A O 1
ATOM 2656 N N . LYS A 1 362 ? -10.883 8.93 -17.719 1 97.69 362 LYS A N 1
ATOM 2657 C CA . LYS A 1 362 ? -11.523 7.629 -17.906 1 97.69 362 LYS A CA 1
ATOM 2658 C C . LYS A 1 362 ? -11.242 7.07 -19.297 1 97.69 362 LYS A C 1
ATOM 2660 O O . LYS A 1 362 ? -11.438 7.762 -20.297 1 97.69 362 LYS A O 1
ATOM 2665 N N . GLY A 1 363 ? -10.758 5.824 -19.328 1 97.19 363 GLY A N 1
ATOM 2666 C CA . GLY A 1 363 ? -10.609 5.113 -20.578 1 97.19 363 GLY A CA 1
ATOM 2667 C C . GLY A 1 363 ? -9.289 5.391 -21.281 1 97.19 363 GLY A C 1
ATOM 2668 O O . GLY A 1 363 ? -8.352 5.902 -20.656 1 97.19 363 GLY A O 1
ATOM 2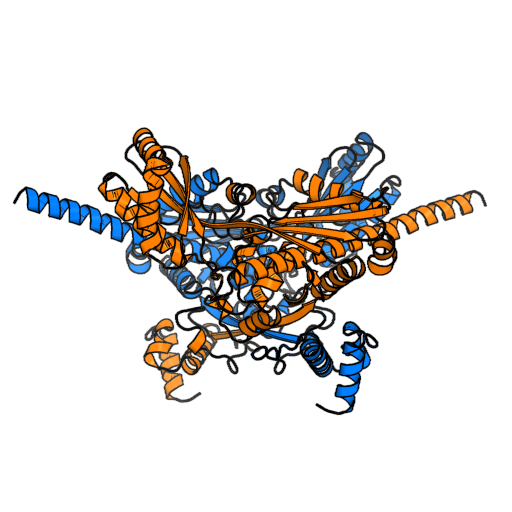669 N N . ALA A 1 364 ? -9.203 4.996 -22.516 1 96.25 364 ALA A N 1
ATOM 2670 C CA . ALA A 1 364 ? -8.008 5.16 -23.344 1 96.25 364 ALA A CA 1
ATOM 2671 C C . ALA A 1 364 ? -8.047 6.477 -24.109 1 96.25 364 ALA A C 1
ATOM 2673 O O . ALA A 1 364 ? -9.109 6.898 -24.578 1 96.25 364 ALA A O 1
ATOM 2674 N N . ASN A 1 365 ? -6.949 7.109 -24.172 1 96.25 365 ASN A N 1
ATOM 2675 C CA . ASN A 1 365 ? -6.824 8.242 -25.078 1 96.25 365 ASN A CA 1
ATOM 2676 C C . ASN A 1 365 ? -6.539 7.789 -26.516 1 96.25 365 ASN A C 1
ATOM 2678 O O . ASN A 1 365 ? -5.449 7.289 -26.797 1 96.25 365 ASN A O 1
ATOM 2682 N N . MET A 1 366 ? -7.402 8.016 -27.391 1 91.5 366 MET A N 1
ATOM 2683 C CA . MET A 1 366 ? -7.316 7.48 -28.75 1 91.5 366 MET A CA 1
ATOM 2684 C C . MET A 1 366 ? -6.309 8.266 -29.578 1 91.5 366 MET A C 1
ATOM 2686 O O . MET A 1 366 ? -5.645 7.707 -30.453 1 91.5 366 MET A O 1
ATOM 2690 N N . GLU A 1 367 ? -6.207 9.5 -29.328 1 94.38 367 GLU A N 1
ATOM 2691 C CA . GLU A 1 367 ? -5.32 10.367 -30.094 1 94.38 367 GLU A CA 1
ATOM 2692 C C . GLU A 1 367 ? -3.875 10.227 -29.641 1 94.38 367 GLU A C 1
ATOM 2694 O O . GLU A 1 367 ? -2.951 10.25 -30.453 1 94.38 367 GLU A O 1
ATOM 2699 N N . SER A 1 368 ? -3.723 10.094 -28.391 1 95.62 368 SER A N 1
ATOM 2700 C CA . SER A 1 368 ? -2.396 9.992 -27.797 1 95.62 368 SER A CA 1
ATOM 2701 C C . SER A 1 368 ? -2.352 8.875 -26.75 1 95.62 368 SER A C 1
ATOM 2703 O O . SER A 1 368 ? -2.443 9.141 -25.547 1 95.62 368 SER A O 1
ATOM 2705 N N . PRO A 1 369 ? -2.098 7.664 -27.203 1 94.88 369 PRO A N 1
ATOM 2706 C CA . PRO A 1 369 ? -2.066 6.543 -26.266 1 94.88 369 PRO A CA 1
ATOM 2707 C C . PRO A 1 369 ? -1.145 6.797 -25.062 1 94.88 369 PRO A C 1
ATOM 2709 O O . PRO A 1 369 ? 0.015 7.18 -25.25 1 94.88 369 PRO A O 1
ATOM 2712 N N . GLY A 1 370 ? -1.688 6.633 -23.906 1 97.06 370 GLY A N 1
ATOM 2713 C CA . GLY A 1 370 ? -0.906 6.809 -22.688 1 97.06 370 GLY A CA 1
ATOM 2714 C C . GLY A 1 370 ? -1.141 8.148 -22.016 1 97.06 370 GLY A C 1
ATOM 2715 O O . GLY A 1 370 ? -0.791 8.336 -20.859 1 97.06 370 GLY A O 1
ATOM 2716 N N . ALA A 1 371 ? -1.765 9.078 -22.688 1 98.12 371 ALA A N 1
ATOM 2717 C CA . ALA A 1 371 ? -1.907 10.438 -22.172 1 98.12 371 ALA A CA 1
ATOM 2718 C C . ALA A 1 371 ? -2.773 10.469 -20.922 1 98.12 371 ALA A C 1
ATOM 2720 O O . ALA A 1 371 ? -2.504 11.227 -19.984 1 98.12 371 ALA A O 1
ATOM 2721 N N . ASN A 1 372 ? -3.859 9.695 -20.906 1 98.56 372 ASN A N 1
ATOM 2722 C CA . ASN A 1 372 ? -4.723 9.656 -19.719 1 98.56 372 ASN A CA 1
ATOM 2723 C C . ASN A 1 372 ? -3.988 9.102 -18.5 1 98.56 372 ASN A C 1
ATOM 2725 O O . ASN A 1 372 ? -4.129 9.625 -17.406 1 98.56 372 ASN A O 1
ATOM 2729 N N . ALA A 1 373 ? -3.234 8.039 -18.688 1 98.56 373 ALA A N 1
ATOM 2730 C CA . ALA A 1 373 ? -2.475 7.449 -17.594 1 98.56 373 ALA A CA 1
ATOM 2731 C C . ALA A 1 373 ? -1.406 8.414 -17.078 1 98.56 373 ALA A C 1
ATOM 2733 O O . ALA A 1 373 ? -1.17 8.516 -15.875 1 98.56 373 ALA A O 1
ATOM 2734 N N . ARG A 1 374 ? -0.711 9.102 -17.969 1 98.69 374 ARG A N 1
ATOM 2735 C CA . ARG A 1 374 ? 0.283 10.094 -17.578 1 98.69 374 ARG A CA 1
ATOM 2736 C C . ARG A 1 374 ? -0.359 11.227 -16.781 1 98.69 374 ARG A C 1
ATOM 2738 O O . ARG A 1 374 ? 0.187 11.656 -15.758 1 98.69 374 ARG A O 1
ATOM 2745 N N . LEU A 1 375 ? -1.525 11.664 -17.234 1 98.75 375 LEU A N 1
ATOM 2746 C CA . LEU A 1 375 ? -2.232 12.711 -16.516 1 98.75 375 LEU A CA 1
ATOM 2747 C C . LEU A 1 375 ? -2.639 12.227 -15.125 1 98.75 375 LEU A C 1
ATOM 2749 O O . LEU A 1 375 ? -2.496 12.953 -14.141 1 98.75 375 LEU A O 1
ATOM 2753 N N . LEU A 1 376 ? -3.154 11.016 -15.047 1 98.88 376 LEU A N 1
ATOM 2754 C CA . LEU A 1 376 ? -3.512 10.453 -13.742 1 98.88 376 LEU A CA 1
ATOM 2755 C C . LEU A 1 376 ? -2.309 10.445 -12.805 1 98.88 376 LEU A C 1
ATOM 2757 O O . LEU A 1 376 ? -2.436 10.773 -11.625 1 98.88 376 LEU A O 1
ATOM 2761 N N . ALA A 1 377 ? -1.142 10.062 -13.312 1 98.94 377 ALA A N 1
ATOM 2762 C CA . ALA A 1 377 ? 0.072 10.023 -12.5 1 98.94 377 ALA A CA 1
ATOM 2763 C C . ALA A 1 377 ? 0.425 11.406 -11.977 1 98.94 377 ALA A C 1
ATOM 2765 O O . ALA A 1 377 ? 0.835 11.555 -10.82 1 98.94 377 ALA A O 1
ATOM 2766 N N . THR A 1 378 ? 0.294 12.406 -12.805 1 98.94 378 THR A N 1
ATOM 2767 C CA . THR A 1 378 ? 0.607 13.766 -12.367 1 98.94 378 THR A CA 1
ATOM 2768 C C . THR A 1 378 ? -0.395 14.234 -11.312 1 98.94 378 THR A C 1
ATOM 2770 O O . THR A 1 378 ? -0.034 14.969 -10.391 1 98.94 378 THR A O 1
ATOM 2773 N N . ILE A 1 379 ? -1.642 13.852 -11.438 1 98.94 379 ILE A N 1
ATOM 2774 C CA . ILE A 1 379 ? -2.664 14.203 -10.461 1 98.94 379 ILE A CA 1
ATOM 2775 C C . ILE A 1 379 ? -2.354 13.523 -9.125 1 98.94 379 ILE A C 1
ATOM 2777 O O . ILE A 1 379 ? -2.502 14.125 -8.062 1 98.94 379 ILE A O 1
ATOM 2781 N N . VAL A 1 380 ? -1.916 12.234 -9.188 1 98.94 380 VAL A N 1
ATOM 2782 C CA . VAL A 1 380 ? -1.502 11.531 -7.977 1 98.94 380 VAL A CA 1
ATOM 2783 C C . VAL A 1 380 ? -0.361 12.297 -7.305 1 98.94 380 VAL A C 1
ATOM 2785 O O . VAL A 1 380 ? -0.408 12.555 -6.102 1 98.94 380 VAL A O 1
ATOM 2788 N N . ALA A 1 381 ? 0.634 12.695 -8.086 1 98.94 381 ALA A N 1
ATOM 2789 C CA . ALA A 1 381 ? 1.779 13.43 -7.551 1 98.94 381 ALA A CA 1
ATOM 2790 C C . ALA A 1 381 ? 1.349 14.773 -6.969 1 98.94 381 ALA A C 1
ATOM 2792 O O . ALA A 1 381 ? 1.851 15.195 -5.926 1 98.94 381 ALA A O 1
ATOM 2793 N N . GLY A 1 382 ? 0.461 15.43 -7.684 1 98.94 382 GLY A N 1
ATOM 2794 C CA . GLY A 1 382 ? -0.079 16.672 -7.168 1 98.94 382 GLY A CA 1
ATOM 2795 C C . GLY A 1 382 ? -0.827 16.5 -5.859 1 98.94 382 GLY A C 1
ATOM 2796 O O . GLY A 1 382 ? -0.73 17.359 -4.969 1 98.94 382 GLY A O 1
ATOM 2797 N N . GLY A 1 383 ? -1.646 15.445 -5.773 1 98.94 383 GLY A N 1
ATOM 2798 C CA . GLY A 1 383 ? -2.291 15.125 -4.512 1 98.94 383 GLY A CA 1
ATOM 2799 C C . GLY A 1 383 ? -1.307 14.898 -3.379 1 98.94 383 GLY A C 1
ATOM 2800 O O . GLY A 1 383 ? -1.521 15.367 -2.258 1 98.94 383 GLY A O 1
ATOM 2801 N N . VAL A 1 384 ? -0.208 14.156 -3.68 1 98.94 384 VAL A N 1
ATOM 2802 C CA . VAL A 1 384 ? 0.831 13.906 -2.688 1 98.94 384 VAL A CA 1
ATOM 2803 C C . VAL A 1 384 ? 1.465 15.234 -2.262 1 98.94 384 VAL A C 1
ATOM 2805 O O . VAL A 1 384 ? 1.688 15.469 -1.072 1 98.94 384 VAL A O 1
ATOM 2808 N N . LEU A 1 385 ? 1.741 16.094 -3.246 1 98.94 385 LEU A N 1
ATOM 2809 C CA . LEU A 1 385 ? 2.305 17.406 -2.947 1 98.94 385 LEU A CA 1
ATOM 2810 C C . LEU A 1 385 ? 1.423 18.172 -1.961 1 98.94 385 LEU A C 1
ATOM 2812 O O . LEU A 1 385 ? 1.919 18.719 -0.981 1 98.94 385 LEU A O 1
ATOM 2816 N N . ALA A 1 386 ? 0.132 18.172 -2.227 1 98.94 386 ALA A N 1
ATOM 2817 C CA . ALA A 1 386 ? -0.827 18.859 -1.366 1 98.94 386 ALA A CA 1
ATOM 2818 C C . ALA A 1 386 ? -0.853 18.25 0.029 1 98.94 386 ALA A C 1
ATOM 2820 O O . ALA A 1 386 ? -0.865 18.969 1.032 1 98.94 386 ALA A O 1
ATOM 2821 N N . GLY A 1 387 ? -0.9 16.922 0.075 1 98.62 387 GLY A N 1
ATOM 2822 C CA . GLY A 1 387 ? -0.9 16.234 1.354 1 98.62 387 GLY A CA 1
ATOM 2823 C C . GLY A 1 387 ? 0.358 16.469 2.164 1 98.62 387 GLY A C 1
ATOM 2824 O O . GLY A 1 387 ? 0.289 16.703 3.375 1 98.62 387 GLY A O 1
ATOM 2825 N N . GLU A 1 388 ? 1.542 16.391 1.534 1 98.81 388 GLU A N 1
ATOM 2826 C CA . GLU A 1 388 ? 2.82 16.656 2.188 1 98.81 388 GLU A CA 1
ATOM 2827 C C . GLU A 1 388 ? 2.854 18.062 2.779 1 98.81 388 GLU A C 1
ATOM 2829 O O . GLU A 1 388 ? 3.238 18.25 3.936 1 98.81 388 GLU A O 1
ATOM 2834 N N . LEU A 1 389 ? 2.443 19.031 1.935 1 98.88 389 LEU A N 1
ATOM 2835 C CA . LEU A 1 389 ? 2.443 20.422 2.363 1 98.88 389 LEU A CA 1
ATOM 2836 C C . LEU A 1 389 ? 1.585 20.609 3.611 1 98.88 389 LEU A C 1
ATOM 2838 O O . LEU A 1 389 ? 2.014 21.234 4.578 1 98.88 389 LEU A O 1
ATOM 2842 N N . SER A 1 390 ? 0.433 20.031 3.584 1 98.25 390 SER A N 1
ATOM 2843 C CA . SER A 1 390 ? -0.521 20.219 4.676 1 98.25 390 SER A CA 1
ATOM 2844 C C . SER A 1 390 ? -0.03 19.531 5.949 1 98.25 390 SER A C 1
ATOM 2846 O O . SER A 1 390 ? -0.07 20.141 7.027 1 98.25 390 SER A O 1
ATOM 2848 N N . LEU A 1 391 ? 0.401 18.297 5.879 1 97.25 391 LEU A N 1
ATOM 2849 C CA . LEU A 1 391 ? 0.815 17.578 7.078 1 97.25 391 LEU A CA 1
ATOM 2850 C C . LEU A 1 391 ? 2.059 18.203 7.691 1 97.25 391 LEU A C 1
ATOM 2852 O O . LEU A 1 391 ? 2.15 18.344 8.914 1 97.25 391 LEU A O 1
ATOM 2856 N N . LEU A 1 392 ? 3.045 18.531 6.887 1 98.31 392 LEU A N 1
ATOM 2857 C CA . LEU A 1 392 ? 4.238 19.188 7.402 1 98.31 392 LEU A CA 1
ATOM 2858 C C . LEU A 1 392 ? 3.867 20.484 8.133 1 98.31 392 LEU A C 1
ATOM 2860 O O . LEU A 1 392 ? 4.438 20.797 9.18 1 98.31 392 LEU A O 1
ATOM 2864 N N . SER A 1 393 ? 2.926 21.203 7.57 1 98.12 393 SER A N 1
ATOM 2865 C CA . SER A 1 393 ? 2.492 22.453 8.188 1 98.12 393 SER A CA 1
ATOM 2866 C C . SER A 1 393 ? 1.837 22.203 9.547 1 98.12 393 SER A C 1
ATOM 2868 O O . SER A 1 393 ? 2.062 22.953 10.5 1 98.12 393 SER A O 1
ATOM 2870 N N . ALA A 1 394 ? 1.021 21.172 9.578 1 95.19 394 ALA A N 1
ATOM 2871 C CA . ALA A 1 394 ? 0.368 20.828 10.844 1 95.19 394 ALA A CA 1
ATOM 2872 C C . ALA A 1 394 ? 1.395 20.469 11.906 1 95.19 394 ALA A C 1
ATOM 2874 O O . ALA A 1 394 ? 1.267 20.875 13.062 1 95.19 394 ALA A O 1
ATOM 2875 N N . LEU A 1 395 ? 2.371 19.703 11.555 1 94.62 395 LEU A N 1
ATOM 2876 C CA . LEU A 1 395 ? 3.426 19.297 12.484 1 94.62 395 LEU A CA 1
ATOM 2877 C C . LEU A 1 395 ? 4.227 20.516 12.945 1 94.62 395 LEU A C 1
ATOM 2879 O O . LEU A 1 395 ? 4.531 20.641 14.133 1 94.62 395 LEU A O 1
ATOM 2883 N N . ALA A 1 396 ? 4.523 21.359 12.008 1 94.88 396 ALA A N 1
ATOM 2884 C CA . ALA A 1 396 ? 5.305 22.547 12.32 1 94.88 396 ALA A CA 1
ATOM 2885 C C . ALA A 1 396 ? 4.516 23.5 13.219 1 94.88 396 ALA A C 1
ATOM 2887 O O . ALA A 1 396 ? 5.074 24.125 14.117 1 94.88 396 ALA A O 1
ATOM 2888 N N . ALA A 1 397 ? 3.236 23.625 12.945 1 89.25 397 ALA A N 1
ATOM 2889 C CA . ALA A 1 397 ? 2.373 24.5 13.734 1 89.25 397 ALA A CA 1
ATOM 2890 C C . ALA A 1 397 ? 2.227 24 15.164 1 89.25 397 ALA A C 1
ATOM 2892 O O . ALA A 1 397 ? 2.18 24.797 16.109 1 89.25 397 ALA A O 1
ATOM 2893 N N . GLY A 1 398 ? 1.936 22.703 15.281 1 76.81 398 GLY A N 1
ATOM 2894 C CA . GLY A 1 398 ? 1.833 22.141 16.609 1 76.81 398 GLY A CA 1
ATOM 2895 C C . GLY A 1 398 ? 3.035 22.438 17.484 1 76.81 398 GLY A C 1
ATOM 2896 O O . GLY A 1 398 ? 2.885 22.797 18.656 1 76.81 398 GLY A O 1
ATOM 2897 N N . GLN A 1 399 ? 3.986 22.453 16.938 1 65.81 399 GLN A N 1
ATOM 2898 C CA . GLN A 1 399 ? 5.223 22.719 17.672 1 65.81 399 GLN A CA 1
ATOM 2899 C C . GLN A 1 399 ? 5.367 24.219 17.969 1 65.81 399 GLN A C 1
ATOM 2901 O O . GLN A 1 399 ? 5.84 24.594 19.047 1 65.81 399 GLN A O 1
ATOM 2906 N N . LEU A 1 400 ? 4.977 24.828 17 1 49.94 400 LEU A N 1
ATOM 2907 C CA . LEU A 1 400 ? 5.039 26.266 17.203 1 49.94 400 LEU A CA 1
ATOM 2908 C C . LEU A 1 400 ? 4.18 26.703 18.375 1 49.94 400 LEU A C 1
ATOM 2910 O O . LEU A 1 400 ? 4.59 27.547 19.188 1 49.94 400 LEU A O 1
ATOM 2914 N N . VAL A 1 401 ? 3.055 26.031 18.328 1 50.28 401 VAL A N 1
ATOM 2915 C CA . VAL A 1 401 ? 2.16 26.359 19.438 1 50.28 401 VAL A CA 1
ATOM 2916 C C . VAL A 1 401 ? 2.801 25.922 20.766 1 50.28 401 VAL A C 1
ATOM 2918 O O . VAL A 1 401 ? 2.785 26.688 21.734 1 50.28 401 VAL A O 1
ATOM 2921 N N . LYS A 1 402 ? 3.418 24.906 20.703 1 57.34 402 LYS A N 1
ATOM 2922 C CA . LYS A 1 402 ? 4.059 24.422 21.922 1 57.34 402 LYS A CA 1
ATOM 2923 C C . LYS A 1 402 ? 5.293 25.25 22.266 1 57.34 402 LYS A C 1
ATOM 2925 O O . LYS A 1 402 ? 5.516 25.578 23.438 1 57.34 402 LYS A O 1
ATOM 2930 N N . SER A 1 403 ? 6.066 25.594 21.312 1 45.53 403 SER A N 1
ATOM 2931 C CA . SER A 1 403 ? 7.254 26.422 21.531 1 45.53 403 SER A CA 1
ATOM 2932 C C . SER A 1 403 ? 6.879 27.797 22.062 1 45.53 403 SER A C 1
ATOM 2934 O O . SER A 1 403 ? 7.559 28.344 22.938 1 45.53 403 SER A O 1
ATOM 2936 N N . HIS A 1 404 ? 5.863 28.359 21.438 1 40.22 404 HIS A N 1
ATOM 2937 C CA . HIS A 1 404 ? 5.395 29.656 21.891 1 40.22 404 HIS A CA 1
ATOM 2938 C C . HIS A 1 404 ? 4.926 29.609 23.344 1 40.22 404 HIS A C 1
ATOM 2940 O O . HIS A 1 404 ? 5.191 30.516 24.109 1 40.22 404 HIS A O 1
ATOM 2946 N N . MET A 1 405 ? 4.262 28.531 23.516 1 42.91 405 MET A N 1
ATOM 2947 C CA . MET A 1 405 ? 3.793 28.375 24.891 1 42.91 405 MET A CA 1
ATOM 2948 C C . MET A 1 405 ? 4.965 28.219 25.859 1 42.91 405 MET A C 1
ATOM 2950 O O . MET A 1 405 ? 4.926 28.734 26.969 1 42.91 405 MET A O 1
ATOM 2954 N N . LYS A 1 406 ? 6 27.578 25.594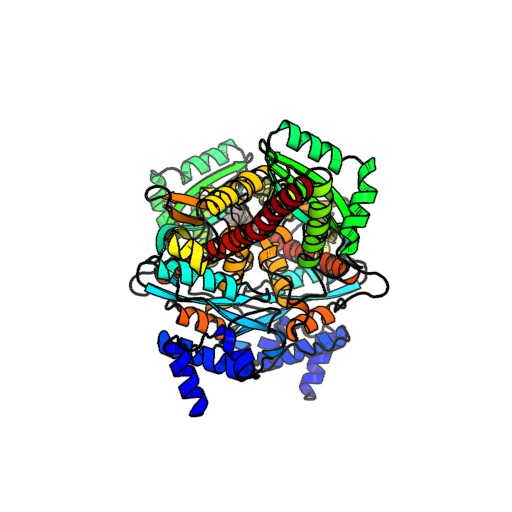 1 48 406 LYS A N 1
ATOM 2955 C CA . LYS A 1 406 ? 7.203 27.391 26.391 1 48 406 LYS A CA 1
ATOM 2956 C C . LYS A 1 406 ? 7.922 28.719 26.609 1 48 406 LYS A C 1
ATOM 2958 O O . LYS A 1 406 ? 8.297 29.062 27.75 1 48 406 LYS A O 1
ATOM 2963 N N . TYR A 1 407 ? 8.203 29.422 25.516 1 43.72 407 TYR A N 1
ATOM 2964 C CA . TYR A 1 407 ? 8.898 30.703 25.609 1 43.72 407 TYR A CA 1
ATOM 2965 C C . TYR A 1 407 ? 8.055 31.719 26.375 1 43.72 407 TYR A C 1
ATOM 2967 O O . TYR A 1 407 ? 8.586 32.531 27.141 1 43.72 407 TYR A O 1
ATOM 2975 N N . ASN A 1 408 ? 6.848 31.703 26.141 1 42.88 408 ASN A N 1
ATOM 2976 C CA . ASN A 1 408 ? 5.977 32.625 26.875 1 42.88 408 ASN A CA 1
ATOM 2977 C C . ASN A 1 408 ? 5.914 32.25 28.359 1 42.88 408 ASN A C 1
ATOM 2979 O O . ASN A 1 408 ? 5.836 33.125 29.219 1 42.88 408 ASN A O 1
ATOM 2983 N N . ARG A 1 409 ? 5.91 31 28.578 1 45.03 409 ARG A N 1
ATOM 2984 C CA . ARG A 1 409 ? 5.984 30.594 29.969 1 45.03 409 ARG A CA 1
ATOM 2985 C C . ARG A 1 409 ? 7.328 30.984 30.594 1 45.03 409 ARG A C 1
ATOM 2987 O O . ARG A 1 409 ? 7.387 31.391 31.75 1 45.03 409 ARG A O 1
ATOM 2994 N N . SER A 1 410 ? 8.344 30.672 29.828 1 44.5 410 SER A N 1
ATOM 2995 C CA . SER A 1 410 ? 9.648 31.094 30.312 1 44.5 410 SER A CA 1
ATOM 2996 C C . SER A 1 410 ? 9.703 32.625 30.516 1 44.5 410 SER A C 1
ATOM 2998 O O . SER A 1 410 ? 10.297 33.094 31.484 1 44.5 410 SER A O 1
ATOM 3000 N N . SER A 1 411 ? 9.141 33.281 29.547 1 40.88 411 SER A N 1
ATOM 3001 C CA . SER A 1 411 ? 9.102 34.719 29.688 1 40.88 411 SER A CA 1
ATOM 3002 C C . SER A 1 411 ? 8.195 35.156 30.844 1 40.88 411 SER A C 1
ATOM 3004 O O . SER A 1 411 ? 8.484 36.125 31.547 1 40.88 411 SER A O 1
ATOM 3006 N N . LYS A 1 412 ? 7.098 34.438 30.984 1 44.94 412 LYS A N 1
ATOM 3007 C CA . LYS A 1 412 ? 6.242 34.75 32.125 1 44.94 412 LYS A CA 1
ATOM 3008 C C . LYS A 1 412 ? 6.906 34.375 33.438 1 44.94 412 LYS A C 1
ATOM 3010 O O . LYS A 1 412 ? 6.746 35.031 34.469 1 44.94 412 LYS A O 1
ATOM 3015 N N . ASP A 1 413 ? 7.562 33.219 33.312 1 45.06 413 ASP A N 1
ATOM 3016 C CA . ASP A 1 413 ? 8.266 32.844 34.531 1 45.06 413 ASP A CA 1
ATOM 3017 C C . ASP A 1 413 ? 9.438 33.781 34.812 1 45.06 413 ASP A C 1
ATOM 3019 O O . ASP A 1 413 ? 9.836 33.938 35.969 1 45.06 413 ASP A O 1
ATOM 3023 N N . ILE A 1 414 ? 10.109 34.188 33.781 1 40.38 414 ILE A N 1
ATOM 3024 C CA . ILE A 1 414 ? 11.156 35.188 33.969 1 40.38 414 ILE A CA 1
ATOM 3025 C C . ILE A 1 414 ? 10.555 36.5 34.469 1 40.38 414 ILE A C 1
ATOM 3027 O O . ILE A 1 414 ? 11.102 37.125 35.375 1 40.38 414 ILE A O 1
ATOM 3031 N N . THR A 1 415 ? 9.438 36.781 33.906 1 39.16 415 THR A N 1
ATOM 3032 C CA . THR A 1 415 ? 8.797 38 34.375 1 39.16 415 THR A CA 1
ATOM 3033 C C . THR A 1 415 ? 8.281 37.844 35.781 1 39.16 415 THR A C 1
ATOM 3035 O O . THR A 1 415 ? 8.188 38.844 36.531 1 39.16 415 THR A O 1
ATOM 3038 N N . LYS A 1 416 ? 7.883 36.656 36.188 1 47.94 416 LYS A N 1
ATOM 3039 C CA . LYS A 1 416 ? 7.469 36.469 37.594 1 47.94 416 LYS A CA 1
ATOM 3040 C C . LYS A 1 416 ? 8.672 36.469 38.531 1 47.94 416 LYS A C 1
ATOM 3042 O O . LYS A 1 416 ? 8.547 36.781 39.719 1 47.94 416 LYS A O 1
ATOM 3047 N N . ALA A 1 417 ? 9.727 35.938 38.125 1 46.84 417 ALA A N 1
ATOM 3048 C CA . ALA A 1 417 ? 10.922 35.938 38.938 1 46.84 417 ALA A CA 1
ATOM 3049 C C . ALA A 1 417 ? 11.492 37.344 39.125 1 46.84 417 ALA A C 1
ATOM 3051 O O . ALA A 1 417 ? 12.273 37.594 40.031 1 46.84 417 ALA A O 1
ATOM 3052 N N . VAL A 1 418 ? 11.383 38.188 38.094 1 43.28 418 VAL A N 1
ATOM 3053 C CA . VAL A 1 418 ? 11.891 39.562 38.188 1 43.28 418 VAL A CA 1
ATOM 3054 C C . VAL A 1 418 ? 10.883 40.438 38.938 1 43.28 418 VAL A C 1
ATOM 3056 O O . VAL A 1 418 ? 11.242 41.5 39.469 1 43.28 418 VAL A O 1
ATOM 3059 N N . ALA A 1 419 ? 9.672 39.781 39.031 1 38.22 419 ALA A N 1
ATOM 3060 C CA . ALA A 1 419 ? 8.734 40.594 39.781 1 38.22 419 ALA A CA 1
ATOM 3061 C C . ALA A 1 419 ? 8.75 40.188 41.281 1 38.22 419 ALA A C 1
ATOM 3063 O O . ALA A 1 419 ? 8.836 39.031 41.594 1 38.22 419 ALA A O 1
ATOM 3064 N N . MET B 1 1 ? -34.188 17.766 -6.773 1 81.75 1 MET B N 1
ATOM 3065 C CA . MET B 1 1 ? -33.656 18.203 -5.484 1 81.75 1 MET B CA 1
ATOM 3066 C C . MET B 1 1 ? -34.5 19.312 -4.883 1 81.75 1 MET B C 1
ATOM 3068 O O . MET B 1 1 ? -35 20.188 -5.598 1 81.75 1 MET B O 1
ATOM 3072 N N . PRO B 1 2 ? -34.812 19.188 -3.604 1 89 2 PRO B N 1
ATOM 3073 C CA . PRO B 1 2 ? -35.594 20.234 -2.959 1 89 2 PRO B CA 1
ATOM 3074 C C . PRO B 1 2 ? -35 21.625 -3.125 1 89 2 PRO B C 1
ATOM 3076 O O . PRO B 1 2 ? -33.781 21.766 -3.199 1 89 2 PRO B O 1
ATOM 3079 N N . GLU B 1 3 ? -35.875 22.625 -3.191 1 90.12 3 GLU B N 1
ATOM 3080 C CA . GLU B 1 3 ? -35.438 24 -3.412 1 90.12 3 GLU B CA 1
ATOM 3081 C C . GLU B 1 3 ? -34.438 24.453 -2.35 1 90.12 3 GLU B C 1
ATOM 3083 O O . GLU B 1 3 ? -33.5 25.172 -2.654 1 90.12 3 GLU B O 1
ATOM 3088 N N . GLU B 1 4 ? -34.688 24.109 -1.199 1 91.69 4 GLU B N 1
ATOM 3089 C CA . GLU B 1 4 ? -33.781 24.469 -0.115 1 91.69 4 GLU B CA 1
ATOM 3090 C C . GLU B 1 4 ? -32.375 23.922 -0.36 1 91.69 4 GLU B C 1
ATOM 3092 O O . GLU B 1 4 ? -31.391 24.594 -0.107 1 91.69 4 GLU B O 1
ATOM 3097 N N . ASP B 1 5 ? -32.312 22.703 -0.811 1 95.25 5 ASP B N 1
ATOM 3098 C CA . ASP B 1 5 ? -31.031 22.078 -1.096 1 95.25 5 ASP B CA 1
ATOM 3099 C C . ASP B 1 5 ? -30.328 22.75 -2.275 1 95.25 5 ASP B C 1
ATOM 3101 O O . ASP B 1 5 ? -29.109 22.891 -2.289 1 95.25 5 ASP B O 1
ATOM 3105 N N . GLU B 1 6 ? -31.125 23.188 -3.227 1 96 6 GLU B N 1
ATOM 3106 C CA . GLU B 1 6 ? -30.594 23.906 -4.375 1 96 6 GLU B CA 1
ATOM 3107 C C . GLU B 1 6 ? -29.891 25.203 -3.943 1 96 6 GLU B C 1
ATOM 3109 O O . GLU B 1 6 ? -28.844 25.562 -4.5 1 96 6 GLU B O 1
ATOM 3114 N N . GLU B 1 7 ? -30.453 25.844 -3.014 1 96 7 GLU B N 1
ATOM 3115 C CA . GLU B 1 7 ? -29.875 27.078 -2.502 1 96 7 GLU B CA 1
ATOM 3116 C C . GLU B 1 7 ? -28.562 26.812 -1.772 1 96 7 GLU B C 1
ATOM 3118 O O . GLU B 1 7 ? -27.609 27.578 -1.892 1 96 7 GLU B O 1
ATOM 3123 N N . ILE B 1 8 ? -28.594 25.781 -1.004 1 96.5 8 ILE B N 1
ATOM 3124 C CA . ILE B 1 8 ? -27.391 25.438 -0.267 1 96.5 8 ILE B CA 1
ATOM 3125 C C . ILE B 1 8 ? -26.281 25.047 -1.246 1 96.5 8 ILE B C 1
ATOM 3127 O O . ILE B 1 8 ? -25.125 25.438 -1.077 1 96.5 8 ILE B O 1
ATOM 3131 N N . VAL B 1 9 ? -26.625 24.25 -2.27 1 97.31 9 VAL B N 1
ATOM 3132 C CA . VAL B 1 9 ? -25.672 23.859 -3.297 1 97.31 9 VAL B CA 1
ATOM 3133 C C . VAL B 1 9 ? -25.078 25.109 -3.943 1 97.31 9 VAL B C 1
ATOM 3135 O O . VAL B 1 9 ? -23.859 25.219 -4.113 1 97.31 9 VAL B O 1
ATOM 3138 N N . ALA B 1 10 ? -25.906 26.031 -4.281 1 96.56 10 ALA B N 1
ATOM 3139 C CA . ALA B 1 10 ? -25.469 27.281 -4.906 1 96.56 10 ALA B CA 1
ATOM 3140 C C . ALA B 1 10 ? -24.531 28.047 -3.982 1 96.56 10 ALA B C 1
ATOM 3142 O O . ALA B 1 10 ? -23.547 28.656 -4.441 1 96.56 10 ALA B O 1
ATOM 3143 N N . SER B 1 11 ? -24.859 28.047 -2.74 1 96.31 11 SER B N 1
ATOM 3144 C CA . SER B 1 11 ? -24.031 28.734 -1.744 1 96.31 11 SER B CA 1
ATOM 3145 C C . SER B 1 11 ? -22.656 28.078 -1.629 1 96.31 11 SER B C 1
ATOM 3147 O O . SER B 1 11 ? -21.641 28.781 -1.483 1 96.31 11 SER B O 1
ATOM 3149 N N . VAL B 1 12 ? -22.625 26.75 -1.667 1 95.5 12 VAL B N 1
ATOM 3150 C CA . VAL B 1 12 ? -21.359 26 -1.603 1 95.5 12 VAL B CA 1
ATOM 3151 C C . VAL B 1 12 ? -20.531 26.297 -2.852 1 95.5 12 VAL B C 1
ATOM 3153 O O . VAL B 1 12 ? -19.328 26.562 -2.758 1 95.5 12 VAL B O 1
ATOM 3156 N N . VAL B 1 13 ? -21.172 26.281 -3.986 1 95.81 13 VAL B N 1
ATOM 3157 C CA . VAL B 1 13 ? -20.516 26.516 -5.266 1 95.81 13 VAL B CA 1
ATOM 3158 C C . VAL B 1 13 ? -19.938 27.938 -5.297 1 95.81 13 VAL B C 1
ATOM 3160 O O . VAL B 1 13 ? -18.844 28.156 -5.828 1 95.81 13 VAL B O 1
ATOM 3163 N N . ALA B 1 14 ? -20.641 28.875 -4.652 1 94.75 14 ALA B N 1
ATOM 3164 C CA . ALA B 1 14 ? -20.234 30.281 -4.645 1 94.75 14 ALA B CA 1
ATOM 3165 C C . ALA B 1 14 ? -19.172 30.547 -3.58 1 94.75 14 ALA B C 1
ATOM 3167 O O . ALA B 1 14 ? -18.609 31.641 -3.512 1 94.75 14 ALA B O 1
ATOM 3168 N N . GLY B 1 15 ? -18.891 29.578 -2.721 1 91.25 15 GLY B N 1
ATOM 3169 C CA . GLY B 1 15 ? -17.891 29.719 -1.688 1 91.25 15 GLY B CA 1
ATOM 3170 C C . GLY B 1 15 ? -18.406 30.391 -0.431 1 91.25 15 GLY B C 1
ATOM 3171 O O . GLY B 1 15 ? -17.641 30.719 0.471 1 91.25 15 GLY B O 1
ATOM 3172 N N . LYS B 1 16 ? -19.672 30.562 -0.325 1 93.44 16 LYS B N 1
ATOM 3173 C CA . LYS B 1 16 ? -20.281 31.219 0.822 1 93.44 16 LYS B CA 1
ATOM 3174 C C . LYS B 1 16 ? -20.438 30.25 1.992 1 93.44 16 LYS B C 1
ATOM 3176 O O . LYS B 1 16 ? -20.406 30.656 3.154 1 93.44 16 LYS B O 1
ATOM 3181 N N . THR B 1 17 ? -20.703 29.031 1.665 1 92.81 17 THR B N 1
ATOM 3182 C CA . THR B 1 17 ? -20.812 27.953 2.66 1 92.81 17 THR B CA 1
ATOM 3183 C C . THR B 1 17 ? -19.703 26.922 2.455 1 92.81 17 THR B C 1
ATOM 3185 O O . THR B 1 17 ? -19.625 26.281 1.406 1 92.81 17 THR B O 1
ATOM 3188 N N . PRO B 1 18 ? -18.922 26.875 3.498 1 91.25 18 PRO B N 1
ATOM 3189 C CA . PRO B 1 18 ? -17.891 25.844 3.357 1 91.25 18 PRO B CA 1
ATOM 3190 C C . PRO B 1 18 ? -18.469 24.438 3.361 1 91.25 18 PRO B C 1
ATOM 3192 O O . PRO B 1 18 ? -19.328 24.125 4.188 1 91.25 18 PRO B O 1
ATOM 3195 N N . SER B 1 19 ? -18.016 23.578 2.49 1 91.88 19 SER B N 1
ATOM 3196 C CA . SER B 1 19 ? -18.516 22.219 2.344 1 91.88 19 SER B CA 1
ATOM 3197 C C . SER B 1 19 ? -18.344 21.422 3.637 1 91.88 19 SER B C 1
ATOM 3199 O O . SER B 1 19 ? -19.172 20.578 3.975 1 91.88 19 SER B O 1
ATOM 3201 N N . TYR B 1 20 ? -17.25 21.656 4.402 1 88.44 20 TYR B N 1
ATOM 3202 C CA . TYR B 1 20 ? -16.938 20.875 5.594 1 88.44 20 TYR B CA 1
ATOM 3203 C C . TYR B 1 20 ? -17.922 21.172 6.719 1 88.44 20 TYR B C 1
ATOM 3205 O O . TYR B 1 20 ? -18 20.438 7.699 1 88.44 20 TYR B O 1
ATOM 3213 N N . ALA B 1 21 ? -18.672 22.219 6.609 1 91.44 21 ALA B N 1
ATOM 3214 C CA . ALA B 1 21 ? -19.594 22.641 7.66 1 91.44 21 ALA B CA 1
ATOM 3215 C C . ALA B 1 21 ? -20.984 22.031 7.445 1 91.44 21 ALA B C 1
ATOM 3217 O O . ALA B 1 21 ? -21.844 22.125 8.32 1 91.44 21 ALA B O 1
ATOM 3218 N N . LEU B 1 22 ? -21.172 21.375 6.34 1 95 22 LEU B N 1
ATOM 3219 C CA . LEU B 1 22 ? -22.516 20.953 5.922 1 95 22 LEU B CA 1
ATOM 3220 C C . LEU B 1 22 ? -23.109 19.984 6.93 1 95 22 LEU B C 1
ATOM 3222 O O . LEU B 1 22 ? -24.312 20.047 7.234 1 95 22 LEU B O 1
ATOM 3226 N N . GLU B 1 23 ? -22.359 19.016 7.465 1 94.19 23 GLU B N 1
ATOM 3227 C CA . GLU B 1 23 ? -22.875 18.047 8.414 1 94.19 23 GLU B CA 1
ATOM 3228 C C . GLU B 1 23 ? -23.406 18.734 9.672 1 94.19 23 GLU B C 1
ATOM 3230 O O . GLU B 1 23 ? -24.5 18.391 10.156 1 94.19 23 GLU B O 1
ATOM 3235 N N . ALA B 1 24 ? -22.625 19.641 10.148 1 91.81 24 ALA B N 1
ATOM 3236 C CA . ALA B 1 24 ? -23.016 20.359 11.359 1 91.81 24 ALA B CA 1
ATOM 3237 C C . ALA B 1 24 ? -24.219 21.266 11.094 1 91.81 24 ALA B C 1
ATOM 3239 O O . ALA B 1 24 ? -25.125 21.359 11.93 1 91.81 24 ALA B O 1
ATOM 3240 N N . ARG B 1 25 ? -24.281 21.922 9.992 1 93.06 25 ARG B N 1
ATOM 3241 C CA . ARG B 1 25 ? -25.312 22.891 9.648 1 93.06 25 ARG B CA 1
ATOM 3242 C C . ARG B 1 25 ? -26.641 22.172 9.375 1 93.06 25 ARG B C 1
ATOM 3244 O O . ARG B 1 25 ? -27.703 22.688 9.742 1 93.06 25 ARG B O 1
ATOM 3251 N N . LEU B 1 26 ? -26.547 21.031 8.734 1 95.38 26 LEU B N 1
ATOM 3252 C CA . LEU B 1 26 ? -27.766 20.359 8.289 1 95.38 26 LEU B CA 1
ATOM 3253 C C . LEU B 1 26 ? -28.234 19.328 9.32 1 95.38 26 LEU B C 1
ATOM 3255 O O . LEU B 1 26 ? -29.406 18.969 9.359 1 95.38 26 LEU B O 1
ATOM 3259 N N . GLY B 1 27 ? -27.281 18.828 10.148 1 94.38 27 GLY B N 1
ATOM 3260 C CA . GLY B 1 27 ? -27.594 17.781 11.109 1 94.38 27 GLY B CA 1
ATOM 3261 C C . GLY B 1 27 ? -27.953 16.453 10.445 1 94.38 27 GLY B C 1
ATOM 3262 O O . GLY B 1 27 ? -28.594 15.609 11.062 1 94.38 27 GLY B O 1
ATOM 3263 N N . ASP B 1 28 ? -27.75 16.359 9.172 1 96.44 28 ASP B N 1
ATOM 3264 C CA . ASP B 1 28 ? -28.016 15.18 8.352 1 96.44 28 ASP B CA 1
ATOM 3265 C C . ASP B 1 28 ? -26.844 14.875 7.418 1 96.44 28 ASP B C 1
ATOM 3267 O O . ASP B 1 28 ? -26.719 15.484 6.352 1 96.44 28 ASP B O 1
ATOM 3271 N N . CYS B 1 29 ? -26.109 13.852 7.805 1 96.56 29 CYS B N 1
ATOM 3272 C CA . CYS B 1 29 ? -24.859 13.555 7.102 1 96.56 29 CYS B CA 1
ATOM 3273 C C . CYS B 1 29 ? -25.141 13.07 5.684 1 96.56 29 CYS B C 1
ATOM 3275 O O . CYS B 1 29 ? -24.359 13.336 4.766 1 96.56 29 CYS B O 1
ATOM 3277 N N . PHE B 1 30 ? -26.234 12.312 5.449 1 97.69 30 PHE B N 1
ATOM 3278 C CA . PHE B 1 30 ? -26.625 11.867 4.113 1 97.69 30 PHE B CA 1
ATOM 3279 C C . PHE B 1 30 ? -26.953 13.062 3.223 1 97.69 30 PHE B C 1
ATOM 3281 O O . PHE B 1 30 ? -26.5 13.133 2.08 1 97.69 30 PHE B O 1
ATOM 3288 N N . ARG B 1 31 ? -27.75 13.945 3.752 1 97.19 31 ARG B N 1
ATOM 3289 C CA . ARG B 1 31 ? -28.125 15.164 3.027 1 97.19 31 ARG B CA 1
ATOM 3290 C C . ARG B 1 31 ? -26.891 16 2.713 1 97.19 31 ARG B C 1
ATOM 3292 O O . ARG B 1 31 ? -26.766 16.547 1.613 1 97.19 31 ARG B O 1
ATOM 3299 N N . ALA B 1 32 ? -25.984 16.109 3.67 1 97.5 32 ALA B N 1
ATOM 3300 C CA . ALA B 1 32 ? -24.734 16.859 3.475 1 97.5 32 ALA B CA 1
ATOM 3301 C C . ALA B 1 32 ? -23.922 16.281 2.32 1 97.5 32 ALA B C 1
ATOM 3303 O O . ALA B 1 32 ? -23.422 17.016 1.471 1 97.5 32 ALA B O 1
ATOM 3304 N N . ALA B 1 33 ? -23.812 14.953 2.287 1 97.56 33 ALA B N 1
ATOM 3305 C CA . ALA B 1 33 ? -23.047 14.281 1.229 1 97.56 33 ALA B CA 1
ATOM 3306 C C . ALA B 1 33 ? -23.703 14.523 -0.135 1 97.56 33 ALA B C 1
ATOM 3308 O O . ALA B 1 33 ? -23 14.727 -1.13 1 97.56 33 ALA B O 1
ATOM 3309 N N . GLY B 1 34 ? -24.984 14.461 -0.166 1 97.5 34 GLY B N 1
ATOM 3310 C CA . GLY B 1 34 ? -25.703 14.711 -1.403 1 97.5 34 GLY B CA 1
ATOM 3311 C C . GLY B 1 34 ? -25.516 16.125 -1.936 1 97.5 34 GLY B C 1
ATOM 3312 O O . GLY B 1 34 ? -25.312 16.312 -3.137 1 97.5 34 GLY B O 1
ATOM 3313 N N . ILE B 1 35 ? -25.594 17.078 -1.084 1 97.56 35 ILE B N 1
ATOM 3314 C CA . ILE B 1 35 ? -25.422 18.484 -1.455 1 97.56 35 ILE B CA 1
ATOM 3315 C C . ILE B 1 35 ? -24 18.703 -1.947 1 97.56 35 ILE B C 1
ATOM 3317 O O . ILE B 1 35 ? -23.781 19.375 -2.969 1 97.56 35 ILE B O 1
ATOM 3321 N N . ARG B 1 36 ? -23.078 18.172 -1.188 1 97.19 36 ARG B N 1
ATOM 3322 C CA . ARG B 1 36 ? -21.672 18.281 -1.581 1 97.19 36 ARG B CA 1
ATOM 3323 C C . ARG B 1 36 ? -21.438 17.672 -2.957 1 97.19 36 ARG B C 1
ATOM 3325 O O . ARG B 1 36 ? -20.734 18.25 -3.789 1 97.19 36 ARG B O 1
ATOM 3332 N N . ARG B 1 37 ? -21.969 16.5 -3.162 1 97.38 37 ARG B N 1
ATOM 3333 C CA . ARG B 1 37 ? -21.859 15.805 -4.441 1 97.38 37 ARG B CA 1
ATOM 3334 C C . ARG B 1 37 ? -22.406 16.672 -5.578 1 97.38 37 ARG B C 1
ATOM 3336 O O . ARG B 1 37 ? -21.781 16.766 -6.637 1 97.38 37 ARG B O 1
ATOM 3343 N N . GLU B 1 38 ? -23.531 17.234 -5.363 1 97 38 GLU B N 1
ATOM 3344 C CA . GLU B 1 38 ? -24.141 18.094 -6.375 1 97 38 GLU B CA 1
ATOM 3345 C C . GLU B 1 38 ? -23.281 19.328 -6.645 1 97 38 GLU B C 1
ATOM 3347 O O . GLU B 1 38 ? -23.172 19.781 -7.785 1 97 38 GLU B O 1
ATOM 3352 N N . ALA B 1 39 ? -22.719 19.891 -5.613 1 96.94 39 ALA B N 1
ATOM 3353 C CA . ALA B 1 39 ? -21.812 21.031 -5.789 1 96.94 39 ALA B CA 1
ATOM 3354 C C . ALA B 1 39 ? -20.625 20.656 -6.664 1 96.94 39 ALA B C 1
ATOM 3356 O O . ALA B 1 39 ? -20.23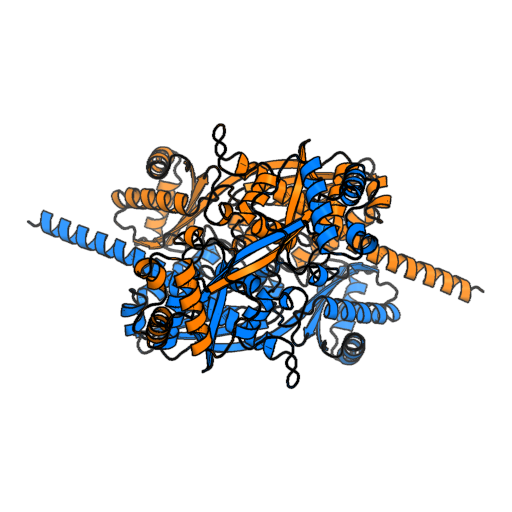4 21.406 -7.562 1 96.94 39 ALA B O 1
ATOM 3357 N N . VAL B 1 40 ? -20.031 19.484 -6.402 1 96.56 40 VAL B N 1
ATOM 3358 C CA . VAL B 1 40 ? -18.891 19.016 -7.184 1 96.56 40 VAL B CA 1
ATOM 3359 C C . VAL B 1 40 ? -19.312 18.812 -8.641 1 96.56 40 VAL B C 1
ATOM 3361 O O . VAL B 1 40 ? -18.578 19.188 -9.555 1 96.56 40 VAL B O 1
ATOM 3364 N N . ARG B 1 41 ? -20.484 18.234 -8.836 1 96.31 41 ARG B N 1
ATOM 3365 C CA . ARG B 1 41 ? -21 18.031 -10.18 1 96.31 41 ARG B CA 1
ATOM 3366 C C . ARG B 1 41 ? -21.109 19.359 -10.93 1 96.31 41 ARG B C 1
ATOM 3368 O O . ARG B 1 41 ? -20.719 19.453 -12.094 1 96.31 41 ARG B O 1
ATOM 3375 N N . ARG B 1 42 ? -21.625 20.328 -10.305 1 95.94 42 ARG B N 1
ATOM 3376 C CA . ARG B 1 42 ? -21.844 21.625 -10.945 1 95.94 42 ARG B CA 1
ATOM 3377 C C . ARG B 1 42 ? -20.531 22.312 -11.266 1 95.94 42 ARG B C 1
ATOM 3379 O O . ARG B 1 42 ? -20.375 22.922 -12.328 1 95.94 42 ARG B O 1
ATOM 3386 N N . VAL B 1 43 ? -19.656 22.234 -10.383 1 95.25 43 VAL B N 1
ATOM 3387 C CA . VAL B 1 43 ? -18.375 22.922 -10.555 1 95.25 43 VAL B CA 1
ATOM 3388 C C . VAL B 1 43 ? -17.562 22.234 -11.641 1 95.25 43 VAL B C 1
ATOM 3390 O O . VAL B 1 43 ? -16.891 22.906 -12.438 1 95.25 43 VAL B O 1
ATOM 3393 N N . THR B 1 44 ? -17.609 20.906 -11.727 1 95.25 44 THR B N 1
ATOM 3394 C CA . THR B 1 44 ? -16.734 20.156 -12.617 1 95.25 44 THR B CA 1
ATOM 3395 C C . THR B 1 44 ? -17.453 19.828 -13.93 1 95.25 44 THR B C 1
ATOM 3397 O O . THR B 1 44 ? -16.797 19.516 -14.93 1 95.25 44 THR B O 1
ATOM 3400 N N . GLY B 1 45 ? -18.75 19.75 -13.883 1 94.81 45 GLY B N 1
ATOM 3401 C CA . GLY B 1 45 ? -19.531 19.312 -15.023 1 94.81 45 GLY B CA 1
ATOM 3402 C C . GLY B 1 45 ? -19.578 17.812 -15.18 1 94.81 45 GLY B C 1
ATOM 3403 O O . GLY B 1 45 ? -20.078 17.297 -16.188 1 94.81 45 GLY B O 1
ATOM 3404 N N . ARG B 1 46 ? -19.094 17.078 -14.195 1 93.5 46 ARG B N 1
ATOM 3405 C CA . ARG B 1 46 ? -19.062 15.625 -14.25 1 93.5 46 ARG B CA 1
ATOM 3406 C C . ARG B 1 46 ? -20.172 15.016 -13.406 1 93.5 46 ARG B C 1
ATOM 3408 O O . ARG B 1 46 ? -20.5 15.516 -12.328 1 93.5 46 ARG B O 1
ATOM 3415 N N . ARG B 1 47 ? -20.797 13.969 -13.781 1 88.88 47 ARG B N 1
ATOM 3416 C CA . ARG B 1 47 ? -22.031 13.469 -13.188 1 88.88 47 ARG B CA 1
ATOM 3417 C C . ARG B 1 47 ? -21.75 12.469 -12.07 1 88.88 47 ARG B C 1
ATOM 3419 O O . ARG B 1 47 ? -22.641 12.156 -11.266 1 88.88 47 ARG B O 1
ATOM 3426 N N . LEU B 1 48 ? -20.547 11.953 -11.93 1 93.12 48 LEU B N 1
ATOM 3427 C CA . LEU B 1 48 ? -20.188 10.938 -10.938 1 93.12 48 LEU B CA 1
ATOM 3428 C C . LEU B 1 48 ? -21.109 9.727 -11.039 1 93.12 48 LEU B C 1
ATOM 3430 O O . LEU B 1 48 ? -21.438 9.117 -10.023 1 93.12 48 LEU B O 1
ATOM 3434 N N . GLU B 1 49 ? -21.594 9.469 -12.234 1 92.69 49 GLU B N 1
ATOM 3435 C CA . GLU B 1 49 ? -22.469 8.312 -12.453 1 92.69 49 GLU B CA 1
ATOM 3436 C C . GLU B 1 49 ? -21.734 7.012 -12.117 1 92.69 49 GLU B C 1
ATOM 3438 O O . GLU B 1 49 ? -20.609 6.785 -12.57 1 92.69 49 GLU B O 1
ATOM 3443 N N . GLY B 1 50 ? -22.344 6.188 -11.328 1 95.88 50 GLY B N 1
ATOM 3444 C CA . GLY B 1 50 ? -21.734 4.922 -10.945 1 95.88 50 GLY B CA 1
ATOM 3445 C C . GLY B 1 50 ? -21.234 4.91 -9.516 1 95.88 50 GLY B C 1
ATOM 3446 O O . GLY B 1 50 ? -21.047 3.842 -8.93 1 95.88 50 GLY B O 1
ATOM 3447 N N . LEU B 1 51 ? -20.969 6.102 -9 1 97.69 51 LEU B N 1
ATOM 3448 C CA . LEU B 1 51 ? -20.594 6.207 -7.59 1 97.69 51 LEU B CA 1
ATOM 3449 C C . LEU B 1 51 ? -21.844 6.242 -6.699 1 97.69 51 LEU B C 1
ATOM 3451 O O . LEU B 1 51 ? -22.547 7.246 -6.664 1 97.69 51 LEU B O 1
ATOM 3455 N N . PRO B 1 52 ? -22.094 5.277 -5.938 1 97.75 52 PRO B N 1
ATOM 3456 C CA . PRO B 1 52 ? -23.312 5.258 -5.141 1 97.75 52 PRO B CA 1
ATOM 3457 C C . PRO B 1 52 ? -23.297 6.258 -3.984 1 97.75 52 PRO B C 1
ATOM 3459 O O . PRO B 1 52 ? -22.219 6.523 -3.422 1 97.75 52 PRO B O 1
ATOM 3462 N N . LEU B 1 53 ? -24.438 6.766 -3.658 1 97.19 53 LEU B N 1
ATOM 3463 C CA . LEU B 1 53 ? -24.641 7.652 -2.516 1 97.19 53 LEU B CA 1
ATOM 3464 C C . LEU B 1 53 ? -25.5 6.988 -1.449 1 97.19 53 LEU B C 1
ATOM 3466 O O . LEU B 1 53 ? -25.188 7.055 -0.259 1 97.19 53 LEU B O 1
ATOM 3470 N N . GLU B 1 54 ? -26.578 6.32 -1.855 1 96.38 54 GLU B N 1
ATOM 3471 C CA . GLU B 1 54 ? -27.516 5.66 -0.944 1 96.38 54 GLU B CA 1
ATOM 3472 C C . GLU B 1 54 ? -26.953 4.328 -0.449 1 96.38 54 GLU B C 1
ATOM 3474 O O . GLU B 1 54 ? -26.125 3.711 -1.122 1 96.38 54 GLU B O 1
ATOM 3479 N N . GLY B 1 55 ? -27.359 3.926 0.723 1 94.88 55 GLY B N 1
ATOM 3480 C CA . GLY B 1 55 ? -26.984 2.617 1.231 1 94.88 55 GLY B CA 1
ATOM 3481 C C . GLY B 1 55 ? -25.734 2.645 2.086 1 94.88 55 GLY B C 1
ATOM 3482 O O . GLY B 1 55 ? -25.125 1.603 2.35 1 94.88 55 GLY B O 1
ATOM 3483 N N . PHE B 1 56 ? -25.344 3.779 2.473 1 95.62 56 PHE B N 1
ATOM 3484 C CA . PHE B 1 56 ? -24.172 3.957 3.322 1 95.62 56 PHE B CA 1
ATOM 3485 C C . PHE B 1 56 ? -24.5 4.848 4.516 1 95.62 56 PHE B C 1
ATOM 3487 O O . PHE B 1 56 ? -25.234 5.828 4.383 1 95.62 56 PHE B O 1
ATOM 3494 N N . ASP B 1 57 ? -23.984 4.496 5.688 1 95.75 57 ASP B N 1
ATOM 3495 C CA . ASP B 1 57 ? -24.203 5.266 6.91 1 95.75 57 ASP B CA 1
ATOM 3496 C C . ASP B 1 57 ? -23.156 6.367 7.059 1 95.75 57 ASP B C 1
ATOM 3498 O O . ASP B 1 57 ? -22.172 6.203 7.789 1 95.75 57 ASP B O 1
ATOM 3502 N N . TYR B 1 58 ? -23.438 7.508 6.57 1 96.5 58 TYR B N 1
ATOM 3503 C CA . TYR B 1 58 ? -22.484 8.609 6.578 1 96.5 58 TYR B CA 1
ATOM 3504 C C . TYR B 1 58 ? -22.266 9.125 7.992 1 96.5 58 TYR B C 1
ATOM 3506 O O . TYR B 1 58 ? -21.234 9.75 8.273 1 96.5 58 TYR B O 1
ATOM 3514 N N . ALA B 1 59 ? -23.141 8.938 8.906 1 94.75 59 ALA B N 1
ATOM 3515 C CA . ALA B 1 59 ? -22.969 9.367 10.289 1 94.75 59 ALA B CA 1
ATOM 3516 C C . ALA B 1 59 ? -21.844 8.602 10.969 1 94.75 59 ALA B C 1
ATOM 3518 O O . ALA B 1 59 ? -21.125 9.148 11.82 1 94.75 59 ALA B O 1
ATOM 3519 N N . SER B 1 60 ? -21.609 7.375 10.523 1 93.19 60 SER B N 1
ATOM 3520 C CA . SER B 1 60 ? -20.625 6.516 11.148 1 93.19 60 SER B CA 1
ATOM 3521 C C . SER B 1 60 ? -19.203 6.98 10.828 1 93.19 60 SER B C 1
ATOM 3523 O O . SER B 1 60 ? -18.25 6.605 11.508 1 93.19 60 SER B O 1
ATOM 3525 N N . ILE B 1 61 ? -19.062 7.809 9.797 1 93 61 ILE B N 1
ATOM 3526 C CA . ILE B 1 61 ? -17.703 8.164 9.383 1 93 61 ILE B CA 1
ATOM 3527 C C . ILE B 1 61 ? -17.391 9.594 9.82 1 93 61 ILE B C 1
ATOM 3529 O O . ILE B 1 61 ? -16.234 10.016 9.773 1 93 61 ILE B O 1
ATOM 3533 N N . LEU B 1 62 ? -18.328 10.344 10.25 1 89 62 LEU B N 1
ATOM 3534 C CA . LEU B 1 62 ? -18.125 11.719 10.672 1 89 62 LEU B CA 1
ATOM 3535 C C . LEU B 1 62 ? -17.141 11.789 11.844 1 89 62 LEU B C 1
ATOM 3537 O O . LEU B 1 62 ? -17.359 11.156 12.875 1 89 62 LEU B O 1
ATOM 3541 N N . GLY B 1 63 ? -16.031 12.469 11.625 1 83.81 63 GLY B N 1
ATOM 3542 C CA . GLY B 1 63 ? -15.047 12.641 12.68 1 83.81 63 GLY B CA 1
ATOM 3543 C C . GLY B 1 63 ? -14.195 11.406 12.914 1 83.81 63 GLY B C 1
ATOM 3544 O O . GLY B 1 63 ? -13.383 11.375 13.836 1 83.81 63 GLY B O 1
ATOM 3545 N N . GLN B 1 64 ? -14.352 10.398 12.055 1 84.06 64 GLN B N 1
ATOM 3546 C CA . GLN B 1 64 ? -13.672 9.141 12.336 1 84.06 64 GLN B CA 1
ATOM 3547 C C . GLN B 1 64 ? -12.867 8.664 11.125 1 84.06 64 GLN B C 1
ATOM 3549 O O . GLN B 1 64 ? -11.719 8.25 11.266 1 84.06 64 GLN B O 1
ATOM 3554 N N . CYS B 1 65 ? -13.406 8.703 9.914 1 87.25 65 CYS B N 1
ATOM 3555 C CA . CYS B 1 65 ? -12.805 7.922 8.836 1 87.25 65 CYS B CA 1
ATOM 3556 C C . CYS B 1 65 ? -12.594 8.781 7.598 1 87.25 65 CYS B C 1
ATOM 3558 O O . CYS B 1 65 ? -11.625 8.586 6.855 1 87.25 65 CYS B O 1
ATOM 3560 N N . CYS B 1 66 ? -13.555 9.664 7.281 1 91.5 66 CYS B N 1
ATOM 3561 C CA . CYS B 1 66 ? -13.508 10.344 5.992 1 91.5 66 CYS B CA 1
ATOM 3562 C C . CYS B 1 66 ? -14.258 11.672 6.055 1 91.5 66 CYS B C 1
ATOM 3564 O O . CYS B 1 66 ? -15.453 11.703 6.352 1 91.5 66 CYS B O 1
ATOM 3566 N N . GLU B 1 67 ? -13.562 12.633 5.664 1 91.25 67 GLU B N 1
ATOM 3567 C CA . GLU B 1 67 ? -14.188 13.953 5.574 1 91.25 67 GLU B CA 1
ATOM 3568 C C . GLU B 1 67 ? -14.641 14.25 4.148 1 91.25 67 GLU B C 1
ATOM 3570 O O . GLU B 1 67 ? -14.195 13.602 3.199 1 91.25 67 GLU B O 1
ATOM 3575 N N . LEU B 1 68 ? -15.641 15.141 4.008 1 95.19 68 LEU B N 1
ATOM 3576 C CA . LEU B 1 68 ? -16.094 15.656 2.723 1 95.19 68 LEU B CA 1
ATOM 3577 C C . LEU B 1 68 ? -16.578 14.523 1.821 1 95.19 68 LEU B C 1
ATOM 3579 O O . LEU B 1 68 ? -16.172 14.438 0.658 1 95.19 68 LEU B O 1
ATOM 3583 N N . PRO B 1 69 ? -17.344 13.609 2.375 1 97.06 69 PRO B N 1
ATOM 3584 C CA . PRO B 1 69 ? -17.781 12.477 1.562 1 97.06 69 PRO B CA 1
ATOM 3585 C C . PRO B 1 69 ? -18.766 12.883 0.459 1 97.06 69 PRO B C 1
ATOM 3587 O O . PRO B 1 69 ? -19.594 13.766 0.664 1 97.06 69 PRO B O 1
ATOM 3590 N N . VAL B 1 70 ? -18.672 12.219 -0.687 1 98.06 70 VAL B N 1
ATOM 3591 C CA . VAL B 1 70 ? -19.594 12.438 -1.805 1 98.06 70 VAL B CA 1
ATOM 3592 C C . VAL B 1 70 ? -20.188 11.102 -2.248 1 98.06 70 VAL B C 1
ATOM 3594 O O . VAL B 1 70 ? -20.938 11.047 -3.227 1 98.06 70 VAL B O 1
ATOM 3597 N N . GLY B 1 71 ? -19.859 10.07 -1.612 1 98.19 71 GLY B N 1
ATOM 3598 C CA . GLY B 1 71 ? -20.281 8.711 -1.915 1 98.19 71 GLY B CA 1
ATOM 3599 C C . GLY B 1 71 ? -19.328 7.66 -1.377 1 98.19 71 GLY B C 1
ATOM 3600 O O . GLY B 1 71 ? -18.656 7.887 -0.378 1 98.19 71 GLY B O 1
ATOM 3601 N N . TYR B 1 72 ? -19.406 6.48 -1.959 1 98.25 72 TYR B N 1
ATOM 3602 C CA . TYR B 1 72 ? -18.516 5.402 -1.56 1 98.25 72 TYR B CA 1
ATOM 3603 C C . TYR B 1 72 ? -18.188 4.492 -2.74 1 98.25 72 TYR B C 1
ATOM 3605 O O . TYR B 1 72 ? -18.953 4.434 -3.711 1 98.25 72 TYR B O 1
ATOM 3613 N N . VAL B 1 73 ? -17.031 3.854 -2.711 1 98.31 73 VAL B N 1
ATOM 3614 C CA . VAL B 1 73 ? -16.703 2.863 -3.73 1 98.31 73 VAL B CA 1
ATOM 3615 C C . VAL B 1 73 ? -16.984 1.46 -3.199 1 98.31 73 VAL B C 1
ATOM 3617 O O . VAL B 1 73 ? -16.953 1.229 -1.988 1 98.31 73 VAL B O 1
ATOM 3620 N N . GLN B 1 74 ? -17.25 0.595 -4.133 1 97.69 74 GLN B N 1
ATOM 3621 C CA . GLN B 1 74 ? -17.5 -0.811 -3.834 1 97.69 74 GLN B CA 1
ATOM 3622 C C . GLN B 1 74 ? -16.328 -1.682 -4.273 1 97.69 74 GLN B C 1
ATOM 3624 O O . GLN B 1 74 ? -15.875 -1.589 -5.414 1 97.69 74 GLN B O 1
ATOM 3629 N N . LEU B 1 75 ? -15.828 -2.475 -3.373 1 98.06 75 LEU B N 1
ATOM 3630 C CA . LEU B 1 75 ? -14.789 -3.447 -3.691 1 98.06 75 LEU B CA 1
ATOM 3631 C C . LEU B 1 75 ? -15.273 -4.867 -3.424 1 98.06 75 LEU B C 1
ATOM 3633 O O . LEU B 1 75 ? -15.672 -5.191 -2.303 1 98.06 75 LEU B O 1
ATOM 3637 N N . PRO B 1 76 ? -15.266 -5.707 -4.441 1 97.69 76 PRO B N 1
ATOM 3638 C CA . PRO B 1 76 ? -15.695 -7.086 -4.215 1 97.69 76 PRO B CA 1
ATOM 3639 C C . PRO B 1 76 ? -14.828 -7.816 -3.188 1 97.69 76 PRO B C 1
ATOM 3641 O O . PRO B 1 76 ? -13.617 -7.574 -3.115 1 97.69 76 PRO B O 1
ATOM 3644 N N . VAL B 1 77 ? -15.484 -8.672 -2.41 1 98.38 77 VAL B N 1
ATOM 3645 C CA . VAL B 1 77 ? -14.805 -9.477 -1.401 1 98.38 77 VAL B CA 1
ATOM 3646 C C . VAL B 1 77 ? -14.961 -10.961 -1.733 1 98.38 77 VAL B C 1
ATOM 3648 O O . VAL B 1 77 ? -16.078 -11.461 -1.848 1 98.38 77 VAL B O 1
ATOM 3651 N N . GLY B 1 78 ? -13.844 -11.586 -1.989 1 97.62 78 GLY B N 1
ATOM 3652 C CA . GLY B 1 78 ? -13.805 -13.039 -2.029 1 97.62 78 GLY B CA 1
ATOM 3653 C C . GLY B 1 78 ? -13.297 -13.656 -0.743 1 97.62 78 GLY B C 1
ATOM 3654 O O . GLY B 1 78 ? -12.758 -12.961 0.119 1 97.62 78 GLY B O 1
ATOM 3655 N N . VAL B 1 79 ? -13.516 -14.938 -0.617 1 97.75 79 VAL B N 1
ATOM 3656 C CA . VAL B 1 79 ? -13.047 -15.633 0.578 1 97.75 79 VAL B CA 1
ATOM 3657 C C . VAL B 1 79 ? -12.141 -16.797 0.179 1 97.75 79 VAL B C 1
ATOM 3659 O O . VAL B 1 79 ? -12.516 -17.625 -0.654 1 97.75 79 VAL B O 1
ATOM 3662 N N . ALA B 1 80 ? -10.961 -16.844 0.727 1 97.62 80 ALA B N 1
ATOM 3663 C CA . ALA B 1 80 ? -10.039 -17.953 0.577 1 97.62 80 ALA B CA 1
ATOM 3664 C C . ALA B 1 80 ? -10.016 -18.828 1.835 1 97.62 80 ALA B C 1
ATOM 3666 O O . ALA B 1 80 ? -10.062 -18.297 2.953 1 97.62 80 ALA B O 1
ATOM 3667 N N . GLY B 1 81 ? -9.828 -20.125 1.664 1 96.38 81 GLY B N 1
ATOM 3668 C CA . GLY B 1 81 ? -9.727 -21 2.828 1 96.38 81 GLY B CA 1
ATOM 3669 C C . GLY B 1 81 ? -10.43 -22.328 2.639 1 96.38 81 GLY B C 1
ATOM 3670 O O . GLY B 1 81 ? -10.953 -22.609 1.562 1 96.38 81 GLY B O 1
ATOM 3671 N N . PRO B 1 82 ? -10.43 -23.203 3.652 1 97.06 82 PRO B N 1
ATOM 3672 C CA . PRO B 1 82 ? -9.922 -22.844 4.977 1 97.06 82 PRO B CA 1
ATOM 3673 C C . PRO B 1 82 ? -8.391 -22.859 5.039 1 97.06 82 PRO B C 1
ATOM 3675 O O . PRO B 1 82 ? -7.754 -23.75 4.48 1 97.06 82 PRO B O 1
ATOM 3678 N N . LEU B 1 83 ? -7.84 -21.844 5.676 1 98.69 83 LEU B N 1
ATOM 3679 C CA . LEU B 1 83 ? -6.461 -21.875 6.152 1 98.69 83 LEU B CA 1
ATOM 3680 C C . LEU B 1 83 ? -6.367 -22.562 7.508 1 98.69 83 LEU B C 1
ATOM 3682 O O . LEU B 1 83 ? -6.871 -22.047 8.508 1 98.69 83 LEU B O 1
ATOM 3686 N N . VAL B 1 84 ? -5.828 -23.719 7.543 1 98.81 84 VAL B N 1
ATOM 3687 C CA . VAL B 1 84 ? -5.57 -24.375 8.812 1 98.81 84 VAL B CA 1
ATOM 3688 C C . VAL B 1 84 ? -4.328 -23.781 9.469 1 98.81 84 VAL B C 1
ATOM 3690 O O . VAL B 1 84 ? -3.205 -24.047 9.039 1 98.81 84 VAL B O 1
ATOM 3693 N N . LEU B 1 85 ? -4.547 -22.969 10.508 1 98.81 85 LEU B N 1
ATOM 3694 C CA . LEU B 1 85 ? -3.484 -22.25 11.195 1 98.81 85 LEU B CA 1
ATOM 3695 C C . LEU B 1 85 ? -3.545 -22.484 12.695 1 98.81 85 LEU B C 1
ATOM 3697 O O . LEU B 1 85 ? -4.57 -22.219 13.328 1 98.81 85 LEU B O 1
ATOM 3701 N N . ASP B 1 86 ? -2.48 -23.047 13.227 1 98.62 86 ASP B N 1
ATOM 3702 C CA . ASP B 1 86 ? -2.4 -23.344 14.656 1 98.62 86 ASP B CA 1
ATOM 3703 C C . ASP B 1 86 ? -3.594 -24.188 15.109 1 98.62 86 ASP B C 1
ATOM 3705 O O . ASP B 1 86 ? -4.176 -23.922 16.172 1 98.62 86 ASP B O 1
ATOM 3709 N N . GLY B 1 87 ? -4.023 -25.078 14.25 1 98.06 87 GLY B N 1
ATOM 3710 C CA . GLY B 1 87 ? -5.059 -26.047 14.586 1 98.06 87 GLY B CA 1
ATOM 3711 C C . GLY B 1 87 ? -6.461 -25.5 14.398 1 98.06 87 GLY B C 1
ATOM 3712 O O . GLY B 1 87 ? -7.441 -26.188 14.695 1 98.06 87 GLY B O 1
ATOM 3713 N N . ARG B 1 88 ? -6.586 -24.328 13.859 1 97.88 88 ARG B N 1
ATOM 3714 C CA . ARG B 1 88 ? -7.895 -23.719 13.648 1 97.88 88 ARG B CA 1
ATOM 3715 C C . ARG B 1 88 ? -8.109 -23.375 12.18 1 97.88 88 ARG B C 1
ATOM 3717 O O . ARG B 1 88 ? -7.16 -23.031 11.469 1 97.88 88 ARG B O 1
ATOM 3724 N N . ASP B 1 89 ? -9.391 -23.422 11.766 1 98 89 ASP B N 1
ATOM 3725 C CA . ASP B 1 89 ? -9.758 -23.078 10.391 1 98 89 ASP B CA 1
ATOM 3726 C C . ASP B 1 89 ? -10.141 -21.609 10.281 1 98 89 ASP B C 1
ATOM 3728 O O . ASP B 1 89 ? -10.953 -21.109 11.062 1 98 89 ASP B O 1
ATOM 3732 N N . HIS B 1 90 ? -9.523 -20.953 9.375 1 98.31 90 HIS B N 1
ATOM 3733 C CA . HIS B 1 90 ? -9.867 -19.562 9.109 1 98.31 90 HIS B CA 1
ATOM 3734 C C . HIS B 1 90 ? -10.25 -19.359 7.645 1 98.31 90 HIS B C 1
ATOM 3736 O O . HIS B 1 90 ? -9.539 -19.812 6.746 1 98.31 90 HIS B O 1
ATOM 3742 N N . TYR B 1 91 ? -11.383 -18.75 7.383 1 98.31 91 TYR B N 1
ATOM 3743 C CA . TYR B 1 91 ? -11.773 -18.281 6.059 1 98.31 91 TYR B CA 1
ATOM 3744 C C . TYR B 1 91 ? -11.445 -16.812 5.883 1 98.31 91 TYR B C 1
ATOM 3746 O O . TYR B 1 91 ? -12.016 -15.953 6.566 1 98.31 91 TYR B O 1
ATOM 3754 N N . ILE B 1 92 ? -10.578 -16.516 4.988 1 98.69 92 ILE B N 1
ATOM 3755 C CA . ILE B 1 92 ? -9.938 -15.203 4.918 1 98.69 92 ILE B CA 1
ATOM 3756 C C . ILE B 1 92 ? -10.68 -14.32 3.92 1 98.69 92 ILE B C 1
ATOM 3758 O O . ILE B 1 92 ? -10.664 -14.578 2.715 1 98.69 92 ILE B O 1
ATOM 3762 N N . PRO B 1 93 ? -11.32 -13.25 4.359 1 98.69 93 PRO B N 1
ATOM 3763 C CA . PRO B 1 93 ? -11.891 -12.281 3.42 1 98.69 93 PRO B CA 1
ATOM 3764 C C . PRO B 1 93 ? -10.828 -11.43 2.73 1 98.69 93 PRO B C 1
ATOM 3766 O O . PRO B 1 93 ? -9.891 -10.961 3.383 1 98.69 93 PRO B O 1
ATOM 3769 N N . MET B 1 94 ? -10.93 -11.258 1.457 1 98.62 94 MET B N 1
ATOM 3770 C CA . MET B 1 94 ? -9.992 -10.5 0.641 1 98.62 94 MET B CA 1
ATOM 3771 C C . MET B 1 94 ? -10.734 -9.547 -0.293 1 98.62 94 MET B C 1
ATOM 3773 O O . MET B 1 94 ? -11.477 -9.984 -1.171 1 98.62 94 MET B O 1
ATOM 3777 N N . ALA B 1 95 ? -10.57 -8.227 -0.075 1 98.5 95 ALA B N 1
ATOM 3778 C CA . ALA B 1 95 ? -11.109 -7.223 -0.989 1 98.5 95 ALA B CA 1
ATOM 3779 C C . ALA B 1 95 ? -10.086 -6.855 -2.061 1 98.5 95 ALA B C 1
ATOM 3781 O O . ALA B 1 95 ? -8.984 -6.395 -1.745 1 98.5 95 ALA B O 1
ATOM 3782 N N . THR B 1 96 ? -10.422 -7.062 -3.303 1 95.06 96 THR B N 1
ATOM 3783 C CA . THR B 1 96 ? -9.43 -6.867 -4.352 1 95.06 96 THR B CA 1
ATOM 3784 C C . THR B 1 96 ? -10.102 -6.656 -5.703 1 95.06 96 THR B C 1
ATOM 3786 O O . THR B 1 96 ? -11.266 -7.027 -5.887 1 95.06 96 THR B O 1
ATOM 3789 N N . THR B 1 97 ? -9.359 -5.98 -6.562 1 91.44 97 THR B N 1
ATOM 3790 C CA . THR B 1 97 ? -9.766 -5.871 -7.957 1 91.44 97 THR B CA 1
ATOM 3791 C C . THR B 1 97 ? -8.781 -6.594 -8.867 1 91.44 97 THR B C 1
ATOM 3793 O O . THR B 1 97 ? -8.789 -6.383 -10.086 1 91.44 97 THR B O 1
ATOM 3796 N N . GLU B 1 98 ? -7.895 -7.34 -8.242 1 85.75 98 GLU B N 1
ATOM 3797 C CA . GLU B 1 98 ? -6.93 -8.133 -8.992 1 85.75 98 GLU B CA 1
ATOM 3798 C C . GLU B 1 98 ? -7.477 -9.523 -9.305 1 85.75 98 GLU B C 1
ATOM 3800 O O . GLU B 1 98 ? -7.957 -10.219 -8.406 1 85.75 98 GLU B O 1
ATOM 3805 N N . GLY B 1 99 ? -7.344 -9.836 -10.453 1 85.19 99 GLY B N 1
ATOM 3806 C CA . GLY B 1 99 ? -7.797 -11.164 -10.844 1 85.19 99 GLY B CA 1
ATOM 3807 C C . GLY B 1 99 ? -6.898 -12.273 -10.344 1 85.19 99 GLY B C 1
ATOM 3808 O O . GLY B 1 99 ? -5.688 -12.086 -10.211 1 85.19 99 GLY B O 1
ATOM 3809 N N . CYS B 1 100 ? -7.461 -13.352 -9.945 1 89.31 100 CYS B N 1
ATOM 3810 C CA . CYS B 1 100 ? -6.84 -14.633 -9.625 1 89.31 100 CYS B CA 1
ATOM 3811 C C . CYS B 1 100 ? -6.219 -14.602 -8.234 1 89.31 100 CYS B C 1
ATOM 3813 O O . CYS B 1 100 ? -5.703 -15.617 -7.754 1 89.31 100 CYS B O 1
ATOM 3815 N N . LEU B 1 101 ? -6.281 -13.523 -7.551 1 94.69 101 LEU B N 1
ATOM 3816 C CA . LEU B 1 101 ? -5.625 -13.414 -6.254 1 94.69 101 LEU B CA 1
ATOM 3817 C C . LEU B 1 101 ? -6.301 -14.32 -5.227 1 94.69 101 LEU B C 1
ATOM 3819 O O . LEU B 1 101 ? -5.629 -15.062 -4.512 1 94.69 101 LEU B O 1
ATOM 3823 N N . VAL B 1 102 ? -7.645 -14.273 -5.141 1 96.31 102 VAL B N 1
ATOM 3824 C CA . VAL B 1 102 ? -8.383 -15.047 -4.152 1 96.31 102 VAL B CA 1
ATOM 3825 C C . VAL B 1 102 ? -8.25 -16.531 -4.457 1 96.31 102 VAL B C 1
ATOM 3827 O O . VAL B 1 102 ? -7.977 -17.344 -3.557 1 96.31 102 VAL B O 1
ATOM 3830 N N . ALA B 1 103 ? -8.43 -16.859 -5.727 1 94.44 103 ALA B N 1
ATOM 3831 C CA . ALA B 1 103 ? -8.312 -18.25 -6.148 1 94.44 103 ALA B CA 1
ATOM 3832 C C . ALA B 1 103 ? -6.906 -18.797 -5.879 1 94.44 103 ALA B C 1
ATOM 3834 O O . ALA B 1 103 ? -6.746 -19.938 -5.461 1 94.44 103 ALA B O 1
ATOM 3835 N N . SER B 1 104 ? -5.906 -18 -6.18 1 95.75 104 SER B N 1
ATOM 3836 C CA . SER B 1 104 ? -4.523 -18.391 -5.926 1 95.75 104 SER B CA 1
ATOM 3837 C C . SER B 1 104 ? -4.281 -18.625 -4.438 1 95.75 104 SER B C 1
ATOM 3839 O O . SER B 1 104 ? -3.689 -19.641 -4.055 1 95.75 104 SER B O 1
ATOM 3841 N N . THR B 1 105 ? -4.723 -17.719 -3.6 1 97.75 105 THR B N 1
ATOM 3842 C CA . THR B 1 105 ? -4.57 -17.859 -2.156 1 97.75 105 THR B CA 1
ATOM 3843 C C . THR B 1 105 ? -5.324 -19.094 -1.66 1 97.75 105 THR B C 1
ATOM 3845 O O . THR B 1 105 ? -4.844 -19.812 -0.777 1 97.75 105 THR B O 1
ATOM 3848 N N . ASN B 1 106 ? -6.473 -19.344 -2.256 1 96.94 106 ASN B N 1
ATOM 3849 C CA . ASN B 1 106 ? -7.277 -20.516 -1.916 1 96.94 106 ASN B CA 1
ATOM 3850 C C . ASN B 1 106 ? -6.535 -21.812 -2.211 1 96.94 106 ASN B C 1
ATOM 3852 O O . ASN B 1 106 ? -6.598 -22.766 -1.428 1 96.94 106 ASN B O 1
ATOM 3856 N N . ARG B 1 107 ? -5.906 -21.859 -3.34 1 96.69 107 ARG B N 1
ATOM 3857 C CA . ARG B 1 107 ? -5.102 -23.031 -3.686 1 96.69 107 ARG B CA 1
ATOM 3858 C C . ARG B 1 107 ? -3.992 -23.25 -2.664 1 96.69 107 ARG B C 1
ATOM 3860 O O . ARG B 1 107 ? -3.711 -24.391 -2.281 1 96.69 107 ARG B O 1
ATOM 3867 N N . GLY B 1 108 ? -3.344 -22.172 -2.258 1 98.62 108 GLY B N 1
ATOM 3868 C CA . GLY B 1 108 ? -2.348 -22.266 -1.203 1 98.62 108 GLY B CA 1
ATOM 3869 C C . GLY B 1 108 ? -2.912 -22.797 0.104 1 98.62 108 GLY B C 1
ATOM 3870 O O . GLY B 1 108 ? -2.291 -23.625 0.762 1 98.62 108 GLY B O 1
ATOM 3871 N N . CYS B 1 109 ? -4.078 -22.312 0.47 1 98.56 109 CYS B N 1
ATOM 3872 C CA . CYS B 1 109 ? -4.742 -22.781 1.677 1 98.56 109 CYS B CA 1
ATOM 3873 C C . CYS B 1 109 ? -5.008 -24.281 1.599 1 98.56 109 CYS B C 1
ATOM 3875 O O . CYS B 1 109 ? -4.797 -25 2.572 1 98.56 109 CYS B O 1
ATOM 3877 N N . LYS B 1 110 ? -5.492 -24.719 0.464 1 97.81 110 LYS B N 1
ATOM 3878 C CA . LYS B 1 110 ? -5.777 -26.125 0.265 1 97.81 110 LYS B CA 1
ATOM 3879 C C . LYS B 1 110 ? -4.52 -26.969 0.455 1 97.81 110 LYS B C 1
ATOM 3881 O O . LYS B 1 110 ? -4.551 -28 1.142 1 97.81 110 LYS B O 1
ATOM 3886 N N . ALA B 1 111 ? -3.436 -26.547 -0.156 1 98.81 111 ALA B N 1
ATOM 3887 C CA . ALA B 1 111 ? -2.176 -27.281 -0.038 1 98.81 111 ALA B CA 1
ATOM 3888 C C . ALA B 1 111 ? -1.727 -27.375 1.418 1 98.81 111 ALA B C 1
ATOM 3890 O O . ALA B 1 111 ? -1.274 -28.422 1.872 1 98.81 111 ALA B O 1
ATOM 3891 N N . ILE B 1 112 ? -1.837 -26.297 2.143 1 98.94 112 ILE B N 1
ATOM 3892 C CA . ILE B 1 112 ? -1.442 -26.234 3.547 1 98.94 112 ILE B CA 1
ATOM 3893 C C . ILE B 1 112 ? -2.334 -27.156 4.371 1 98.94 112 ILE B C 1
ATOM 3895 O O . ILE B 1 112 ? -1.84 -27.953 5.18 1 98.94 112 ILE B O 1
ATOM 3899 N N . ALA B 1 113 ? -3.619 -27.109 4.133 1 98.62 113 ALA B N 1
ATOM 3900 C CA . ALA B 1 113 ? -4.578 -27.906 4.883 1 98.62 113 ALA B CA 1
ATOM 3901 C C . ALA B 1 113 ? -4.344 -29.406 4.641 1 98.62 113 ALA B C 1
ATOM 3903 O O . ALA B 1 113 ? -4.336 -30.188 5.582 1 98.62 113 ALA B O 1
ATOM 3904 N N . GLU B 1 114 ? -4.148 -29.797 3.383 1 98.5 114 GLU B N 1
ATOM 3905 C CA . GLU B 1 114 ? -3.957 -31.188 3.016 1 98.5 114 GLU B CA 1
ATOM 3906 C C . GLU B 1 114 ? -2.615 -31.719 3.516 1 98.5 114 GLU B C 1
ATOM 3908 O O . GLU B 1 114 ? -2.371 -32.938 3.5 1 98.5 114 GLU B O 1
ATOM 3913 N N . SER B 1 115 ? -1.765 -30.844 4.012 1 98.81 115 SER B N 1
ATOM 3914 C CA . SER B 1 115 ? -0.443 -31.25 4.48 1 98.81 115 SER B CA 1
ATOM 3915 C C . SER B 1 115 ? -0.347 -31.172 6 1 98.81 115 SER B C 1
ATOM 3917 O O . SER B 1 115 ? 0.737 -31.312 6.57 1 98.81 115 SER B O 1
ATOM 3919 N N . GLY B 1 116 ? -1.438 -30.844 6.668 1 98.25 116 GLY B N 1
ATOM 3920 C CA . GLY B 1 116 ? -1.448 -30.891 8.117 1 98.25 116 GLY B CA 1
ATOM 3921 C C . GLY B 1 116 ? -1.556 -29.516 8.758 1 98.25 116 GLY B C 1
ATOM 3922 O O . GLY B 1 116 ? -1.616 -29.406 9.984 1 98.25 116 GLY B O 1
ATOM 3923 N N . GLY B 1 117 ? -1.555 -28.453 7.973 1 98.81 117 GLY B N 1
ATOM 3924 C CA . GLY B 1 117 ? -1.766 -27.125 8.508 1 98.81 117 GLY B CA 1
ATOM 3925 C C . GLY B 1 117 ? -0.477 -26.344 8.688 1 98.81 117 GLY B C 1
ATOM 3926 O O . GLY B 1 117 ? 0.613 -26.875 8.461 1 98.81 117 GLY B O 1
ATOM 3927 N N . ALA B 1 118 ? -0.595 -25.094 9.016 1 98.94 118 ALA B N 1
ATOM 3928 C CA . ALA B 1 118 ? 0.516 -24.188 9.281 1 98.94 118 ALA B CA 1
ATOM 3929 C C . ALA B 1 118 ? 0.587 -23.828 10.758 1 98.94 118 ALA B C 1
ATOM 3931 O O . ALA B 1 118 ? -0.387 -24 11.492 1 98.94 118 ALA B O 1
ATOM 3932 N N . ALA B 1 119 ? 1.754 -23.391 11.148 1 98.88 119 ALA B N 1
ATOM 3933 C CA . ALA B 1 119 ? 1.995 -22.891 12.5 1 98.88 119 ALA B CA 1
ATOM 3934 C C . ALA B 1 119 ? 2.543 -21.469 12.484 1 98.88 119 ALA B C 1
ATOM 3936 O O . ALA B 1 119 ? 3.291 -21.094 11.578 1 98.88 119 ALA B O 1
ATOM 3937 N N . SER B 1 120 ? 2.131 -20.688 13.477 1 98.75 120 SER B N 1
ATOM 3938 C CA . SER B 1 120 ? 2.59 -19.297 13.523 1 98.75 120 SER B CA 1
ATOM 3939 C C . SER B 1 120 ? 3.057 -18.922 14.93 1 98.75 120 SER B C 1
ATOM 3941 O O . SER B 1 120 ? 2.756 -19.625 15.898 1 98.75 120 SER B O 1
ATOM 3943 N N . ALA B 1 121 ? 3.863 -17.891 15.031 1 98.81 121 ALA B N 1
ATOM 3944 C CA . ALA B 1 121 ? 4.297 -17.297 16.297 1 98.81 121 ALA B CA 1
ATOM 3945 C C . ALA B 1 121 ? 4.441 -15.781 16.172 1 98.81 121 ALA B C 1
ATOM 3947 O O . ALA B 1 121 ? 4.93 -15.281 15.156 1 98.81 121 ALA B O 1
ATOM 3948 N N . VAL B 1 122 ? 3.922 -15.117 17.156 1 98.5 122 VAL B N 1
ATOM 3949 C CA . VAL B 1 122 ? 4.18 -13.688 17.266 1 98.5 122 VAL B CA 1
ATOM 3950 C C . VAL B 1 122 ? 5.508 -13.461 17.984 1 98.5 122 VAL B C 1
ATOM 3952 O O . VAL B 1 122 ? 5.688 -13.891 19.125 1 98.5 122 VAL B O 1
ATOM 3955 N N . LEU B 1 123 ? 6.406 -12.781 17.344 1 98.25 123 LEU B N 1
ATOM 3956 C CA . LEU B 1 123 ? 7.758 -12.602 17.859 1 98.25 123 LEU B CA 1
ATOM 3957 C C . LEU B 1 123 ? 7.875 -11.297 18.641 1 98.25 123 LEU B C 1
ATOM 3959 O O . LEU B 1 123 ? 8.695 -11.18 19.547 1 98.25 123 LEU B O 1
ATOM 3963 N N . ARG B 1 124 ? 7.16 -10.297 18.203 1 97.56 124 ARG B N 1
ATOM 3964 C CA . ARG B 1 124 ? 7.148 -8.969 18.812 1 97.56 124 ARG B CA 1
ATOM 3965 C C . ARG B 1 124 ? 5.785 -8.305 18.656 1 97.56 124 ARG B C 1
ATOM 3967 O O . ARG B 1 124 ? 5.062 -8.578 17.688 1 97.56 124 ARG B O 1
ATOM 3974 N N . ASP B 1 125 ? 5.41 -7.527 19.578 1 97.44 125 ASP B N 1
ATOM 3975 C CA . ASP B 1 125 ? 4.184 -6.734 19.578 1 97.44 125 ASP B CA 1
ATOM 3976 C C . ASP B 1 125 ? 4.438 -5.336 20.141 1 97.44 125 ASP B C 1
ATOM 3978 O O . ASP B 1 125 ? 4.422 -5.137 21.344 1 97.44 125 ASP B O 1
ATOM 3982 N N . GLY B 1 126 ? 4.703 -4.41 19.281 1 97.19 126 GLY B N 1
ATOM 3983 C CA . GLY B 1 126 ? 5.004 -3.049 19.688 1 97.19 126 GLY B CA 1
ATOM 3984 C C . GLY B 1 126 ? 4.844 -2.039 18.562 1 97.19 126 GLY B C 1
ATOM 3985 O O . GLY B 1 126 ? 5.301 -2.273 17.453 1 97.19 126 GLY B O 1
ATOM 3986 N N . MET B 1 127 ? 4.148 -1.043 18.812 1 97.38 127 MET B N 1
ATOM 3987 C CA . MET B 1 127 ? 4.023 0.094 17.906 1 97.38 127 MET B CA 1
ATOM 3988 C C . MET B 1 127 ? 4.965 1.224 18.312 1 97.38 127 MET B C 1
ATOM 3990 O O . MET B 1 127 ? 5.293 1.363 19.5 1 97.38 127 MET B O 1
ATOM 3994 N N . THR B 1 128 ? 5.41 2.014 17.344 1 97.75 128 THR B N 1
ATOM 3995 C CA . THR B 1 128 ? 6.453 2.977 17.688 1 97.75 128 THR B CA 1
ATOM 3996 C C . THR B 1 128 ? 6.074 4.375 17.203 1 97.75 128 THR B C 1
ATOM 3998 O O . THR B 1 128 ? 5.297 4.527 16.266 1 97.75 128 THR B O 1
ATOM 4001 N N . ARG B 1 129 ? 6.461 5.301 17.812 1 97.5 129 ARG B N 1
ATOM 4002 C CA . ARG B 1 129 ? 6.516 6.715 17.469 1 97.5 129 ARG B CA 1
ATOM 4003 C C . ARG B 1 129 ? 7.867 7.32 17.828 1 97.5 129 ARG B C 1
ATOM 4005 O O . ARG B 1 129 ? 8.445 6.977 18.859 1 97.5 129 ARG B O 1
ATOM 4012 N N . ALA B 1 130 ? 8.445 8.18 17.016 1 98.12 130 ALA B N 1
ATOM 4013 C CA . ALA B 1 130 ? 9.773 8.734 17.234 1 98.12 130 ALA B CA 1
ATOM 4014 C C . ALA B 1 130 ? 9.789 10.242 17.016 1 98.12 130 ALA B C 1
ATOM 4016 O O . ALA B 1 130 ? 9.953 10.711 15.891 1 98.12 130 ALA B O 1
ATOM 4017 N N . PRO B 1 131 ? 9.633 10.992 18.062 1 97.19 131 PRO B N 1
ATOM 4018 C CA . PRO B 1 131 ? 9.781 12.438 17.922 1 97.19 131 PRO B CA 1
ATOM 4019 C C . PRO B 1 131 ? 11.211 12.852 17.562 1 97.19 131 PRO B C 1
ATOM 4021 O O . PRO B 1 131 ? 12.156 12.102 17.812 1 97.19 131 PRO B O 1
ATOM 4024 N N . ALA B 1 132 ? 11.32 13.984 16.922 1 97.88 132 ALA B N 1
ATOM 4025 C CA . ALA B 1 132 ? 12.602 14.609 16.625 1 97.88 132 ALA B CA 1
ATOM 4026 C C . ALA B 1 132 ? 12.852 15.82 17.516 1 97.88 132 ALA B C 1
ATOM 4028 O O . ALA B 1 132 ? 12.047 16.75 17.547 1 97.88 132 ALA B O 1
ATOM 4029 N N . LEU B 1 133 ? 13.977 15.766 18.219 1 97.31 133 LEU B N 1
ATOM 4030 C CA . LEU B 1 133 ? 14.344 16.812 19.172 1 97.31 133 LEU B CA 1
ATOM 4031 C C . LEU B 1 133 ? 15.656 17.469 18.766 1 97.31 133 LEU B C 1
ATOM 4033 O O . LEU B 1 133 ? 16.578 16.812 18.297 1 97.31 133 LEU B O 1
ATOM 4037 N N . ARG B 1 134 ? 15.672 18.734 18.938 1 97 134 ARG B N 1
ATOM 4038 C CA . ARG B 1 134 ? 16.906 19.484 18.734 1 97 134 ARG B CA 1
ATOM 4039 C C . ARG B 1 134 ? 17.438 20.016 20.062 1 97 134 ARG B C 1
ATOM 4041 O O . ARG B 1 134 ? 16.672 20.5 20.891 1 97 134 ARG B O 1
ATOM 4048 N N . LEU B 1 135 ? 18.688 19.906 20.281 1 97.12 135 LEU B N 1
ATOM 4049 C CA . LEU B 1 135 ? 19.375 20.453 21.453 1 97.12 135 LEU B CA 1
ATOM 4050 C C . LEU B 1 135 ? 20.453 21.453 21.031 1 97.12 135 LEU B C 1
ATOM 4052 O O . LEU B 1 135 ? 20.766 21.594 19.859 1 97.12 135 LEU B O 1
ATOM 4056 N N . PRO B 1 136 ? 20.938 22.188 21.953 1 97.5 136 PRO B N 1
ATOM 4057 C CA . PRO B 1 136 ? 21.891 23.25 21.609 1 97.5 136 PRO B CA 1
ATOM 4058 C C . PRO B 1 136 ? 23.188 22.703 21 1 97.5 136 PRO B C 1
ATOM 4060 O O . PRO B 1 136 ? 23.859 23.406 20.234 1 97.5 136 PRO B O 1
ATOM 4063 N N . SER B 1 137 ? 23.562 21.453 21.359 1 97.94 137 SER B N 1
ATOM 4064 C CA . SER B 1 137 ? 24.781 20.828 20.828 1 97.94 137 SER B CA 1
ATOM 4065 C C . SER B 1 137 ? 24.625 19.312 20.719 1 97.94 137 SER B C 1
ATOM 4067 O O . SER B 1 137 ? 23.719 18.734 21.328 1 97.94 137 SER B O 1
ATOM 4069 N N . ALA B 1 138 ? 25.547 18.719 19.906 1 98.19 138 ALA B N 1
ATOM 4070 C CA . ALA B 1 138 ? 25.562 17.266 19.797 1 98.19 138 ALA B CA 1
ATOM 4071 C C . ALA B 1 138 ? 25.859 16.609 21.141 1 98.19 138 ALA B C 1
ATOM 4073 O O . ALA B 1 138 ? 25.312 15.539 21.453 1 98.19 138 ALA B O 1
ATOM 4074 N N . ALA B 1 139 ? 26.672 17.234 21.922 1 98 139 ALA B N 1
ATOM 4075 C CA . ALA B 1 139 ? 27 16.719 23.234 1 98 139 ALA B CA 1
ATOM 4076 C C . ALA B 1 139 ? 25.781 16.688 24.141 1 98 139 ALA B C 1
ATOM 4078 O O . ALA B 1 139 ? 25.578 15.742 24.906 1 98 139 ALA B O 1
ATOM 4079 N N . ARG B 1 140 ? 25.016 17.719 24.109 1 97.62 140 ARG B N 1
ATOM 4080 C CA . ARG B 1 140 ? 23.797 17.797 24.922 1 97.62 140 ARG B CA 1
ATOM 4081 C C . ARG B 1 140 ? 22.781 16.75 24.469 1 97.62 140 ARG B C 1
ATOM 4083 O O . ARG B 1 140 ? 22.062 16.172 25.297 1 97.62 140 ARG B O 1
ATOM 4090 N N . ALA B 1 141 ? 22.672 16.609 23.156 1 98.19 141 ALA B N 1
ATOM 4091 C CA . ALA B 1 141 ? 21.797 15.57 22.625 1 98.19 141 ALA B CA 1
ATOM 4092 C C . ALA B 1 141 ? 22.234 14.195 23.109 1 98.19 141 ALA B C 1
ATOM 4094 O O . ALA B 1 141 ? 21.391 13.359 23.453 1 98.19 141 ALA B O 1
ATOM 4095 N N . ALA B 1 142 ? 23.531 13.945 23.172 1 98.31 142 ALA B N 1
ATOM 4096 C CA . ALA B 1 142 ? 24.094 12.672 23.641 1 98.31 142 ALA B CA 1
ATOM 4097 C C . ALA B 1 142 ? 23.766 12.453 25.125 1 98.31 142 ALA B C 1
ATOM 4099 O O . ALA B 1 142 ? 23.547 11.32 25.547 1 98.31 142 ALA B O 1
ATOM 4100 N N . GLN B 1 143 ? 23.75 13.516 25.859 1 97.88 143 GLN B N 1
ATOM 4101 C CA . GLN B 1 143 ? 23.391 13.406 27.266 1 97.88 143 GLN B CA 1
ATOM 4102 C C . GLN B 1 143 ? 21.938 12.977 27.438 1 97.88 143 GLN B C 1
ATOM 4104 O O . GLN B 1 143 ? 21.625 12.141 28.281 1 97.88 143 GLN B O 1
ATOM 4109 N N . LEU B 1 144 ? 21.109 13.602 26.688 1 98.25 144 LEU B N 1
ATOM 4110 C CA . LEU B 1 144 ? 19.703 13.203 26.734 1 98.25 144 LEU B CA 1
ATOM 4111 C C . LEU B 1 144 ? 19.531 11.75 26.312 1 98.25 144 LEU B C 1
ATOM 4113 O O . LEU B 1 144 ? 18.766 11.008 26.938 1 98.25 144 LEU B O 1
ATOM 4117 N N . LYS B 1 145 ? 20.203 11.32 25.266 1 98.56 145 LYS B N 1
ATOM 4118 C CA . LYS B 1 145 ? 20.188 9.93 24.828 1 98.56 145 LYS B CA 1
ATOM 4119 C C . LYS B 1 145 ? 20.594 8.984 25.953 1 98.56 145 LYS B C 1
ATOM 4121 O O . LYS B 1 145 ? 19.906 7.988 26.203 1 98.56 145 LYS B O 1
ATOM 4126 N N . ALA B 1 146 ? 21.656 9.297 26.578 1 98 146 ALA B N 1
ATOM 4127 C CA . ALA B 1 146 ? 22.156 8.477 27.688 1 98 146 ALA B CA 1
ATOM 4128 C C . ALA B 1 146 ? 21.109 8.398 28.797 1 98 146 ALA B C 1
ATOM 4130 O O . ALA B 1 146 ? 20.922 7.34 29.406 1 98 146 ALA B O 1
ATOM 4131 N N . PHE B 1 147 ? 20.516 9.523 29.078 1 97.81 147 PHE B N 1
ATOM 4132 C CA . PHE B 1 147 ? 19.516 9.594 30.141 1 97.81 147 PHE B CA 1
ATOM 4133 C C . PHE B 1 147 ? 18.328 8.688 29.828 1 97.81 147 PHE B C 1
ATOM 4135 O O . PHE B 1 147 ? 17.922 7.875 30.656 1 97.81 147 PHE B O 1
ATOM 4142 N N . VAL B 1 148 ? 17.812 8.75 28.562 1 98.06 148 VAL B N 1
ATOM 4143 C CA . VAL B 1 148 ? 16.547 8.078 28.234 1 98.06 148 VAL B CA 1
ATOM 4144 C C . VAL B 1 148 ? 16.812 6.59 28.016 1 98.06 148 VAL B C 1
ATOM 4146 O O . VAL B 1 148 ? 15.906 5.77 28.188 1 98.06 148 VAL B O 1
ATOM 4149 N N . GLU B 1 149 ? 18.016 6.219 27.609 1 97.94 149 GLU B N 1
ATOM 4150 C CA . GLU B 1 149 ? 18.328 4.812 27.359 1 97.94 149 GLU B CA 1
ATOM 4151 C C . GLU B 1 149 ? 18.891 4.141 28.609 1 97.94 149 GLU B C 1
ATOM 4153 O O . GLU B 1 149 ? 19.156 2.936 28.609 1 97.94 149 GLU B O 1
ATOM 4158 N N . ASP B 1 150 ? 19.062 4.922 29.672 1 97.12 150 ASP B N 1
ATOM 4159 C CA . ASP B 1 150 ? 19.516 4.371 30.953 1 97.12 150 ASP B CA 1
ATOM 4160 C C . ASP B 1 150 ? 18.406 3.539 31.609 1 97.12 150 ASP B C 1
ATOM 4162 O O . ASP B 1 150 ? 17.344 4.066 31.953 1 97.12 150 ASP B O 1
ATOM 4166 N N . PRO B 1 151 ? 18.703 2.295 31.906 1 96.69 151 PRO B N 1
ATOM 4167 C CA . PRO B 1 151 ? 17.703 1.44 32.531 1 96.69 151 PRO B CA 1
ATOM 4168 C C . PRO B 1 151 ? 17.203 2 33.875 1 96.69 151 PRO B C 1
ATOM 4170 O O . PRO B 1 151 ? 16.062 1.762 34.25 1 96.69 151 PRO B O 1
ATOM 4173 N N . ALA B 1 152 ? 17.953 2.789 34.5 1 97.31 152 ALA B N 1
ATOM 4174 C CA . ALA B 1 152 ? 17.594 3.348 35.812 1 97.31 152 ALA B CA 1
ATOM 4175 C C . ALA B 1 152 ? 16.469 4.359 35.688 1 97.31 152 ALA B C 1
ATOM 4177 O O . ALA B 1 152 ? 15.719 4.594 36.625 1 97.31 152 ALA B O 1
ATOM 4178 N N . ASN B 1 153 ? 16.391 4.957 34.5 1 97.31 153 ASN B N 1
ATOM 4179 C CA . ASN B 1 153 ? 15.391 5.996 34.312 1 97.31 153 ASN B CA 1
ATOM 4180 C C . ASN B 1 153 ? 14.141 5.438 33.625 1 97.31 153 ASN B C 1
ATOM 4182 O O . ASN B 1 153 ? 13.133 6.141 33.531 1 97.31 153 ASN B O 1
ATOM 4186 N N . PHE B 1 154 ? 14.109 4.191 33.25 1 97.31 154 PHE B N 1
ATOM 4187 C CA . PHE B 1 154 ? 13.055 3.623 32.406 1 97.31 154 PHE B CA 1
ATOM 4188 C C . PHE B 1 154 ? 11.727 3.602 33.156 1 97.31 154 PHE B C 1
ATOM 4190 O O . PHE B 1 154 ? 10.68 3.92 32.594 1 97.31 154 PHE B O 1
ATOM 4197 N N . ASP B 1 155 ? 11.773 3.234 34.406 1 96.94 155 ASP B N 1
ATOM 4198 C CA . ASP B 1 155 ? 10.531 3.092 35.156 1 96.94 155 ASP B CA 1
ATOM 4199 C C . ASP B 1 155 ? 9.789 4.422 35.25 1 96.94 155 ASP B C 1
ATOM 4201 O O . ASP B 1 155 ? 8.562 4.461 35.094 1 96.94 155 ASP B O 1
ATOM 4205 N N . THR B 1 156 ? 10.516 5.395 35.5 1 97.19 156 THR B N 1
ATOM 4206 C CA . THR B 1 156 ? 9.898 6.715 35.562 1 97.19 156 THR B CA 1
ATOM 4207 C C . THR B 1 156 ? 9.289 7.109 34.219 1 97.19 156 THR B C 1
ATOM 4209 O O . THR B 1 156 ? 8.156 7.598 34.188 1 97.19 156 THR B O 1
ATOM 4212 N N . LEU B 1 157 ? 10.062 6.949 33.188 1 97.75 157 LEU B N 1
ATOM 4213 C CA . LEU B 1 157 ? 9.57 7.281 31.844 1 97.75 157 LEU B CA 1
ATOM 4214 C C . LEU B 1 157 ? 8.352 6.441 31.484 1 97.75 157 LEU B C 1
ATOM 4216 O O . LEU B 1 157 ? 7.41 6.941 30.859 1 97.75 157 LEU B O 1
ATOM 4220 N N . ALA B 1 158 ? 8.312 5.191 31.875 1 97.75 158 ALA B N 1
ATOM 4221 C CA . ALA B 1 158 ? 7.195 4.289 31.609 1 97.75 158 ALA B CA 1
ATOM 4222 C C . ALA B 1 158 ? 5.938 4.75 32.344 1 97.75 158 ALA B C 1
ATOM 4224 O O . ALA B 1 158 ? 4.836 4.699 31.797 1 97.75 158 ALA B O 1
ATOM 4225 N N . VAL B 1 159 ? 6.09 5.168 33.562 1 97.25 159 VAL B N 1
ATOM 4226 C CA . VAL B 1 159 ? 4.957 5.652 34.344 1 97.25 159 VAL B CA 1
ATOM 4227 C C . VAL B 1 159 ? 4.352 6.879 33.688 1 97.25 159 VAL B C 1
ATOM 4229 O O . VAL B 1 159 ? 3.129 6.992 33.562 1 97.25 159 VAL B O 1
ATOM 4232 N N . VAL B 1 160 ? 5.227 7.758 33.25 1 96.94 160 VAL B N 1
ATOM 4233 C CA . VAL B 1 160 ? 4.789 8.992 32.594 1 96.94 160 VAL B CA 1
ATOM 4234 C C . VAL B 1 160 ? 4.051 8.664 31.297 1 96.94 160 VAL B C 1
ATOM 4236 O O . VAL B 1 160 ? 2.969 9.195 31.047 1 96.94 160 VAL B O 1
ATOM 4239 N N . PHE B 1 161 ? 4.59 7.789 30.516 1 96.81 161 PHE B N 1
ATOM 4240 C CA . PHE B 1 161 ? 3.98 7.383 29.266 1 96.81 161 PHE B CA 1
ATOM 4241 C C . PHE B 1 161 ? 2.623 6.73 29.5 1 96.81 161 PHE B C 1
ATOM 4243 O O . PHE B 1 161 ? 1.648 7.047 28.812 1 96.81 161 PHE B O 1
ATOM 4250 N N . ASN B 1 162 ? 2.537 5.887 30.453 1 95.62 162 ASN B N 1
ATOM 4251 C CA . ASN B 1 162 ? 1.409 4.988 30.672 1 95.62 162 ASN B CA 1
ATOM 4252 C C . ASN B 1 162 ? 0.192 5.734 31.203 1 95.62 162 ASN B C 1
ATOM 4254 O O . ASN B 1 162 ? -0.918 5.199 31.219 1 95.62 162 ASN B O 1
ATOM 4258 N N . ARG B 1 163 ? 0.312 6.973 31.531 1 92.38 163 ARG B N 1
ATOM 4259 C CA . ARG B 1 163 ? -0.785 7.781 32.062 1 92.38 163 ARG B CA 1
ATOM 4260 C C . ARG B 1 163 ? -1.819 8.07 30.969 1 92.38 163 ARG B C 1
ATOM 4262 O O . ARG B 1 163 ? -2.977 8.367 31.266 1 92.38 163 ARG B O 1
ATOM 4269 N N . SER B 1 164 ? -1.423 7.934 29.797 1 85.88 164 SER B N 1
ATOM 4270 C CA . SER B 1 164 ? -2.244 8.383 28.688 1 85.88 164 SER B CA 1
ATOM 4271 C C . SER B 1 164 ? -3.33 7.363 28.344 1 85.88 164 SER B C 1
ATOM 4273 O O . SER B 1 164 ? -4.352 7.711 27.75 1 85.88 164 SER B O 1
ATOM 4275 N N . SER B 1 165 ? -3.123 6.066 28.719 1 87 165 SER B N 1
ATOM 4276 C CA . SER B 1 165 ? -4.035 5.004 28.312 1 87 165 SER B CA 1
ATOM 4277 C C . SER B 1 165 ? -3.928 3.793 29.234 1 87 165 SER B C 1
ATOM 4279 O O . SER B 1 165 ? -2.855 3.51 29.766 1 87 165 SER B O 1
ATOM 4281 N N . ARG B 1 166 ? -5.02 3.096 29.344 1 87.19 166 ARG B N 1
ATOM 4282 C CA . ARG B 1 166 ? -4.996 1.86 30.109 1 87.19 166 ARG B CA 1
ATOM 4283 C C . ARG B 1 166 ? -4.434 0.706 29.297 1 87.19 166 ARG B C 1
ATOM 4285 O O . ARG B 1 166 ? -4.07 -0.336 29.844 1 87.19 166 ARG B O 1
ATOM 4292 N N . PHE B 1 167 ? -4.293 0.915 28.016 1 88.31 167 PHE B N 1
ATOM 4293 C CA . PHE B 1 167 ? -3.883 -0.183 27.141 1 88.31 167 PHE B CA 1
ATOM 4294 C C . PHE B 1 167 ? -2.443 0.007 26.672 1 88.31 167 PHE B C 1
ATOM 4296 O O . PHE B 1 167 ? -1.719 -0.968 26.469 1 88.31 167 PHE B O 1
ATOM 4303 N N . ALA B 1 168 ? -2.031 1.278 26.516 1 91.5 168 ALA B N 1
ATOM 4304 C CA . ALA B 1 168 ? -0.683 1.542 26.016 1 91.5 168 ALA B CA 1
ATOM 4305 C C . ALA B 1 168 ? 0.349 1.382 27.125 1 91.5 168 ALA B C 1
ATOM 4307 O O . ALA B 1 168 ? 0.169 1.904 28.234 1 91.5 168 ALA B O 1
ATOM 4308 N N . ARG B 1 169 ? 1.38 0.615 26.875 1 95.31 169 ARG B N 1
ATOM 4309 C CA . ARG B 1 169 ? 2.477 0.41 27.812 1 95.31 169 ARG B CA 1
ATOM 4310 C C . ARG B 1 169 ? 3.828 0.587 27.125 1 95.31 169 ARG B C 1
ATOM 4312 O O . ARG B 1 169 ? 4.113 -0.075 26.125 1 95.31 169 ARG B O 1
ATOM 4319 N N . LEU B 1 170 ? 4.633 1.444 27.672 1 97.81 170 LEU B N 1
ATOM 4320 C CA . LEU B 1 170 ? 5.973 1.65 27.141 1 97.81 170 LEU B CA 1
ATOM 4321 C C . LEU B 1 170 ? 6.84 0.411 27.344 1 97.81 170 LEU B C 1
ATOM 4323 O O . LEU B 1 170 ? 6.879 -0.146 28.453 1 97.81 170 LEU B O 1
ATOM 4327 N N . GLN B 1 171 ? 7.527 0.002 26.297 1 97.38 171 GLN B N 1
ATOM 4328 C CA . GLN B 1 171 ? 8.336 -1.209 26.375 1 97.38 171 GLN B CA 1
ATOM 4329 C C . GLN B 1 171 ? 9.82 -0.886 26.234 1 97.38 171 GLN B C 1
ATOM 4331 O O . GLN B 1 171 ? 10.672 -1.652 26.688 1 97.38 171 GLN B O 1
ATOM 4336 N N . GLY B 1 172 ? 10.117 0.254 25.562 1 97.5 172 GLY B N 1
ATOM 4337 C CA . GLY B 1 172 ? 11.516 0.624 25.375 1 97.5 172 GLY B CA 1
ATOM 4338 C C . GLY B 1 172 ? 11.688 1.911 24.594 1 97.5 172 GLY B C 1
ATOM 4339 O O . GLY B 1 172 ? 10.742 2.41 23.984 1 97.5 172 GLY B O 1
ATOM 4340 N N . ILE B 1 173 ? 12.875 2.438 24.75 1 98.19 173 ILE B N 1
ATOM 4341 C CA . ILE B 1 173 ? 13.258 3.643 24.016 1 98.19 173 ILE B CA 1
ATOM 4342 C C . ILE B 1 173 ? 14.609 3.434 23.344 1 98.19 173 ILE B C 1
ATOM 4344 O O . ILE B 1 173 ? 15.562 2.979 23.984 1 98.19 173 ILE B O 1
ATOM 4348 N N . GLN B 1 174 ? 14.641 3.645 22.094 1 97.69 174 GLN B N 1
ATOM 4349 C CA . GLN B 1 174 ? 15.859 3.588 21.281 1 97.69 174 GLN B CA 1
ATOM 4350 C C . GLN B 1 174 ? 16.109 4.906 20.562 1 97.69 174 GLN B C 1
ATOM 4352 O O . GLN B 1 174 ? 15.188 5.457 19.938 1 97.69 174 GLN B O 1
ATOM 4357 N N . CYS B 1 175 ? 17.328 5.402 20.656 1 98.25 175 CYS B N 1
ATOM 4358 C CA . CYS B 1 175 ? 17.594 6.715 20.078 1 98.25 175 CYS B CA 1
ATOM 4359 C C . CYS B 1 175 ? 18.625 6.613 18.969 1 98.25 175 CYS B C 1
ATOM 4361 O O . CYS B 1 175 ? 19.422 5.672 18.938 1 98.25 175 CYS B O 1
ATOM 4363 N N . ALA B 1 176 ? 18.531 7.496 18.078 1 98.38 176 ALA B N 1
ATOM 4364 C CA . ALA B 1 176 ? 19.562 7.789 17.078 1 98.38 176 ALA B CA 1
ATOM 4365 C C . ALA B 1 176 ? 19.812 9.289 16.969 1 98.38 176 ALA B C 1
ATOM 4367 O O . ALA B 1 176 ? 18.984 10.094 17.391 1 98.38 176 ALA B O 1
ATOM 4368 N N . MET B 1 177 ? 21 9.625 16.469 1 98.06 177 MET B N 1
ATOM 4369 C CA . MET B 1 177 ? 21.344 11.039 16.359 1 98.06 177 MET B CA 1
ATOM 4370 C C . MET B 1 177 ? 21.797 11.383 14.945 1 98.06 177 MET B C 1
ATOM 4372 O O . MET B 1 177 ? 22.359 10.523 14.242 1 98.06 177 MET B O 1
ATOM 4376 N N . ALA B 1 178 ? 21.531 12.492 14.531 1 98.56 178 ALA B N 1
ATOM 4377 C CA . ALA B 1 178 ? 22.156 13.188 13.406 1 98.56 178 ALA B CA 1
ATOM 4378 C C . ALA B 1 178 ? 22.609 14.586 13.812 1 98.56 178 ALA B C 1
ATOM 4380 O O . ALA B 1 178 ? 21.828 15.539 13.766 1 98.56 178 ALA B O 1
ATOM 4381 N N . GLY B 1 179 ? 23.891 14.734 14.141 1 97.94 179 GLY B N 1
ATOM 4382 C CA . GLY B 1 179 ? 24.359 15.969 14.742 1 97.94 179 GLY B CA 1
ATOM 4383 C C . GLY B 1 179 ? 23.75 16.25 16.109 1 97.94 179 GLY B C 1
ATOM 4384 O O . GLY B 1 179 ? 23.812 15.398 17 1 97.94 179 GLY B O 1
ATOM 4385 N N . ARG B 1 180 ? 23.094 17.5 16.234 1 98.19 180 ARG B N 1
ATOM 4386 C CA . ARG B 1 180 ? 22.516 17.875 17.516 1 98.19 180 ARG B CA 1
ATOM 4387 C C . ARG B 1 180 ? 21.031 17.5 17.594 1 98.19 180 ARG B C 1
ATOM 4389 O O . ARG B 1 180 ? 20.328 17.906 18.516 1 98.19 180 ARG B O 1
ATOM 4396 N N . ASN B 1 181 ? 20.578 16.75 16.547 1 98.56 181 ASN B N 1
ATOM 4397 C CA . ASN B 1 181 ? 19.188 16.266 16.531 1 98.56 181 ASN B CA 1
ATOM 4398 C C . ASN B 1 181 ? 19.078 14.844 17.062 1 98.56 181 ASN B C 1
ATOM 4400 O O . ASN B 1 181 ? 19.859 13.969 16.688 1 98.56 181 ASN B O 1
ATOM 4404 N N . LEU B 1 182 ? 18.172 14.664 18 1 98.62 182 LEU B N 1
ATOM 4405 C CA . LEU B 1 182 ? 17.922 13.359 18.609 1 98.62 182 LEU B CA 1
ATOM 4406 C C . LEU B 1 182 ? 16.594 12.789 18.156 1 98.62 182 LEU B C 1
ATOM 4408 O O . LEU B 1 182 ? 15.562 13.461 18.234 1 98.62 182 LEU B O 1
ATOM 4412 N N . TYR B 1 183 ? 16.656 11.641 17.594 1 98.69 183 TYR B N 1
ATOM 4413 C CA . TYR B 1 183 ? 15.453 10.883 17.25 1 98.69 183 TYR B CA 1
ATOM 4414 C C . TYR B 1 183 ? 15.172 9.789 18.281 1 98.69 183 TYR B C 1
ATOM 4416 O O . TYR B 1 183 ? 15.945 8.836 18.391 1 98.69 183 TYR B O 1
ATOM 4424 N N . MET B 1 184 ? 14.102 9.922 19.031 1 98.38 184 MET B N 1
ATOM 4425 C CA . MET B 1 184 ? 13.781 9.039 20.141 1 98.38 184 MET B CA 1
ATOM 4426 C C . MET B 1 184 ? 12.609 8.125 19.797 1 98.38 184 MET B C 1
ATOM 4428 O O . MET B 1 184 ? 11.453 8.531 19.875 1 98.38 184 MET B O 1
ATOM 4432 N N . ARG B 1 185 ? 12.891 6.891 19.469 1 98.44 185 ARG B N 1
ATOM 4433 C CA . ARG B 1 185 ? 11.898 5.898 19.062 1 98.44 185 ARG B CA 1
ATOM 4434 C C . ARG B 1 185 ? 11.359 5.141 20.281 1 98.44 185 ARG B C 1
ATOM 4436 O O . ARG B 1 185 ? 12.078 4.363 20.906 1 98.44 185 ARG B O 1
ATOM 4443 N N . LEU B 1 186 ? 10.117 5.449 20.625 1 98.12 186 LEU B N 1
ATOM 4444 C CA . LEU B 1 186 ? 9.453 4.781 21.734 1 98.12 186 LEU B CA 1
ATOM 4445 C C . LEU B 1 186 ? 8.609 3.611 21.25 1 98.12 186 LEU B C 1
ATOM 4447 O O . LEU B 1 186 ? 7.785 3.773 20.344 1 98.12 186 LEU B O 1
ATOM 4451 N N . ASN B 1 187 ? 8.844 2.475 21.812 1 97.75 187 ASN B N 1
ATOM 4452 C CA . ASN B 1 187 ? 8.109 1.247 21.5 1 97.75 187 ASN B CA 1
ATOM 4453 C C . ASN B 1 187 ? 7.102 0.908 22.594 1 97.75 187 ASN B C 1
ATOM 4455 O O . ASN B 1 187 ? 7.445 0.894 23.781 1 97.75 187 ASN B O 1
ATOM 4459 N N . CYS B 1 188 ? 5.836 0.613 22.203 1 96.88 188 CYS B N 1
ATOM 4460 C CA . CYS B 1 188 ? 4.82 0.382 23.219 1 96.88 188 CYS B CA 1
ATOM 4461 C C . CYS B 1 188 ? 3.773 -0.615 22.734 1 96.88 188 CYS B C 1
ATOM 4463 O O . CYS B 1 188 ? 3.547 -0.745 21.531 1 96.88 188 CYS B O 1
ATOM 4465 N N . SER B 1 189 ? 3.162 -1.301 23.656 1 95.88 189 SER B N 1
ATOM 4466 C CA . SER B 1 189 ? 1.989 -2.111 23.344 1 95.88 189 SER B CA 1
ATOM 4467 C C . SER B 1 189 ? 0.741 -1.246 23.203 1 95.88 189 SER B C 1
ATOM 4469 O O . SER B 1 189 ? 0.636 -0.191 23.828 1 95.88 189 SER B O 1
ATOM 4471 N N . THR B 1 190 ? -0.208 -1.715 22.391 1 95.94 190 THR B N 1
ATOM 4472 C CA . THR B 1 190 ? -1.364 -0.869 22.109 1 95.94 190 THR B CA 1
ATOM 4473 C C . THR B 1 190 ? -2.658 -1.673 22.219 1 95.94 190 THR B C 1
ATOM 4475 O O . THR B 1 190 ? -3.697 -1.25 21.703 1 95.94 190 THR B O 1
ATOM 4478 N N . GLY B 1 191 ? -2.623 -2.895 22.844 1 95.75 191 GLY B N 1
ATOM 4479 C CA . GLY B 1 191 ? -3.814 -3.723 22.938 1 95.75 191 GLY B CA 1
ATOM 4480 C C . GLY B 1 191 ? -4.336 -4.172 21.578 1 95.75 191 GLY B C 1
ATOM 4481 O O . GLY B 1 191 ? -3.566 -4.641 20.734 1 95.75 191 GLY B O 1
ATOM 4482 N N . ASP B 1 192 ? -5.699 -4.031 21.375 1 97.69 192 ASP B N 1
ATOM 4483 C CA . ASP B 1 192 ? -6.312 -4.531 20.156 1 97.69 192 ASP B CA 1
ATOM 4484 C C . ASP B 1 192 ? -6.441 -3.426 19.109 1 97.69 192 ASP B C 1
ATOM 4486 O O . ASP B 1 192 ? -7.008 -3.641 18.031 1 97.69 192 ASP B O 1
ATOM 4490 N N . ALA B 1 193 ? -5.93 -2.197 19.406 1 95.38 193 ALA B N 1
ATOM 4491 C CA . ALA B 1 193 ? -5.844 -1.116 18.422 1 95.38 193 ALA B CA 1
ATOM 4492 C C . ALA B 1 193 ? -4.504 -1.139 17.703 1 95.38 193 ALA B C 1
ATOM 4494 O O . ALA B 1 193 ? -3.523 -1.694 18.203 1 95.38 193 ALA B O 1
ATOM 4495 N N . MET B 1 194 ? -4.543 -0.623 16.453 1 94.56 194 MET B N 1
ATOM 4496 C CA . MET B 1 194 ? -3.236 -0.335 15.875 1 94.56 194 MET B CA 1
ATOM 4497 C C . MET B 1 194 ? -2.445 0.629 16.75 1 94.56 194 MET B C 1
ATOM 4499 O O . MET B 1 194 ? -1.263 0.407 17.016 1 94.56 194 MET B O 1
ATOM 4503 N N . GLY B 1 195 ? -3.113 1.771 17.141 1 89.25 195 GLY B N 1
ATOM 4504 C CA . GLY B 1 195 ? -2.768 2.463 18.375 1 89.25 195 GLY B CA 1
ATOM 4505 C C . GLY B 1 195 ? -1.936 3.711 18.156 1 89.25 195 GLY B C 1
ATOM 4506 O O . GLY B 1 195 ? -1.278 4.203 19.078 1 89.25 195 GLY B O 1
ATOM 4507 N N . MET B 1 196 ? -1.879 4.312 16.953 1 89.5 196 MET B N 1
ATOM 4508 C CA . MET B 1 196 ? -0.99 5.438 16.672 1 89.5 196 MET B CA 1
ATOM 4509 C C . MET B 1 196 ? -1.392 6.664 17.484 1 89.5 196 MET B C 1
ATOM 4511 O O . MET B 1 196 ? -0.531 7.414 17.953 1 89.5 196 MET B O 1
ATOM 4515 N N . ASN B 1 197 ? -2.688 6.895 17.688 1 85.56 197 ASN B N 1
ATOM 4516 C CA . ASN B 1 197 ? -3.125 8.016 18.5 1 85.56 197 ASN B CA 1
ATOM 4517 C C . ASN B 1 197 ? -2.729 7.832 19.969 1 85.56 197 ASN B C 1
ATOM 4519 O O . ASN B 1 197 ? -2.277 8.781 20.609 1 85.56 197 ASN B O 1
ATOM 4523 N N . MET B 1 198 ? -2.916 6.676 20.422 1 88.19 198 MET B N 1
ATOM 4524 C CA . MET B 1 198 ? -2.559 6.328 21.797 1 88.19 198 MET B CA 1
ATOM 4525 C C . MET B 1 198 ? -1.063 6.512 22.031 1 88.19 198 MET B C 1
ATOM 4527 O O . MET B 1 198 ? -0.656 7.078 23.047 1 88.19 198 MET B O 1
ATOM 4531 N N . VAL B 1 199 ? -0.26 6.043 21.141 1 93.38 199 VAL B N 1
ATOM 4532 C CA . VAL B 1 199 ? 1.192 6.113 21.266 1 93.38 199 VAL B CA 1
ATOM 4533 C C . VAL B 1 199 ? 1.645 7.57 21.234 1 93.38 199 VAL B C 1
ATOM 4535 O O . VAL B 1 199 ? 2.504 7.984 22.016 1 93.38 199 VAL B O 1
ATOM 4538 N N . SER B 1 200 ? 1.048 8.344 20.328 1 93.44 200 SER B N 1
ATOM 4539 C CA . SER B 1 200 ? 1.407 9.75 20.203 1 93.44 200 SER B CA 1
ATOM 4540 C C . SER B 1 200 ? 1.118 10.516 21.484 1 93.44 200 SER B C 1
ATOM 4542 O O . SER B 1 200 ? 1.91 11.359 21.906 1 93.44 200 SER B O 1
ATOM 4544 N N . LYS B 1 201 ? 0.027 10.234 22.109 1 92.56 201 LYS B N 1
ATOM 4545 C CA . LYS B 1 201 ? -0.325 10.875 23.375 1 92.56 201 LYS B CA 1
ATOM 4546 C C . LYS B 1 201 ? 0.676 10.523 24.469 1 92.56 201 LYS B C 1
ATOM 4548 O O . LYS B 1 201 ? 1.08 11.391 25.25 1 92.56 201 LYS B O 1
ATOM 4553 N N . GLY B 1 202 ? 1.021 9.281 24.547 1 94.88 202 GLY B N 1
ATOM 4554 C CA . GLY B 1 202 ? 2.027 8.859 25.516 1 94.88 202 GLY B CA 1
ATOM 4555 C C . GLY B 1 202 ? 3.379 9.508 25.281 1 94.88 202 GLY B C 1
ATOM 4556 O O . GLY B 1 202 ? 4.051 9.906 26.234 1 94.88 202 GLY B O 1
ATOM 4557 N N . VAL B 1 203 ? 3.758 9.602 24.047 1 95.88 203 VAL B N 1
ATOM 4558 C CA . VAL B 1 203 ? 5.027 10.227 23.688 1 95.88 203 VAL B CA 1
ATOM 4559 C C . VAL B 1 203 ? 5.012 11.703 24.094 1 95.88 203 VAL B C 1
ATOM 4561 O O . VAL B 1 203 ? 6.012 12.219 24.594 1 95.88 203 VAL B O 1
ATOM 4564 N N . GLN B 1 204 ? 3.881 12.344 23.891 1 94 204 GLN B N 1
ATOM 4565 C CA . GLN B 1 204 ? 3.764 13.734 24.297 1 94 204 GLN B CA 1
ATOM 4566 C C . GLN B 1 204 ? 3.951 13.883 25.797 1 94 204 GLN B C 1
ATOM 4568 O O . GLN B 1 204 ? 4.594 14.828 26.266 1 94 204 GLN B O 1
ATOM 4573 N N . ASN B 1 205 ? 3.416 12.984 26.594 1 94.88 205 ASN B N 1
ATOM 4574 C CA . ASN B 1 205 ? 3.625 12.992 28.047 1 94.88 205 ASN B CA 1
ATOM 4575 C C . ASN B 1 205 ? 5.105 12.891 28.391 1 94.88 205 ASN B C 1
ATOM 4577 O O . ASN B 1 205 ? 5.586 13.602 29.281 1 94.88 205 ASN B O 1
ATOM 4581 N N . VAL B 1 206 ? 5.785 12.023 27.75 1 96.75 206 VAL B N 1
ATOM 4582 C CA . VAL B 1 206 ? 7.207 11.82 28 1 96.75 206 VAL B CA 1
ATOM 4583 C C . VAL B 1 206 ? 7.98 13.086 27.641 1 96.75 206 VAL B C 1
ATOM 4585 O O . VAL B 1 206 ? 8.883 13.5 28.375 1 96.75 206 VAL B O 1
ATOM 4588 N N . LEU B 1 207 ? 7.645 13.703 26.516 1 95.5 207 LEU B N 1
ATOM 4589 C CA . LEU B 1 207 ? 8.312 14.93 26.094 1 95.5 207 LEU B CA 1
ATOM 4590 C C . LEU B 1 207 ? 8.109 16.047 27.125 1 95.5 207 LEU B C 1
ATOM 4592 O O . LEU B 1 207 ? 9.062 16.734 27.469 1 95.5 207 LEU B O 1
ATOM 4596 N N . ASP B 1 208 ? 6.906 16.109 27.625 1 93.88 208 ASP B N 1
ATOM 4597 C CA . ASP B 1 208 ? 6.605 17.125 28.641 1 93.88 208 ASP B CA 1
ATOM 4598 C C . ASP B 1 208 ? 7.426 16.891 29.906 1 93.88 208 ASP B C 1
ATOM 4600 O O . ASP B 1 208 ? 7.934 17.844 30.5 1 93.88 208 ASP B O 1
ATOM 4604 N N . TYR B 1 209 ? 7.539 15.703 30.312 1 95.81 209 TYR B N 1
ATOM 4605 C CA . TYR B 1 209 ? 8.328 15.352 31.484 1 95.81 209 TYR B CA 1
ATOM 4606 C C . TYR B 1 209 ? 9.797 15.672 31.266 1 95.81 209 TYR B C 1
ATOM 4608 O O . TYR B 1 209 ? 10.445 16.266 32.156 1 95.81 209 TYR B O 1
ATOM 4616 N N . LEU B 1 210 ? 10.352 15.289 30.094 1 96.75 210 LEU B N 1
ATOM 4617 C CA . LEU B 1 210 ? 11.773 15.477 29.812 1 96.75 210 LEU B CA 1
ATOM 4618 C C . LEU B 1 210 ? 12.125 16.953 29.766 1 96.75 210 LEU B C 1
ATOM 4620 O O . LEU B 1 210 ? 13.242 17.344 30.109 1 96.75 210 LEU B O 1
ATOM 4624 N N . GLU B 1 211 ? 11.211 17.75 29.328 1 93.19 211 GLU B N 1
ATOM 4625 C CA . GLU B 1 211 ? 11.453 19.188 29.203 1 93.19 211 GLU B CA 1
ATOM 4626 C C . GLU B 1 211 ? 11.664 19.828 30.578 1 93.19 211 GLU B C 1
ATOM 4628 O O . GLU B 1 211 ? 12.266 20.891 30.688 1 93.19 211 GLU B O 1
ATOM 4633 N N . THR B 1 212 ? 11.18 19.188 31.609 1 92.38 212 THR B N 1
ATOM 4634 C CA . THR B 1 212 ? 11.414 19.688 32.969 1 92.38 212 THR B CA 1
ATOM 4635 C C . THR B 1 212 ? 12.883 19.531 33.344 1 92.38 212 THR B C 1
ATOM 4637 O O . THR B 1 212 ? 13.484 20.453 33.906 1 92.38 212 THR B O 1
ATOM 4640 N N . ASP B 1 213 ? 13.43 18.438 33.031 1 91.06 213 ASP B N 1
ATOM 4641 C CA . ASP B 1 213 ? 14.82 18.141 33.375 1 91.06 213 ASP B CA 1
ATOM 4642 C C . ASP B 1 213 ? 15.773 18.641 32.281 1 91.06 213 ASP B C 1
ATOM 4644 O O . ASP B 1 213 ? 16.953 18.906 32.562 1 91.06 213 ASP B O 1
ATOM 4648 N N . PHE B 1 214 ? 15.266 18.703 31.094 1 94.5 214 PHE B N 1
ATOM 4649 C CA . PHE B 1 214 ? 16.016 19.188 29.953 1 94.5 214 PHE B CA 1
ATOM 4650 C C . PHE B 1 214 ? 15.305 20.359 29.281 1 94.5 214 PHE B C 1
ATOM 4652 O O . PHE B 1 214 ? 14.766 20.219 28.188 1 94.5 214 PHE B O 1
ATOM 4659 N N . PRO B 1 215 ? 15.383 21.516 29.891 1 93.38 215 PRO B N 1
ATOM 4660 C CA . PRO B 1 215 ? 14.625 22.656 29.406 1 93.38 215 PRO B CA 1
ATOM 4661 C C . PRO B 1 215 ? 15.133 23.172 28.062 1 93.38 215 PRO B C 1
ATOM 4663 O O . PRO B 1 215 ? 14.453 23.969 27.406 1 93.38 215 PRO B O 1
ATOM 4666 N N . ASP B 1 216 ? 16.281 22.734 27.656 1 94.75 216 ASP B N 1
ATOM 4667 C CA . ASP B 1 216 ? 16.891 23.203 26.422 1 94.75 216 ASP B CA 1
ATOM 4668 C C . ASP B 1 216 ? 16.438 22.359 25.234 1 94.75 216 ASP B C 1
ATOM 4670 O O . ASP B 1 216 ? 16.859 22.578 24.094 1 94.75 216 ASP B O 1
ATOM 4674 N N . ILE B 1 217 ? 15.5 21.453 25.453 1 95.12 217 ILE B N 1
ATOM 4675 C CA . ILE B 1 217 ? 14.914 20.656 24.375 1 95.12 217 ILE B CA 1
ATOM 4676 C C . ILE B 1 217 ? 14.047 21.547 23.484 1 95.12 217 ILE B C 1
ATOM 4678 O O . ILE B 1 217 ? 13.219 22.312 24 1 95.12 217 ILE B O 1
ATOM 4682 N N . ASP B 1 218 ? 14.32 21.516 22.234 1 94.56 218 ASP B N 1
ATOM 4683 C CA . ASP B 1 218 ? 13.406 22.031 21.219 1 94.56 218 ASP B CA 1
ATOM 4684 C C . ASP B 1 218 ? 12.727 20.875 20.469 1 94.56 218 ASP B C 1
ATOM 4686 O O . ASP B 1 218 ? 13.328 20.281 19.578 1 94.56 218 ASP B O 1
ATOM 4690 N N . ALA B 1 219 ? 11.477 20.578 20.812 1 94.06 219 ALA B N 1
ATOM 4691 C CA . ALA B 1 219 ? 10.742 19.516 20.141 1 94.06 219 ALA B CA 1
ATOM 4692 C C . ALA B 1 219 ? 10.297 19.938 18.75 1 94.06 219 ALA B C 1
ATOM 4694 O O . ALA B 1 219 ? 9.328 20.688 18.594 1 94.06 219 ALA B O 1
ATOM 4695 N N . ILE B 1 220 ? 10.938 19.438 17.781 1 94.5 220 ILE B N 1
ATOM 4696 C CA . ILE B 1 220 ? 10.727 19.859 16.391 1 94.5 220 ILE B CA 1
ATOM 4697 C C . ILE B 1 220 ? 9.445 19.234 15.852 1 94.5 220 ILE B C 1
ATOM 4699 O O . ILE B 1 220 ? 8.688 19.875 15.125 1 94.5 220 ILE B O 1
ATOM 4703 N N . SER B 1 221 ? 9.258 17.953 16.141 1 95.56 221 SER B N 1
ATOM 4704 C CA . SER B 1 221 ? 8.078 17.25 15.656 1 95.56 221 SER B CA 1
ATOM 4705 C C . SER B 1 221 ? 7.828 15.984 16.484 1 95.56 221 SER B C 1
ATOM 4707 O O . SER B 1 221 ? 8.773 15.312 16.891 1 95.56 221 SER B O 1
ATOM 4709 N N . ILE B 1 222 ? 6.57 15.641 16.625 1 94.19 222 ILE B N 1
ATOM 4710 C CA . ILE B 1 222 ? 6.168 14.438 17.359 1 94.19 222 ILE B CA 1
ATOM 4711 C C . ILE B 1 222 ? 6.52 13.195 16.531 1 94.19 222 ILE B C 1
ATOM 4713 O O . ILE B 1 222 ? 6.562 12.086 17.062 1 94.19 222 ILE B O 1
ATOM 4717 N N . SER B 1 223 ? 6.758 13.359 15.273 1 94.69 223 SER B N 1
ATOM 4718 C CA . SER B 1 223 ? 7.16 12.305 14.352 1 94.69 223 SER B CA 1
ATOM 4719 C C . SER B 1 223 ? 8.367 12.727 13.516 1 94.69 223 SER B C 1
ATOM 4721 O O . SER B 1 223 ? 8.281 13.656 12.711 1 94.69 223 SER B O 1
ATOM 4723 N N . GLY B 1 224 ? 9.484 12.062 13.703 1 97.12 224 GLY B N 1
ATOM 4724 C CA . GLY B 1 224 ? 10.727 12.461 13.062 1 97.12 224 GLY B CA 1
ATOM 4725 C C . GLY B 1 224 ? 11.203 11.469 12.016 1 97.12 224 GLY B C 1
ATOM 4726 O O . GLY B 1 224 ? 12.359 11.508 11.602 1 97.12 224 GLY B O 1
ATOM 4727 N N . ASN B 1 225 ? 10.328 10.469 11.57 1 98.12 225 ASN B N 1
ATOM 4728 C CA . ASN B 1 225 ? 10.523 9.469 10.523 1 98.12 225 ASN B CA 1
ATOM 4729 C C . ASN B 1 225 ? 11.422 8.328 11 1 98.12 225 ASN B C 1
ATOM 4731 O O . ASN B 1 225 ? 11.641 7.359 10.273 1 98.12 225 ASN B O 1
ATOM 4735 N N . PHE B 1 226 ? 11.836 8.406 12.234 1 98.25 226 PHE B N 1
ATOM 4736 C CA . PHE B 1 226 ? 12.664 7.309 12.719 1 98.25 226 PHE B CA 1
ATOM 4737 C C . PHE B 1 226 ? 11.805 6.125 13.148 1 98.25 226 PHE B C 1
ATOM 4739 O O . PHE B 1 226 ? 12.297 5.004 13.266 1 98.25 226 PHE B O 1
ATOM 4746 N N . CYS B 1 227 ? 10.57 6.367 13.414 1 94.69 227 CYS B N 1
ATOM 4747 C CA . CYS B 1 227 ? 9.664 5.23 13.562 1 94.69 227 CYS B CA 1
ATOM 4748 C C . CYS B 1 227 ? 9.203 4.723 12.203 1 94.69 227 CYS B C 1
ATOM 4750 O O . CYS B 1 227 ? 8.688 3.607 12.094 1 94.69 227 CYS B O 1
ATOM 4752 N N . SER B 1 228 ? 9.336 5.52 11.156 1 94.62 228 SER B N 1
ATOM 4753 C CA . SER B 1 228 ? 9.094 5.215 9.75 1 94.62 228 SER B CA 1
ATOM 4754 C C . SER B 1 228 ? 7.66 4.75 9.523 1 94.62 228 SER B C 1
ATOM 4756 O O . SER B 1 228 ? 7.434 3.688 8.938 1 94.62 228 SER B O 1
ATOM 4758 N N . ASP B 1 229 ? 6.746 5.605 9.898 1 93.75 229 ASP B N 1
ATOM 4759 C CA . ASP B 1 229 ? 5.328 5.363 9.648 1 93.75 229 ASP B CA 1
ATOM 4760 C C . ASP B 1 229 ? 5.004 5.473 8.164 1 93.75 229 ASP B C 1
ATOM 4762 O O . ASP B 1 229 ? 5.176 6.539 7.562 1 93.75 229 ASP B O 1
ATOM 4766 N N . LYS B 1 230 ? 4.555 4.363 7.547 1 96.31 230 LYS B N 1
ATOM 4767 C CA . LYS B 1 230 ? 4.078 4.324 6.168 1 96.31 230 LYS B CA 1
ATOM 4768 C C . LYS B 1 230 ? 5.211 4.613 5.188 1 96.31 230 LYS B C 1
ATOM 4770 O O . LYS B 1 230 ? 5.023 5.355 4.219 1 96.31 230 LYS B O 1
ATOM 4775 N N . LYS B 1 231 ? 6.434 4.125 5.426 1 96.44 231 LYS B N 1
ATOM 4776 C CA . LYS B 1 231 ? 7.633 4.176 4.594 1 96.44 231 LYS B CA 1
ATOM 4777 C C . LYS B 1 231 ? 8.477 2.914 4.77 1 96.44 231 LYS B C 1
ATOM 4779 O O . LYS B 1 231 ? 8.609 2.402 5.883 1 96.44 231 LYS B O 1
ATOM 4784 N N . PRO B 1 232 ? 9.016 2.42 3.637 1 97.38 232 PRO B N 1
ATOM 4785 C CA . PRO B 1 232 ? 9.961 1.326 3.844 1 97.38 232 PRO B CA 1
ATOM 4786 C C . PRO B 1 232 ? 11.25 1.783 4.527 1 97.38 232 PRO B C 1
ATOM 4788 O O . PRO B 1 232 ? 11.844 2.785 4.125 1 97.38 232 PRO B O 1
ATOM 4791 N N . ALA B 1 233 ? 11.656 1.127 5.555 1 98.25 233 ALA B N 1
ATOM 4792 C CA . ALA B 1 233 ? 12.867 1.511 6.273 1 98.25 233 ALA B CA 1
ATOM 4793 C C . ALA B 1 233 ? 13.531 0.296 6.91 1 98.25 233 ALA B C 1
ATOM 4795 O O . ALA B 1 233 ? 12.852 -0.643 7.332 1 98.25 233 ALA B O 1
ATOM 4796 N N . ALA B 1 234 ? 14.844 0.366 7.012 1 98.19 234 ALA B N 1
ATOM 4797 C CA . ALA B 1 234 ? 15.648 -0.703 7.602 1 98.19 234 ALA B CA 1
ATOM 4798 C C . ALA B 1 234 ? 15.32 -0.884 9.078 1 98.19 234 ALA B C 1
ATOM 4800 O O . ALA B 1 234 ? 15.305 -2.008 9.586 1 98.19 234 ALA B O 1
ATOM 4801 N N . ILE B 1 235 ? 15.031 0.187 9.781 1 98 235 ILE B N 1
ATOM 4802 C CA . ILE B 1 235 ? 14.789 0.112 11.219 1 98 235 ILE B CA 1
ATOM 4803 C C . ILE B 1 235 ? 13.594 -0.796 11.484 1 98 235 ILE B C 1
ATOM 4805 O O . ILE B 1 235 ? 13.625 -1.615 12.406 1 98 235 ILE B O 1
ATOM 4809 N N . ASN B 1 236 ? 12.531 -0.704 10.688 1 98 236 ASN B N 1
ATOM 4810 C CA . ASN B 1 236 ? 11.352 -1.538 10.898 1 98 236 ASN B CA 1
ATOM 4811 C C . ASN B 1 236 ? 11.562 -2.953 10.367 1 98 236 ASN B C 1
ATOM 4813 O O . ASN B 1 236 ? 10.992 -3.91 10.891 1 98 236 ASN B O 1
ATOM 4817 N N . TRP B 1 237 ? 12.414 -3.107 9.328 1 97.81 237 TRP B N 1
ATOM 4818 C CA . TRP B 1 237 ? 12.789 -4.418 8.812 1 97.81 237 TRP B CA 1
ATOM 4819 C C . TRP B 1 237 ? 13.555 -5.219 9.859 1 97.81 237 TRP B C 1
ATOM 4821 O O . TRP B 1 237 ? 13.383 -6.438 9.969 1 97.81 237 TRP B O 1
ATOM 4831 N N . ILE B 1 238 ? 14.312 -4.516 10.68 1 97.44 238 ILE B N 1
ATOM 4832 C CA . ILE B 1 238 ? 15.203 -5.168 11.641 1 97.44 238 ILE B CA 1
ATOM 4833 C C . ILE B 1 238 ? 14.523 -5.25 13 1 97.44 238 ILE B C 1
ATOM 4835 O O . ILE B 1 238 ? 14.484 -6.316 13.617 1 97.44 238 ILE B O 1
ATOM 4839 N N . GLU B 1 239 ? 13.898 -4.086 13.438 1 97.19 239 GLU B N 1
ATOM 4840 C CA . GLU B 1 239 ? 13.414 -4 14.805 1 97.19 239 GLU B CA 1
ATOM 4841 C C . GLU B 1 239 ? 11.922 -4.316 14.883 1 97.19 239 GLU B C 1
ATOM 4843 O O . GLU B 1 239 ? 11.391 -4.586 15.961 1 97.19 239 GLU B O 1
ATOM 4848 N N . GLY B 1 240 ? 11.289 -4.32 13.758 1 97.5 240 GLY B N 1
ATOM 4849 C CA . GLY B 1 240 ? 9.859 -4.551 13.742 1 97.5 240 GLY B CA 1
ATOM 4850 C C . GLY B 1 240 ? 9.047 -3.324 14.117 1 97.5 240 GLY B C 1
ATOM 4851 O O . GLY B 1 240 ? 9.594 -2.355 14.648 1 97.5 240 GLY B O 1
ATOM 4852 N N . ARG B 1 241 ? 7.797 -3.285 13.836 1 98.25 241 ARG B N 1
ATOM 4853 C CA . ARG B 1 241 ? 6.77 -2.305 14.18 1 98.25 241 ARG B CA 1
ATOM 4854 C C . ARG B 1 241 ? 5.375 -2.895 14.023 1 98.25 241 ARG B C 1
ATOM 4856 O O . ARG B 1 241 ? 5.035 -3.43 12.961 1 98.25 241 ARG B O 1
ATOM 4863 N N . GLY B 1 242 ? 4.574 -2.797 14.969 1 97.88 242 GLY B N 1
ATOM 4864 C CA . GLY B 1 242 ? 3.363 -3.6 15.023 1 97.88 242 GLY B CA 1
ATOM 4865 C C . GLY B 1 242 ? 3.619 -5.039 15.438 1 97.88 242 GLY B C 1
ATOM 4866 O O . GLY B 1 242 ? 4.344 -5.293 16.406 1 97.88 242 GLY B O 1
ATOM 4867 N N . LYS B 1 243 ? 2.977 -5.988 14.805 1 98.75 243 LYS B N 1
ATOM 4868 C CA . LYS B 1 243 ? 3.176 -7.398 15.125 1 98.75 243 LYS B CA 1
ATOM 4869 C C . LYS B 1 243 ? 4.227 -8.023 14.211 1 98.75 243 LYS B C 1
ATOM 4871 O O . LYS B 1 243 ? 4.148 -7.895 12.984 1 98.75 243 LYS B O 1
ATOM 4876 N N . SER B 1 244 ? 5.258 -8.578 14.773 1 98.75 244 SER B N 1
ATOM 4877 C CA . SER B 1 244 ? 6.199 -9.422 14.039 1 98.75 244 SER B CA 1
ATOM 4878 C C . SER B 1 244 ? 5.781 -10.891 14.086 1 98.75 244 SER B C 1
ATOM 4880 O O . SER B 1 244 ? 5.582 -11.445 15.172 1 98.75 244 SER B O 1
ATOM 4882 N N . VAL B 1 245 ? 5.637 -11.453 12.906 1 98.88 245 VAL B N 1
ATOM 4883 C CA . VAL B 1 245 ? 5.062 -12.789 12.875 1 98.88 245 VAL B CA 1
ATOM 4884 C C . VAL B 1 245 ? 5.898 -13.688 11.969 1 98.88 245 VAL B C 1
ATOM 4886 O O . VAL B 1 245 ? 6.406 -13.242 10.938 1 98.88 245 VAL B O 1
ATOM 4889 N N . VAL B 1 246 ? 6.113 -14.883 12.391 1 98.88 246 VAL B N 1
ATOM 4890 C CA . VAL B 1 246 ? 6.602 -15.938 11.508 1 98.88 246 VAL B CA 1
ATOM 4891 C C . VAL B 1 246 ? 5.531 -17.016 11.352 1 98.88 246 VAL B C 1
ATOM 4893 O O . VAL B 1 246 ? 4.816 -17.344 12.305 1 98.88 246 VAL B O 1
ATOM 4896 N N . CYS B 1 247 ? 5.32 -17.469 10.18 1 98.81 247 CYS B N 1
ATOM 4897 C CA . CYS B 1 247 ? 4.41 -18.562 9.844 1 98.81 247 CYS B CA 1
ATOM 4898 C C . CYS B 1 247 ? 5.105 -19.594 8.977 1 98.81 247 CYS B C 1
ATOM 4900 O O . CYS B 1 247 ? 5.879 -19.25 8.078 1 98.81 247 CYS B O 1
ATOM 4902 N N . GLU B 1 248 ? 4.832 -20.922 9.234 1 98.88 248 GLU B N 1
ATOM 4903 C CA . GLU B 1 248 ? 5.5 -21.969 8.469 1 98.88 248 GLU B CA 1
ATOM 4904 C C . GLU B 1 248 ? 4.574 -23.156 8.234 1 98.88 248 GLU B C 1
ATOM 4906 O O . GLU B 1 248 ? 3.553 -23.297 8.914 1 98.88 248 GLU B O 1
ATOM 4911 N N . ALA B 1 249 ? 4.891 -23.969 7.301 1 98.94 249 ALA B N 1
ATOM 4912 C CA . ALA B 1 249 ? 4.199 -25.219 7 1 98.94 249 ALA B CA 1
ATOM 4913 C C . ALA B 1 249 ? 5.133 -26.219 6.32 1 98.94 249 ALA B C 1
ATOM 4915 O O . ALA B 1 249 ? 6.129 -25.812 5.707 1 98.94 249 ALA B O 1
ATOM 4916 N N . ILE B 1 250 ? 4.914 -27.469 6.504 1 98.94 250 ILE B N 1
ATOM 4917 C CA . ILE B 1 250 ? 5.504 -28.531 5.711 1 98.94 250 ILE B CA 1
ATOM 4918 C C . ILE B 1 250 ? 4.48 -29.047 4.703 1 98.94 250 ILE B C 1
ATOM 4920 O O . ILE B 1 250 ? 3.389 -29.484 5.082 1 98.94 250 ILE B O 1
ATOM 4924 N N . ILE B 1 251 ? 4.789 -28.984 3.484 1 98.94 251 ILE B N 1
ATOM 4925 C CA . ILE B 1 251 ? 3.902 -29.453 2.422 1 98.94 251 ILE B CA 1
ATOM 4926 C C . ILE B 1 251 ? 4.387 -30.797 1.893 1 98.94 251 ILE B C 1
ATOM 4928 O O . ILE B 1 251 ? 5.531 -30.922 1.44 1 98.94 251 ILE B O 1
ATOM 4932 N N . LYS B 1 252 ? 3.564 -31.766 1.86 1 98.81 252 LYS B N 1
ATOM 4933 C CA . LYS B 1 252 ? 3.918 -33.125 1.428 1 98.81 252 LYS B CA 1
ATOM 4934 C C . LYS B 1 252 ? 4.215 -33.156 -0.069 1 98.81 252 LYS B C 1
ATOM 4936 O O . LYS B 1 252 ? 3.562 -32.469 -0.854 1 98.81 252 LYS B O 1
ATOM 4941 N N . GLU B 1 253 ? 5.078 -34.031 -0.431 1 98.56 253 GLU B N 1
ATOM 4942 C CA . GLU B 1 253 ? 5.469 -34.188 -1.827 1 98.56 253 GLU B CA 1
ATOM 4943 C C . GLU B 1 253 ? 4.258 -34.438 -2.717 1 98.56 253 GLU B C 1
ATOM 4945 O O . GLU B 1 253 ? 4.156 -33.875 -3.814 1 98.56 253 GLU B O 1
ATOM 4950 N N . GLU B 1 254 ? 3.359 -35.281 -2.287 1 98.5 254 GLU B N 1
ATOM 4951 C CA . GLU B 1 254 ? 2.18 -35.656 -3.072 1 98.5 254 GLU B CA 1
ATOM 4952 C C . GLU B 1 254 ? 1.301 -34.438 -3.328 1 98.5 254 GLU B C 1
ATOM 4954 O O . GLU B 1 254 ? 0.707 -34.281 -4.398 1 98.5 254 GLU B O 1
ATOM 4959 N N . VAL B 1 255 ? 1.227 -33.562 -2.328 1 98.69 255 VAL B N 1
ATOM 4960 C CA . VAL B 1 255 ? 0.421 -32.344 -2.449 1 98.69 255 VAL B CA 1
ATOM 4961 C C . VAL B 1 255 ? 1.1 -31.375 -3.402 1 98.69 255 VAL B C 1
ATOM 4963 O O . VAL B 1 255 ? 0.434 -30.719 -4.203 1 98.69 255 VAL B O 1
ATOM 4966 N N . VAL B 1 256 ? 2.445 -31.219 -3.338 1 98.62 256 VAL B N 1
ATOM 4967 C CA . VAL B 1 256 ? 3.193 -30.375 -4.258 1 98.62 256 VAL B CA 1
ATOM 4968 C C . VAL B 1 256 ? 2.92 -30.797 -5.695 1 98.62 256 VAL B C 1
ATOM 4970 O O . VAL B 1 256 ? 2.701 -29.969 -6.57 1 98.62 256 VAL B O 1
ATOM 4973 N N . LYS B 1 257 ? 2.836 -32.094 -5.938 1 97.44 257 LYS B N 1
ATOM 4974 C CA . LYS B 1 257 ? 2.643 -32.625 -7.281 1 97.44 257 LYS B CA 1
ATOM 4975 C C . LYS B 1 257 ? 1.182 -32.531 -7.711 1 97.44 257 LYS B C 1
ATOM 4977 O O . LYS B 1 257 ? 0.883 -32.031 -8.805 1 97.44 257 LYS B O 1
ATOM 4982 N N . LYS B 1 258 ? 0.259 -32.906 -6.863 1 96.88 258 LYS B N 1
ATOM 4983 C CA . LYS B 1 258 ? -1.14 -33.094 -7.246 1 96.88 258 LYS B CA 1
ATOM 4984 C C . LYS B 1 258 ? -1.892 -31.75 -7.207 1 96.88 258 LYS B C 1
ATOM 4986 O O . LYS B 1 258 ? -2.732 -31.484 -8.07 1 96.88 258 LYS B O 1
ATOM 4991 N N . VAL B 1 259 ? -1.599 -30.938 -6.18 1 96.69 259 VAL B N 1
ATOM 4992 C CA . VAL B 1 259 ? -2.344 -29.703 -5.969 1 96.69 259 VAL B CA 1
ATOM 4993 C C . VAL B 1 259 ? -1.6 -28.531 -6.613 1 96.69 259 VAL B C 1
ATOM 4995 O O . VAL B 1 259 ? -2.197 -27.734 -7.328 1 96.69 259 VAL B O 1
ATOM 4998 N N . LEU B 1 260 ? -0.315 -28.484 -6.414 1 97.5 260 LEU B N 1
ATOM 4999 C CA . LEU B 1 260 ? 0.453 -27.312 -6.844 1 97.5 260 LEU B CA 1
ATOM 5000 C C . LEU B 1 260 ? 1.062 -27.547 -8.219 1 97.5 260 LEU B C 1
ATOM 5002 O O . LEU B 1 260 ? 1.549 -26.594 -8.852 1 97.5 260 LEU B O 1
ATOM 5006 N N . LYS B 1 261 ? 1.073 -28.781 -8.719 1 96 261 LYS B N 1
ATOM 5007 C CA . LYS B 1 261 ? 1.436 -29.172 -10.078 1 96 261 LYS B CA 1
ATOM 5008 C C . LYS B 1 261 ? 2.887 -28.812 -10.391 1 96 261 LYS B C 1
ATOM 5010 O O . LYS B 1 261 ? 3.188 -28.281 -11.461 1 96 261 LYS B O 1
ATOM 5015 N N . THR B 1 262 ? 3.783 -29.047 -9.438 1 97.12 262 THR B N 1
ATOM 5016 C CA . THR B 1 262 ? 5.219 -28.812 -9.586 1 97.12 262 THR B CA 1
ATOM 5017 C C . THR B 1 262 ? 6.012 -29.75 -8.68 1 97.12 262 THR B C 1
ATOM 5019 O O . THR B 1 262 ? 5.516 -30.812 -8.289 1 97.12 262 THR B O 1
ATOM 5022 N N . THR B 1 263 ? 7.32 -29.484 -8.484 1 97.31 263 THR B N 1
ATOM 5023 C CA . THR B 1 263 ? 8.172 -30.359 -7.668 1 97.31 263 THR B CA 1
ATOM 5024 C C . THR B 1 263 ? 8.875 -29.547 -6.578 1 97.31 263 THR B C 1
ATOM 5026 O O . THR B 1 263 ? 9.023 -28.328 -6.699 1 97.31 263 THR B O 1
ATOM 5029 N N . VAL B 1 264 ? 9.289 -30.266 -5.582 1 98.12 264 VAL B N 1
ATOM 5030 C CA . VAL B 1 264 ? 9.961 -29.641 -4.441 1 98.12 264 VAL B CA 1
ATOM 5031 C C . VAL B 1 264 ? 11.258 -28.984 -4.902 1 98.12 264 VAL B C 1
ATOM 5033 O O . VAL B 1 264 ? 11.516 -27.828 -4.594 1 98.12 264 VAL B O 1
ATOM 5036 N N . PRO B 1 265 ? 12.133 -29.688 -5.727 1 97.44 265 PRO B N 1
ATOM 5037 C CA . PRO B 1 265 ? 13.375 -29.047 -6.16 1 97.44 265 PRO B CA 1
ATOM 5038 C C . PRO B 1 265 ? 13.133 -27.781 -6.977 1 97.44 265 PRO B C 1
ATOM 5040 O O . PRO B 1 265 ? 13.867 -26.797 -6.84 1 97.44 265 PRO B O 1
ATOM 5043 N N . ALA B 1 266 ? 12.117 -27.766 -7.777 1 96.88 266 ALA B N 1
ATOM 5044 C CA . ALA B 1 266 ? 11.812 -26.609 -8.602 1 96.88 266 ALA B CA 1
ATOM 5045 C C . ALA B 1 266 ? 11.453 -25.391 -7.738 1 96.88 266 ALA B C 1
ATOM 5047 O O . ALA B 1 266 ? 11.852 -24.266 -8.039 1 96.88 266 ALA B O 1
ATOM 5048 N N . LEU B 1 267 ? 10.719 -25.609 -6.676 1 98.31 267 LEU B N 1
ATOM 5049 C CA . LEU B 1 267 ? 10.297 -24.531 -5.789 1 98.31 267 LEU B CA 1
ATOM 5050 C C . LEU B 1 267 ? 11.477 -23.984 -5 1 98.31 267 LEU B C 1
ATOM 5052 O O . LEU B 1 267 ? 11.586 -22.766 -4.805 1 98.31 267 LEU B O 1
ATOM 5056 N N . VAL B 1 268 ? 12.312 -24.859 -4.535 1 98.38 268 VAL B N 1
ATOM 5057 C CA . VAL B 1 268 ? 13.484 -24.453 -3.779 1 98.38 268 VAL B CA 1
ATOM 5058 C C . VAL B 1 268 ? 14.383 -23.578 -4.66 1 98.38 268 VAL B C 1
ATOM 5060 O O . VAL B 1 268 ? 14.844 -22.516 -4.234 1 98.38 268 VAL B O 1
ATOM 5063 N N . GLU B 1 269 ? 14.602 -24.062 -5.848 1 97.25 269 GLU B N 1
ATOM 5064 C CA . GLU B 1 269 ? 15.445 -23.328 -6.789 1 97.25 269 GLU B CA 1
ATOM 5065 C C . GLU B 1 269 ? 14.836 -21.969 -7.137 1 97.25 269 GLU B C 1
ATOM 5067 O O . GLU B 1 269 ? 15.531 -20.953 -7.133 1 97.25 269 GLU B O 1
ATOM 5072 N N . LEU B 1 270 ? 13.586 -21.969 -7.426 1 98 270 LEU B N 1
ATOM 5073 C CA . LEU B 1 270 ? 12.906 -20.75 -7.812 1 98 270 LEU B CA 1
ATOM 5074 C C . LEU B 1 270 ? 12.977 -19.703 -6.695 1 98 270 LEU B C 1
ATOM 5076 O O . LEU B 1 270 ? 13.266 -18.531 -6.945 1 98 270 LEU B O 1
ATOM 5080 N N . ASN B 1 271 ? 12.695 -20.094 -5.488 1 98.56 271 ASN B N 1
ATOM 5081 C CA . ASN B 1 271 ? 12.75 -19.172 -4.363 1 98.56 271 ASN B CA 1
ATOM 5082 C C . ASN B 1 271 ? 14.141 -18.562 -4.211 1 98.56 271 ASN B C 1
ATOM 5084 O O . ASN B 1 271 ? 14.273 -17.359 -3.949 1 98.56 271 ASN B O 1
ATOM 5088 N N . THR B 1 272 ? 15.156 -19.391 -4.348 1 98.5 272 THR B N 1
ATOM 5089 C CA . THR B 1 272 ? 16.531 -18.922 -4.215 1 98.5 272 THR B CA 1
ATOM 5090 C C . THR B 1 272 ? 16.859 -17.891 -5.293 1 98.5 272 THR B C 1
ATOM 5092 O O . THR B 1 272 ? 17.375 -16.812 -4.992 1 98.5 272 THR B O 1
ATOM 5095 N N . ILE B 1 273 ? 16.516 -18.25 -6.504 1 98.12 273 ILE B N 1
ATOM 5096 C CA . ILE B 1 273 ? 16.938 -17.438 -7.648 1 98.12 273 ILE B CA 1
ATOM 5097 C C . ILE B 1 273 ? 16.094 -16.172 -7.734 1 98.12 273 ILE B C 1
ATOM 5099 O O . ILE B 1 273 ? 16.594 -15.094 -8.016 1 98.12 273 ILE B O 1
ATOM 5103 N N . LYS B 1 274 ? 14.812 -16.281 -7.469 1 98.12 274 LYS B N 1
ATOM 5104 C CA . LYS B 1 274 ? 13.883 -15.164 -7.609 1 98.12 274 LYS B CA 1
ATOM 5105 C C . LYS B 1 274 ? 13.797 -14.352 -6.316 1 98.12 274 LYS B C 1
ATOM 5107 O O . LYS B 1 274 ? 14.203 -13.195 -6.277 1 98.12 274 LYS B O 1
ATOM 5112 N N . ASN B 1 275 ? 13.273 -14.938 -5.207 1 98.62 275 ASN B N 1
ATOM 5113 C CA . ASN B 1 275 ? 12.93 -14.195 -3.998 1 98.62 275 ASN B CA 1
ATOM 5114 C C . ASN B 1 275 ? 14.172 -13.688 -3.271 1 98.62 275 ASN B C 1
ATOM 5116 O O . ASN B 1 275 ? 14.188 -12.57 -2.764 1 98.62 275 ASN B O 1
ATOM 5120 N N . LEU B 1 276 ? 15.227 -14.586 -3.209 1 98.5 276 LEU B N 1
ATOM 5121 C CA . LEU B 1 276 ? 16.406 -14.188 -2.439 1 98.5 276 LEU B CA 1
ATOM 5122 C C . LEU B 1 276 ? 17.391 -13.438 -3.316 1 98.5 276 LEU B C 1
ATOM 5124 O O . LEU B 1 276 ? 17.594 -12.234 -3.152 1 98.5 276 LEU B O 1
ATOM 5128 N N . ALA B 1 277 ? 17.969 -14.086 -4.383 1 98.56 277 ALA B N 1
ATOM 5129 C CA . ALA B 1 277 ? 19.016 -13.469 -5.199 1 98.56 277 ALA B CA 1
ATOM 5130 C C . ALA B 1 277 ? 18.453 -12.328 -6.047 1 98.56 277 ALA B C 1
ATOM 5132 O O . ALA B 1 277 ? 19.094 -11.289 -6.215 1 98.56 277 ALA B O 1
ATOM 5133 N N . GLY B 1 278 ? 17.281 -12.586 -6.633 1 98.56 278 GLY B N 1
ATOM 5134 C CA . GLY B 1 278 ? 16.672 -11.539 -7.438 1 98.56 278 GLY B CA 1
ATOM 5135 C C . GLY B 1 278 ? 16.406 -10.266 -6.656 1 98.56 278 GLY B C 1
ATOM 5136 O O . GLY B 1 278 ? 16.641 -9.164 -7.16 1 98.56 278 GLY B O 1
ATOM 5137 N N . SER B 1 279 ? 15.922 -10.367 -5.434 1 98.62 279 SER B N 1
ATOM 5138 C CA . SER B 1 279 ? 15.68 -9.219 -4.57 1 98.62 279 SER B CA 1
ATOM 5139 C C . SER B 1 279 ? 16.984 -8.547 -4.168 1 98.62 279 SER B C 1
ATOM 5141 O O . SER B 1 279 ? 17.062 -7.32 -4.066 1 98.62 279 SER B O 1
ATOM 5143 N N . ALA B 1 280 ? 17.984 -9.383 -3.908 1 98.19 280 ALA B N 1
ATOM 5144 C CA . ALA B 1 280 ? 19.297 -8.844 -3.553 1 98.19 280 ALA B CA 1
ATOM 5145 C C . ALA B 1 280 ? 19.859 -7.992 -4.684 1 98.19 280 ALA B C 1
ATOM 5147 O O . ALA B 1 280 ? 20.344 -6.879 -4.453 1 98.19 280 ALA B O 1
ATOM 5148 N N . VAL B 1 281 ? 19.766 -8.516 -5.871 1 97.94 281 VAL B N 1
ATOM 5149 C CA . VAL B 1 281 ? 20.328 -7.832 -7.031 1 97.94 281 VAL B CA 1
ATOM 5150 C C . VAL B 1 281 ? 19.531 -6.562 -7.316 1 97.94 281 VAL B C 1
ATOM 5152 O O . VAL B 1 281 ? 20.094 -5.559 -7.773 1 97.94 281 VAL B O 1
ATOM 5155 N N . ALA B 1 282 ? 18.281 -6.539 -6.953 1 98.44 282 ALA B N 1
ATOM 5156 C CA . ALA B 1 282 ? 17.422 -5.383 -7.16 1 98.44 282 ALA B CA 1
ATOM 5157 C C . ALA B 1 282 ? 17.625 -4.336 -6.07 1 98.44 282 ALA B C 1
ATOM 5159 O O . ALA B 1 282 ? 17.188 -3.191 -6.203 1 98.44 282 ALA B O 1
ATOM 5160 N N . GLY B 1 283 ? 18.375 -4.66 -5.027 1 98.31 283 GLY B N 1
ATOM 5161 C CA . GLY B 1 283 ? 18.5 -3.773 -3.883 1 98.31 283 GLY B CA 1
ATOM 5162 C C . GLY B 1 283 ? 17.203 -3.605 -3.107 1 98.31 283 GLY B C 1
ATOM 5163 O O . GLY B 1 283 ? 16.828 -2.484 -2.762 1 98.31 283 GLY B O 1
ATOM 5164 N N . SER B 1 284 ? 16.531 -4.715 -2.828 1 97.94 284 SER B N 1
ATOM 5165 C CA . SER B 1 284 ? 15.25 -4.664 -2.123 1 97.94 284 SER B CA 1
ATOM 5166 C C . SER B 1 284 ? 15.461 -4.496 -0.621 1 97.94 284 SER B C 1
ATOM 5168 O O . SER B 1 284 ? 16.484 -4.926 -0.077 1 97.94 284 SER B O 1
ATOM 5170 N N . LEU B 1 285 ? 14.562 -3.809 0.013 1 97.5 285 LEU B N 1
ATOM 5171 C CA . LEU B 1 285 ? 14.461 -3.699 1.464 1 97.5 285 LEU B CA 1
ATOM 5172 C C . LEU B 1 285 ? 13.164 -4.324 1.967 1 97.5 285 LEU B C 1
ATOM 5174 O O . LEU B 1 285 ? 12.109 -3.68 1.946 1 97.5 285 LEU B O 1
ATOM 5178 N N . GLY B 1 286 ? 13.297 -5.566 2.449 1 95.69 286 GLY B N 1
ATOM 5179 C CA . GLY B 1 286 ? 12.141 -6.25 3.008 1 95.69 286 GLY B CA 1
ATOM 5180 C C . GLY B 1 286 ? 11.273 -6.918 1.956 1 95.69 286 GLY B C 1
ATOM 5181 O O . GLY B 1 286 ? 10.172 -7.387 2.256 1 95.69 286 GLY B O 1
ATOM 5182 N N . GLY B 1 287 ? 11.672 -6.973 0.754 1 97.69 287 GLY B N 1
ATOM 5183 C CA . GLY B 1 287 ? 10.883 -7.539 -0.33 1 97.69 287 GLY B CA 1
ATOM 5184 C C . GLY B 1 287 ? 11.438 -8.852 -0.854 1 97.69 287 GLY B C 1
ATOM 5185 O O . GLY B 1 287 ? 11.594 -9.023 -2.064 1 97.69 287 GLY B O 1
ATOM 5186 N N . PHE B 1 288 ? 11.828 -9.766 0.021 1 98.56 288 PHE B N 1
ATOM 5187 C CA . PHE B 1 288 ? 12.336 -11.07 -0.364 1 98.56 288 PHE B CA 1
ATOM 5188 C C . PHE B 1 288 ? 11.211 -12.094 -0.439 1 98.56 288 PHE B C 1
ATOM 5190 O O . PHE B 1 288 ? 11.242 -13.117 0.255 1 98.56 288 PHE B O 1
ATOM 5197 N N . ASN B 1 289 ? 10.227 -11.781 -1.255 1 98.62 289 ASN B N 1
ATOM 5198 C CA . ASN B 1 289 ? 8.977 -12.523 -1.418 1 98.62 289 ASN B CA 1
ATOM 5199 C C . ASN B 1 289 ? 8.453 -12.43 -2.846 1 98.62 289 ASN B C 1
ATOM 5201 O O . ASN B 1 289 ? 9.07 -11.789 -3.701 1 98.62 289 ASN B O 1
ATOM 5205 N N . ALA B 1 290 ? 7.383 -13.125 -3.127 1 97.94 290 ALA B N 1
ATOM 5206 C CA . ALA B 1 290 ? 6.801 -13.117 -4.465 1 97.94 290 ALA B CA 1
ATOM 5207 C C . ALA B 1 290 ? 5.773 -12 -4.613 1 97.94 290 ALA B C 1
ATOM 5209 O O . ALA B 1 290 ? 5.812 -11.234 -5.582 1 97.94 290 ALA B O 1
ATOM 5210 N N . HIS B 1 291 ? 4.844 -11.867 -3.664 1 97.62 291 HIS B N 1
ATOM 5211 C CA . HIS B 1 291 ? 3.793 -10.867 -3.82 1 97.62 291 HIS B CA 1
ATOM 5212 C C . HIS B 1 291 ? 3.035 -10.656 -2.514 1 97.62 291 HIS B C 1
ATOM 5214 O O . HIS B 1 291 ? 1.804 -10.586 -2.51 1 97.62 291 HIS B O 1
ATOM 5220 N N . ALA B 1 292 ? 3.707 -10.656 -1.395 1 98.75 292 ALA B N 1
ATOM 5221 C CA . ALA B 1 292 ? 3.115 -10.461 -0.075 1 98.75 292 ALA B CA 1
ATOM 5222 C C . ALA B 1 292 ? 2.188 -9.25 -0.068 1 98.75 292 ALA B C 1
ATOM 5224 O O . ALA B 1 292 ? 1.122 -9.273 0.552 1 98.75 292 ALA B O 1
ATOM 5225 N N . SER B 1 293 ? 2.514 -8.211 -0.779 1 98.56 293 SER B N 1
ATOM 5226 C CA . SER B 1 293 ? 1.793 -6.945 -0.794 1 98.56 293 SER B CA 1
ATOM 5227 C C . SER B 1 293 ? 0.353 -7.133 -1.258 1 98.56 293 SER B C 1
ATOM 5229 O O . SER B 1 293 ? -0.557 -6.465 -0.76 1 98.56 293 SER B O 1
ATOM 5231 N N . ASN B 1 294 ? 0.139 -8.023 -2.197 1 98.12 294 ASN B N 1
ATOM 5232 C CA . ASN B 1 294 ? -1.205 -8.289 -2.701 1 98.12 294 ASN B CA 1
ATOM 5233 C C . ASN B 1 294 ? -2.121 -8.82 -1.602 1 98.12 294 ASN B C 1
ATOM 5235 O O . ASN B 1 294 ? -3.258 -8.359 -1.461 1 98.12 294 ASN B O 1
ATOM 5239 N N . ILE B 1 295 ? -1.622 -9.797 -0.857 1 98.69 295 ILE B N 1
ATOM 5240 C CA . ILE B 1 295 ? -2.418 -10.453 0.172 1 98.69 295 ILE B CA 1
ATOM 5241 C C . ILE B 1 295 ? -2.684 -9.484 1.32 1 98.69 295 ILE B C 1
ATOM 5243 O O . ILE B 1 295 ? -3.82 -9.359 1.784 1 98.69 295 ILE B O 1
ATOM 5247 N N . VAL B 1 296 ? -1.639 -8.773 1.728 1 98.81 296 VAL B N 1
ATOM 5248 C CA . VAL B 1 296 ? -1.768 -7.824 2.832 1 98.81 296 VAL B CA 1
ATOM 5249 C C . VAL B 1 296 ? -2.783 -6.742 2.471 1 98.81 296 VAL B C 1
ATOM 5251 O O . VAL B 1 296 ? -3.691 -6.449 3.254 1 98.81 296 VAL B O 1
ATOM 5254 N N . SER B 1 297 ? -2.68 -6.152 1.264 1 98.56 297 SER B N 1
ATOM 5255 C CA . SER B 1 297 ? -3.596 -5.098 0.845 1 98.56 297 SER B CA 1
ATOM 5256 C C . SER B 1 297 ? -5.039 -5.59 0.829 1 98.56 297 SER B C 1
ATOM 5258 O O . SER B 1 297 ? -5.941 -4.895 1.3 1 98.56 297 SER B O 1
ATOM 5260 N N . ALA B 1 298 ? -5.246 -6.801 0.31 1 98.69 298 ALA B N 1
ATOM 5261 C CA . ALA B 1 298 ? -6.594 -7.344 0.179 1 98.69 298 ALA B CA 1
ATOM 5262 C C . ALA B 1 298 ? -7.234 -7.562 1.548 1 98.69 298 ALA B C 1
ATOM 5264 O O . ALA B 1 298 ? -8.406 -7.23 1.756 1 98.69 298 ALA B O 1
ATOM 5265 N N . ILE B 1 299 ? -6.477 -8.125 2.484 1 98.88 299 ILE B N 1
ATOM 5266 C CA . ILE B 1 299 ? -6.996 -8.391 3.822 1 98.88 299 ILE B CA 1
ATOM 5267 C C . ILE B 1 299 ? -7.191 -7.07 4.57 1 98.88 299 ILE B C 1
ATOM 5269 O O . ILE B 1 299 ? -8.18 -6.898 5.285 1 98.88 299 ILE B O 1
ATOM 5273 N N . PHE B 1 300 ? -6.258 -6.105 4.418 1 98.81 300 PHE B N 1
ATOM 5274 C CA . PHE B 1 300 ? -6.348 -4.816 5.09 1 98.81 300 PHE B CA 1
ATOM 5275 C C . PHE B 1 300 ? -7.613 -4.078 4.68 1 98.81 300 PHE B C 1
ATOM 5277 O O . PHE B 1 300 ? -8.352 -3.58 5.531 1 98.81 300 PHE B O 1
ATOM 5284 N N . ILE B 1 301 ? -7.863 -4.035 3.379 1 98.69 301 ILE B N 1
ATOM 5285 C CA . ILE B 1 301 ? -9.031 -3.322 2.883 1 98.69 301 ILE B CA 1
ATOM 5286 C C . ILE B 1 301 ? -10.305 -4.035 3.34 1 98.69 301 ILE B C 1
ATOM 5288 O O . ILE B 1 301 ? -11.25 -3.393 3.807 1 98.69 301 ILE B O 1
ATOM 5292 N N . ALA B 1 302 ? -10.328 -5.344 3.332 1 98.75 302 ALA B N 1
ATOM 5293 C CA . ALA B 1 302 ? -11.508 -6.113 3.725 1 98.75 302 ALA B CA 1
ATOM 5294 C C . ALA B 1 302 ? -11.828 -5.914 5.203 1 98.75 302 ALA B C 1
ATOM 5296 O O . ALA B 1 302 ? -12.992 -5.91 5.598 1 98.75 302 ALA B O 1
ATOM 5297 N N . THR B 1 303 ? -10.789 -5.703 6.02 1 98.69 303 THR B N 1
ATOM 5298 C CA . THR B 1 303 ? -10.992 -5.738 7.465 1 98.69 303 THR B CA 1
ATOM 5299 C C . THR B 1 303 ? -10.883 -4.336 8.062 1 98.69 303 THR B C 1
ATOM 5301 O O . THR B 1 303 ? -10.812 -4.176 9.281 1 98.69 303 THR B O 1
ATOM 5304 N N . GLY B 1 304 ? -10.766 -3.348 7.219 1 97.81 304 GLY B N 1
ATOM 5305 C CA . GLY B 1 304 ? -10.789 -1.969 7.68 1 97.81 304 GLY B CA 1
ATOM 5306 C C . GLY B 1 304 ? -9.477 -1.518 8.281 1 97.81 304 GLY B C 1
ATOM 5307 O O . GLY B 1 304 ? -9.445 -0.625 9.133 1 97.81 304 GLY B O 1
ATOM 5308 N N . GLN B 1 305 ? -8.359 -2.217 7.973 1 98.12 305 GLN B N 1
ATOM 5309 C CA . GLN B 1 305 ? -7.039 -1.723 8.352 1 98.12 305 GLN B CA 1
ATOM 5310 C C . GLN B 1 305 ? -6.625 -0.537 7.484 1 98.12 305 GLN B C 1
ATOM 5312 O O . GLN B 1 305 ? -7.34 -0.164 6.551 1 98.12 305 GLN B O 1
ATOM 5317 N N . ASP B 1 306 ? -5.551 0.121 7.801 1 96.31 306 ASP B N 1
ATOM 5318 C CA . ASP B 1 306 ? -4.992 1.214 7.008 1 96.31 306 ASP B CA 1
ATOM 5319 C C . ASP B 1 306 ? -4.164 0.68 5.844 1 96.31 306 ASP B C 1
ATOM 5321 O O . ASP B 1 306 ? -3.035 0.222 6.035 1 96.31 306 ASP B O 1
ATOM 5325 N N . PRO B 1 307 ? -4.676 0.751 4.602 1 97.38 307 PRO B N 1
ATOM 5326 C CA . PRO B 1 307 ? -3.953 0.165 3.473 1 97.38 307 PRO B CA 1
ATOM 5327 C C . PRO B 1 307 ? -2.623 0.864 3.195 1 97.38 307 PRO B C 1
ATOM 5329 O O . PRO B 1 307 ? -1.739 0.288 2.557 1 97.38 307 PRO B O 1
ATOM 5332 N N . ALA B 1 308 ? -2.471 2.102 3.656 1 97.88 308 ALA B N 1
ATOM 5333 C CA . ALA B 1 308 ? -1.21 2.816 3.473 1 97.88 308 ALA B CA 1
ATOM 5334 C C . ALA B 1 308 ? -0.073 2.121 4.219 1 97.88 308 ALA B C 1
ATOM 5336 O O . ALA B 1 308 ? 1.096 2.27 3.855 1 97.88 308 ALA B O 1
ATOM 5337 N N . GLN B 1 309 ? -0.373 1.304 5.254 1 97.88 309 GLN B N 1
ATOM 5338 C CA . GLN B 1 309 ? 0.623 0.594 6.051 1 97.88 309 GLN B CA 1
ATOM 5339 C C . GLN B 1 309 ? 1.201 -0.59 5.281 1 97.88 309 GLN B C 1
ATOM 5341 O O . GLN B 1 309 ? 2.219 -1.159 5.684 1 97.88 309 GLN B O 1
ATOM 5346 N N . ASN B 1 310 ? 0.61 -0.932 4.117 1 97.81 310 ASN B N 1
ATOM 5347 C CA . ASN B 1 310 ? 1.118 -2.027 3.297 1 97.81 310 ASN B CA 1
ATOM 5348 C C . ASN B 1 310 ? 2.604 -1.854 2.988 1 97.81 310 ASN B C 1
ATOM 5350 O O . ASN B 1 310 ? 3.334 -2.838 2.865 1 97.81 310 ASN B O 1
ATOM 5354 N N . VAL B 1 311 ? 3.059 -0.6 2.926 1 97.56 311 VAL B N 1
ATOM 5355 C CA . VAL B 1 311 ? 4.438 -0.291 2.562 1 97.56 311 VAL B CA 1
ATOM 5356 C C . VAL B 1 311 ? 5.395 -0.951 3.553 1 97.56 311 VAL B C 1
ATOM 5358 O O . VAL B 1 311 ? 6.504 -1.349 3.186 1 97.56 311 VAL B O 1
ATOM 5361 N N . GLU B 1 312 ? 4.941 -1.182 4.797 1 97.5 312 GLU B N 1
ATOM 5362 C CA . GLU B 1 312 ? 5.738 -1.835 5.828 1 97.5 312 GLU B CA 1
ATOM 5363 C C . GLU B 1 312 ? 5.211 -3.232 6.133 1 97.5 312 GLU B C 1
ATOM 5365 O O . GLU B 1 312 ? 5.988 -4.18 6.281 1 97.5 312 GLU B O 1
ATOM 5370 N N . SER B 1 313 ? 3.885 -3.33 6.121 1 98.56 313 SER B N 1
ATOM 5371 C CA . SER B 1 313 ? 3.244 -4.555 6.586 1 98.56 313 SER B CA 1
ATOM 5372 C C . SER B 1 313 ? 3.516 -5.715 5.633 1 98.56 313 SER B C 1
ATOM 5374 O O . SER B 1 313 ? 3.359 -6.883 6.008 1 98.56 313 SER B O 1
ATOM 5376 N N . SER B 1 314 ? 3.947 -5.418 4.426 1 98.56 314 SER B N 1
ATOM 5377 C CA . SER B 1 314 ? 4.211 -6.48 3.459 1 98.56 314 SER B CA 1
ATOM 5378 C C . SER B 1 314 ? 5.691 -6.84 3.422 1 98.56 314 SER B C 1
ATOM 5380 O O . SER B 1 314 ? 6.121 -7.645 2.59 1 98.56 314 SER B O 1
ATOM 5382 N N . HIS B 1 315 ? 6.539 -6.164 4.316 1 98.38 315 HIS B N 1
ATOM 5383 C CA . HIS B 1 315 ? 7.891 -6.688 4.484 1 98.38 315 HIS B CA 1
ATOM 5384 C C . HIS B 1 315 ? 7.871 -8.18 4.801 1 98.38 315 HIS B C 1
ATOM 5386 O O . HIS B 1 315 ? 7.188 -8.609 5.73 1 98.38 315 HIS B O 1
ATOM 5392 N N . CYS B 1 316 ? 8.617 -8.891 4.008 1 98.81 316 CYS B N 1
ATOM 5393 C CA . CYS B 1 316 ? 8.516 -10.344 4.121 1 98.81 316 CYS B CA 1
ATOM 5394 C C . CYS B 1 316 ? 9.734 -11.023 3.521 1 98.81 316 CYS B C 1
ATOM 5396 O O . CYS B 1 316 ? 10.25 -10.586 2.492 1 98.81 316 CYS B O 1
ATOM 5398 N N . ILE B 1 317 ? 10.219 -11.992 4.152 1 98.88 317 ILE B N 1
ATOM 5399 C CA . ILE B 1 317 ? 11.164 -12.922 3.545 1 98.88 317 ILE B CA 1
ATOM 5400 C C . ILE B 1 317 ? 10.57 -14.328 3.549 1 98.88 317 ILE B C 1
ATOM 5402 O O . ILE B 1 317 ? 10.18 -14.836 4.598 1 98.88 317 ILE B O 1
ATOM 5406 N N . THR B 1 318 ? 10.445 -14.898 2.41 1 98.88 318 THR B N 1
ATOM 5407 C CA . THR B 1 318 ? 9.969 -16.266 2.221 1 98.88 318 THR B CA 1
ATOM 5408 C C . THR B 1 318 ? 11.148 -17.234 2.1 1 98.88 318 THR B C 1
ATOM 5410 O O . THR B 1 318 ? 12.016 -17.047 1.245 1 98.88 318 THR B O 1
ATOM 5413 N N . MET B 1 319 ? 11.18 -18.234 2.914 1 98.88 319 MET B N 1
ATOM 5414 C CA . MET B 1 319 ? 12.188 -19.281 2.855 1 98.88 319 MET B CA 1
ATOM 5415 C C . MET B 1 319 ? 11.57 -20.609 2.436 1 98.88 319 MET B C 1
ATOM 5417 O O . MET B 1 319 ? 10.477 -20.953 2.885 1 98.88 319 MET B O 1
ATOM 5421 N N . VAL B 1 320 ? 12.18 -21.281 1.545 1 98.81 320 VAL B N 1
ATOM 5422 C CA . VAL B 1 320 ? 11.734 -22.562 1.032 1 98.81 320 VAL B CA 1
ATOM 5423 C C . VAL B 1 320 ? 12.891 -23.562 1.082 1 98.81 320 VAL B C 1
ATOM 5425 O O . VAL B 1 320 ? 13.969 -23.297 0.561 1 98.81 320 VAL B O 1
ATOM 5428 N N . GLU B 1 321 ? 12.648 -24.719 1.716 1 98.69 321 GLU B N 1
ATOM 5429 C CA . GLU B 1 321 ? 13.664 -25.75 1.878 1 98.69 321 GLU B CA 1
ATOM 5430 C C . GLU B 1 321 ? 13.086 -27.141 1.662 1 98.69 321 GLU B C 1
ATOM 5432 O O . GLU B 1 321 ? 11.938 -27.406 2.031 1 98.69 321 GLU B O 1
ATOM 5437 N N . ALA B 1 322 ? 13.914 -28 1.07 1 98.69 322 ALA B N 1
ATOM 5438 C CA . ALA B 1 322 ? 13.539 -29.406 1.012 1 98.69 322 ALA B CA 1
ATOM 5439 C C . ALA B 1 322 ? 13.812 -30.109 2.344 1 98.69 322 ALA B C 1
ATOM 5441 O O . ALA B 1 322 ? 14.883 -29.938 2.932 1 98.69 322 ALA B O 1
ATOM 5442 N N . VAL B 1 323 ? 12.867 -30.844 2.812 1 98.5 323 VAL B N 1
ATOM 5443 C CA . VAL B 1 323 ? 13.031 -31.547 4.09 1 98.5 323 VAL B CA 1
ATOM 5444 C C . VAL B 1 323 ? 12.562 -33 3.953 1 98.5 323 VAL B C 1
ATOM 5446 O O . VAL B 1 323 ? 12.086 -33.406 2.891 1 98.5 323 VAL B O 1
ATOM 5449 N N . ASN B 1 324 ? 12.695 -33.781 5.047 1 97.81 324 ASN B N 1
ATOM 5450 C CA . ASN B 1 324 ? 12.297 -35.188 5.055 1 97.81 324 ASN B CA 1
ATOM 5451 C C . ASN B 1 324 ? 12.906 -35.969 3.879 1 97.81 324 ASN B C 1
ATOM 5453 O O . ASN B 1 324 ? 12.18 -36.469 3.029 1 97.81 324 ASN B O 1
ATOM 5457 N N . GLU B 1 325 ? 14.266 -36.156 3.846 1 97.38 325 GLU B N 1
ATOM 5458 C CA . GLU B 1 325 ? 15.039 -36.781 2.777 1 97.38 325 GLU B CA 1
ATOM 5459 C C . GLU B 1 325 ? 14.789 -36.094 1.437 1 97.38 325 GLU B C 1
ATOM 5461 O O . GLU B 1 325 ? 14.711 -36.75 0.4 1 97.38 325 GLU B O 1
ATOM 5466 N N . ARG B 1 326 ? 14.336 -34.75 1.442 1 96 326 ARG B N 1
ATOM 5467 C CA . ARG B 1 326 ? 14.172 -33.875 0.295 1 96 326 ARG B CA 1
ATOM 5468 C C . ARG B 1 326 ? 12.891 -34.188 -0.466 1 96 326 ARG B C 1
ATOM 5470 O O . ARG B 1 326 ? 12.758 -33.844 -1.643 1 96 326 ARG B O 1
ATOM 5477 N N . LYS B 1 327 ? 12.023 -34.812 0.195 1 98 327 LYS B N 1
ATOM 5478 C CA . LYS B 1 327 ? 10.766 -35.188 -0.45 1 98 327 LYS B CA 1
ATOM 5479 C C . LYS B 1 327 ? 9.695 -34.125 -0.211 1 98 327 LYS B C 1
ATOM 5481 O O . LYS B 1 327 ? 8.938 -33.781 -1.119 1 98 327 LYS B O 1
ATOM 5486 N N . ASP B 1 328 ? 9.695 -33.594 1.043 1 98.75 328 ASP B N 1
ATOM 5487 C CA . ASP B 1 328 ? 8.688 -32.594 1.4 1 98.75 328 ASP B CA 1
ATOM 5488 C C . ASP B 1 328 ? 9.273 -31.188 1.347 1 98.75 328 ASP B C 1
ATOM 5490 O O . ASP B 1 328 ? 10.492 -31.016 1.222 1 98.75 328 ASP B O 1
ATOM 5494 N N . LEU B 1 329 ? 8.367 -30.188 1.392 1 98.88 329 LEU B N 1
ATOM 5495 C CA . LEU B 1 329 ? 8.727 -28.781 1.282 1 98.88 329 LEU B CA 1
ATOM 5496 C C . LEU B 1 329 ? 8.445 -28.047 2.584 1 98.88 329 LEU B C 1
ATOM 5498 O O . LEU B 1 329 ? 7.301 -28.031 3.055 1 98.88 329 LEU B O 1
ATOM 5502 N N . HIS B 1 330 ? 9.484 -27.547 3.189 1 98.94 330 HIS B N 1
ATOM 5503 C CA . HIS B 1 330 ? 9.281 -26.578 4.254 1 98.94 330 HIS B CA 1
ATOM 5504 C C . HIS B 1 330 ? 9.219 -25.156 3.699 1 98.94 330 HIS B C 1
ATOM 5506 O O . HIS B 1 330 ? 10.102 -24.734 2.945 1 98.94 330 HIS B O 1
ATOM 5512 N N . ILE B 1 3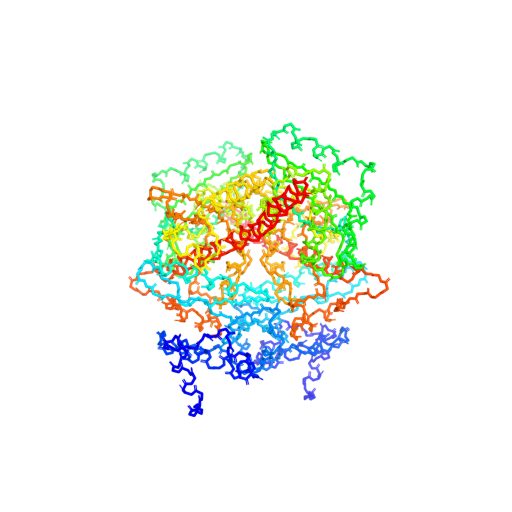31 ? 8.164 -24.453 3.982 1 98.94 331 ILE B N 1
ATOM 5513 C CA . ILE B 1 331 ? 8.023 -23.062 3.568 1 98.94 331 ILE B CA 1
ATOM 5514 C C . ILE B 1 331 ? 7.688 -22.203 4.781 1 98.94 331 ILE B C 1
ATOM 5516 O O . ILE B 1 331 ? 6.93 -22.625 5.66 1 98.94 331 ILE B O 1
ATOM 5520 N N . SER B 1 332 ? 8.281 -20.984 4.836 1 98.94 332 SER B N 1
ATOM 5521 C CA . SER B 1 332 ? 7.988 -20.047 5.914 1 98.94 332 SER B CA 1
ATOM 5522 C C . SER B 1 332 ? 8.016 -18.594 5.414 1 98.94 332 SER B C 1
ATOM 5524 O O . SER B 1 332 ? 8.688 -18.297 4.426 1 98.94 332 SER B O 1
ATOM 5526 N N . VAL B 1 333 ? 7.227 -17.766 6.074 1 98.94 333 VAL B N 1
ATOM 5527 C CA . VAL B 1 333 ? 7.297 -16.328 5.887 1 98.94 333 VAL B CA 1
ATOM 5528 C C . VAL B 1 333 ? 7.582 -15.641 7.223 1 98.94 333 VAL B C 1
ATOM 5530 O O . VAL B 1 333 ? 7.07 -16.062 8.258 1 98.94 333 VAL B O 1
ATOM 5533 N N . THR B 1 334 ? 8.508 -14.742 7.215 1 98.94 334 THR B N 1
ATOM 5534 C CA . THR B 1 334 ? 8.805 -13.875 8.352 1 98.94 334 THR B CA 1
ATOM 5535 C C . THR B 1 334 ? 8.469 -12.422 8.023 1 98.94 334 THR B C 1
ATOM 5537 O O . THR B 1 334 ? 9.016 -11.852 7.074 1 98.94 334 THR B O 1
ATOM 5540 N N . MET B 1 335 ? 7.547 -11.898 8.758 1 98.88 335 MET B N 1
ATOM 5541 C CA . MET B 1 335 ? 7.02 -10.555 8.531 1 98.88 335 MET B CA 1
ATOM 5542 C C . MET B 1 335 ? 7.156 -9.703 9.781 1 98.88 335 MET B C 1
ATOM 5544 O O . MET B 1 335 ? 6.344 -9.812 10.703 1 98.88 335 MET B O 1
ATOM 5548 N N . PRO B 1 336 ? 8.039 -8.75 9.828 1 98.62 336 PRO B N 1
ATOM 5549 C CA . PRO B 1 336 ? 8.398 -8.07 11.078 1 98.62 336 PRO B CA 1
ATOM 5550 C C . PRO B 1 336 ? 7.457 -6.922 11.422 1 98.62 336 PRO B C 1
ATOM 5552 O O . PRO B 1 336 ? 7.465 -6.426 12.555 1 98.62 336 PRO B O 1
ATOM 5555 N N . SER B 1 337 ? 6.645 -6.473 10.453 1 98.38 337 SER B N 1
ATOM 5556 C CA . SER B 1 337 ? 5.945 -5.207 10.68 1 98.38 337 SER B CA 1
ATOM 5557 C C . SER B 1 337 ? 4.5 -5.281 10.203 1 98.38 337 SER B C 1
ATOM 5559 O O . SER B 1 337 ? 4.078 -4.488 9.359 1 98.38 337 SER B O 1
ATOM 5561 N N . ILE B 1 338 ? 3.672 -6.086 10.781 1 98.75 338 ILE B N 1
ATOM 5562 C CA . ILE B 1 338 ? 2.252 -6.137 10.453 1 98.75 338 ILE B CA 1
ATOM 5563 C C . ILE B 1 338 ? 1.471 -5.223 11.391 1 98.75 338 ILE B C 1
ATOM 5565 O O . ILE B 1 338 ? 1.226 -5.574 12.547 1 98.75 338 ILE B O 1
ATOM 5569 N N . GLU B 1 339 ? 1.063 -4.082 10.922 1 98.19 339 GLU B N 1
ATOM 5570 C CA . GLU B 1 339 ? 0.361 -3.086 11.727 1 98.19 339 GLU B CA 1
ATOM 5571 C C . GLU B 1 339 ? -1.151 -3.225 11.578 1 98.19 339 GLU B C 1
ATOM 5573 O O . GLU B 1 339 ? -1.732 -2.738 10.602 1 98.19 339 GLU B O 1
ATOM 5578 N N . VAL B 1 340 ? -1.786 -3.867 12.555 1 98.38 340 VAL B N 1
ATOM 5579 C CA . VAL B 1 340 ? -3.215 -4.156 12.477 1 98.38 340 VAL B CA 1
ATOM 5580 C C . VAL B 1 340 ? -3.879 -3.844 13.812 1 98.38 340 VAL B C 1
ATOM 5582 O O . VAL B 1 340 ? -3.201 -3.717 14.836 1 98.38 340 VAL B O 1
ATOM 5585 N N . GLY B 1 341 ? -5.141 -3.641 13.789 1 97.94 341 GLY B N 1
ATOM 5586 C CA . GLY B 1 341 ? -6.016 -3.523 14.945 1 97.94 341 GLY B CA 1
ATOM 5587 C C . GLY B 1 341 ? -7.414 -4.062 14.688 1 97.94 341 GLY B C 1
ATOM 5588 O O . GLY B 1 341 ? -7.883 -4.07 13.547 1 97.94 341 GLY B O 1
ATOM 5589 N N . THR B 1 342 ? -8.078 -4.496 15.742 1 98.44 342 THR B N 1
ATOM 5590 C CA . THR B 1 342 ? -9.445 -4.98 15.625 1 98.44 342 THR B CA 1
ATOM 5591 C C . THR B 1 342 ? -10.43 -3.986 16.234 1 98.44 342 THR B C 1
ATOM 5593 O O . THR B 1 342 ? -11.641 -4.219 16.234 1 98.44 342 THR B O 1
ATOM 5596 N N . VAL B 1 343 ? -9.852 -2.92 16.766 1 95.56 343 VAL B N 1
ATOM 5597 C CA . VAL B 1 343 ? -10.602 -1.749 17.203 1 95.56 343 VAL B CA 1
ATOM 5598 C C . VAL B 1 343 ? -10.039 -0.495 16.531 1 95.56 343 VAL B C 1
ATOM 5600 O O . VAL B 1 343 ? -8.828 -0.357 16.375 1 95.56 343 VAL B O 1
ATOM 5603 N N . GLY B 1 344 ? -10.93 0.404 16.094 1 90.69 344 GLY B N 1
ATOM 5604 C CA . GLY B 1 344 ? -10.531 1.631 15.422 1 90.69 344 GLY B CA 1
ATOM 5605 C C . GLY B 1 344 ? -11.547 2.119 14.414 1 90.69 344 GLY B C 1
ATOM 5606 O O . GLY B 1 344 ? -12.578 1.472 14.195 1 90.69 344 GLY B O 1
ATOM 5607 N N . GLY B 1 345 ? -11.25 3.195 13.758 1 86.06 345 GLY B N 1
ATOM 5608 C CA . GLY B 1 345 ? -12.195 3.848 12.867 1 86.06 345 GLY B CA 1
ATOM 5609 C C . GLY B 1 345 ? -12.617 2.973 11.703 1 86.06 345 GLY B C 1
ATOM 5610 O O . GLY B 1 345 ? -13.805 2.721 11.508 1 86.06 345 GLY B O 1
ATOM 5611 N N . GLY B 1 346 ? -11.664 2.408 10.938 1 93.5 346 GLY B N 1
ATOM 5612 C CA . GLY B 1 346 ? -11.977 1.59 9.773 1 93.5 346 GLY B CA 1
ATOM 5613 C C . GLY B 1 346 ? -12.594 0.254 10.133 1 93.5 346 GLY B C 1
ATOM 5614 O O . GLY B 1 346 ? -13.453 -0.253 9.414 1 93.5 346 GLY B O 1
ATOM 5615 N N . THR B 1 347 ? -12.242 -0.273 11.273 1 95.88 347 THR B N 1
ATOM 5616 C CA . THR B 1 347 ? -12.68 -1.6 11.695 1 95.88 347 THR B CA 1
ATOM 5617 C C . THR B 1 347 ? -14.148 -1.582 12.102 1 95.88 347 THR B C 1
ATOM 5619 O O . THR B 1 347 ? -14.805 -2.629 12.148 1 95.88 347 THR B O 1
ATOM 5622 N N . GLN B 1 348 ? -14.672 -0.394 12.406 1 94.69 348 GLN B N 1
ATOM 5623 C CA . GLN B 1 348 ? -16.031 -0.303 12.922 1 94.69 348 GLN B CA 1
ATOM 5624 C C . GLN B 1 348 ? -17.047 -0.175 11.789 1 94.69 348 GLN B C 1
ATOM 5626 O O . GLN B 1 348 ? -18.25 -0.325 12 1 94.69 348 GLN B O 1
ATOM 5631 N N . LEU B 1 349 ? -16.578 0.126 10.578 1 96.19 349 LEU B N 1
ATOM 5632 C CA . LEU B 1 349 ? -17.516 0.192 9.453 1 96.19 349 LEU B CA 1
ATOM 5633 C C . LEU B 1 349 ? -18.203 -1.149 9.25 1 96.19 349 LEU B C 1
ATOM 5635 O O . LEU B 1 349 ? -17.594 -2.205 9.422 1 96.19 349 LEU B O 1
ATOM 5639 N N . ALA B 1 350 ? -19.406 -1.117 8.867 1 96.62 350 ALA B N 1
ATOM 5640 C CA . ALA B 1 350 ? -20.281 -2.289 8.883 1 96.62 350 ALA B CA 1
ATOM 5641 C C . ALA B 1 350 ? -19.672 -3.436 8.078 1 96.62 350 ALA B C 1
ATOM 5643 O O . ALA B 1 350 ? -19.609 -4.57 8.562 1 96.62 350 ALA B O 1
ATOM 5644 N N . SER B 1 351 ? -19.312 -3.182 6.863 1 97.62 351 SER B N 1
ATOM 5645 C CA . SER B 1 351 ? -18.812 -4.25 6 1 97.62 351 SER B CA 1
ATOM 5646 C C . SER B 1 351 ? -17.484 -4.793 6.5 1 97.62 351 SER B C 1
ATOM 5648 O O . SER B 1 351 ? -17.25 -6.004 6.484 1 97.62 351 SER B O 1
ATOM 5650 N N . GLN B 1 352 ? -16.578 -3.896 6.957 1 98.06 352 GLN B N 1
ATOM 5651 C CA . GLN B 1 352 ? -15.289 -4.316 7.48 1 98.06 352 GLN B CA 1
ATOM 5652 C C . GLN B 1 352 ? -15.438 -5.074 8.797 1 98.06 352 GLN B C 1
ATOM 5654 O O . GLN B 1 352 ? -14.734 -6.055 9.039 1 98.06 352 GLN B O 1
ATOM 5659 N N . SER B 1 353 ? -16.344 -4.609 9.594 1 97.81 353 SER B N 1
ATOM 5660 C CA . SER B 1 353 ? -16.641 -5.285 10.852 1 97.81 353 SER B CA 1
ATOM 5661 C C . SER B 1 353 ? -17.141 -6.703 10.609 1 97.81 353 SER B C 1
ATOM 5663 O O . SER B 1 353 ? -16.828 -7.621 11.359 1 97.81 353 SER B O 1
ATOM 5665 N N . ALA B 1 354 ? -17.938 -6.895 9.609 1 98.31 354 ALA B N 1
ATOM 5666 C CA . ALA B 1 354 ? -18.438 -8.219 9.234 1 98.31 354 ALA B CA 1
ATOM 5667 C C . ALA B 1 354 ? -17.281 -9.148 8.875 1 98.31 354 ALA B C 1
ATOM 5669 O O . ALA B 1 354 ? -17.312 -10.336 9.227 1 98.31 354 ALA B O 1
ATOM 5670 N N . CYS B 1 355 ? -16.312 -8.625 8.18 1 98.62 355 CYS B N 1
ATOM 5671 C CA . CYS B 1 355 ? -15.156 -9.43 7.793 1 98.62 355 CYS B CA 1
ATOM 5672 C C . CYS B 1 355 ? -14.32 -9.797 9.008 1 98.62 355 CYS B C 1
ATOM 5674 O O . CYS B 1 355 ? -13.805 -10.914 9.094 1 98.62 355 CYS B O 1
ATOM 5676 N N . LEU B 1 356 ? -14.172 -8.867 9.953 1 98.62 356 LEU B N 1
ATOM 5677 C CA . LEU B 1 356 ? -13.477 -9.172 11.195 1 98.62 356 LEU B CA 1
ATOM 5678 C C . LEU B 1 356 ? -14.219 -10.25 11.984 1 98.62 356 LEU B C 1
ATOM 5680 O O . LEU B 1 356 ? -13.594 -11.109 12.609 1 98.62 356 LEU B O 1
ATOM 5684 N N . ASP B 1 357 ? -15.508 -10.172 11.93 1 98.19 357 ASP B N 1
ATOM 5685 C CA . ASP B 1 357 ? -16.328 -11.164 12.609 1 98.19 357 ASP B CA 1
ATOM 5686 C C . ASP B 1 357 ? -16.125 -12.555 12 1 98.19 357 ASP B C 1
ATOM 5688 O O . ASP B 1 357 ? -16.078 -13.555 12.711 1 98.19 357 ASP B O 1
ATOM 5692 N N . LEU B 1 358 ? -16.094 -12.609 10.711 1 98.12 358 LEU B N 1
ATOM 5693 C CA . LEU B 1 358 ? -15.836 -13.867 10.016 1 98.12 358 LEU B CA 1
ATOM 5694 C C . LEU B 1 358 ? -14.547 -14.516 10.508 1 98.12 358 LEU B C 1
ATOM 5696 O O . LEU B 1 358 ? -14.477 -15.734 10.641 1 98.12 358 LEU B O 1
ATOM 5700 N N . LEU B 1 359 ? -13.57 -13.688 10.859 1 98.19 359 LEU B N 1
ATOM 5701 C CA . LEU B 1 359 ? -12.266 -14.172 11.297 1 98.19 359 LEU B CA 1
ATOM 5702 C C . LEU B 1 359 ? -12.266 -14.453 12.789 1 98.19 359 LEU B C 1
ATOM 5704 O O . LEU B 1 359 ? -11.297 -15 13.328 1 98.19 359 LEU B O 1
ATOM 5708 N N . GLY B 1 360 ? -13.328 -14.047 13.477 1 96.75 360 GLY B N 1
ATOM 5709 C CA . GLY B 1 360 ? -13.438 -14.273 14.906 1 96.75 360 GLY B CA 1
ATOM 5710 C C . GLY B 1 360 ? -12.594 -13.32 15.734 1 96.75 360 GLY B C 1
ATOM 5711 O O . GLY B 1 360 ? -12.195 -13.648 16.844 1 96.75 360 GLY B O 1
ATOM 5712 N N . VAL B 1 361 ? -12.312 -12.117 15.18 1 98.06 361 VAL B N 1
ATOM 5713 C CA . VAL B 1 361 ? -11.391 -11.242 15.898 1 98.06 361 VAL B CA 1
ATOM 5714 C C . VAL B 1 361 ? -12.031 -9.867 16.094 1 98.06 361 VAL B C 1
ATOM 5716 O O . VAL B 1 361 ? -11.359 -8.914 16.5 1 98.06 361 VAL B O 1
ATOM 5719 N N . LYS B 1 362 ? -13.328 -9.719 15.836 1 97.69 362 LYS B N 1
ATOM 5720 C CA . LYS B 1 362 ? -14.016 -8.43 15.922 1 97.69 362 LYS B CA 1
ATOM 5721 C C . LYS B 1 362 ? -13.969 -7.867 17.344 1 97.69 362 LYS B C 1
ATOM 5723 O O . LYS B 1 362 ? -14.297 -8.562 18.297 1 97.69 362 LYS B O 1
ATOM 5728 N N . GLY B 1 363 ? -13.508 -6.613 17.438 1 97.12 363 GLY B N 1
ATOM 5729 C CA . GLY B 1 363 ? -13.57 -5.898 18.719 1 97.12 363 GLY B CA 1
ATOM 5730 C C . GLY B 1 363 ? -12.367 -6.156 19.594 1 97.12 363 GLY B C 1
ATOM 5731 O O . GLY B 1 363 ? -11.336 -6.641 19.125 1 97.12 363 GLY B O 1
ATOM 5732 N N . ALA B 1 364 ? -12.492 -5.77 20.844 1 96.25 364 ALA B N 1
ATOM 5733 C CA . ALA B 1 364 ? -11.43 -5.914 21.844 1 96.25 364 ALA B CA 1
ATOM 5734 C C . ALA B 1 364 ? -11.562 -7.234 22.594 1 96.25 364 ALA B C 1
ATOM 5736 O O . ALA B 1 364 ? -12.68 -7.688 22.875 1 96.25 364 ALA B O 1
ATOM 5737 N N . ASN B 1 365 ? -10.477 -7.836 22.828 1 96.25 365 ASN B N 1
ATOM 5738 C CA . ASN B 1 365 ? -10.477 -8.969 23.75 1 96.25 365 ASN B CA 1
ATOM 5739 C C . ASN B 1 365 ? -10.422 -8.516 25.203 1 96.25 365 ASN B C 1
ATOM 5741 O O . ASN B 1 365 ? -9.406 -7.988 25.656 1 96.25 365 ASN B O 1
ATOM 5745 N N . MET B 1 366 ? -11.406 -8.758 25.938 1 91.56 366 MET B N 1
ATOM 5746 C CA . MET B 1 366 ? -11.547 -8.227 27.281 1 91.56 366 MET B CA 1
ATOM 5747 C C . MET B 1 366 ? -10.664 -8.992 28.266 1 91.56 366 MET B C 1
ATOM 5749 O O . MET B 1 366 ? -10.156 -8.414 29.234 1 91.56 366 MET B O 1
ATOM 5753 N N . GLU B 1 367 ? -10.492 -10.219 28.031 1 94.38 367 GLU B N 1
ATOM 5754 C CA . GLU B 1 367 ? -9.719 -11.062 28.938 1 94.38 367 GLU B CA 1
ATOM 5755 C C . GLU B 1 367 ? -8.219 -10.898 28.703 1 94.38 367 GLU B C 1
ATOM 5757 O O . GLU B 1 367 ? -7.434 -10.898 29.656 1 94.38 367 GLU B O 1
ATOM 5762 N N . SER B 1 368 ? -7.871 -10.773 27.5 1 95.69 368 SER B N 1
ATOM 5763 C CA . SER B 1 368 ? -6.469 -10.633 27.109 1 95.69 368 SER B CA 1
ATOM 5764 C C . SER B 1 368 ? -6.289 -9.523 26.094 1 95.69 368 SER B C 1
ATOM 5766 O O . SER B 1 368 ? -6.176 -9.789 24.891 1 95.69 368 SER B O 1
ATOM 5768 N N . PRO B 1 369 ? -6.145 -8.297 26.578 1 94.94 369 PRO B N 1
ATOM 5769 C CA . PRO B 1 369 ? -5.988 -7.172 25.641 1 94.94 369 PRO B CA 1
ATOM 5770 C C . PRO B 1 369 ? -4.887 -7.402 24.609 1 94.94 369 PRO B C 1
ATOM 5772 O O . PRO B 1 369 ? -3.76 -7.754 24.984 1 94.94 369 PRO B O 1
ATOM 5775 N N . GLY B 1 370 ? -5.242 -7.246 23.391 1 97.06 370 GLY B N 1
ATOM 5776 C CA . GLY B 1 370 ? -4.277 -7.406 22.312 1 97.06 370 GLY B CA 1
ATOM 5777 C C . GLY B 1 370 ? -4.375 -8.75 21.609 1 97.06 370 GLY B C 1
ATOM 5778 O O . GLY B 1 370 ? -3.844 -8.922 20.516 1 97.06 370 GLY B O 1
ATOM 5779 N N . ALA B 1 371 ? -5.078 -9.695 22.172 1 98.12 371 ALA B N 1
ATOM 5780 C CA . ALA B 1 371 ? -5.113 -11.055 21.641 1 98.12 371 ALA B CA 1
ATOM 5781 C C . ALA B 1 371 ? -5.773 -11.094 20.281 1 98.12 371 ALA B C 1
ATOM 5783 O O . ALA B 1 371 ? -5.348 -11.852 19.391 1 98.12 371 ALA B O 1
ATOM 5784 N N . ASN B 1 372 ? -6.855 -10.336 20.078 1 98.56 372 ASN B N 1
ATOM 5785 C CA . ASN B 1 372 ? -7.527 -10.312 18.781 1 98.56 372 ASN B CA 1
ATOM 5786 C C . ASN B 1 372 ? -6.621 -9.742 17.688 1 98.56 372 ASN B C 1
ATOM 5788 O O . ASN B 1 372 ? -6.578 -10.273 16.578 1 98.56 372 ASN B O 1
ATOM 5792 N N . ALA B 1 373 ? -5.926 -8.672 18 1 98.56 373 ALA B N 1
ATOM 5793 C CA . ALA B 1 373 ? -5.016 -8.07 17.031 1 98.56 373 ALA B CA 1
ATOM 5794 C C . ALA B 1 373 ? -3.861 -9.008 16.703 1 98.56 373 ALA B C 1
ATOM 5796 O O . ALA B 1 373 ? -3.441 -9.102 15.539 1 98.56 373 ALA B O 1
ATOM 5797 N N . ARG B 1 374 ? -3.301 -9.688 17.688 1 98.69 374 ARG B N 1
ATOM 5798 C CA . ARG B 1 374 ? -2.236 -10.656 17.453 1 98.69 374 ARG B CA 1
ATOM 5799 C C . ARG B 1 374 ? -2.725 -11.797 16.562 1 98.69 374 ARG B C 1
ATOM 5801 O O . ARG B 1 374 ? -2.02 -12.219 15.641 1 98.69 374 ARG B O 1
ATOM 5808 N N . LEU B 1 375 ? -3.938 -12.258 16.828 1 98.75 375 LEU B N 1
ATOM 5809 C CA . LEU B 1 375 ? -4.504 -13.312 16 1 98.75 375 LEU B CA 1
ATOM 5810 C C . LEU B 1 375 ? -4.699 -12.836 14.57 1 98.75 375 LEU B C 1
ATOM 5812 O O . LEU B 1 375 ? -4.391 -13.562 13.617 1 98.75 375 LEU B O 1
ATOM 5816 N N . LEU B 1 376 ? -5.227 -11.641 14.414 1 98.88 376 LEU B N 1
ATOM 5817 C CA . LEU B 1 376 ? -5.387 -11.086 13.07 1 98.88 376 LEU B CA 1
ATOM 5818 C C . LEU B 1 376 ? -4.055 -11.055 12.336 1 98.88 376 LEU B C 1
ATOM 5820 O O . LEU B 1 376 ? -3.988 -11.383 11.148 1 98.88 376 LEU B O 1
ATOM 5824 N N . ALA B 1 377 ? -2.988 -10.648 13.016 1 98.94 377 ALA B N 1
ATOM 5825 C CA . ALA B 1 377 ? -1.664 -10.578 12.398 1 98.94 377 ALA B CA 1
ATOM 5826 C C . ALA B 1 377 ? -1.205 -11.961 11.938 1 98.94 377 ALA B C 1
ATOM 5828 O O . ALA B 1 377 ? -0.619 -12.094 10.859 1 98.94 377 ALA B O 1
ATOM 5829 N N . THR B 1 378 ? -1.441 -12.969 12.734 1 98.94 378 THR B N 1
ATOM 5830 C CA . THR B 1 378 ? -1.036 -14.312 12.352 1 98.94 378 THR B CA 1
ATOM 5831 C C . THR B 1 378 ? -1.853 -14.805 11.164 1 98.94 378 THR B C 1
ATOM 5833 O O . THR B 1 378 ? -1.338 -15.531 10.305 1 98.94 378 THR B O 1
ATOM 5836 N N . ILE B 1 379 ? -3.115 -14.438 11.086 1 98.94 379 ILE B N 1
ATOM 5837 C CA . ILE B 1 379 ? -3.965 -14.805 9.961 1 98.94 379 ILE B CA 1
ATOM 5838 C C . ILE B 1 379 ? -3.465 -14.117 8.695 1 98.94 379 ILE B C 1
ATOM 5840 O O . ILE B 1 379 ? -3.432 -14.727 7.621 1 98.94 379 ILE B O 1
ATOM 5844 N N . VAL B 1 380 ? -3.066 -12.828 8.82 1 98.94 380 VAL B N 1
ATOM 5845 C CA . VAL B 1 380 ? -2.484 -12.117 7.688 1 98.94 380 VAL B CA 1
ATOM 5846 C C . VAL B 1 380 ? -1.237 -12.852 7.203 1 98.94 380 VAL B C 1
ATOM 5848 O O . VAL B 1 380 ? -1.09 -13.117 6.008 1 98.94 380 VAL B O 1
ATOM 5851 N N . ALA B 1 381 ? -0.365 -13.234 8.133 1 98.94 381 ALA B N 1
ATOM 5852 C CA . ALA B 1 381 ? 0.864 -13.945 7.777 1 98.94 381 ALA B CA 1
ATOM 5853 C C . ALA B 1 381 ? 0.555 -15.297 7.141 1 98.94 381 ALA B C 1
ATOM 5855 O O . ALA B 1 381 ? 1.22 -15.703 6.184 1 98.94 381 ALA B O 1
ATOM 5856 N N . GLY B 1 382 ? -0.42 -15.977 7.715 1 98.94 382 GLY B N 1
ATOM 5857 C CA . GLY B 1 382 ? -0.849 -17.234 7.125 1 98.94 382 GLY B CA 1
ATOM 5858 C C . GLY B 1 382 ? -1.387 -17.078 5.715 1 98.94 382 GLY B C 1
ATOM 5859 O O . GLY B 1 382 ? -1.134 -17.922 4.852 1 98.94 382 GLY B O 1
ATOM 5860 N N . GLY B 1 383 ? -2.205 -16.031 5.5 1 98.94 383 GLY B N 1
ATOM 5861 C CA . GLY B 1 383 ? -2.652 -15.727 4.148 1 98.94 383 GLY B CA 1
ATOM 5862 C C . GLY B 1 383 ? -1.508 -15.477 3.184 1 98.94 383 GLY B C 1
ATOM 5863 O O . GLY B 1 383 ? -1.534 -15.945 2.047 1 98.94 383 GLY B O 1
ATOM 5864 N N . VAL B 1 384 ? -0.483 -14.711 3.648 1 98.94 384 VAL B N 1
ATOM 5865 C CA . VAL B 1 384 ? 0.694 -14.438 2.828 1 98.94 384 VAL B CA 1
ATOM 5866 C C . VAL B 1 384 ? 1.412 -15.75 2.51 1 98.94 384 VAL B C 1
ATOM 5868 O O . VAL B 1 384 ? 1.823 -15.977 1.37 1 98.94 384 VAL B O 1
ATOM 5871 N N . LEU B 1 385 ? 1.549 -16.609 3.523 1 98.94 385 LEU B N 1
ATOM 5872 C CA . LEU B 1 385 ? 2.18 -17.906 3.318 1 98.94 385 LEU B CA 1
ATOM 5873 C C . LEU B 1 385 ? 1.476 -18.688 2.209 1 98.94 385 LEU B C 1
ATOM 5875 O O . LEU B 1 385 ? 2.129 -19.234 1.318 1 98.94 385 LEU B O 1
ATOM 5879 N N . ALA B 1 386 ? 0.157 -18.719 2.273 1 98.94 386 ALA B N 1
ATOM 5880 C CA . ALA B 1 386 ? -0.642 -19.422 1.275 1 98.94 386 ALA B CA 1
ATOM 5881 C C . ALA B 1 386 ? -0.462 -18.812 -0.108 1 98.94 386 ALA B C 1
ATOM 5883 O O . ALA B 1 386 ? -0.305 -19.531 -1.1 1 98.94 386 ALA B O 1
ATOM 5884 N N . GLY B 1 387 ? -0.534 -17.484 -0.167 1 98.62 387 GLY B N 1
ATOM 5885 C CA . GLY B 1 387 ? -0.35 -16.797 -1.431 1 98.62 387 GLY B CA 1
ATOM 5886 C C . GLY B 1 387 ? 1.024 -17.016 -2.035 1 98.62 387 GLY B C 1
ATOM 5887 O O . GLY B 1 387 ? 1.148 -17.234 -3.24 1 98.62 387 GLY B O 1
ATOM 5888 N N . GLU B 1 388 ? 2.1 -16.906 -1.228 1 98.81 388 GLU B N 1
ATOM 5889 C CA . GLU B 1 388 ? 3.469 -17.141 -1.675 1 98.81 388 GLU B CA 1
ATOM 5890 C C . GLU B 1 388 ? 3.625 -18.547 -2.252 1 98.81 388 GLU B C 1
ATOM 5892 O O . GLU B 1 388 ? 4.188 -18.719 -3.334 1 98.81 388 GLU B O 1
ATOM 5897 N N . LEU B 1 389 ? 3.109 -19.516 -1.475 1 98.88 389 LEU B N 1
ATOM 5898 C CA . LEU B 1 389 ? 3.205 -20.906 -1.897 1 98.88 389 LEU B CA 1
ATOM 5899 C C . LEU B 1 389 ? 2.555 -21.109 -3.262 1 98.88 389 LEU B C 1
ATOM 5901 O O . LEU B 1 389 ? 3.143 -21.734 -4.148 1 98.88 389 LEU B O 1
ATOM 5905 N N . SER B 1 390 ? 1.397 -20.578 -3.414 1 98.31 390 SER B N 1
ATOM 5906 C CA . SER B 1 390 ? 0.628 -20.766 -4.641 1 98.31 390 SER B CA 1
ATOM 5907 C C . SER B 1 390 ? 1.296 -20.078 -5.824 1 98.31 390 SER B C 1
ATOM 5909 O O . SER B 1 390 ? 1.435 -20.672 -6.898 1 98.31 390 SER B O 1
ATOM 5911 N N . LEU B 1 391 ? 1.68 -18.812 -5.695 1 97.25 391 LEU B N 1
ATOM 5912 C CA . LEU B 1 391 ? 2.26 -18.094 -6.82 1 97.25 391 LEU B CA 1
ATOM 5913 C C . LEU B 1 391 ? 3.598 -18.688 -7.227 1 97.25 391 LEU B C 1
ATOM 5915 O O . LEU B 1 391 ? 3.885 -18.828 -8.422 1 97.25 391 LEU B O 1
ATOM 5919 N N . LEU B 1 392 ? 4.461 -19 -6.273 1 98.31 392 LEU B N 1
ATOM 5920 C CA . LEU B 1 392 ? 5.73 -19.641 -6.594 1 98.31 392 LEU B CA 1
ATOM 5921 C C . LEU B 1 392 ? 5.508 -20.922 -7.371 1 98.31 392 LEU B C 1
ATOM 5923 O O . LEU B 1 392 ? 6.242 -21.219 -8.32 1 98.31 392 LEU B O 1
ATOM 5927 N N . SER B 1 393 ? 4.5 -21.672 -6.965 1 98.12 393 SER B N 1
ATOM 5928 C CA . SER B 1 393 ? 4.191 -22.922 -7.645 1 98.12 393 SER B CA 1
ATOM 5929 C C . SER B 1 393 ? 3.752 -22.688 -9.086 1 98.12 393 SER B C 1
ATOM 5931 O O . SER B 1 393 ? 4.137 -23.422 -9.992 1 98.12 393 SER B O 1
ATOM 5933 N N . ALA B 1 394 ? 2.922 -21.672 -9.25 1 95.19 394 ALA B N 1
ATOM 5934 C CA . ALA B 1 394 ? 2.467 -21.344 -10.594 1 95.19 394 ALA B CA 1
ATOM 5935 C C . ALA B 1 394 ? 3.641 -20.953 -11.492 1 95.19 394 ALA B C 1
ATOM 5937 O O . ALA B 1 394 ? 3.701 -21.359 -12.656 1 95.19 394 ALA B O 1
ATOM 5938 N N . LEU B 1 395 ? 4.543 -20.172 -10.992 1 94.62 395 LEU B N 1
ATOM 5939 C CA . LEU B 1 395 ? 5.719 -19.75 -11.742 1 94.62 395 LEU B CA 1
ATOM 5940 C C . LEU B 1 395 ? 6.609 -20.953 -12.07 1 94.62 395 LEU B C 1
ATOM 5942 O O . LEU B 1 395 ? 7.098 -21.078 -13.203 1 94.62 395 LEU B O 1
ATOM 5946 N N . ALA B 1 396 ? 6.766 -21.781 -11.102 1 94.94 396 ALA B N 1
ATOM 5947 C CA . ALA B 1 396 ? 7.613 -22.969 -11.289 1 94.94 396 ALA B CA 1
ATOM 5948 C C . ALA B 1 396 ? 6.988 -23.938 -12.289 1 94.94 396 ALA B C 1
ATOM 5950 O O . ALA B 1 396 ? 7.695 -24.547 -13.102 1 94.94 396 ALA B O 1
ATOM 5951 N N . ALA B 1 397 ? 5.688 -24.078 -12.219 1 89.31 397 ALA B N 1
ATOM 5952 C CA . ALA B 1 397 ? 4.977 -24.984 -13.125 1 89.31 397 ALA B CA 1
ATOM 5953 C C . ALA B 1 397 ? 5.043 -24.469 -14.562 1 89.31 397 ALA B C 1
ATOM 5955 O O . ALA B 1 397 ? 5.156 -25.266 -15.5 1 89.31 397 ALA B O 1
ATOM 5956 N N . GLY B 1 398 ? 4.75 -23.188 -14.727 1 76.94 398 GLY B N 1
ATOM 5957 C CA . GLY B 1 398 ? 4.852 -22.609 -16.062 1 76.94 398 GLY B CA 1
ATOM 5958 C C . GLY B 1 398 ? 6.184 -22.891 -16.734 1 76.94 398 GLY B C 1
ATOM 5959 O O . GLY B 1 398 ? 6.227 -23.234 -17.906 1 76.94 398 GLY B O 1
ATOM 5960 N N . GLN B 1 399 ? 7.039 -22.875 -16.047 1 65.62 399 GLN B N 1
ATOM 5961 C CA . GLN B 1 399 ? 8.375 -23.125 -16.562 1 65.62 399 GLN B CA 1
ATOM 5962 C C . GLN B 1 399 ? 8.594 -24.609 -16.844 1 65.62 399 GLN B C 1
ATOM 5964 O O . GLN B 1 399 ? 9.227 -24.969 -17.844 1 65.62 399 GLN B O 1
ATOM 5969 N N . LEU B 1 400 ? 8.07 -25.234 -15.953 1 49.69 400 LEU B N 1
ATOM 5970 C CA . LEU B 1 400 ? 8.188 -26.672 -16.141 1 49.69 400 LEU B CA 1
ATOM 5971 C C . LEU B 1 400 ? 7.527 -27.109 -17.453 1 49.69 400 LEU B C 1
ATOM 5973 O O . LEU B 1 400 ? 8.07 -27.938 -18.172 1 49.69 400 LEU B O 1
ATOM 5977 N N . VAL B 1 401 ? 6.391 -26.453 -17.562 1 49.88 401 VAL B N 1
ATOM 5978 C CA . VAL B 1 401 ? 5.684 -26.781 -18.797 1 49.88 401 VAL B CA 1
ATOM 5979 C C . VAL B 1 401 ? 6.516 -26.328 -20 1 49.88 401 VAL B C 1
ATOM 5981 O O . VAL B 1 401 ? 6.664 -27.078 -20.969 1 49.88 401 VAL B O 1
ATOM 5984 N N . LYS B 1 402 ? 7.09 -25.312 -19.859 1 57.06 402 LYS B N 1
ATOM 5985 C CA . LYS B 1 402 ? 7.902 -24.797 -20.969 1 57.06 402 LYS B CA 1
ATOM 5986 C C . LYS B 1 402 ? 9.188 -25.594 -21.109 1 57.06 402 LYS B C 1
ATOM 5988 O O . LYS B 1 402 ? 9.602 -25.922 -22.234 1 57.06 402 LYS B O 1
ATOM 5993 N N . SER B 1 403 ? 9.812 -25.953 -20.047 1 45.78 403 SER B N 1
ATOM 5994 C CA . SER B 1 403 ? 11.031 -26.75 -20.078 1 45.78 403 SER B CA 1
ATOM 5995 C C . SER B 1 403 ? 10.773 -28.125 -20.672 1 45.78 403 SER B C 1
ATOM 5997 O O . SER B 1 403 ? 11.586 -28.641 -21.438 1 45.78 403 SER B O 1
ATOM 5999 N N . HIS B 1 404 ? 9.688 -28.703 -20.219 1 40.16 404 HIS B N 1
ATOM 6000 C CA . HIS B 1 404 ? 9.32 -30 -20.75 1 40.16 404 HIS B CA 1
ATOM 6001 C C . HIS B 1 404 ? 9.086 -29.938 -22.25 1 40.16 404 HIS B C 1
ATOM 6003 O O . HIS B 1 404 ? 9.477 -30.844 -22.984 1 40.16 404 HIS B O 1
ATOM 6009 N N . MET B 1 405 ? 8.438 -28.875 -22.531 1 42.84 405 MET B N 1
ATOM 6010 C CA . MET B 1 405 ? 8.18 -28.719 -23.953 1 42.84 405 MET B CA 1
ATOM 6011 C C . MET B 1 405 ? 9.477 -28.531 -24.734 1 42.84 405 MET B C 1
ATOM 6013 O O . MET B 1 405 ? 9.617 -29.031 -25.844 1 42.84 405 MET B O 1
ATOM 6017 N N . LYS B 1 406 ? 10.438 -27.875 -24.297 1 48.19 406 LYS B N 1
ATOM 6018 C CA . LYS B 1 406 ? 11.742 -27.656 -24.906 1 48.19 406 LYS B CA 1
ATOM 6019 C C . LYS B 1 406 ? 12.516 -28.969 -25.031 1 48.19 406 LYS B C 1
ATOM 6021 O O . LYS B 1 406 ? 13.07 -29.281 -26.078 1 48.19 406 LYS B O 1
ATOM 6026 N N . TYR B 1 407 ? 12.633 -29.688 -23.906 1 43.88 407 TYR B N 1
ATOM 6027 C CA . TYR B 1 407 ? 13.359 -30.953 -23.906 1 43.88 407 TYR B CA 1
ATOM 6028 C C . TYR B 1 407 ? 12.664 -31.969 -24.812 1 43.88 407 TYR B C 1
ATOM 6030 O O . TYR B 1 407 ? 13.328 -32.75 -25.5 1 43.88 407 TYR B O 1
ATOM 6038 N N . ASN B 1 408 ? 11.422 -31.969 -24.766 1 42.91 408 ASN B N 1
ATOM 6039 C CA . ASN B 1 408 ? 10.695 -32.875 -25.641 1 42.91 408 ASN B CA 1
ATOM 6040 C C . ASN B 1 408 ? 10.867 -32.5 -27.109 1 42.91 408 ASN B C 1
ATOM 6042 O O . ASN B 1 408 ? 10.938 -33.375 -27.984 1 42.91 408 ASN B O 1
ATOM 6046 N N . ARG B 1 409 ? 10.898 -31.234 -27.328 1 45.41 409 ARG B N 1
ATOM 6047 C CA . ARG B 1 409 ? 11.188 -30.812 -28.688 1 45.41 409 ARG B CA 1
ATOM 6048 C C . ARG B 1 409 ? 12.617 -31.172 -29.078 1 45.41 409 ARG B C 1
ATOM 6050 O O . ARG B 1 409 ? 12.867 -31.562 -30.219 1 45.41 409 ARG B O 1
ATOM 6057 N N . SER B 1 410 ? 13.477 -30.859 -28.156 1 45.03 410 SER B N 1
ATOM 6058 C CA . SER B 1 410 ? 14.852 -31.25 -28.438 1 45.03 410 SER B CA 1
ATOM 6059 C C . SER B 1 410 ? 14.961 -32.75 -28.656 1 45.03 410 SER B C 1
ATOM 6061 O O . SER B 1 410 ? 15.711 -33.219 -29.516 1 45.03 410 SER B O 1
ATOM 6063 N N . SER B 1 411 ? 14.258 -33.469 -27.797 1 41.84 411 SER B N 1
ATOM 6064 C CA . SER B 1 411 ? 14.266 -34.906 -27.969 1 41.84 411 SER B CA 1
ATOM 6065 C C . SER B 1 411 ? 13.562 -35.312 -29.266 1 41.84 411 SER B C 1
ATOM 6067 O O . SER B 1 411 ? 13.969 -36.25 -29.938 1 41.84 411 SER B O 1
ATOM 6069 N N . LYS B 1 412 ? 12.484 -34.594 -29.594 1 46.66 412 LYS B N 1
ATOM 6070 C CA . LYS B 1 412 ? 11.82 -34.906 -30.844 1 46.66 412 LYS B CA 1
ATOM 6071 C C . LYS B 1 412 ? 12.68 -34.5 -32.031 1 46.66 412 LYS B C 1
ATOM 6073 O O . LYS B 1 412 ? 12.688 -35.156 -33.062 1 46.66 412 LYS B O 1
ATOM 6078 N N . ASP B 1 413 ? 13.289 -33.344 -31.797 1 45.66 413 ASP B N 1
ATOM 6079 C CA . ASP B 1 413 ? 14.164 -32.938 -32.875 1 45.66 413 ASP B CA 1
ATOM 6080 C C . ASP B 1 413 ? 15.375 -33.844 -33 1 45.66 413 ASP B C 1
ATOM 6082 O O . ASP B 1 413 ? 15.914 -34.031 -34.094 1 45.66 413 ASP B O 1
ATOM 6086 N N . ILE B 1 414 ? 15.883 -34.281 -31.875 1 40.88 414 ILE B N 1
ATOM 6087 C CA . ILE B 1 414 ? 16.969 -35.25 -31.906 1 40.88 414 ILE B CA 1
ATOM 6088 C C . ILE B 1 414 ? 16.469 -36.562 -32.531 1 40.88 414 ILE B C 1
ATOM 6090 O O . ILE B 1 414 ? 17.156 -37.156 -33.375 1 40.88 414 ILE B O 1
ATOM 6094 N N . THR B 1 415 ? 15.281 -36.875 -32.156 1 40.12 415 THR B N 1
ATOM 6095 C CA . THR B 1 415 ? 14.742 -38.094 -32.75 1 40.12 415 THR B CA 1
ATOM 6096 C C . THR B 1 415 ? 14.453 -37.938 -34.219 1 40.12 415 THR B C 1
ATOM 6098 O O . THR B 1 415 ? 14.492 -38.875 -35 1 40.12 415 THR B O 1
ATOM 6101 N N . LYS B 1 416 ? 14.094 -36.75 -34.688 1 48.44 416 LYS B N 1
ATOM 6102 C CA . LYS B 1 416 ? 13.891 -36.531 -36.125 1 48.44 416 LYS B CA 1
ATOM 6103 C C . LYS B 1 416 ? 15.219 -36.469 -36.875 1 48.44 416 LYS B C 1
ATOM 6105 O O . LYS B 1 416 ? 15.281 -36.719 -38.062 1 48.44 416 LYS B O 1
ATOM 6110 N N . ALA B 1 417 ? 16.203 -35.938 -36.281 1 46.28 417 ALA B N 1
ATOM 6111 C CA . ALA B 1 417 ? 17.516 -35.906 -36.906 1 46.28 417 ALA B CA 1
ATOM 6112 C C . ALA B 1 417 ? 18.125 -37.281 -37.031 1 46.28 417 ALA B C 1
ATOM 6114 O O . ALA B 1 417 ? 18.984 -37.531 -37.875 1 46.28 417 ALA B O 1
ATOM 6115 N N . VAL B 1 418 ? 17.844 -38.125 -36 1 42.84 418 VAL B N 1
ATOM 6116 C CA . VAL B 1 418 ? 18.406 -39.5 -36.031 1 42.84 418 VAL B CA 1
ATOM 6117 C C . VAL B 1 418 ? 17.531 -40.375 -36.938 1 42.84 418 VAL B C 1
ATOM 6119 O O . VAL B 1 418 ? 17.984 -41.406 -37.406 1 42.84 418 VAL B O 1
ATOM 6122 N N . ALA B 1 419 ? 16.344 -39.75 -37.219 1 38.91 419 ALA B N 1
ATOM 6123 C CA . ALA B 1 419 ? 15.555 -40.594 -38.125 1 38.91 419 ALA B CA 1
ATOM 6124 C C . ALA B 1 419 ? 15.797 -40.188 -39.594 1 38.91 419 ALA B C 1
ATOM 6126 O O . ALA B 1 419 ? 15.922 -39 -39.875 1 38.91 419 ALA B O 1
#

Solvent-accessible surface area (backbone atoms only — not comparable to full-atom values): 39059 Å² total; per-residue (Å²): 128,58,68,71,54,52,52,51,24,50,32,37,66,70,64,75,36,62,70,82,48,32,39,76,75,65,73,32,43,60,60,28,22,52,38,47,35,51,27,51,25,66,75,70,72,36,82,47,62,56,37,45,62,80,94,61,70,50,67,76,26,61,95,37,12,44,36,57,39,47,29,33,37,75,36,45,20,14,58,24,48,54,33,29,47,70,88,36,78,38,53,46,51,31,25,41,44,49,51,55,50,38,52,37,26,22,52,15,14,48,43,34,40,79,35,76,23,29,44,65,46,77,78,43,68,28,34,59,48,6,28,24,33,35,35,93,35,42,67,56,29,48,49,51,47,52,52,62,58,30,75,86,45,39,63,61,51,31,55,46,22,29,70,66,38,95,54,40,38,61,74,48,58,50,70,50,70,64,74,28,32,32,34,46,30,36,31,20,34,37,36,17,25,52,36,67,68,60,50,51,50,14,50,50,40,37,51,58,55,47,37,72,82,38,68,67,61,40,68,54,28,77,61,12,37,51,44,35,70,46,24,34,30,46,46,37,63,72,70,32,34,25,34,14,34,39,26,35,35,49,35,41,44,67,44,38,40,72,73,48,51,37,51,51,70,52,47,32,50,45,41,46,54,19,20,49,48,15,13,58,75,18,45,40,63,43,30,25,42,75,47,39,18,52,48,47,31,14,35,23,55,28,30,23,37,64,52,29,41,37,33,33,36,29,26,25,41,56,48,58,41,66,34,81,96,58,44,23,31,37,38,35,33,42,25,31,17,31,65,48,34,25,39,55,56,26,21,64,38,50,26,15,29,15,40,27,43,57,62,70,27,55,38,69,34,84,90,45,67,19,51,27,19,52,50,51,43,46,50,52,45,46,46,26,43,15,32,41,52,28,51,50,27,50,43,38,24,54,26,45,53,49,49,49,50,49,51,48,44,49,48,46,49,49,50,51,69,76,91,129,57,68,70,53,51,51,52,25,51,32,38,65,71,63,75,36,62,72,82,48,32,40,76,75,64,72,33,42,62,60,28,21,51,38,48,35,50,26,51,24,66,75,68,71,38,82,47,62,57,38,46,60,80,92,62,70,49,68,77,26,61,96,36,11,42,36,57,39,46,29,32,37,76,35,45,22,15,57,24,49,52,34,31,46,71,89,39,78,38,55,44,52,31,25,42,44,50,51,55,52,37,51,38,25,22,53,15,14,47,43,35,40,80,37,76,23,29,45,66,47,78,78,44,68,28,34,59,46,5,29,24,31,37,34,94,34,42,66,56,29,48,48,51,46,52,51,63,57,28,74,86,45,39,62,59,50,30,54,47,22,29,70,67,39,97,54,40,39,63,73,48,57,49,70,50,71,62,71,28,32,33,35,46,30,37,32,21,34,37,33,17,26,52,36,66,68,60,50,51,49,15,50,50,41,36,52,58,56,46,37,71,82,37,68,67,59,41,64,54,25,76,62,12,37,50,47,35,68,46,24,34,30,46,48,37,63,74,71,34,33,22,33,15,33,38,27,36,36,49,35,41,43,67,43,38,39,73,72,47,50,38,52,52,70,51,46,32,51,44,41,46,53,19,22,49,49,15,13,58,76,18,44,39,63,44,31,25,42,75,47,39,18,51,47,48,30,14,35,23,56,28,30,24,36,65,51,30,40,37,35,34,36,28,24,25,41,56,49,57,42,68,34,81,95,58,46,22,32,36,40,34,33,42,26,31,17,31,66,47,34,27,41,56,56,26,21,64,38,51,25,15,31,14,40,26,42,55,62,70,28,56,37,70,34,85,90,46,68,19,51,27,20,54,50,50,44,45,50,50,44,46,46,28,42,15,32,41,53,29,52,50,26,51,44,36,23,54,26,44,53,49,49,50,51,49,52,48,43,49,48,47,49,49,50,52,69,76,92

pLDDT: mean 93.95, std 11.51, range [38.22, 98.94]

Foldseek 3Di:
DDPVLVVVLVCCLVVNDPLQCQCVVVVDQLSSLCSLLVNVCVNVVDNPPPFDSPDFDRVLQVVFPDTSHNGDDDFDWDWADQAQEPNDGAIFIFTDPDPPQRVLLNLLSVQQVVQPHKYKDWPDAWAKAKFKKAFPWLVVLVVVQCQQQDPVCPVVLQVQLCVQDVFKTWDHWDWDDDTRMIIIMTIIHQFQALHPVSNLSSLVSSVVVVCVVVVRIDGPGRHDCPSVQLAQDQCCLPVNHGIKMKMKGKGALVSLCPRLVFGQVLLQVLLCVPLPVVCVVVVHRLRSFDCLLNLLLGSCLQQQHDNSRSNQQSRWHKHWDQDDVRRMIMIMIIRRYRRHHLDGSRNPGDRNVVSLVSRVLHDADPVGGRPSNNSSSRVSRSSSRSSRSSVSSVVSNVVVVVVVVVVVVVVVVVVVVVD/DDPVLVVVLVCCLVVNDPLQCQCVVVVDQLSSLCSLLVNVCVNVVDNPPPFDSPDFDRVLQVVFPDTSHNGDDDFDWDWADQAAEPNDGAIFIFTDPDPPQRVLLNLLSVQQVVQPHKYKDWPDAWAKAKFKKAFPWLVVLVVVQCQQQDPVCPVVLQVQLCVQDVFKTWDHWDWDDDTRMIIIMTIIHQFQALHPVSNLRSLVSSVVVVCVVVVRIDGPGRHDCPSPQLAQDQCCLPVNHGIKMKMKGKGALVSLCPRLVFGQVLLQVLLCVPLPVVCVVVVHRLRSFDCLLNLLLGSCLQQQHDNSRSNQQSRWHKHWDQDDVRRMIMIMIIRRYRRHHLDGSRNPGDRNVVSLVSRVLHDADPVGGRPSNNSSSRVSRSSSRSSRSSVSSVVSNVVVVVVVVVVVVVVVVVVVVVD